Protein 1VDD (pdb70)

Radius of gyration: 33.76 Å; Cα contacts (8 Å, |Δi|>4): 1577; chains: 4; bounding box: 59×68×92 Å

Sequence (791 aa):
MKYPPSLVSLIRELSRLPGIGPKSAQRLAFHLFEQPREDIERLASALLEAKRDLHVCPICFNITDAEKCDVCADPSRDQRTICVVEEPGDVIALERSGEYRGLYHVLHGVLSPMNGVGPDKLHIKPLLPRVGQGMEVILATGTTVEGDATALYLQRLLEPLGAAISRIAYGVPVGGSLEYTDEVTLGRALTGRQTVSKPKYPPSLVSLIRELSRLPGIGPKSAQRLAFHLFEQPREDIERLASALLEAKRDLHVCPICFNITDAEKCDVCADPSRDQRTICVVEEPGDVIALERSGEYRGLYHVLHGVLSPMNGVGPDKLHIKPLLPRVGQGMEVILATGTTVEGDATALYLQRLLEPLGAAISRIAYGVPVGGSLEYTDEVTLGRALTGRQTVSKPKYPPSLVSLIRELSRLPGIGPKSAQRLAFHLFEQPREDIERLASALLEAKRDLHVCPICFNITDAEKCDVCADPSRDQRTICVVEEPGDVIALERSGEYRGLYHVLHGVLSPMNGVGPDKLHIKPLLPRVGQGMEVILATGTTVEGDATALYLQRLLEPLGAAISRIAYGVPVGGSLEYTDEVTLGRALTGRQTVSKYPPSLVSLIRELSRLPGIGPKSAQRLAFHLFEQPREDIERLASALLEAKRDLHVCPICFNITDAEKCDVCADPSRDQRTICVVEEPGDVIALERSGEYRGLYHVLHGVLSPMNGVGPDKLHIKPLLPRVGQGMEVILATGTTVEGDATALYLQRLLEPLGAAISRIAYGVPVGGSLEYTDEVTLGRALTGRQTVSKP

B-factor: mean 47.44, std 14.04, range [3.36, 111.75]

Foldseek 3Di:
DDDDVVLVVQLVVQCVDPPAHSVRSNVVSVVVVPDDPVVVVVVVVVVVVCVVQWAAAPQAGAIGRDNHHPLVVDPVADAFEEEEEQDNVVVVVVVVVPPHRHHYHYQPHFADVVVVRDPVSTVLPSVQVSDAAPHEYEQEYDDDVRSVVRLVVSCVVNVVHHHHYHYDQQADDPPDDPVPDDPVSHVRNVVVPDDPDDD/DPDPVLVVQLVVQCVDPPAHSVNSNVVSVVVVPDDPVVVCVVVVCVVVCVVQWAAALQAGAIGNDNHDVLVVVPPADLFEEEEEAHNVVVVVVVVVVPHRHHYHHFPHFAPPVVPRHSVNTPLVSHQVSDAARHEYEYEFDDDPRSVVRLVVSCVVCVPHRYHYHYDQQEDDPDDDPVPDDDVSHVSHVVVPDDDDDD/DDDPVLVVQLVVQCPDPPHHNVRSNVVSVVVVPDPVVVVVVVVVCVVVQVVAWFAALQAGQTDRDVHHPLGVDPVAALQEEEEEADSVVVVVVVVVVPHRHHYHYFPHWADVVVVRDCVSTDCVSVQVSQAASHEYELAYDPDPTSVVRLVVVCVVRVVHNYDYHYDQQEADPVGDVVPDDPVSPVRNVVPPDDPD/DPDVVLVVQLVVQCVDPVAHNVRSNVVSVVVVPDDPVVVVVVVVVVVVCVVQWFAAPQAGQIDRDNHHPLVPDPQADLQEEEEEEHNVVVVVVVVVVPHRHHYHYQPHFADVVVVRHSVNTPLVSVQVSAAARGEYELAYDDDPRSVVRSVVSCVSRVVRHHHYHYPQQADDPPDDCVPPDDVRVVSNVVPDDDPDDD

InterPro domains:
  IPR000093 DNA recombination protein RecR [MF_00017] (1-196)
  IPR000093 DNA recombination protein RecR [PTHR30446] (1-196)
  IPR000093 DNA recombination protein RecR [TIGR00615] (1-194)
  IPR003583 Helix-hairpin-helix DNA-binding motif, class 1 [SM00278] (12-31)
  IPR006171 TOPRIM domain [PF13662] (81-169)
  IPR006171 TOPRIM domain [PS50880] (80-173)
  IPR006171 TOPRIM domain [SM00493] (80-163)
  IPR015967 Recombination protein RecR, zinc finger domain [PF02132] (55-74)
  IPR015967 Recombination protein RecR, zinc finger domain [PS01300] (57-78)
  IPR023627 Recombination protein RecR [SSF111304] (1-196)
  IPR034137 RecR, TOPRIM domain [cd01025] (80-189)

Nearest PDB structures (foldseek):
  1vdd-assembly1_A  TM=1.005E+00  e=5.221E-40  Deinococcus radiodurans
  4jcv-assembly1_D  TM=9.746E-01  e=2.459E-34  Deinococcus radiodurans R1 = ATCC 13939 = DSM 20539
  3vdp-assembly2_C  TM=9.572E-01  e=4.826E-25  Caldanaerobacter subterraneus subsp. tengcongensis MB4
  5zvq-assembly1_A-2  TM=9.477E-01  e=1.017E-23  Thermus thermophilus HB8
  4o6o-assembly1_B  TM=8.338E-01  e=2.147E-24  Caldanaerobacter subterraneus subsp. tengcongensis MB4

Structure (mmCIF, N/CA/C/O backbone):
data_1VDD
#
_entry.id   1VDD
#
_cell.length_a   106.218
_cell.length_b   121.386
_cell.length_c   154.993
_cell.angle_alpha   90.00
_cell.angle_beta   90.00
_cell.angle_gamma   90.00
#
_symmetry.space_group_name_H-M   'C 2 2 21'
#
loop_
_entity.id
_entity.type
_entity.pdbx_description
1 polymer 'Recombination protein recR'
2 non-polymer 'ZINC ION'
3 non-polymer IMIDAZOLE
4 water water
#
loop_
_atom_site.group_PDB
_atom_site.id
_atom_site.type_symbol
_atom_site.label_atom_id
_atom_site.label_alt_id
_atom_site.label_comp_id
_atom_site.label_asym_id
_atom_site.label_entity_id
_atom_site.label_seq_id
_atom_site.pdbx_PDB_ins_code
_atom_site.Cartn_x
_atom_site.Cartn_y
_atom_site.Cartn_z
_atom_site.occupancy
_atom_site.B_iso_or_equiv
_atom_site.auth_seq_id
_atom_site.auth_comp_id
_atom_site.auth_asym_id
_atom_site.auth_atom_id
_atom_site.pdbx_PDB_model_num
ATOM 1 N N . MET A 1 1 ? 43.451 12.134 -33.333 1.00 84.16 1 MET A N 1
ATOM 2 C CA . MET A 1 1 ? 44.780 12.808 -33.302 1.00 84.86 1 MET A CA 1
ATOM 3 C C . MET A 1 1 ? 44.732 14.005 -32.347 1.00 82.87 1 MET A C 1
ATOM 4 O O . MET A 1 1 ? 43.656 14.429 -31.923 1.00 84.31 1 MET A O 1
ATOM 9 N N . LYS A 1 2 ? 45.902 14.543 -32.013 1.00 77.70 2 LYS A N 1
ATOM 10 C CA . LYS A 1 2 ? 46.009 15.692 -31.119 1.00 74.22 2 LYS A CA 1
ATOM 11 C C . LYS A 1 2 ? 47.287 16.440 -31.494 1.00 73.76 2 LYS A C 1
ATOM 12 O O . LYS A 1 2 ? 48.354 15.825 -31.589 1.00 77.98 2 LYS A O 1
ATOM 18 N N . TYR A 1 3 ? 47.194 17.753 -31.711 1.00 66.89 3 TYR A N 1
ATOM 19 C CA . TYR A 1 3 ? 48.376 18.515 -32.107 1.00 62.93 3 TYR A CA 1
ATOM 20 C C . TYR A 1 3 ? 48.799 19.657 -31.192 1.00 56.84 3 TYR A C 1
ATOM 21 O O . TYR A 1 3 ? 49.868 19.596 -30.597 1.00 57.93 3 TYR A O 1
ATOM 30 N N . PRO A 1 4 ? 47.987 20.723 -31.079 1.00 54.50 4 PRO A N 1
ATOM 31 C CA . PRO A 1 4 ? 48.431 21.801 -30.189 1.00 51.15 4 PRO A CA 1
ATOM 32 C C . PRO A 1 4 ? 48.892 21.238 -28.846 1.00 54.07 4 PRO A C 1
ATOM 33 O O . PRO A 1 4 ? 48.081 20.796 -28.033 1.00 56.77 4 PRO A O 1
ATOM 37 N N . PRO A 1 5 ? 50.213 21.242 -28.605 1.00 52.14 5 PRO A N 1
ATOM 38 C CA . PRO A 1 5 ? 50.793 20.725 -27.364 1.00 45.87 5 PRO A CA 1
ATOM 39 C C . PRO A 1 5 ? 50.121 21.253 -26.108 1.00 46.33 5 PRO A C 1
ATOM 40 O O . PRO A 1 5 ? 50.141 20.595 -25.069 1.00 45.06 5 PRO A O 1
ATOM 44 N N . SER A 1 6 ? 49.521 22.437 -26.198 1.00 42.61 6 SER A N 1
ATOM 45 C CA . SER A 1 6 ? 48.847 23.006 -25.035 1.00 39.30 6 SER A CA 1
ATOM 46 C C . SER A 1 6 ? 47.630 22.145 -24.696 1.00 37.19 6 SER A C 1
ATOM 47 O O . SER A 1 6 ? 47.337 21.903 -23.528 1.00 39.52 6 SER A O 1
ATOM 50 N N . LEU A 1 7 ? 46.925 21.687 -25.723 1.00 32.60 7 LEU A N 1
ATOM 51 C CA . LEU A 1 7 ? 45.745 20.840 -25.521 1.00 41.40 7 LEU A CA 1
ATOM 52 C C . LEU A 1 7 ? 46.194 19.446 -25.076 1.00 40.25 7 LEU A C 1
ATOM 53 O O . LEU A 1 7 ? 45.613 18.855 -24.170 1.00 38.11 7 LEU A O 1
ATOM 58 N N . VAL A 1 8 ? 47.242 18.928 -25.705 1.00 39.36 8 VAL A N 1
ATOM 59 C CA . VAL A 1 8 ? 47.750 17.625 -25.331 1.00 38.90 8 VAL A CA 1
ATOM 60 C C . VAL A 1 8 ? 48.247 17.696 -23.892 1.00 40.57 8 VAL A C 1
ATOM 61 O O . VAL A 1 8 ? 48.148 16.729 -23.140 1.00 43.89 8 VAL A O 1
ATOM 65 N N . SER A 1 9 ? 48.763 18.855 -23.507 1.00 39.16 9 SER A N 1
ATOM 66 C CA . SER A 1 9 ? 49.292 19.035 -22.167 1.00 36.48 9 SER A CA 1
ATOM 67 C C . SER A 1 9 ? 48.209 19.115 -21.101 1.00 39.59 9 SER A C 1
ATOM 68 O O . SER A 1 9 ? 48.397 18.652 -19.972 1.00 40.73 9 SER A O 1
ATOM 71 N N . LEU A 1 10 ? 47.079 19.710 -21.455 1.00 37.50 10 LEU A N 1
ATOM 72 C CA . LEU A 1 10 ? 45.986 19.847 -20.508 1.00 38.64 10 LEU A CA 1
ATOM 73 C C . LEU A 1 10 ? 45.319 18.493 -20.292 1.00 38.51 10 LEU A C 1
ATOM 74 O O . LEU A 1 10 ? 45.012 18.119 -19.161 1.00 39.28 10 LEU A O 1
ATOM 79 N N . ILE A 1 11 ? 45.105 17.763 -21.382 1.00 41.70 11 ILE A N 1
ATOM 80 C CA . ILE A 1 11 ? 44.455 16.459 -21.308 1.00 44.99 11 ILE A CA 1
ATOM 81 C C . ILE A 1 11 ? 45.221 15.564 -20.355 1.00 41.32 11 ILE A C 1
ATOM 82 O O . ILE A 1 11 ? 44.642 14.872 -19.523 1.00 42.18 11 ILE A O 1
ATOM 87 N N . ARG A 1 12 ? 46.537 15.592 -20.494 1.00 42.73 12 ARG A N 1
ATOM 88 C CA . ARG A 1 12 ? 47.417 14.782 -19.675 1.00 42.00 12 ARG A CA 1
ATOM 89 C C . ARG A 1 12 ? 47.230 15.135 -18.206 1.00 41.98 12 ARG A C 1
ATOM 90 O O . ARG A 1 12 ? 46.744 14.324 -17.427 1.00 44.92 12 ARG A O 1
ATOM 98 N N . GLU A 1 13 ? 47.600 16.353 -17.830 1.00 38.14 13 GLU A N 1
ATOM 99 C CA . GLU A 1 13 ? 47.459 16.779 -16.446 1.00 37.46 13 GLU A CA 1
ATOM 100 C C . GLU A 1 13 ? 46.053 16.542 -15.868 1.00 36.54 13 GLU A C 1
ATOM 101 O O . GLU A 1 13 ? 45.929 16.109 -14.719 1.00 34.27 13 GLU A O 1
ATOM 107 N N . LEU A 1 14 ? 44.999 16.825 -16.635 1.00 28.50 14 LEU A N 1
ATOM 108 C CA . LEU A 1 14 ? 43.645 16.607 -16.114 1.00 31.88 14 LEU A CA 1
ATOM 109 C C . LEU A 1 14 ? 43.435 15.120 -15.901 1.00 30.45 14 LEU A C 1
ATOM 110 O O . LEU A 1 14 ? 42.974 14.705 -14.841 1.00 34.14 14 LEU A O 1
ATOM 115 N N . SER A 1 15 ? 43.807 14.323 -16.900 1.00 33.98 15 SER A N 1
ATOM 116 C CA . SER A 1 15 ? 43.671 12.861 -16.845 1.00 35.56 15 SER A CA 1
ATOM 117 C C . SER A 1 15 ? 44.490 12.208 -15.730 1.00 37.17 15 SER A C 1
ATOM 118 O O . SER A 1 15 ? 44.335 11.019 -15.444 1.00 40.26 15 SER A O 1
ATOM 121 N N . ARG A 1 16 ? 45.368 12.990 -15.113 1.00 41.99 16 ARG A N 1
ATOM 122 C CA . ARG A 1 16 ? 46.211 12.509 -14.028 1.00 44.13 16 ARG A CA 1
ATOM 123 C C . ARG A 1 16 ? 45.398 12.558 -12.728 1.00 42.96 16 ARG A C 1
ATOM 124 O O . ARG A 1 16 ? 45.813 12.049 -11.688 1.00 42.22 16 ARG A O 1
ATOM 132 N N . LEU A 1 17 ? 44.216 13.157 -12.810 1.00 45.01 17 LEU A N 1
ATOM 133 C CA . LEU A 1 17 ? 43.333 13.277 -11.659 1.00 41.41 17 LEU A CA 1
ATOM 134 C C . LEU A 1 17 ? 42.468 12.034 -11.512 1.00 44.01 17 LEU A C 1
ATOM 135 O O . LEU A 1 17 ? 42.123 11.384 -12.498 1.00 45.69 17 LEU A O 1
ATOM 140 N N . PRO A 1 18 ? 42.117 11.678 -10.270 1.00 46.05 18 PRO A N 1
ATOM 141 C CA . PRO A 1 18 ? 41.281 10.507 -10.003 1.00 49.96 18 PRO A CA 1
ATOM 142 C C . PRO A 1 18 ? 39.846 10.711 -10.484 1.00 51.25 18 PRO A C 1
ATOM 143 O O . PRO A 1 18 ? 39.305 11.817 -10.405 1.00 55.99 18 PRO A O 1
ATOM 147 N N . GLY A 1 19 ? 39.243 9.636 -10.986 1.00 51.65 19 GLY A N 1
ATOM 148 C CA . GLY A 1 19 ? 37.879 9.699 -11.482 1.00 51.54 19 GLY A CA 1
ATOM 149 C C . GLY A 1 19 ? 37.747 10.510 -12.762 1.00 56.43 19 GLY A C 1
ATOM 150 O O . GLY A 1 19 ? 36.690 11.092 -13.016 1.00 60.59 19 GLY A O 1
ATOM 151 N N . ILE A 1 20 ? 38.805 10.552 -13.573 1.00 50.90 20 ILE A N 1
ATOM 152 C CA . ILE A 1 20 ? 38.782 11.317 -14.819 1.00 46.58 20 ILE A CA 1
ATOM 153 C C . ILE A 1 20 ? 39.701 10.709 -15.880 1.00 48.73 20 ILE A C 1
ATOM 154 O O . ILE A 1 20 ? 40.913 10.959 -15.908 1.00 49.14 20 ILE A O 1
ATOM 159 N N . GLY A 1 21 ? 39.106 9.899 -16.749 1.00 45.57 21 GLY A N 1
ATOM 160 C CA . GLY A 1 21 ? 39.858 9.253 -17.805 1.00 48.28 21 GLY A CA 1
ATOM 161 C C . GLY A 1 21 ? 40.028 10.101 -19.056 1.00 50.78 21 GLY A C 1
ATOM 162 O O . GLY A 1 21 ? 39.342 11.113 -19.226 1.00 48.67 21 GLY A O 1
ATOM 163 N N . PRO A 1 22 ? 40.951 9.703 -19.949 1.00 49.85 22 PRO A N 1
ATOM 164 C CA . PRO A 1 22 ? 41.289 10.355 -21.221 1.00 46.86 22 PRO A CA 1
ATOM 165 C C . PRO A 1 22 ? 40.095 10.984 -21.918 1.00 46.00 22 PRO A C 1
ATOM 166 O O . PRO A 1 22 ? 40.098 12.174 -22.242 1.00 41.72 22 PRO A O 1
ATOM 170 N N . LYS A 1 23 ? 39.072 10.172 -22.154 1.00 47.28 23 LYS A N 1
ATOM 171 C CA . LYS A 1 23 ? 37.868 10.652 -22.817 1.00 44.41 23 LYS A CA 1
ATOM 172 C C . LYS A 1 23 ? 37.278 11.819 -22.014 1.00 36.88 23 LYS A C 1
ATOM 173 O O . LYS A 1 23 ? 36.893 12.834 -22.579 1.00 30.10 23 LYS A O 1
ATOM 179 N N . SER A 1 24 ? 37.248 11.689 -20.692 1.00 37.04 24 SER A N 1
ATOM 180 C CA . SER A 1 24 ? 36.693 12.740 -19.849 1.00 37.54 24 SER A CA 1
ATOM 181 C C . SER A 1 24 ? 37.598 13.965 -19.718 1.00 37.56 24 SER A C 1
ATOM 182 O O . SER A 1 24 ? 37.122 15.076 -19.498 1.00 41.29 24 SER A O 1
ATOM 185 N N . ALA A 1 25 ? 38.904 13.766 -19.854 1.00 37.24 25 ALA A N 1
ATOM 186 C CA . ALA A 1 25 ? 39.843 14.871 -19.763 1.00 32.41 25 ALA A CA 1
ATOM 187 C C . ALA A 1 25 ? 39.634 15.783 -20.974 1.00 36.70 25 ALA A C 1
ATOM 188 O O . ALA A 1 25 ? 39.586 17.021 -20.862 1.00 31.67 25 ALA A O 1
ATOM 190 N N . GLN A 1 26 ? 39.518 15.159 -22.140 1.00 32.41 26 GLN A N 1
ATOM 191 C CA . GLN A 1 26 ? 39.324 15.911 -23.359 1.00 36.16 26 GLN A CA 1
ATOM 192 C C . GLN A 1 26 ? 38.001 16.660 -23.233 1.00 37.19 26 GLN A C 1
ATOM 193 O O . GLN A 1 26 ? 37.920 17.861 -23.481 1.00 35.33 26 GLN A O 1
ATOM 199 N N . ARG A 1 27 ? 36.969 15.936 -22.827 1.00 38.62 27 ARG A N 1
ATOM 200 C CA . ARG A 1 27 ? 35.655 16.515 -22.644 1.00 43.61 27 ARG A CA 1
ATOM 201 C C . ARG A 1 27 ? 35.849 17.769 -21.782 1.00 48.10 27 ARG A C 1
ATOM 202 O O . ARG A 1 27 ? 35.231 18.813 -22.021 1.00 47.66 27 ARG A O 1
ATOM 210 N N . LEU A 1 28 ? 36.741 17.666 -20.799 1.00 44.86 28 LEU A N 1
ATOM 211 C CA . LEU A 1 28 ? 37.007 18.771 -19.886 1.00 42.38 28 LEU A CA 1
ATOM 212 C C . LEU A 1 28 ? 37.840 19.912 -20.473 1.00 40.48 28 LEU A C 1
ATOM 213 O O . LEU A 1 28 ? 37.613 21.078 -20.155 1.00 40.34 28 LEU A O 1
ATOM 218 N N . ALA A 1 29 ? 38.807 19.587 -21.322 1.00 42.09 29 ALA A N 1
ATOM 219 C CA . ALA A 1 29 ? 39.646 20.625 -21.915 1.00 40.50 29 ALA A CA 1
ATOM 220 C C . ALA A 1 29 ? 38.829 21.511 -22.856 1.00 36.11 29 ALA A C 1
ATOM 221 O O . ALA A 1 29 ? 39.023 22.722 -22.898 1.00 36.34 29 ALA A O 1
ATOM 223 N N . PHE A 1 30 ? 37.911 20.903 -23.599 1.00 33.89 30 PHE A N 1
ATOM 224 C CA . PHE A 1 30 ? 37.074 21.642 -24.533 1.00 33.92 30 PHE A CA 1
ATOM 225 C C . PHE A 1 30 ? 35.971 22.460 -23.869 1.00 35.48 30 PHE A C 1
ATOM 226 O O . PHE A 1 30 ? 35.263 23.225 -24.527 1.00 37.57 30 PHE A O 1
ATOM 234 N N . HIS A 1 31 ? 35.824 22.287 -22.563 1.00 33.37 31 HIS A N 1
ATOM 235 C CA . HIS A 1 31 ? 34.844 23.040 -21.796 1.00 33.33 31 HIS A CA 1
ATOM 236 C C . HIS A 1 31 ? 35.555 24.259 -21.202 1.00 35.88 31 HIS A C 1
ATOM 237 O O . HIS A 1 31 ? 34.954 25.330 -21.025 1.00 32.67 31 HIS A O 1
ATOM 244 N N . LEU A 1 32 ? 36.831 24.064 -20.871 1.00 32.48 32 LEU A N 1
ATOM 245 C CA . LEU A 1 32 ? 37.668 25.112 -20.298 1.00 32.84 32 LEU A CA 1
ATOM 246 C C . LEU A 1 32 ? 37.946 26.165 -21.353 1.00 33.05 32 LEU A C 1
ATOM 247 O O . LEU A 1 32 ? 38.186 27.322 -21.043 1.00 36.82 32 LEU A O 1
ATOM 252 N N . PHE A 1 33 ? 37.888 25.729 -22.605 1.00 39.02 33 PHE A N 1
ATOM 253 C CA . PHE A 1 33 ? 38.115 26.549 -23.785 1.00 37.94 33 PHE A CA 1
ATOM 254 C C . PHE A 1 33 ? 36.989 27.566 -23.944 1.00 34.86 33 PHE A C 1
ATOM 255 O O . PHE A 1 33 ? 37.221 28.719 -24.276 1.00 36.01 33 PHE A O 1
ATOM 263 N N . GLU A 1 34 ? 35.765 27.109 -23.709 1.00 37.18 34 GLU A N 1
ATOM 264 C CA . GLU A 1 34 ? 34.568 27.933 -23.820 1.00 36.77 34 GLU A CA 1
ATOM 265 C C . GLU A 1 34 ? 34.432 28.894 -22.657 1.00 38.45 34 GLU A C 1
ATOM 266 O O . GLU A 1 34 ? 33.564 29.762 -22.679 1.00 46.28 34 GLU A O 1
ATOM 272 N N . GLN A 1 35 ? 35.273 28.745 -21.637 1.00 36.06 35 GLN A N 1
ATOM 273 C CA . GLN A 1 35 ? 35.173 29.611 -20.470 1.00 32.68 35 GLN A CA 1
ATOM 274 C C . GLN A 1 35 ? 35.966 30.910 -20.555 1.00 35.58 35 GLN A C 1
ATOM 275 O O . GLN A 1 35 ? 36.997 30.989 -21.215 1.00 33.91 35 GLN A O 1
ATOM 281 N N . PRO A 1 36 ? 35.473 31.957 -19.883 1.00 38.56 36 PRO A N 1
ATOM 282 C CA . PRO A 1 36 ? 36.132 33.261 -19.871 1.00 42.74 36 PRO A CA 1
ATOM 283 C C . PRO A 1 36 ? 37.395 33.261 -19.025 1.00 43.20 36 PRO A C 1
ATOM 284 O O . PRO A 1 36 ? 37.397 32.773 -17.895 1.00 42.96 36 PRO A O 1
ATOM 288 N N . ARG A 1 37 ? 38.459 33.825 -19.590 1.00 42.86 37 ARG A N 1
ATOM 289 C CA . ARG A 1 37 ? 39.762 33.906 -18.943 1.00 38.90 37 ARG A CA 1
ATOM 290 C C . ARG A 1 37 ? 39.746 34.144 -17.438 1.00 41.21 37 ARG A C 1
ATOM 291 O O . ARG A 1 37 ? 40.643 33.682 -16.730 1.00 39.19 37 ARG A O 1
ATOM 299 N N . GLU A 1 38 ? 38.737 34.855 -16.941 1.00 41.20 38 GLU A N 1
ATOM 300 C CA . GLU A 1 38 ? 38.674 35.138 -15.508 1.00 42.96 38 GLU A CA 1
ATOM 301 C C . GLU A 1 38 ? 38.582 33.856 -14.704 1.00 43.08 38 GLU A C 1
ATOM 302 O O . GLU A 1 38 ? 39.147 33.750 -13.614 1.00 44.83 38 GLU A O 1
ATOM 308 N N . ASP A 1 39 ? 37.873 32.877 -15.254 1.00 43.28 39 ASP A N 1
ATOM 309 C CA . ASP A 1 39 ? 37.695 31.592 -14.592 1.00 44.65 39 ASP A CA 1
ATOM 310 C C . ASP A 1 39 ? 38.955 30.731 -14.612 1.00 41.58 39 ASP A C 1
ATOM 311 O O . ASP A 1 39 ? 39.421 30.262 -13.573 1.00 44.36 39 ASP A O 1
ATOM 316 N N . ILE A 1 40 ? 39.517 30.535 -15.792 1.00 40.75 40 ILE A N 1
ATOM 317 C CA . ILE A 1 40 ? 40.737 29.749 -15.911 1.00 39.16 40 ILE A CA 1
ATOM 318 C C . ILE A 1 40 ? 41.728 30.260 -14.864 1.00 39.80 40 ILE A C 1
ATOM 319 O O . ILE A 1 40 ? 42.297 29.479 -14.112 1.00 41.66 40 ILE A O 1
ATOM 324 N N . GLU A 1 41 ? 41.913 31.576 -14.799 1.00 43.84 41 GLU A N 1
ATOM 325 C CA . GLU A 1 41 ? 42.827 32.151 -13.818 1.00 44.72 41 GLU A CA 1
ATOM 326 C C . GLU A 1 41 ? 42.368 31.777 -12.416 1.00 43.36 41 GLU A C 1
ATOM 327 O O . GLU A 1 41 ? 43.157 31.260 -11.615 1.00 42.84 41 GLU A O 1
ATOM 333 N N . ARG A 1 42 ? 41.092 32.024 -12.118 1.00 36.51 42 ARG A N 1
ATOM 334 C CA . ARG A 1 42 ? 40.600 31.725 -10.780 1.00 38.44 42 ARG A CA 1
ATOM 335 C C . ARG A 1 42 ? 40.734 30.248 -10.426 1.00 34.60 42 ARG A C 1
ATOM 336 O O . ARG A 1 42 ? 40.920 29.910 -9.250 1.00 35.84 42 ARG A O 1
ATOM 344 N N . LEU A 1 43 ? 40.646 29.373 -11.428 1.00 24.21 43 LEU A N 1
ATOM 345 C CA . LEU A 1 43 ? 40.836 27.948 -11.186 1.00 27.44 43 LEU A CA 1
ATOM 346 C C . LEU A 1 43 ? 42.336 27.756 -10.880 1.00 27.61 43 LEU A C 1
ATOM 347 O O . LEU A 1 43 ? 42.716 27.156 -9.876 1.00 26.01 43 LEU A O 1
ATOM 352 N N . ALA A 1 44 ? 43.188 28.283 -11.749 1.00 28.72 44 ALA A N 1
ATOM 353 C CA . ALA A 1 44 ? 44.623 28.154 -11.554 1.00 35.26 44 ALA A CA 1
ATOM 354 C C . ALA A 1 44 ? 45.033 28.685 -10.191 1.00 33.20 44 ALA A C 1
ATOM 355 O O . ALA A 1 44 ? 45.680 27.993 -9.417 1.00 33.46 44 ALA A O 1
ATOM 357 N N . SER A 1 45 ? 44.635 29.911 -9.892 1.00 34.96 45 SER A N 1
ATOM 358 C CA . SER A 1 45 ? 44.989 30.512 -8.620 1.00 36.02 45 SER A CA 1
ATOM 359 C C . SER A 1 45 ? 44.492 29.673 -7.451 1.00 36.73 45 SER A C 1
ATOM 360 O O . SER A 1 45 ? 45.255 29.401 -6.526 1.00 34.47 45 SER A O 1
ATOM 363 N N . ALA A 1 46 ? 43.216 29.275 -7.490 1.00 39.36 46 ALA A N 1
ATOM 364 C CA . ALA A 1 46 ? 42.620 28.462 -6.423 1.00 33.64 46 ALA A CA 1
ATOM 365 C C . ALA A 1 46 ? 43.486 27.244 -6.166 1.00 28.88 46 ALA A C 1
ATOM 366 O O . ALA A 1 46 ? 43.736 26.890 -5.029 1.00 33.94 46 ALA A O 1
ATOM 368 N N . LEU A 1 47 ? 43.938 26.611 -7.241 1.00 34.46 47 LEU A N 1
ATOM 369 C CA . LEU A 1 47 ? 44.817 25.444 -7.158 1.00 37.91 47 LEU A CA 1
ATOM 370 C C . LEU A 1 47 ? 46.082 25.818 -6.417 1.00 34.78 47 LEU A C 1
ATOM 371 O O . LEU A 1 47 ? 46.411 25.217 -5.402 1.00 33.43 47 LEU A O 1
ATOM 376 N N . LEU A 1 48 ? 46.785 26.817 -6.943 1.00 34.84 48 LEU A N 1
ATOM 377 C CA . LEU A 1 48 ? 48.037 27.284 -6.355 1.00 37.20 48 LEU A CA 1
ATOM 378 C C . LEU A 1 48 ? 47.868 27.809 -4.931 1.00 39.20 48 LEU A C 1
ATOM 379 O O . LEU A 1 48 ? 48.596 27.400 -4.039 1.00 37.93 48 LEU A O 1
ATOM 384 N N . GLU A 1 49 ? 46.914 28.710 -4.711 1.00 49.33 49 GLU A N 1
ATOM 385 C CA . GLU A 1 49 ? 46.685 29.233 -3.367 1.00 53.08 49 GLU A CA 1
ATOM 386 C C . GLU A 1 49 ? 46.716 28.038 -2.414 1.00 54.37 49 GLU A C 1
ATOM 387 O O . GLU A 1 49 ? 47.678 27.841 -1.672 1.00 56.08 49 GLU A O 1
ATOM 393 N N . ALA A 1 50 ? 45.658 27.231 -2.467 1.00 48.01 50 ALA A N 1
ATOM 394 C CA . ALA A 1 50 ? 45.513 26.066 -1.608 1.00 41.91 50 ALA A CA 1
ATOM 395 C C . ALA A 1 50 ? 46.793 25.264 -1.408 1.00 41.15 50 ALA A C 1
ATOM 396 O O . ALA A 1 50 ? 47.136 24.915 -0.283 1.00 39.56 50 ALA A O 1
ATOM 398 N N . LYS A 1 51 ? 47.504 24.966 -2.487 1.00 41.83 51 LYS A N 1
ATOM 399 C CA . LYS A 1 51 ? 48.732 24.187 -2.363 1.00 44.25 51 LYS A CA 1
ATOM 400 C C . LYS A 1 51 ? 49.705 24.893 -1.434 1.00 46.18 51 LYS A C 1
ATOM 401 O O . LYS A 1 51 ? 50.509 24.258 -0.760 1.00 52.30 51 LYS A O 1
ATOM 407 N N . ARG A 1 52 ? 49.618 26.212 -1.381 1.00 47.72 52 ARG A N 1
ATOM 408 C CA . ARG A 1 52 ? 50.501 26.982 -0.517 1.00 48.02 52 ARG A CA 1
ATOM 409 C C . ARG A 1 52 ? 49.942 27.093 0.908 1.00 47.49 52 ARG A C 1
ATOM 410 O O . ARG A 1 52 ? 50.602 26.714 1.873 1.00 46.99 52 ARG A O 1
ATOM 418 N N . ASP A 1 53 ? 48.719 27.605 1.025 1.00 48.00 53 ASP A N 1
ATOM 419 C CA . ASP A 1 53 ? 48.065 27.796 2.316 1.00 45.13 53 ASP A CA 1
ATOM 420 C C . ASP A 1 53 ? 47.712 26.513 3.060 1.00 45.26 53 ASP A C 1
ATOM 421 O O . ASP A 1 53 ? 47.645 26.503 4.292 1.00 46.11 53 ASP A O 1
ATOM 426 N N . LEU A 1 54 ? 47.482 25.434 2.323 1.00 42.21 54 LEU A N 1
ATOM 427 C CA . LEU A 1 54 ? 47.102 24.176 2.945 1.00 43.28 54 LEU A CA 1
ATOM 428 C C . LEU A 1 54 ? 48.223 23.326 3.498 1.00 42.91 54 LEU A C 1
ATOM 429 O O . LEU A 1 54 ? 49.149 22.937 2.784 1.00 44.30 54 LEU A O 1
ATOM 434 N N . HIS A 1 55 ? 48.100 23.016 4.781 1.00 42.79 55 HIS A N 1
ATOM 435 C CA . HIS A 1 55 ? 49.057 22.183 5.474 1.00 44.69 55 HIS A CA 1
ATOM 436 C C . HIS A 1 55 ? 48.325 21.358 6.516 1.00 41.89 55 HIS A C 1
ATOM 437 O O . HIS A 1 55 ? 47.158 21.604 6.829 1.00 43.46 55 HIS A O 1
ATOM 444 N N . VAL A 1 56 ? 49.024 20.372 7.050 1.00 43.33 56 VAL A N 1
ATOM 445 C CA . VAL A 1 56 ? 48.453 19.499 8.054 1.00 46.62 56 VAL A CA 1
ATOM 446 C C . VAL A 1 56 ? 48.568 20.127 9.440 1.00 43.00 56 VAL A C 1
ATOM 447 O O . VAL A 1 56 ? 49.563 20.768 9.746 1.00 45.78 56 VAL A O 1
ATOM 451 N N . CYS A 1 57 ? 47.540 19.960 10.268 1.00 49.62 57 CYS A N 1
ATOM 452 C CA . CYS A 1 57 ? 47.548 20.503 11.634 1.00 50.25 57 CYS A CA 1
ATOM 453 C C . CYS A 1 57 ? 48.617 19.778 12.446 1.00 50.40 57 CYS A C 1
ATOM 454 O O . CYS A 1 57 ? 48.773 18.563 12.341 1.00 54.61 57 CYS A O 1
ATOM 457 N N . PRO A 1 58 ? 49.371 20.514 13.266 1.00 52.85 58 PRO A N 1
ATOM 458 C CA . PRO A 1 58 ? 50.425 19.904 14.080 1.00 53.15 58 PRO A CA 1
ATOM 459 C C . PRO A 1 58 ? 49.908 18.997 15.206 1.00 55.63 58 PRO A C 1
ATOM 460 O O . PRO A 1 58 ? 50.541 17.992 15.534 1.00 57.45 58 PRO A O 1
ATOM 464 N N . ILE A 1 59 ? 48.766 19.360 15.791 1.00 56.10 59 ILE A N 1
ATOM 465 C CA . ILE A 1 59 ? 48.159 18.593 16.887 1.00 56.81 59 ILE A CA 1
ATOM 466 C C . ILE A 1 59 ? 47.525 17.333 16.313 1.00 55.85 59 ILE A C 1
ATOM 467 O O . ILE A 1 59 ? 48.078 16.233 16.418 1.00 53.36 59 ILE A O 1
ATOM 472 N N . CYS A 1 60 ? 46.333 17.503 15.752 1.00 52.14 60 CYS A N 1
ATOM 473 C CA . CYS A 1 60 ? 45.643 16.417 15.079 1.00 49.86 60 CYS A CA 1
ATOM 474 C C . CYS A 1 60 ? 46.174 16.749 13.702 1.00 49.77 60 CYS A C 1
ATOM 475 O O . CYS A 1 60 ? 46.740 17.824 13.528 1.00 57.62 60 CYS A O 1
ATOM 478 N N . PHE A 1 61 ? 46.021 15.881 12.719 1.00 42.58 61 PHE A N 1
ATOM 479 C CA . PHE A 1 61 ? 46.547 16.248 11.417 1.00 35.79 61 PHE A CA 1
ATOM 480 C C . PHE A 1 61 ? 45.458 16.524 10.391 1.00 38.57 61 PHE A C 1
ATOM 481 O O . PHE A 1 61 ? 45.528 16.109 9.231 1.00 30.31 61 PHE A O 1
ATOM 489 N N . ASN A 1 62 ? 44.441 17.244 10.854 1.00 39.04 62 ASN A N 1
ATOM 490 C CA . ASN A 1 62 ? 43.316 17.641 10.023 1.00 44.20 62 ASN A CA 1
ATOM 491 C C . ASN A 1 62 ? 43.798 18.822 9.181 1.00 44.50 62 ASN A C 1
ATOM 492 O O . ASN A 1 62 ? 44.585 19.637 9.651 1.00 48.82 62 ASN A O 1
ATOM 497 N N . ILE A 1 63 ? 43.340 18.921 7.942 1.00 42.38 63 ILE A N 1
ATOM 498 C CA . ILE A 1 63 ? 43.788 19.997 7.069 1.00 40.87 63 ILE A CA 1
ATOM 499 C C . ILE A 1 63 ? 43.341 21.410 7.447 1.00 44.04 63 ILE A C 1
ATOM 500 O O . ILE A 1 63 ? 42.171 21.640 7.773 1.00 44.19 63 ILE A O 1
ATOM 505 N N . THR A 1 64 ? 44.291 22.349 7.420 1.00 42.62 64 THR A N 1
ATOM 506 C CA . THR A 1 64 ? 44.000 23.760 7.707 1.00 48.14 64 THR A CA 1
ATOM 507 C C . THR A 1 64 ? 45.036 24.687 7.105 1.00 45.07 64 THR A C 1
ATOM 508 O O . THR A 1 64 ? 45.910 24.258 6.357 1.00 40.90 64 THR A O 1
ATOM 512 N N . ASP A 1 65 ? 44.921 25.962 7.463 1.00 46.33 65 ASP A N 1
ATOM 513 C CA . ASP A 1 65 ? 45.815 27.011 6.992 1.00 50.21 65 ASP A CA 1
ATOM 514 C C . ASP A 1 65 ? 46.324 27.859 8.171 1.00 50.04 65 ASP A C 1
ATOM 515 O O . ASP A 1 65 ? 46.899 28.933 7.968 1.00 47.85 65 ASP A O 1
ATOM 520 N N . ALA A 1 66 ? 46.116 27.373 9.396 1.00 51.27 66 ALA A N 1
ATOM 521 C CA . ALA A 1 66 ? 46.535 28.102 10.598 1.00 53.30 66 ALA A CA 1
ATOM 522 C C . ALA A 1 66 ? 47.569 27.387 11.469 1.00 54.09 66 ALA A C 1
ATOM 523 O O . ALA A 1 66 ? 48.291 26.509 11.005 1.00 53.07 66 ALA A O 1
ATOM 525 N N . GLU A 1 67 ? 47.646 27.795 12.734 1.00 58.63 67 GLU A N 1
ATOM 526 C CA . GLU A 1 67 ? 48.576 27.197 13.687 1.00 59.72 67 GLU A CA 1
ATOM 527 C C . GLU A 1 67 ? 47.935 25.900 14.158 1.00 59.52 67 GLU A C 1
ATOM 528 O O . GLU A 1 67 ? 48.600 24.867 14.251 1.00 62.34 67 GLU A O 1
ATOM 534 N N . LYS A 1 68 ? 46.637 25.966 14.454 1.00 54.65 68 LYS A N 1
ATOM 535 C CA . LYS A 1 68 ? 45.882 24.796 14.884 1.00 57.10 68 LYS A CA 1
ATOM 536 C C . LYS A 1 68 ? 44.652 24.706 13.986 1.00 57.52 68 LYS A C 1
ATOM 537 O O . LYS A 1 68 ? 44.184 25.725 13.473 1.00 56.51 68 LYS A O 1
ATOM 543 N N . CYS A 1 69 ? 44.130 23.496 13.796 1.00 54.45 69 CYS A N 1
ATOM 544 C CA . CYS A 1 69 ? 42.943 23.316 12.970 1.00 53.78 69 CYS A CA 1
ATOM 545 C C . CYS A 1 69 ? 41.753 24.001 13.655 1.00 52.75 69 CYS A C 1
ATOM 546 O O . CYS A 1 69 ? 41.775 24.216 14.866 1.00 51.42 69 CYS A O 1
ATOM 549 N N . ASP A 1 70 ? 40.718 24.344 12.892 1.00 52.28 70 ASP A N 1
ATOM 550 C CA . ASP A 1 70 ? 39.535 24.990 13.474 1.00 53.22 70 ASP A CA 1
ATOM 551 C C . ASP A 1 70 ? 38.914 24.146 14.588 1.00 51.88 70 ASP A C 1
ATOM 552 O O . ASP A 1 70 ? 38.293 24.674 15.508 1.00 53.40 70 ASP A O 1
ATOM 557 N N . VAL A 1 71 ? 39.068 22.832 14.493 1.00 50.69 71 VAL A N 1
ATOM 558 C CA . VAL A 1 71 ? 38.531 21.933 15.502 1.00 47.00 71 VAL A CA 1
ATOM 559 C C . VAL A 1 71 ? 39.334 22.076 16.782 1.00 49.33 71 VAL A C 1
ATOM 560 O O . VAL A 1 71 ? 38.773 22.183 17.871 1.00 49.68 71 VAL A O 1
ATOM 564 N N . CYS A 1 72 ? 40.656 22.070 16.642 1.00 50.96 72 CYS A N 1
ATOM 565 C CA . CYS A 1 72 ? 41.539 22.202 17.788 1.00 48.18 72 CYS A CA 1
ATOM 566 C C . CYS A 1 72 ? 41.289 23.557 18.459 1.00 50.82 72 CYS A C 1
ATOM 567 O O . CYS A 1 72 ? 41.132 23.635 19.678 1.00 54.69 72 CYS A O 1
ATOM 570 N N . ALA A 1 73 ? 41.221 24.616 17.659 1.00 49.53 73 ALA A N 1
ATOM 571 C CA . ALA A 1 73 ? 40.992 25.960 18.183 1.00 51.97 73 ALA A CA 1
ATOM 572 C C . ALA A 1 73 ? 39.666 26.083 18.923 1.00 54.79 73 ALA A C 1
ATOM 573 O O . ALA A 1 73 ? 39.637 26.378 20.119 1.00 57.37 73 ALA A O 1
ATOM 575 N N . ASP A 1 74 ? 38.574 25.874 18.194 1.00 58.16 74 ASP A N 1
ATOM 576 C CA . ASP A 1 74 ? 37.226 25.953 18.745 1.00 60.36 74 ASP A CA 1
ATOM 577 C C . ASP A 1 74 ? 37.179 25.474 20.204 1.00 62.35 74 ASP A C 1
ATOM 578 O O . ASP A 1 74 ? 37.540 24.331 20.516 1.00 59.72 74 ASP A O 1
ATOM 583 N N . PRO A 1 75 ? 36.733 26.357 21.115 1.00 63.79 75 PRO A N 1
ATOM 584 C CA . PRO A 1 75 ? 36.613 26.112 22.557 1.00 63.21 75 PRO A CA 1
ATOM 585 C C . PRO A 1 75 ? 35.313 25.444 23.006 1.00 64.42 75 PRO A C 1
ATOM 586 O O . PRO A 1 75 ? 35.240 24.907 24.117 1.00 62.98 75 PRO A O 1
ATOM 590 N N . SER A 1 76 ? 34.288 25.489 22.157 1.00 62.98 76 SER A N 1
ATOM 591 C CA . SER A 1 76 ? 33.002 24.881 22.493 1.00 60.81 76 SER A CA 1
ATOM 592 C C . SER A 1 76 ? 33.000 23.382 22.180 1.00 61.49 76 SER A C 1
ATOM 593 O O . SER A 1 76 ? 32.035 22.677 22.484 1.00 62.02 76 SER A O 1
ATOM 596 N N . ARG A 1 77 ? 34.082 22.900 21.573 1.00 57.41 77 ARG A N 1
ATOM 597 C CA . ARG A 1 77 ? 34.188 21.488 21.223 1.00 56.55 77 ARG A CA 1
ATOM 598 C C . ARG A 1 77 ? 34.604 20.618 22.396 1.00 54.25 77 ARG A C 1
ATOM 599 O O . ARG A 1 77 ? 35.545 20.929 23.124 1.00 52.90 77 ARG A O 1
ATOM 607 N N . ASP A 1 78 ? 33.888 19.515 22.566 1.00 51.19 78 ASP A N 1
ATOM 608 C CA . ASP A 1 78 ? 34.167 18.583 23.638 1.00 45.61 78 ASP A CA 1
ATOM 609 C C . ASP A 1 78 ? 35.635 18.170 23.600 1.00 43.53 78 ASP A C 1
ATOM 610 O O . ASP A 1 78 ? 36.041 17.354 22.776 1.00 43.52 78 ASP A O 1
ATOM 615 N N . GLN A 1 79 ? 36.418 18.741 24.511 1.00 41.03 79 GLN A N 1
ATOM 616 C CA . GLN A 1 79 ? 37.856 18.496 24.594 1.00 36.12 79 GLN A CA 1
ATOM 617 C C . GLN A 1 79 ? 38.230 17.128 25.156 1.00 32.11 79 GLN A C 1
ATOM 618 O O . GLN A 1 79 ? 39.418 16.810 25.300 1.00 32.46 79 GLN A O 1
ATOM 624 N N . ARG A 1 80 ? 37.234 16.307 25.462 1.00 27.36 80 ARG A N 1
ATOM 625 C CA . ARG A 1 80 ? 37.543 15.020 26.040 1.00 29.51 80 ARG A CA 1
ATOM 626 C C . ARG A 1 80 ? 37.391 13.796 25.165 1.00 30.66 80 ARG A C 1
ATOM 627 O O . ARG A 1 80 ? 37.694 12.687 25.615 1.00 34.05 80 ARG A O 1
ATOM 635 N N . THR A 1 81 ? 36.952 13.969 23.921 1.00 27.52 81 THR A N 1
ATOM 636 C CA . THR A 1 81 ? 36.821 12.811 23.037 1.00 33.51 81 THR A CA 1
ATOM 637 C C . THR A 1 81 ? 37.613 12.993 21.740 1.00 37.48 81 THR A C 1
ATOM 638 O O . THR A 1 81 ? 37.537 14.040 21.092 1.00 34.53 81 THR A O 1
ATOM 642 N N . ILE A 1 82 ? 38.399 11.978 21.383 1.00 38.86 82 ILE A N 1
ATOM 643 C CA . ILE A 1 82 ? 39.186 12.022 20.154 1.00 37.73 82 ILE A CA 1
ATOM 644 C C . ILE A 1 82 ? 38.726 10.914 19.223 1.00 36.70 82 ILE A C 1
ATOM 645 O O . ILE A 1 82 ? 38.702 9.731 19.587 1.00 36.51 82 ILE A O 1
ATOM 650 N N . CYS A 1 83 ? 38.360 11.321 18.017 1.00 33.99 83 CYS A N 1
ATOM 651 C CA . CYS A 1 83 ? 37.871 10.416 16.991 1.00 35.21 83 CYS A CA 1
ATOM 652 C C . CYS A 1 83 ? 38.974 10.168 15.981 1.00 31.47 83 CYS A C 1
ATOM 653 O O . CYS A 1 83 ? 39.258 11.011 15.143 1.00 35.77 83 CYS A O 1
ATOM 656 N N . VAL A 1 84 ? 39.612 9.013 16.065 1.00 38.02 84 VAL A N 1
ATOM 657 C CA . VAL A 1 84 ? 40.686 8.702 15.136 1.00 35.90 84 VAL A CA 1
ATOM 658 C C . VAL A 1 84 ? 40.102 8.326 13.782 1.00 38.95 84 VAL A C 1
ATOM 659 O O .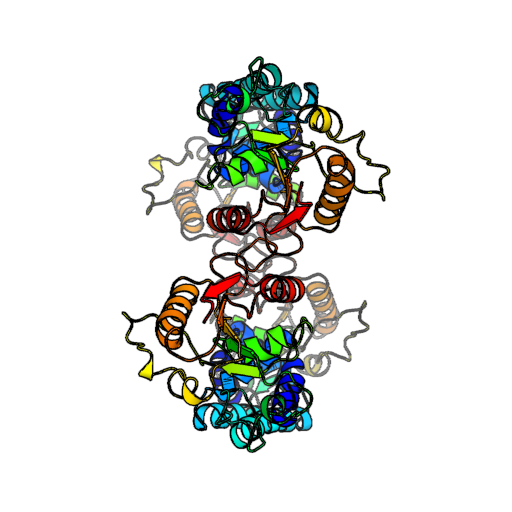 VAL A 1 84 ? 39.172 7.525 13.689 1.00 39.53 84 VAL A O 1
ATOM 663 N N . VAL A 1 85 ? 40.663 8.906 12.731 1.00 39.62 85 VAL A N 1
ATOM 664 C CA . VAL A 1 85 ? 40.180 8.664 11.388 1.00 38.37 85 VAL A CA 1
ATOM 665 C C . VAL A 1 85 ? 41.309 8.451 10.390 1.00 40.16 85 VAL A C 1
ATOM 666 O O . VAL A 1 85 ? 42.437 8.878 10.618 1.00 39.31 85 VAL A O 1
ATOM 670 N N . GLU A 1 86 ? 40.987 7.785 9.284 1.00 44.53 86 GLU A N 1
ATOM 671 C CA . GLU A 1 86 ? 41.947 7.493 8.215 1.00 45.13 86 GLU A CA 1
ATOM 672 C C . GLU A 1 86 ? 42.280 8.695 7.344 1.00 42.81 86 GLU A C 1
ATOM 673 O O . GLU A 1 86 ? 43.440 8.934 7.025 1.00 44.45 86 GLU A O 1
ATOM 679 N N . GLU A 1 87 ? 41.256 9.441 6.950 1.00 37.18 87 GLU A N 1
ATOM 680 C CA . GLU A 1 87 ? 41.449 10.580 6.066 1.00 43.44 87 GLU A CA 1
ATOM 681 C C . GLU A 1 87 ? 40.683 11.848 6.447 1.00 39.52 87 GLU A C 1
ATOM 682 O O . GLU A 1 87 ? 39.589 11.791 7.004 1.00 33.21 87 GLU A O 1
ATOM 688 N N . PRO A 1 88 ? 41.253 13.017 6.124 1.00 40.51 88 PRO A N 1
ATOM 689 C CA . PRO A 1 88 ? 40.622 14.307 6.430 1.00 40.57 88 PRO A CA 1
ATOM 690 C C . PRO A 1 88 ? 39.202 14.405 5.894 1.00 41.93 88 PRO A C 1
ATOM 691 O O . PRO A 1 88 ? 38.378 15.165 6.405 1.00 43.38 88 PRO A O 1
ATOM 695 N N . GLY A 1 89 ? 38.915 13.621 4.864 1.00 45.37 89 GLY A N 1
ATOM 696 C CA . GLY A 1 89 ? 37.582 13.620 4.295 1.00 43.03 89 GLY A CA 1
ATOM 697 C C . GLY A 1 89 ? 36.593 12.991 5.263 1.00 43.11 89 GLY A C 1
ATOM 698 O O . GLY A 1 89 ? 35.407 13.319 5.258 1.00 46.66 89 GLY A O 1
ATOM 699 N N . ASP A 1 90 ? 37.073 12.072 6.093 1.00 42.65 90 ASP A N 1
ATOM 700 C CA . ASP A 1 90 ? 36.202 11.431 7.063 1.00 40.09 90 ASP A CA 1
ATOM 701 C C . ASP A 1 90 ? 35.817 12.450 8.119 1.00 38.50 90 ASP A C 1
ATOM 702 O O . ASP A 1 90 ? 34.744 12.369 8.694 1.00 40.40 90 ASP A O 1
ATOM 707 N N . VAL A 1 91 ? 36.697 13.407 8.387 1.00 38.84 91 VAL A N 1
ATOM 708 C CA . VAL A 1 91 ? 36.386 14.425 9.377 1.00 40.32 91 VAL A CA 1
ATOM 709 C C . VAL A 1 91 ? 35.169 15.202 8.890 1.00 46.46 91 VAL A C 1
ATOM 710 O O . VAL A 1 91 ? 34.268 15.506 9.669 1.00 46.63 91 VAL A O 1
ATOM 714 N N . ILE A 1 92 ? 35.129 15.509 7.597 1.00 48.23 92 ILE A N 1
ATOM 715 C CA . ILE A 1 92 ? 33.987 16.231 7.057 1.00 47.94 92 ILE A CA 1
ATOM 716 C C . ILE A 1 92 ? 32.759 15.337 7.176 1.00 47.97 92 ILE A C 1
ATOM 717 O O . ILE A 1 92 ? 31.729 15.747 7.700 1.00 48.08 92 ILE A O 1
ATOM 722 N N . ALA A 1 93 ? 32.883 14.106 6.692 1.00 49.10 93 ALA A N 1
ATOM 723 C CA . ALA A 1 93 ? 31.782 13.146 6.738 1.00 48.15 93 ALA A CA 1
ATOM 724 C C . ALA A 1 93 ? 31.207 13.017 8.145 1.00 47.33 93 ALA A C 1
ATOM 725 O O . ALA A 1 93 ? 29.994 13.083 8.325 1.00 47.11 93 ALA A O 1
ATOM 727 N N . LEU A 1 94 ? 32.075 12.837 9.139 1.00 48.31 94 LEU A N 1
ATOM 728 C CA . LEU A 1 94 ? 31.627 12.715 10.524 1.00 48.54 94 LEU A CA 1
ATOM 729 C C . LEU A 1 94 ? 31.289 14.070 11.125 1.00 49.73 94 LEU A C 1
ATOM 730 O O . LEU A 1 94 ? 30.815 14.141 12.258 1.00 57.04 94 LEU A O 1
ATOM 735 N N . GLU A 1 95 ? 31.535 15.142 10.376 1.00 49.40 95 GLU A N 1
ATOM 736 C CA . GLU A 1 95 ? 31.244 16.499 10.848 1.00 50.02 95 GLU A CA 1
ATOM 737 C C . GLU A 1 95 ? 29.874 16.943 10.313 1.00 54.08 95 GLU A C 1
ATOM 738 O O . GLU A 1 95 ? 29.046 17.480 11.053 1.00 46.53 95 GLU A O 1
ATOM 744 N N . ARG A 1 96 ? 29.644 16.699 9.026 1.00 59.93 96 ARG A N 1
ATOM 745 C CA . ARG A 1 96 ? 28.378 17.030 8.379 1.00 64.29 96 ARG A CA 1
ATOM 746 C C . ARG A 1 96 ? 27.347 15.993 8.828 1.00 64.68 96 ARG A C 1
ATOM 747 O O . ARG A 1 96 ? 26.247 15.915 8.280 1.00 66.79 96 ARG A O 1
ATOM 755 N N . SER A 1 97 ? 27.719 15.196 9.827 1.00 62.12 97 SER A N 1
ATOM 756 C CA . SER A 1 97 ? 26.854 14.150 10.347 1.00 59.20 97 SER A CA 1
ATOM 757 C C . SER A 1 97 ? 25.998 14.646 11.510 1.00 60.12 97 SER A C 1
ATOM 758 O O . SER A 1 97 ? 25.171 13.896 12.042 1.00 55.01 97 SER A O 1
ATOM 761 N N . GLY A 1 98 ? 26.206 15.906 11.892 1.00 59.31 98 GLY A N 1
ATOM 762 C CA . GLY A 1 98 ? 25.456 16.518 12.984 1.00 60.47 98 GLY A CA 1
ATOM 763 C C . GLY A 1 98 ? 25.243 15.707 14.259 1.00 57.95 98 GLY A C 1
ATOM 764 O O . GLY A 1 98 ? 24.137 15.687 14.808 1.00 59.42 98 GLY A O 1
ATOM 765 N N . GLU A 1 99 ? 26.294 15.057 14.746 1.00 54.30 99 GLU A N 1
ATOM 766 C CA . GLU A 1 99 ? 26.195 14.250 15.953 1.00 53.40 99 GLU A CA 1
ATOM 767 C C . GLU A 1 99 ? 27.530 14.076 16.670 1.00 53.42 99 GLU A C 1
ATOM 768 O O . GLU A 1 99 ? 27.690 13.149 17.475 1.00 53.62 99 GLU A O 1
ATOM 774 N N . TYR A 1 100 ? 28.493 14.946 16.386 1.00 44.94 100 TYR A N 1
ATOM 775 C CA . TYR A 1 100 ? 29.788 14.827 17.051 1.00 42.85 100 TYR A CA 1
ATOM 776 C C . TYR A 1 100 ? 30.513 16.163 17.142 1.00 37.44 100 TYR A C 1
ATOM 777 O O . TYR A 1 100 ? 30.847 16.765 16.125 1.00 29.92 100 TYR A O 1
ATOM 786 N N . ARG A 1 101 ? 30.752 16.626 18.367 1.00 38.59 101 ARG A N 1
ATOM 787 C CA . ARG A 1 101 ? 31.443 17.894 18.555 1.00 44.70 101 ARG A CA 1
ATOM 788 C C . ARG A 1 101 ? 32.815 17.755 19.232 1.00 38.40 101 ARG A C 1
ATOM 789 O O . ARG A 1 101 ? 33.351 18.723 19.772 1.00 38.30 101 ARG A O 1
ATOM 797 N N . GLY A 1 102 ? 33.398 16.562 19.164 1.00 32.96 102 GLY A N 1
ATOM 798 C CA . GLY A 1 102 ? 34.693 16.346 19.788 1.00 34.63 102 GLY A CA 1
ATOM 799 C C . GLY A 1 102 ? 35.908 16.690 18.952 1.00 28.08 102 GLY A C 1
ATOM 800 O O . GLY A 1 102 ? 35.843 17.435 17.968 1.00 26.81 102 GLY A O 1
ATOM 801 N N . LEU A 1 103 ? 37.044 16.140 19.345 1.00 30.57 103 LEU A N 1
ATOM 802 C CA . LEU A 1 103 ? 38.274 16.399 18.608 1.00 30.47 103 LEU A CA 1
ATOM 803 C C . LEU A 1 103 ? 38.519 15.252 17.636 1.00 32.78 103 LEU A C 1
ATOM 804 O O . LEU A 1 103 ? 38.030 14.147 17.845 1.00 41.03 103 LEU A O 1
ATOM 809 N N . TYR A 1 104 ? 39.250 15.509 16.561 1.00 29.09 104 TYR A N 1
ATOM 810 C CA . TYR A 1 104 ? 39.557 14.448 15.610 1.00 32.75 104 TYR A CA 1
ATOM 811 C C . TYR A 1 104 ? 41.064 14.194 15.587 1.00 33.13 104 TYR A C 1
ATOM 812 O O . TYR A 1 104 ? 41.830 14.959 16.142 1.00 38.86 104 TYR A O 1
ATOM 821 N N . HIS A 1 105 ? 41.471 13.101 14.959 1.00 33.04 105 HIS A N 1
ATOM 822 C CA . HIS A 1 105 ? 42.885 12.786 14.779 1.00 38.41 105 HIS A CA 1
ATOM 823 C C . HIS A 1 105 ? 42.987 12.057 13.438 1.00 38.72 105 HIS A C 1
ATOM 824 O O . HIS A 1 105 ? 42.235 11.120 13.177 1.00 39.63 105 HIS A O 1
ATOM 831 N N . VAL A 1 106 ? 43.915 12.483 12.590 1.00 36.08 106 VAL A N 1
ATOM 832 C CA . VAL A 1 106 ? 44.032 11.881 11.277 1.00 34.71 106 VAL A CA 1
ATOM 833 C C . VAL A 1 106 ? 45.311 11.099 10.956 1.00 40.28 106 VAL A C 1
ATOM 834 O O . VAL A 1 106 ? 46.378 11.674 10.732 1.00 40.84 106 VAL A O 1
ATOM 838 N N . LEU A 1 107 ? 45.200 9.778 10.952 1.00 39.91 107 LEU A N 1
ATOM 839 C CA . LEU A 1 107 ? 46.320 8.935 10.578 1.00 43.00 107 LEU A CA 1
ATOM 840 C C . LEU A 1 107 ? 46.196 9.190 9.095 1.00 45.45 107 LEU A C 1
ATOM 841 O O . LEU A 1 107 ? 45.112 9.019 8.553 1.00 52.90 107 LEU A O 1
ATOM 846 N N . HIS A 1 108 ? 47.241 9.609 8.408 1.00 42.22 108 HIS A N 1
ATOM 847 C CA . HIS A 1 108 ? 47.006 9.856 7.000 1.00 43.34 108 HIS A CA 1
ATOM 848 C C . HIS A 1 108 ? 47.036 8.592 6.167 1.00 43.02 108 HIS A C 1
ATOM 849 O O . HIS A 1 108 ? 47.739 8.498 5.173 1.00 47.98 108 HIS A O 1
ATOM 856 N N . GLY A 1 109 ? 46.236 7.616 6.588 1.00 44.64 109 GLY A N 1
ATOM 857 C CA . GLY A 1 109 ? 46.152 6.358 5.872 1.00 41.60 109 GLY A CA 1
ATOM 858 C C . GLY A 1 109 ? 45.691 5.196 6.729 1.00 40.82 109 GLY A C 1
ATOM 859 O O . GLY A 1 109 ? 45.091 5.366 7.786 1.00 38.50 109 GLY A O 1
ATOM 860 N N . VAL A 1 110 ? 45.984 3.993 6.263 1.00 45.41 110 VAL A N 1
ATOM 861 C CA . VAL A 1 110 ? 45.599 2.792 6.980 1.00 45.26 110 VAL A CA 1
ATOM 862 C C . VAL A 1 110 ? 46.792 1.873 7.009 1.00 40.98 110 VAL A C 1
ATOM 863 O O . VAL A 1 110 ? 47.586 1.868 6.084 1.00 38.69 110 VAL A O 1
ATOM 867 N N . LEU A 1 111 ? 46.908 1.085 8.063 1.00 47.57 111 LEU A N 1
ATOM 868 C CA . LEU A 1 111 ? 48.006 0.142 8.157 1.00 56.50 111 LEU A CA 1
ATOM 869 C C . LEU A 1 111 ? 47.863 -0.893 7.043 1.00 58.44 111 LEU A C 1
ATOM 870 O O . LEU A 1 111 ? 46.804 -1.031 6.438 1.00 55.99 111 LEU A O 1
ATOM 875 N N . SER A 1 112 ? 48.948 -1.599 6.763 1.00 64.71 112 SER A N 1
ATOM 876 C CA . SER A 1 112 ? 48.957 -2.625 5.734 1.00 71.49 112 SER A CA 1
ATOM 877 C C . SER A 1 112 ? 50.297 -3.333 5.807 1.00 75.45 112 SER A C 1
ATOM 878 O O . SER A 1 112 ? 51.277 -2.915 5.191 1.00 73.63 112 SER A O 1
ATOM 881 N N . PRO A 1 113 ? 50.352 -4.423 6.582 1.00 81.22 113 PRO A N 1
ATOM 882 C CA . PRO A 1 113 ? 51.568 -5.219 6.766 1.00 85.42 113 PRO A CA 1
ATOM 883 C C . PRO A 1 113 ? 52.211 -5.622 5.444 1.00 86.12 113 PRO A C 1
ATOM 884 O O . PRO A 1 113 ? 53.436 -5.675 5.329 1.00 83.82 113 PRO A O 1
ATOM 888 N N . MET A 1 114 ? 51.367 -5.890 4.452 1.00 87.66 114 MET A N 1
ATOM 889 C CA . MET A 1 114 ? 51.822 -6.301 3.131 1.00 88.33 114 MET A CA 1
ATOM 890 C C . MET A 1 114 ? 52.874 -5.378 2.522 1.00 87.07 114 MET A C 1
ATOM 891 O O . MET A 1 114 ? 53.915 -5.840 2.052 1.00 86.71 114 MET A O 1
ATOM 896 N N . ASN A 1 115 ? 52.597 -4.076 2.528 1.00 85.90 115 ASN A N 1
ATOM 897 C CA . ASN A 1 115 ? 53.505 -3.100 1.931 1.00 84.86 115 ASN A CA 1
ATOM 898 C C . ASN A 1 115 ? 54.419 -2.378 2.908 1.00 83.93 115 ASN A C 1
ATOM 899 O O . ASN A 1 115 ? 54.727 -1.201 2.716 1.00 83.79 115 ASN A O 1
ATOM 904 N N . GLY A 1 116 ? 54.855 -3.087 3.946 1.00 83.87 116 GLY A N 1
ATOM 905 C CA . GLY A 1 116 ? 55.740 -2.498 4.937 1.00 82.93 116 GLY A CA 1
ATOM 906 C C . GLY A 1 116 ? 55.245 -1.181 5.511 1.00 82.78 116 GLY A C 1
ATOM 907 O O . GLY A 1 116 ? 55.988 -0.484 6.211 1.00 85.00 116 GLY A O 1
ATOM 908 N N . VAL A 1 117 ? 53.995 -0.834 5.210 1.00 77.61 117 VAL A N 1
ATOM 909 C CA . VAL A 1 117 ? 53.398 0.399 5.708 1.00 68.49 117 VAL A CA 1
ATOM 910 C C . VAL A 1 117 ? 53.025 0.169 7.163 1.00 66.91 117 VAL A C 1
ATOM 911 O O . VAL A 1 117 ? 52.078 -0.556 7.461 1.00 68.62 117 VAL A O 1
ATOM 915 N N . GLY A 1 118 ? 53.784 0.776 8.069 1.00 64.11 118 GLY A N 1
ATOM 916 C CA . GLY A 1 118 ? 53.517 0.596 9.482 1.00 59.48 118 GLY A CA 1
ATOM 917 C C . GLY A 1 118 ? 53.189 1.886 10.199 1.00 57.66 118 GLY A C 1
ATOM 918 O O . GLY A 1 118 ? 53.235 2.958 9.600 1.00 57.71 118 GLY A O 1
ATOM 919 N N . PRO A 1 119 ? 52.859 1.809 11.496 1.00 56.27 119 PRO A N 1
ATOM 920 C CA . PRO A 1 119 ? 52.513 2.963 12.326 1.00 56.65 119 PRO A CA 1
ATOM 921 C C . PRO A 1 119 ? 53.598 4.027 12.385 1.00 59.17 119 PRO A C 1
ATOM 922 O O . PRO A 1 119 ? 53.739 4.732 13.385 1.00 63.47 119 PRO A O 1
ATOM 926 N N . ASP A 1 120 ? 54.375 4.140 11.318 1.00 60.43 120 ASP A N 1
ATOM 927 C CA . ASP A 1 120 ? 55.427 5.138 11.268 1.00 60.65 120 ASP A CA 1
ATOM 928 C C . ASP A 1 120 ? 55.206 5.913 9.994 1.00 61.57 120 ASP A C 1
ATOM 929 O O . ASP A 1 120 ? 55.795 6.969 9.788 1.00 65.60 120 ASP A O 1
ATOM 934 N N . LYS A 1 121 ? 54.343 5.372 9.139 1.00 58.60 121 LYS A N 1
ATOM 935 C CA . LYS A 1 121 ? 53.997 6.016 7.881 1.00 56.98 121 LYS A CA 1
ATOM 936 C C . LYS A 1 121 ? 52.659 6.704 8.104 1.00 55.39 121 LYS A C 1
ATOM 937 O O . LYS A 1 121 ? 52.171 7.430 7.243 1.00 51.09 121 LYS A O 1
ATOM 943 N N . LEU A 1 122 ? 52.072 6.454 9.273 1.00 55.63 122 LEU A N 1
ATOM 944 C CA . LEU A 1 122 ? 50.793 7.054 9.663 1.00 56.97 122 LEU A CA 1
ATOM 945 C C . LEU A 1 122 ? 50.996 7.854 10.957 1.00 57.32 122 LEU A C 1
ATOM 946 O O . LEU A 1 122 ? 51.794 7.474 11.814 1.00 61.02 122 LEU A O 1
ATOM 951 N N . HIS A 1 123 ? 50.267 8.956 11.096 1.00 54.58 123 HIS A N 1
ATOM 952 C CA . HIS A 1 123 ? 50.402 9.812 12.262 1.00 50.83 123 HIS A CA 1
ATOM 953 C C . HIS A 1 123 ? 49.917 9.189 13.570 1.00 48.94 123 HIS A C 1
ATOM 954 O O . HIS A 1 123 ? 49.134 9.788 14.304 1.00 45.36 123 HIS A O 1
ATOM 961 N N . ILE A 1 124 ? 50.402 7.995 13.884 1.00 51.00 124 ILE A N 1
ATOM 962 C CA . ILE A 1 124 ? 49.980 7.344 15.114 1.00 52.97 124 ILE A CA 1
ATOM 963 C C . ILE A 1 124 ? 50.724 7.859 16.343 1.00 52.10 124 ILE A C 1
ATOM 964 O O . ILE A 1 124 ? 50.168 7.897 17.435 1.00 51.67 124 ILE A O 1
ATOM 969 N N . LYS A 1 125 ? 51.974 8.274 16.170 1.00 52.67 125 LYS A N 1
ATOM 970 C CA . LYS A 1 125 ? 52.742 8.789 17.300 1.00 54.33 125 LYS A CA 1
ATOM 971 C C . LYS A 1 125 ? 52.112 10.031 17.948 1.00 48.70 125 LYS A C 1
ATOM 972 O O . LYS A 1 125 ? 51.773 10.011 19.124 1.00 50.01 125 LYS A O 1
ATOM 978 N N . PRO A 1 126 ? 51.943 11.126 17.188 1.00 45.68 126 PRO A N 1
ATOM 979 C CA . PRO A 1 126 ? 51.356 12.348 17.748 1.00 43.55 126 PRO A CA 1
ATOM 980 C C . PRO A 1 126 ? 49.992 12.206 18.417 1.00 44.18 126 PRO A C 1
ATOM 981 O O . PRO A 1 126 ? 49.455 13.184 18.940 1.00 41.46 126 PRO A O 1
ATOM 985 N N . LEU A 1 127 ? 49.438 10.997 18.403 1.00 45.03 127 LEU A N 1
ATOM 986 C CA . LEU A 1 127 ? 48.145 10.751 19.023 1.00 42.41 127 LEU A CA 1
ATOM 987 C C . LEU A 1 127 ? 48.323 10.393 20.497 1.00 45.68 127 LEU A C 1
ATOM 988 O O . LEU A 1 127 ? 47.630 10.937 21.366 1.00 42.29 127 LEU A O 1
ATOM 993 N N . LEU A 1 128 ? 49.251 9.475 20.766 1.00 47.50 128 LEU A N 1
ATOM 994 C CA . LEU A 1 128 ? 49.537 9.019 22.126 1.00 49.40 128 LEU A CA 1
ATOM 995 C C . LEU A 1 128 ? 49.545 10.152 23.154 1.00 51.45 128 LEU A C 1
ATOM 996 O O . LEU A 1 128 ? 48.755 10.148 24.097 1.00 49.28 128 LEU A O 1
ATOM 1001 N N . PRO A 1 129 ? 50.432 11.146 22.979 1.00 51.36 129 PRO A N 1
ATOM 1002 C CA . PRO A 1 129 ? 50.465 12.240 23.947 1.00 49.14 129 PRO A CA 1
ATOM 1003 C C . PRO A 1 129 ? 49.134 12.967 24.124 1.00 49.48 129 PRO A C 1
ATOM 1004 O O . PRO A 1 129 ? 48.886 13.554 25.172 1.00 57.20 129 PRO A O 1
ATOM 1008 N N . ARG A 1 130 ? 48.272 12.931 23.117 1.00 52.21 130 ARG A N 1
ATOM 1009 C CA . ARG A 1 130 ? 46.974 13.605 23.229 1.00 51.92 130 ARG A CA 1
ATOM 1010 C C . ARG A 1 130 ? 45.985 12.822 24.078 1.00 50.51 130 ARG A C 1
ATOM 1011 O O . ARG A 1 130 ? 45.005 13.381 24.569 1.00 50.85 130 ARG A O 1
ATOM 1019 N N . VAL A 1 131 ? 46.242 11.529 24.246 1.00 52.28 131 VAL A N 1
ATOM 1020 C CA . VAL A 1 131 ? 45.346 10.676 25.011 1.00 53.14 131 VAL A CA 1
ATOM 1021 C C . VAL A 1 131 ? 45.673 10.598 26.496 1.00 56.61 131 VAL A C 1
ATOM 1022 O O . VAL A 1 131 ? 46.786 10.247 26.890 1.00 55.54 131 VAL A O 1
ATOM 1026 N N . GLY A 1 132 ? 44.677 10.924 27.312 1.00 58.92 132 GLY A N 1
ATOM 1027 C CA . GLY A 1 132 ? 44.837 10.876 28.752 1.00 60.81 132 GLY A CA 1
ATOM 1028 C C . GLY A 1 132 ? 43.644 10.174 29.371 1.00 62.06 132 GLY A C 1
ATOM 1029 O O . GLY A 1 132 ? 42.833 9.570 28.662 1.00 63.89 132 GLY A O 1
ATOM 1030 N N . GLN A 1 133 ? 43.521 10.252 30.691 1.00 57.97 133 GLN A N 1
ATOM 1031 C CA . GLN A 1 133 ? 42.406 9.609 31.369 1.00 54.95 133 GLN A CA 1
ATOM 1032 C C . GLN A 1 133 ? 41.185 10.521 31.439 1.00 49.89 133 GLN A C 1
ATOM 1033 O O . GLN A 1 133 ? 41.298 11.751 31.368 1.00 37.75 133 GLN A O 1
ATOM 1039 N N . GLY A 1 134 ? 40.014 9.907 31.577 1.00 46.53 134 GLY A N 1
ATOM 1040 C CA . GLY A 1 134 ? 38.790 10.678 31.631 1.00 46.33 134 GLY A CA 1
ATOM 1041 C C . GLY A 1 134 ? 38.495 11.173 30.233 1.00 47.67 134 GLY A C 1
ATOM 1042 O O . GLY A 1 134 ? 37.797 12.177 30.039 1.00 48.58 134 GLY A O 1
ATOM 1043 N N . MET A 1 135 ? 39.046 10.446 29.261 1.00 44.30 135 MET A N 1
ATOM 1044 C CA . MET A 1 135 ? 38.896 10.740 27.841 1.00 40.15 135 MET A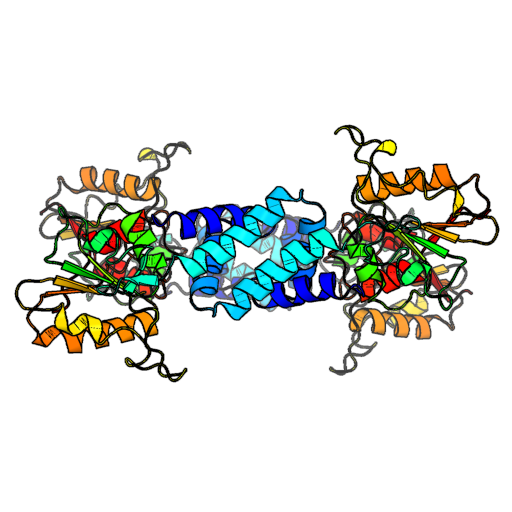 CA 1
ATOM 1045 C C . MET A 1 135 ? 38.449 9.495 27.093 1.00 39.21 135 MET A C 1
ATOM 1046 O O . MET A 1 135 ? 38.578 8.372 27.588 1.00 41.44 135 MET A O 1
ATOM 1051 N N . GLU A 1 136 ? 37.926 9.693 25.891 1.00 35.00 136 GLU A N 1
ATOM 1052 C CA . GLU A 1 136 ? 37.490 8.571 25.078 1.00 35.28 136 GLU A CA 1
ATOM 1053 C C . GLU A 1 136 ? 38.129 8.623 23.702 1.00 33.72 136 GLU A C 1
ATOM 1054 O O . GLU A 1 136 ? 38.241 9.685 23.089 1.00 34.73 136 GLU A O 1
ATOM 1060 N N . VAL A 1 137 ? 38.566 7.473 23.216 1.00 35.42 137 VAL A N 1
ATOM 1061 C CA . VAL A 1 137 ? 39.148 7.432 21.891 1.00 36.36 137 VAL A CA 1
ATOM 1062 C C . VAL A 1 137 ? 38.245 6.587 21.018 1.00 38.34 137 VAL A C 1
ATOM 1063 O O . VAL A 1 137 ? 38.185 5.364 21.151 1.00 37.87 137 VAL A O 1
ATOM 1067 N N . ILE A 1 138 ? 37.515 7.262 20.143 1.00 38.15 138 ILE A N 1
ATOM 1068 C CA . ILE A 1 138 ? 36.609 6.580 19.237 1.00 38.94 138 ILE A CA 1
ATOM 1069 C C . ILE A 1 138 ? 37.426 6.196 18.026 1.00 37.36 138 ILE A C 1
ATOM 1070 O O . ILE A 1 138 ? 38.071 7.048 17.414 1.00 33.18 138 ILE A O 1
ATOM 1075 N N . LEU A 1 139 ? 37.417 4.913 17.689 1.00 32.99 139 LEU A N 1
ATOM 1076 C CA . LEU A 1 139 ? 38.165 4.454 16.534 1.00 36.37 139 LEU A CA 1
ATOM 1077 C C . LEU A 1 139 ? 37.229 4.423 15.342 1.00 36.04 139 LEU A C 1
ATOM 1078 O O . LEU A 1 139 ? 36.334 3.578 15.249 1.00 38.18 139 LEU A O 1
ATOM 1083 N N . ALA A 1 140 ? 37.443 5.363 14.432 1.00 35.76 140 ALA A N 1
ATOM 1084 C CA . ALA A 1 140 ? 36.600 5.477 13.258 1.00 36.14 140 ALA A CA 1
ATOM 1085 C C . ALA A 1 140 ? 37.334 5.201 11.964 1.00 36.41 140 ALA A C 1
ATOM 1086 O O . ALA A 1 140 ? 37.102 5.877 10.961 1.00 39.97 140 ALA A O 1
ATOM 1088 N N . THR A 1 141 ? 38.223 4.214 11.985 1.00 32.45 141 THR A N 1
ATOM 1089 C CA . THR A 1 141 ? 38.930 3.845 10.778 1.00 31.99 141 THR A CA 1
ATOM 1090 C C . THR A 1 141 ? 37.953 3.009 9.962 1.00 32.14 141 THR A C 1
ATOM 1091 O O . THR A 1 141 ? 36.909 2.596 10.468 1.00 31.11 141 THR A O 1
ATOM 1095 N N . GLY A 1 142 ? 38.294 2.779 8.700 1.00 31.23 142 GLY A N 1
ATOM 1096 C CA . GLY A 1 142 ? 37.438 2.009 7.814 1.00 31.36 142 GLY A CA 1
ATOM 1097 C C . GLY A 1 142 ? 36.993 0.661 8.353 1.00 23.32 142 GLY A C 1
ATOM 1098 O O . GLY A 1 142 ? 37.124 0.370 9.529 1.00 22.31 142 GLY A O 1
ATOM 1099 N N . THR A 1 143 ? 36.474 -0.182 7.481 1.00 24.56 143 THR A N 1
ATOM 1100 C CA . THR A 1 143 ? 35.995 -1.484 7.920 1.00 34.51 143 THR A CA 1
ATOM 1101 C C . THR A 1 143 ? 36.551 -2.564 7.016 1.00 41.66 143 THR A C 1
ATOM 1102 O O . THR A 1 143 ? 36.098 -3.710 7.022 1.00 50.91 143 THR A O 1
ATOM 1106 N N . THR A 1 144 ? 37.525 -2.174 6.212 1.00 45.13 144 THR A N 1
ATOM 1107 C CA . THR A 1 144 ? 38.190 -3.116 5.340 1.00 48.70 144 THR A CA 1
ATOM 1108 C C . THR A 1 144 ? 39.114 -3.823 6.321 1.00 48.21 144 THR A C 1
ATOM 1109 O O . THR A 1 144 ? 39.159 -3.443 7.494 1.00 51.17 144 THR A O 1
ATOM 1113 N N . VAL A 1 145 ? 39.829 -4.850 5.874 1.00 49.39 145 VAL A N 1
ATOM 1114 C CA . VAL A 1 145 ? 40.743 -5.558 6.768 1.00 50.80 145 VAL A CA 1
ATOM 1115 C C . VAL A 1 145 ? 41.797 -4.548 7.223 1.00 51.01 145 VAL A C 1
ATOM 1116 O O . VAL A 1 145 ? 42.426 -4.693 8.271 1.00 52.02 145 VAL A O 1
ATOM 1120 N N . GLU A 1 146 ? 41.957 -3.507 6.419 1.00 51.00 146 GLU A N 1
ATOM 1121 C CA . GLU A 1 146 ? 42.890 -2.435 6.708 1.00 52.51 146 GLU A CA 1
ATOM 1122 C C . GLU A 1 146 ? 42.396 -1.606 7.903 1.00 50.14 146 GLU A C 1
ATOM 1123 O O . GLU A 1 146 ? 43.105 -1.429 8.898 1.00 48.29 146 GLU A O 1
ATOM 1129 N N . GLY A 1 147 ? 41.178 -1.088 7.786 1.00 49.68 147 GLY A N 1
ATOM 1130 C CA . GLY A 1 147 ? 40.609 -0.288 8.854 1.00 48.05 147 GLY A CA 1
ATOM 1131 C C . GLY A 1 147 ? 40.439 -1.104 10.114 1.00 46.95 147 GLY A C 1
ATOM 1132 O O . GLY A 1 147 ? 40.672 -0.617 11.224 1.00 40.72 147 GLY A O 1
ATOM 1133 N N . ASP A 1 148 ? 40.038 -2.358 9.935 1.00 47.75 148 ASP A N 1
ATOM 1134 C CA . ASP A 1 148 ? 39.830 -3.265 11.050 1.00 48.67 148 ASP A CA 1
ATOM 1135 C C . ASP A 1 148 ? 41.164 -3.503 11.748 1.00 46.62 148 ASP A C 1
ATOM 1136 O O . ASP A 1 148 ? 41.251 -3.489 12.976 1.00 48.71 148 ASP A O 1
ATOM 1141 N N . ALA A 1 149 ? 42.205 -3.711 10.954 1.00 42.82 149 ALA A N 1
ATOM 1142 C CA . ALA A 1 149 ? 43.532 -3.948 11.494 1.00 41.87 149 ALA A CA 1
ATOM 1143 C C . ALA A 1 149 ? 44.128 -2.706 12.161 1.00 44.59 149 ALA A C 1
ATOM 1144 O O . ALA A 1 149 ? 44.682 -2.791 13.262 1.00 43.22 149 ALA A O 1
ATOM 1146 N N . THR A 1 150 ? 44.016 -1.551 11.505 1.00 46.77 150 THR A N 1
ATOM 1147 C CA . THR A 1 150 ? 44.566 -0.312 12.069 1.00 43.14 150 THR A CA 1
ATOM 1148 C C . THR A 1 150 ? 43.984 -0.073 13.452 1.00 41.99 150 THR A C 1
ATOM 1149 O O . THR A 1 150 ? 44.714 0.183 14.406 1.00 43.79 150 THR A O 1
ATOM 1153 N N . ALA A 1 151 ? 42.660 -0.172 13.539 1.00 38.65 151 ALA A N 1
ATOM 1154 C CA . ALA A 1 151 ? 41.922 0.038 14.775 1.00 35.95 151 ALA A CA 1
ATOM 1155 C C . ALA A 1 151 ? 42.387 -0.857 15.909 1.00 37.10 151 ALA A C 1
ATOM 1156 O O . ALA A 1 151 ? 42.655 -0.383 17.019 1.00 36.81 151 ALA A O 1
ATOM 1158 N N . LEU A 1 152 ? 42.472 -2.155 15.646 1.00 41.97 152 LEU A N 1
ATOM 1159 C CA . LEU A 1 152 ? 42.916 -3.071 16.686 1.00 41.11 152 LEU A CA 1
ATOM 1160 C C . LEU A 1 152 ? 44.341 -2.718 17.097 1.00 39.25 152 LEU A C 1
ATOM 1161 O O . LEU A 1 152 ? 44.711 -2.855 18.256 1.00 36.91 152 LEU A O 1
ATOM 1166 N N . TYR A 1 153 ? 45.139 -2.241 16.153 1.00 41.79 153 TYR A N 1
ATOM 1167 C CA . TYR A 1 153 ? 46.497 -1.854 16.501 1.00 46.52 153 TYR A CA 1
ATOM 1168 C C . TYR A 1 153 ? 46.411 -0.657 17.430 1.00 46.56 153 TYR A C 1
ATOM 1169 O O . TYR A 1 153 ? 47.095 -0.599 18.454 1.00 46.41 153 TYR A O 1
ATOM 1178 N N . LEU A 1 154 ? 45.564 0.302 17.059 1.00 47.16 154 LEU A N 1
ATOM 1179 C CA . LEU A 1 154 ? 45.388 1.519 17.847 1.00 48.36 154 LEU A CA 1
ATOM 1180 C C . LEU A 1 154 ? 44.867 1.194 19.238 1.00 49.07 154 LEU A C 1
ATOM 1181 O O . LEU A 1 154 ? 45.323 1.772 20.231 1.00 49.90 154 LEU A O 1
ATOM 1186 N N . GLN A 1 155 ? 43.914 0.268 19.305 1.00 46.93 155 GLN A N 1
ATOM 1187 C CA . GLN A 1 155 ? 43.357 -0.162 20.582 1.00 46.86 155 GLN A CA 1
ATOM 1188 C C . GLN A 1 155 ? 44.499 -0.640 21.490 1.00 46.32 155 GLN A C 1
ATOM 1189 O O . GLN A 1 155 ? 44.647 -0.164 22.619 1.00 39.76 155 GLN A O 1
ATOM 1195 N N . ARG A 1 156 ? 45.298 -1.580 20.980 1.00 48.20 156 ARG A N 1
ATOM 1196 C CA . ARG A 1 156 ? 46.434 -2.129 21.717 1.00 46.36 156 ARG A CA 1
ATOM 1197 C C . ARG A 1 156 ? 47.294 -0.992 22.244 1.00 47.84 156 ARG A C 1
ATOM 1198 O O . ARG A 1 156 ? 47.542 -0.888 23.447 1.00 47.62 156 ARG A O 1
ATOM 1206 N N . LEU A 1 157 ? 47.732 -0.132 21.330 1.00 49.01 157 LEU A N 1
ATOM 1207 C CA . LEU A 1 157 ? 48.593 0.990 21.674 1.00 47.46 157 LEU A CA 1
ATOM 1208 C C . LEU A 1 157 ? 48.038 1.924 22.724 1.00 47.65 157 LEU A C 1
ATOM 1209 O O . LEU A 1 157 ? 48.707 2.222 23.706 1.00 51.77 157 LEU A O 1
ATOM 1214 N N . LEU A 1 158 ? 46.815 2.390 22.523 1.00 48.74 158 LEU A N 1
ATOM 1215 C CA . LEU A 1 158 ? 46.215 3.325 23.460 1.00 48.71 158 LEU A CA 1
ATOM 1216 C C . LEU A 1 158 ? 45.855 2.731 24.820 1.00 49.84 158 LEU A C 1
ATOM 1217 O O . LEU A 1 158 ? 45.782 3.453 25.814 1.00 44.79 158 LEU A O 1
ATOM 1222 N N . GLU A 1 159 ? 45.644 1.420 24.857 1.00 52.86 159 GLU A N 1
ATOM 1223 C CA . GLU A 1 159 ? 45.291 0.709 26.085 1.00 60.80 159 GLU A CA 1
ATOM 1224 C C . GLU A 1 159 ? 46.019 1.174 27.352 1.00 62.41 159 GLU A C 1
ATOM 1225 O O . GLU A 1 159 ? 45.381 1.592 28.316 1.00 63.61 159 GLU A O 1
ATOM 1231 N N . PRO A 1 160 ? 47.363 1.097 27.375 1.00 62.13 160 PRO A N 1
ATOM 1232 C CA . PRO A 1 160 ? 48.115 1.525 28.557 1.00 60.50 160 PRO A CA 1
ATOM 1233 C C . PRO A 1 160 ? 47.765 2.916 29.083 1.00 61.10 160 PRO A C 1
ATOM 1234 O O . PRO A 1 160 ? 47.903 3.172 30.275 1.00 65.02 160 PRO A O 1
ATOM 1238 N N . LEU A 1 161 ? 47.334 3.820 28.208 1.00 59.67 161 LEU A N 1
ATOM 1239 C CA . LEU A 1 161 ? 46.936 5.153 28.663 1.00 58.05 161 LEU A CA 1
ATOM 1240 C C . LEU A 1 161 ? 45.550 4.941 29.279 1.00 58.04 161 LEU A C 1
ATOM 1241 O O . LEU A 1 161 ? 44.849 4.008 28.900 1.00 61.12 161 LEU A O 1
ATOM 1246 N N . GLY A 1 162 ? 45.139 5.790 30.212 1.00 54.47 162 GLY A N 1
ATOM 1247 C CA . GLY A 1 162 ? 43.859 5.553 30.863 1.00 51.06 162 GLY A CA 1
ATOM 1248 C C . GLY A 1 162 ? 42.547 5.988 30.240 1.00 48.04 162 GLY A C 1
ATOM 1249 O O . GLY A 1 162 ? 41.626 6.355 30.977 1.00 50.28 162 GLY A O 1
ATOM 1250 N N . ALA A 1 163 ? 42.427 5.923 28.914 1.00 41.79 163 ALA A N 1
ATOM 1251 C CA . ALA A 1 163 ? 41.194 6.350 28.255 1.00 32.85 163 ALA A CA 1
ATOM 1252 C C . ALA A 1 163 ? 40.234 5.248 27.817 1.00 33.17 163 ALA A C 1
ATOM 1253 O O . ALA A 1 163 ? 40.602 4.092 27.647 1.00 25.38 163 ALA A O 1
ATOM 1255 N N . ALA A 1 164 ? 38.973 5.612 27.641 1.00 35.11 164 ALA A N 1
ATOM 1256 C CA . ALA A 1 164 ? 38.002 4.636 27.178 1.00 35.08 164 ALA A CA 1
ATOM 1257 C C . ALA A 1 164 ? 38.179 4.546 25.652 1.00 38.02 164 ALA A C 1
ATOM 1258 O O . ALA A 1 164 ? 38.200 5.555 24.955 1.00 40.73 164 ALA A O 1
ATOM 1260 N N . ILE A 1 165 ? 38.344 3.337 25.139 1.00 42.21 165 ILE A N 1
ATOM 1261 C CA . ILE A 1 165 ? 38.499 3.150 23.708 1.00 40.56 165 ILE A CA 1
ATOM 1262 C C . ILE A 1 165 ? 37.220 2.540 23.157 1.00 41.38 165 ILE A C 1
ATOM 1263 O O . ILE A 1 165 ? 36.665 1.605 23.734 1.00 41.01 165 ILE A O 1
ATOM 1268 N N . SER A 1 166 ? 36.752 3.077 22.039 1.00 37.98 166 SER A N 1
ATOM 1269 C CA . SER A 1 166 ? 35.546 2.580 21.414 1.00 35.74 166 SER A CA 1
ATOM 1270 C C . SER A 1 166 ? 35.753 2.520 19.917 1.00 31.47 166 SER A C 1
ATOM 1271 O O . SER A 1 166 ? 36.618 3.200 19.380 1.00 33.68 166 SER A O 1
ATOM 1274 N N . ARG A 1 167 ? 34.952 1.696 19.257 1.00 36.26 167 ARG A N 1
ATOM 1275 C CA . ARG A 1 167 ? 34.998 1.523 17.807 1.00 36.46 167 ARG A CA 1
ATOM 1276 C C . ARG A 1 167 ? 33.580 1.828 17.294 1.00 38.53 167 ARG A C 1
ATOM 1277 O O . ARG A 1 167 ? 32.593 1.545 17.991 1.00 33.86 167 ARG A O 1
ATOM 1285 N N . ILE A 1 168 ? 33.472 2.414 16.100 1.00 35.17 168 ILE A N 1
ATOM 1286 C CA . ILE A 1 168 ? 32.158 2.749 15.568 1.00 33.34 168 ILE A CA 1
ATOM 1287 C C . ILE A 1 168 ? 31.420 1.449 15.272 1.00 36.57 168 ILE A C 1
ATOM 1288 O O . ILE A 1 168 ? 32.038 0.412 15.061 1.00 34.59 168 ILE A O 1
ATOM 1293 N N . ALA A 1 169 ? 30.095 1.507 15.246 1.00 38.46 169 ALA A N 1
ATOM 1294 C CA . ALA A 1 169 ? 29.283 0.315 15.045 1.00 38.51 169 ALA A CA 1
ATOM 1295 C C . ALA A 1 169 ? 29.242 -0.325 13.660 1.00 41.65 169 ALA A C 1
ATOM 1296 O O . ALA A 1 169 ? 28.817 0.288 12.685 1.00 44.21 169 ALA A O 1
ATOM 1298 N N . TYR A 1 170 ? 29.697 -1.571 13.579 1.00 42.78 170 TYR A N 1
ATOM 1299 C CA . TYR A 1 170 ? 29.623 -2.302 12.323 1.00 42.00 170 TYR A CA 1
ATOM 1300 C C . TYR A 1 170 ? 28.137 -2.569 12.261 1.00 39.17 170 TYR A C 1
ATOM 1301 O O . TYR A 1 170 ? 27.541 -2.942 13.267 1.00 40.21 170 TYR A O 1
ATOM 1310 N N . GLY A 1 171 ? 27.517 -2.376 11.109 1.00 35.92 171 GLY A N 1
ATOM 1311 C CA . GLY A 1 171 ? 26.087 -2.610 11.065 1.00 34.17 171 GLY A CA 1
ATOM 1312 C C . GLY A 1 171 ? 25.443 -2.330 9.733 1.00 30.56 171 GLY A C 1
ATOM 1313 O O . GLY A 1 171 ? 26.096 -1.878 8.797 1.00 28.77 171 GLY A O 1
ATOM 1314 N N . VAL A 1 172 ? 24.144 -2.589 9.647 1.00 25.41 172 VAL A N 1
ATOM 1315 C CA . VAL A 1 172 ? 23.447 -2.373 8.399 1.00 17.08 172 VAL A CA 1
ATOM 1316 C C . VAL A 1 172 ? 23.400 -0.873 8.176 1.00 18.95 172 VAL A C 1
ATOM 1317 O O . VAL A 1 172 ? 23.260 -0.098 9.129 1.00 14.99 172 VAL A O 1
ATOM 1321 N N . PRO A 1 173 ? 23.563 -0.431 6.924 1.00 13.79 173 PRO A N 1
ATOM 1322 C CA . PRO A 1 173 ? 23.526 1.011 6.646 1.00 15.33 173 PRO A CA 1
ATOM 1323 C C . PRO A 1 173 ? 22.079 1.527 6.664 1.00 25.59 173 PRO A C 1
ATOM 1324 O O . PRO A 1 173 ? 21.146 0.742 6.538 1.00 20.36 173 PRO A O 1
ATOM 1328 N N . VAL A 1 174 ? 21.890 2.832 6.835 1.00 32.79 174 VAL A N 1
ATOM 1329 C CA . VAL A 1 174 ? 20.532 3.385 6.864 1.00 40.65 174 VAL A CA 1
ATOM 1330 C C . VAL A 1 174 ? 19.871 3.386 5.492 1.00 43.15 174 VAL A C 1
ATOM 1331 O O . VAL A 1 174 ? 20.472 3.813 4.508 1.00 43.45 174 VAL A O 1
ATOM 1335 N N . GLY A 1 175 ? 18.631 2.913 5.428 1.00 44.36 175 GLY A N 1
ATOM 1336 C CA . GLY A 1 175 ? 17.931 2.904 4.159 1.00 46.31 175 GLY A CA 1
ATOM 1337 C C . GLY A 1 175 ? 18.167 1.645 3.351 1.00 50.05 175 GLY A C 1
ATOM 1338 O O . GLY A 1 175 ? 18.290 1.687 2.122 1.00 52.31 175 GLY A O 1
ATOM 1339 N N . GLY A 1 176 ? 18.226 0.515 4.042 1.00 49.24 176 GLY A N 1
ATOM 1340 C CA . GLY A 1 176 ? 18.436 -0.742 3.361 1.00 51.13 176 GLY A CA 1
ATOM 1341 C C . GLY A 1 176 ? 17.566 -1.832 3.945 1.00 54.28 176 GLY A C 1
ATOM 1342 O O . GLY A 1 176 ? 16.935 -1.661 4.989 1.00 56.62 176 GLY A O 1
ATOM 1343 N N . SER A 1 177 ? 17.507 -2.955 3.250 1.00 53.78 177 SER A N 1
ATOM 1344 C CA . SER A 1 177 ? 16.734 -4.084 3.725 1.00 51.71 177 SER A CA 1
ATOM 1345 C C . SER A 1 177 ? 17.714 -5.247 3.762 1.00 49.42 177 SER A C 1
ATOM 1346 O O . SER A 1 177 ? 18.618 -5.329 2.929 1.00 46.12 177 SER A O 1
ATOM 1349 N N . LEU A 1 178 ? 17.540 -6.123 4.745 1.00 47.16 178 LEU A N 1
ATOM 1350 C CA . LEU A 1 178 ? 18.416 -7.266 4.930 1.00 42.24 178 LEU A CA 1
ATOM 1351 C C . LEU A 1 178 ? 18.725 -8.033 3.655 1.00 42.48 178 LEU A C 1
ATOM 1352 O O . LEU A 1 178 ? 19.840 -8.514 3.462 1.00 34.18 178 LEU A O 1
ATOM 1357 N N . GLU A 1 179 ? 17.736 -8.160 2.781 1.00 44.41 179 GLU A N 1
ATOM 1358 C CA . GLU A 1 179 ? 17.951 -8.918 1.560 1.00 47.06 179 GLU A CA 1
ATOM 1359 C C . GLU A 1 179 ? 19.163 -8.497 0.756 1.00 44.36 179 GLU A C 1
ATOM 1360 O O . GLU A 1 179 ? 19.847 -9.342 0.192 1.00 46.63 179 GLU A O 1
ATOM 1366 N N . TYR A 1 180 ? 19.447 -7.204 0.694 1.00 42.91 180 TYR A N 1
ATOM 1367 C CA . TYR A 1 180 ? 20.592 -6.782 -0.089 1.00 47.49 180 TYR A CA 1
ATOM 1368 C C . TYR A 1 180 ? 21.800 -6.434 0.749 1.00 48.39 180 TYR A C 1
ATOM 1369 O O . TYR A 1 180 ? 22.753 -5.833 0.249 1.00 48.99 180 TYR A O 1
ATOM 1378 N N . THR A 1 181 ? 21.765 -6.833 2.017 1.00 45.36 181 THR A N 1
ATOM 1379 C CA . THR A 1 181 ? 22.864 -6.571 2.932 1.00 43.73 181 THR A CA 1
ATOM 1380 C C . THR A 1 181 ? 23.840 -7.746 3.017 1.00 42.63 181 THR A C 1
ATOM 1381 O O . THR A 1 181 ? 23.438 -8.896 3.181 1.00 44.39 181 THR A O 1
ATOM 1385 N N . ASP A 1 182 ? 25.128 -7.448 2.911 1.00 40.36 182 ASP A N 1
ATOM 1386 C CA . ASP A 1 182 ? 26.154 -8.475 2.973 1.00 40.82 182 ASP A CA 1
ATOM 1387 C C . ASP A 1 182 ? 26.011 -9.335 4.228 1.00 42.87 182 ASP A C 1
ATOM 1388 O O . ASP A 1 182 ? 25.607 -8.856 5.292 1.00 40.01 182 ASP A O 1
ATOM 1393 N N . GLU A 1 183 ? 26.369 -10.608 4.078 1.00 42.87 183 GLU A N 1
ATOM 1394 C CA . GLU A 1 183 ? 26.298 -11.606 5.132 1.00 42.69 183 GLU A CA 1
ATOM 1395 C C . GLU A 1 183 ? 27.057 -11.229 6.396 1.00 41.38 183 GLU A C 1
ATOM 1396 O O . GLU A 1 183 ? 26.507 -11.265 7.497 1.00 41.66 183 GLU A O 1
ATOM 1402 N N . VAL A 1 184 ? 28.327 -10.879 6.241 1.00 44.58 184 VAL A N 1
ATOM 1403 C CA . VAL A 1 184 ? 29.157 -10.510 7.383 1.00 39.91 184 VAL A CA 1
ATOM 1404 C C . VAL A 1 184 ? 28.633 -9.245 8.069 1.00 37.08 184 VAL A C 1
ATOM 1405 O O . VAL A 1 184 ? 28.809 -9.057 9.270 1.00 39.14 184 VAL A O 1
ATOM 1409 N N . THR A 1 185 ? 27.984 -8.372 7.316 1.00 36.45 185 THR A N 1
ATOM 1410 C CA . THR A 1 185 ? 27.425 -7.183 7.934 1.00 31.94 185 THR A CA 1
ATOM 1411 C C . THR A 1 185 ? 26.300 -7.627 8.850 1.00 28.06 185 THR A C 1
ATOM 1412 O O . THR A 1 185 ? 26.306 -7.309 10.030 1.00 29.93 185 THR A O 1
ATOM 1416 N N . LEU A 1 186 ? 25.341 -8.369 8.301 1.00 32.68 186 LEU A N 1
ATOM 1417 C CA . LEU A 1 186 ? 24.199 -8.861 9.073 1.00 33.35 186 LEU A CA 1
ATOM 1418 C C . LEU A 1 186 ? 24.629 -9.539 10.364 1.00 35.29 186 LEU A C 1
ATOM 1419 O O . LEU A 1 186 ? 24.086 -9.266 11.433 1.00 34.61 186 LEU A O 1
ATOM 1424 N N . GLY A 1 187 ? 25.602 -10.432 10.257 1.00 36.91 187 GLY A N 1
ATOM 1425 C CA . GLY A 1 187 ? 26.095 -11.106 11.437 1.00 37.73 187 GLY A CA 1
ATOM 1426 C C . GLY A 1 187 ? 26.642 -10.130 12.464 1.00 39.27 187 GLY A C 1
ATOM 1427 O O . GLY A 1 187 ? 26.639 -10.420 13.657 1.00 40.78 187 GLY A O 1
ATOM 1428 N N . ARG A 1 188 ? 27.119 -8.974 12.015 1.00 35.93 188 ARG A N 1
ATOM 1429 C CA . ARG A 1 188 ? 27.653 -7.992 12.947 1.00 36.49 188 ARG A CA 1
ATOM 1430 C C . ARG A 1 188 ? 26.521 -7.135 13.470 1.00 35.39 188 ARG A C 1
ATOM 1431 O O . ARG A 1 188 ? 26.505 -6.760 14.640 1.00 35.93 188 ARG A O 1
ATOM 1439 N N . ALA A 1 189 ? 25.574 -6.808 12.602 1.00 39.29 189 ALA A N 1
ATOM 1440 C CA . ALA A 1 189 ? 24.437 -6.002 13.031 1.00 44.67 189 ALA A CA 1
ATOM 1441 C C . ALA A 1 189 ? 23.637 -6.801 14.039 1.00 47.23 189 ALA A C 1
ATOM 1442 O O . ALA A 1 189 ? 22.925 -6.238 14.866 1.00 53.10 189 ALA A O 1
ATOM 1444 N N . LEU A 1 190 ? 23.753 -8.121 13.964 1.00 46.95 190 LEU A N 1
ATOM 1445 C CA . LEU A 1 190 ? 23.018 -8.987 14.867 1.00 46.92 190 LEU A CA 1
ATOM 1446 C C . LEU A 1 190 ? 23.733 -9.160 16.204 1.00 47.62 190 LEU A C 1
ATOM 1447 O O . LEU A 1 190 ? 23.154 -8.894 17.257 1.00 47.49 190 LEU A O 1
ATOM 1452 N N . THR A 1 191 ? 24.989 -9.601 16.160 1.00 47.32 191 THR A N 1
ATOM 1453 C CA . THR A 1 191 ? 25.756 -9.816 17.379 1.00 47.98 191 THR A CA 1
ATOM 1454 C C . THR A 1 191 ? 25.924 -8.503 18.111 1.00 48.78 191 THR A C 1
ATOM 1455 O O . THR A 1 191 ? 26.116 -8.476 19.326 1.00 53.51 191 THR A O 1
ATOM 1459 N N . GLY A 1 192 ? 25.856 -7.410 17.367 1.00 45.48 192 GLY A N 1
ATOM 1460 C CA . GLY A 1 192 ? 26.011 -6.111 17.994 1.00 44.57 192 GLY A CA 1
ATOM 1461 C C . GLY A 1 192 ? 24.682 -5.441 18.262 1.00 41.54 192 GLY A C 1
ATOM 1462 O O . GLY A 1 192 ? 24.625 -4.233 18.468 1.00 42.35 192 GLY A O 1
ATOM 1463 N N . ARG A 1 193 ? 23.610 -6.228 18.265 1.00 43.21 193 ARG A N 1
ATOM 1464 C CA . ARG A 1 193 ? 22.276 -5.692 18.496 1.00 41.61 193 ARG A CA 1
ATOM 1465 C C . ARG A 1 193 ? 22.178 -4.921 19.801 1.00 42.08 193 ARG A C 1
ATOM 1466 O O . ARG A 1 193 ? 22.790 -5.303 20.801 1.00 39.31 193 ARG A O 1
ATOM 1474 N N . GLN A 1 194 ? 21.413 -3.829 19.775 1.00 44.41 194 GLN A N 1
ATOM 1475 C CA . GLN A 1 194 ? 21.198 -2.993 20.958 1.00 45.87 194 GLN A CA 1
ATOM 1476 C C . GLN A 1 194 ? 19.850 -3.361 21.575 1.00 44.41 194 GLN A C 1
ATOM 1477 O O . GLN A 1 194 ? 18.876 -3.594 20.861 1.00 46.93 194 GLN A O 1
ATOM 1483 N N . THR A 1 195 ? 19.795 -3.406 22.899 1.00 42.90 195 THR A N 1
ATOM 1484 C CA . THR A 1 195 ? 18.562 -3.730 23.596 1.00 41.73 195 THR A CA 1
ATOM 1485 C C . THR A 1 195 ? 17.753 -2.443 23.716 1.00 41.48 195 THR A C 1
ATOM 1486 O O . THR A 1 195 ? 18.236 -1.463 24.265 1.00 45.67 195 THR A O 1
ATOM 1490 N N . VAL A 1 196 ? 16.531 -2.434 23.194 1.00 45.20 196 VAL A N 1
ATOM 1491 C CA . VAL A 1 196 ? 15.694 -1.235 23.266 1.00 46.83 196 VAL A CA 1
ATOM 1492 C C . VAL A 1 196 ? 14.814 -1.235 24.503 1.00 43.08 196 VAL A C 1
ATOM 1493 O O . VAL A 1 196 ? 14.237 -0.214 24.875 1.00 41.43 196 VAL A O 1
ATOM 1497 N N . SER A 1 197 ? 14.702 -2.385 25.143 1.00 41.48 197 SER A N 1
ATOM 1498 C CA . SER A 1 197 ? 13.914 -2.453 26.356 1.00 41.92 197 SER A CA 1
ATOM 1499 C C . SER A 1 197 ? 14.300 -3.706 27.111 1.00 40.44 197 SER A C 1
ATOM 1500 O O . SER A 1 197 ? 14.479 -4.764 26.502 1.00 34.99 197 SER A O 1
ATOM 1503 N N . LYS A 1 198 ? 14.455 -3.567 28.427 1.00 43.20 198 LYS A N 1
ATOM 1504 C CA . LYS A 1 198 ? 14.781 -4.686 29.314 1.00 52.79 198 LYS A CA 1
ATOM 1505 C C . LYS A 1 198 ? 13.552 -4.884 30.205 1.00 60.31 198 LYS A C 1
ATOM 1506 O O . LYS A 1 198 ? 13.155 -3.971 30.933 1.00 62.40 198 LYS A O 1
ATOM 1512 N N . PRO A 1 199 ? 12.939 -6.080 30.166 1.00 63.54 199 PRO A N 1
ATOM 1513 C CA . PRO A 1 199 ? 11.748 -6.373 30.974 1.00 67.11 199 PRO A CA 1
ATOM 1514 C C . PRO A 1 199 ? 11.878 -6.016 32.453 1.00 69.65 199 PRO A C 1
ATOM 1515 O O . PRO A 1 199 ? 13.009 -5.704 32.882 1.00 69.65 199 PRO A O 1
ATOM 1519 N N . LYS B 1 2 ? 7.774 -10.971 -34.018 1.00 68.47 2 LYS B N 1
ATOM 1520 C CA . LYS B 1 2 ? 7.348 -12.147 -33.198 1.00 72.54 2 LYS B CA 1
ATOM 1521 C C . LYS B 1 2 ? 5.887 -12.487 -33.452 1.00 71.21 2 LYS B C 1
ATOM 1522 O O . LYS B 1 2 ? 5.000 -11.682 -33.174 1.00 74.12 2 LYS B O 1
ATOM 1528 N N . TYR B 1 3 ? 5.641 -13.685 -33.973 1.00 67.98 3 TYR B N 1
ATOM 1529 C CA . TYR B 1 3 ? 4.281 -14.102 -34.276 1.00 63.57 3 TYR B CA 1
ATOM 1530 C C . TYR B 1 3 ? 3.819 -15.395 -33.598 1.00 59.24 3 TYR B C 1
ATOM 1531 O O . TYR B 1 3 ? 2.671 -15.486 -33.163 1.00 64.37 3 TYR B O 1
ATOM 1540 N N . PRO B 1 4 ? 4.692 -16.411 -33.493 1.00 48.98 4 PRO B N 1
ATOM 1541 C CA . PRO B 1 4 ? 4.191 -17.623 -32.842 1.00 43.61 4 PRO B CA 1
ATOM 1542 C C . PRO B 1 4 ? 3.607 -17.342 -31.458 1.00 40.89 4 PRO B C 1
ATOM 1543 O O . PRO B 1 4 ? 4.314 -16.886 -30.550 1.00 36.83 4 PRO B O 1
ATOM 1547 N N . PRO B 1 5 ? 2.291 -17.594 -31.292 1.00 34.72 5 PRO B N 1
ATOM 1548 C CA . PRO B 1 5 ? 1.583 -17.372 -30.027 1.00 34.26 5 PRO B CA 1
ATOM 1549 C C . PRO B 1 5 ? 2.226 -18.001 -28.802 1.00 30.84 5 PRO B C 1
ATOM 1550 O O . PRO B 1 5 ? 2.094 -17.494 -27.696 1.00 29.90 5 PRO B O 1
ATOM 1554 N N . SER B 1 6 ? 2.948 -19.090 -29.005 1.00 32.19 6 SER B N 1
ATOM 1555 C CA . SER B 1 6 ? 3.620 -19.748 -27.901 1.00 26.37 6 SER B CA 1
ATOM 1556 C C . SER B 1 6 ? 4.853 -18.949 -27.441 1.00 26.78 6 SER B C 1
ATOM 1557 O O . SER B 1 6 ? 5.171 -18.921 -26.251 1.00 23.32 6 SER B O 1
ATOM 1560 N N . LEU B 1 7 ? 5.551 -18.314 -28.384 1.00 22.25 7 LEU B N 1
ATOM 1561 C CA . LEU B 1 7 ? 6.744 -17.545 -28.057 1.00 24.53 7 LEU B CA 1
ATOM 1562 C C . LEU B 1 7 ? 6.285 -16.310 -27.318 1.00 27.13 7 LEU B C 1
ATOM 1563 O O . LEU B 1 7 ? 6.870 -15.907 -26.320 1.00 26.48 7 LEU B O 1
ATOM 1568 N N . VAL B 1 8 ? 5.211 -15.718 -27.823 1.00 31.75 8 VAL B N 1
ATOM 1569 C CA . VAL B 1 8 ? 4.650 -14.515 -27.248 1.00 25.56 8 VAL B CA 1
ATOM 1570 C C . VAL B 1 8 ? 4.180 -14.789 -25.824 1.00 33.21 8 VAL B C 1
ATOM 1571 O O . VAL B 1 8 ? 4.692 -14.208 -24.856 1.00 37.26 8 VAL B O 1
ATOM 1575 N N . SER B 1 9 ? 3.201 -15.675 -25.711 1.00 29.65 9 SER B N 1
ATOM 1576 C CA . SER B 1 9 ? 2.637 -16.059 -24.437 1.00 23.93 9 SER B CA 1
ATOM 1577 C C . SER B 1 9 ? 3.733 -16.344 -23.402 1.00 28.11 9 SER B C 1
ATOM 1578 O O . SER B 1 9 ? 3.597 -16.012 -22.218 1.00 31.21 9 SER B O 1
ATOM 1581 N N . LEU B 1 10 ? 4.828 -16.952 -23.840 1.00 29.72 10 LEU B N 1
ATOM 1582 C CA . LEU B 1 10 ? 5.909 -17.262 -22.917 1.00 30.52 10 LEU B CA 1
ATOM 1583 C C . LEU B 1 10 ? 6.668 -15.982 -22.549 1.00 33.35 10 LEU B C 1
ATOM 1584 O O . LEU B 1 10 ? 7.087 -15.813 -21.401 1.00 30.17 10 LEU B O 1
ATOM 1589 N N . ILE B 1 11 ? 6.832 -15.070 -23.504 1.00 32.40 11 ILE B N 1
ATOM 1590 C CA . ILE B 1 11 ? 7.503 -13.809 -23.198 1.00 36.97 11 ILE B CA 1
ATOM 1591 C C . ILE B 1 11 ? 6.673 -13.048 -22.153 1.00 38.64 11 ILE B C 1
ATOM 1592 O O . ILE B 1 11 ? 7.189 -12.645 -21.108 1.00 42.44 11 ILE B O 1
ATOM 1597 N N . ARG B 1 12 ? 5.387 -12.867 -22.445 1.00 34.49 12 ARG B N 1
ATOM 1598 C CA . ARG B 1 12 ? 4.465 -12.169 -21.555 1.00 36.39 12 ARG B CA 1
ATOM 1599 C C . ARG B 1 12 ? 4.634 -12.680 -20.116 1.00 37.99 12 ARG B C 1
ATOM 1600 O O . ARG B 1 12 ? 4.978 -11.928 -19.206 1.00 35.70 12 ARG B O 1
ATOM 1608 N N . GLU B 1 13 ? 4.388 -13.972 -19.928 1.00 40.54 13 GLU B N 1
ATOM 1609 C CA . GLU B 1 13 ? 4.500 -14.613 -18.627 1.00 40.02 13 GLU B CA 1
ATOM 1610 C C . GLU B 1 13 ? 5.858 -14.436 -17.955 1.00 38.27 13 GLU B C 1
ATOM 1611 O O . GLU B 1 13 ? 5.935 -14.263 -16.739 1.00 31.23 13 GLU B O 1
ATOM 1617 N N . LEU B 1 14 ? 6.929 -14.507 -18.738 1.00 37.49 14 LEU B N 1
ATOM 1618 C CA . LEU B 1 14 ? 8.267 -14.365 -18.183 1.00 39.56 14 LEU B CA 1
ATOM 1619 C C . LEU B 1 14 ? 8.549 -12.934 -17.764 1.00 42.42 14 LEU B C 1
ATOM 1620 O O . LEU B 1 14 ? 9.132 -12.686 -16.700 1.00 39.43 14 LEU B O 1
ATOM 1625 N N . SER B 1 15 ? 8.129 -11.999 -18.609 1.00 41.44 15 SER B N 1
ATOM 1626 C CA . SER B 1 15 ? 8.356 -10.581 -18.359 1.00 47.56 15 SER B CA 1
ATOM 1627 C C . SER B 1 15 ? 7.545 -10.077 -17.177 1.00 49.40 15 SER B C 1
ATOM 1628 O O . SER B 1 15 ? 7.639 -8.904 -16.807 1.00 53.13 15 SER B O 1
ATOM 1631 N N . ARG B 1 16 ? 6.743 -10.964 -16.596 1.00 48.55 16 ARG B N 1
ATOM 1632 C CA . ARG B 1 16 ? 5.919 -10.617 -15.444 1.00 48.37 16 ARG B CA 1
ATOM 1633 C C . ARG B 1 16 ? 6.817 -10.778 -14.226 1.00 45.30 16 ARG B C 1
ATOM 1634 O O . ARG B 1 16 ? 6.641 -10.121 -13.201 1.00 48.60 16 ARG B O 1
ATOM 1642 N N . LEU B 1 17 ? 7.805 -11.649 -14.361 1.00 40.72 17 LEU B N 1
ATOM 1643 C CA . LEU B 1 17 ? 8.736 -11.906 -13.283 1.00 38.81 17 LEU B CA 1
ATOM 1644 C C . LEU B 1 17 ? 9.578 -10.673 -12.953 1.00 41.65 17 LEU B C 1
ATOM 1645 O O . LEU B 1 17 ? 10.070 -9.973 -13.836 1.00 41.96 17 LEU B O 1
ATOM 1650 N N . PRO B 1 18 ? 9.739 -10.385 -11.657 1.00 42.84 18 PRO B N 1
ATOM 1651 C CA . PRO B 1 18 ? 10.525 -9.236 -11.211 1.00 42.39 18 PRO B CA 1
ATOM 1652 C C . PRO B 1 18 ? 11.991 -9.402 -11.619 1.00 45.14 18 PRO B C 1
ATOM 1653 O O . PRO B 1 18 ? 12.588 -10.462 -11.418 1.00 45.46 18 PRO B O 1
ATOM 1657 N N . GLY B 1 19 ? 12.562 -8.359 -12.207 1.00 48.38 19 GLY B N 1
ATOM 1658 C CA . GLY B 1 19 ? 13.949 -8.439 -12.625 1.00 53.40 19 GLY B CA 1
ATOM 1659 C C . GLY B 1 19 ? 14.159 -8.636 -14.119 1.00 54.04 19 GLY B C 1
ATOM 1660 O O . GLY B 1 19 ? 15.190 -8.214 -14.649 1.00 52.29 19 GLY B O 1
ATOM 1661 N N . ILE B 1 20 ? 13.214 -9.270 -14.815 1.00 50.94 20 ILE B N 1
ATOM 1662 C CA . ILE B 1 20 ? 13.411 -9.463 -16.248 1.00 49.85 20 ILE B CA 1
ATOM 1663 C C . ILE B 1 20 ? 12.498 -8.577 -17.087 1.00 50.26 20 ILE B C 1
ATOM 1664 O O . ILE B 1 20 ? 11.266 -8.616 -16.973 1.00 50.71 20 ILE B O 1
ATOM 1669 N N . GLY B 1 21 ? 13.130 -7.754 -17.916 1.00 51.46 21 GLY B N 1
ATOM 1670 C CA . GLY B 1 21 ? 12.393 -6.851 -18.774 1.00 52.14 21 GLY B CA 1
ATOM 1671 C C . GLY B 1 21 ? 12.062 -7.515 -20.092 1.00 51.04 21 GLY B C 1
ATOM 1672 O O . GLY B 1 21 ? 12.479 -8.654 -20.341 1.00 44.22 21 GLY B O 1
ATOM 1673 N N . PRO B 1 22 ? 11.325 -6.817 -20.969 1.00 51.38 22 PRO B N 1
ATOM 1674 C CA . PRO B 1 22 ? 10.940 -7.358 -22.277 1.00 51.37 22 PRO B CA 1
ATOM 1675 C C . PRO B 1 22 ? 12.121 -8.032 -22.974 1.00 52.08 22 PRO B C 1
ATOM 1676 O O . PRO B 1 22 ? 12.063 -9.212 -23.314 1.00 52.64 22 PRO B O 1
ATOM 1680 N N . LYS B 1 23 ? 13.195 -7.276 -23.180 1.00 49.04 23 LYS B N 1
ATOM 1681 C CA . LYS B 1 23 ? 14.368 -7.816 -23.842 1.00 49.52 23 LYS B CA 1
ATOM 1682 C C . LYS B 1 23 ? 14.861 -9.076 -23.138 1.00 46.33 23 LYS B C 1
ATOM 1683 O O . LYS B 1 23 ? 15.009 -10.134 -23.751 1.00 49.98 23 LYS B O 1
ATOM 1689 N N . SER B 1 24 ? 15.119 -8.947 -21.844 1.00 46.66 24 SER B N 1
ATOM 1690 C CA . SER B 1 24 ? 15.598 -10.052 -21.021 1.00 42.49 24 SER B CA 1
ATOM 1691 C C . SER B 1 24 ? 14.679 -11.273 -21.114 1.00 39.47 24 SER B C 1
ATOM 1692 O O . SER B 1 24 ? 15.139 -12.416 -21.168 1.00 36.05 24 SER B O 1
ATOM 1695 N N . ALA B 1 25 ? 13.374 -11.025 -21.133 1.00 36.55 25 ALA B N 1
ATOM 1696 C CA . ALA B 1 25 ? 12.418 -12.108 -21.218 1.00 32.63 25 ALA B CA 1
ATOM 1697 C C . ALA B 1 25 ? 12.559 -12.805 -22.560 1.00 34.66 25 ALA B C 1
ATOM 1698 O O . ALA B 1 25 ? 12.629 -14.031 -22.622 1.00 37.24 25 ALA B O 1
ATOM 1700 N N . GLN B 1 26 ? 12.603 -12.034 -23.639 1.00 32.97 26 GLN B N 1
ATOM 1701 C CA . GLN B 1 26 ? 12.749 -12.643 -24.952 1.00 33.91 26 GLN B CA 1
ATOM 1702 C C . GLN B 1 26 ? 13.990 -13.534 -24.981 1.00 40.62 26 GLN B C 1
ATOM 1703 O O . GLN B 1 26 ? 13.952 -14.646 -25.513 1.00 46.73 26 GLN B O 1
ATOM 1709 N N . ARG B 1 27 ? 15.081 -13.057 -24.385 1.00 41.52 27 ARG B N 1
ATOM 1710 C CA . ARG B 1 27 ? 16.327 -13.820 -24.334 1.00 43.83 27 ARG B CA 1
ATOM 1711 C C . ARG B 1 27 ? 16.164 -15.160 -23.598 1.00 43.38 27 ARG B C 1
ATOM 1712 O O . ARG B 1 27 ? 16.744 -16.175 -23.997 1.00 42.93 27 ARG B O 1
ATOM 1720 N N . LEU B 1 28 ? 15.380 -15.161 -22.522 1.00 40.35 28 LEU B N 1
ATOM 1721 C CA . LEU B 1 28 ? 15.156 -16.381 -21.744 1.00 39.28 28 LEU B CA 1
ATOM 1722 C C . LEU B 1 28 ? 14.340 -17.389 -22.542 1.00 38.20 28 LEU B C 1
ATOM 1723 O O . LEU B 1 28 ? 14.490 -18.603 -22.385 1.00 36.11 28 LEU B O 1
ATOM 1728 N N . ALA B 1 29 ? 13.471 -16.866 -23.402 1.00 38.97 29 ALA B N 1
ATOM 1729 C CA . ALA B 1 29 ? 12.600 -17.687 -24.227 1.00 34.55 29 ALA B CA 1
ATOM 1730 C C . ALA B 1 29 ? 13.442 -18.460 -25.230 1.00 34.35 29 ALA B C 1
ATOM 1731 O O . ALA B 1 29 ? 13.323 -19.675 -25.357 1.00 37.10 29 ALA B O 1
ATOM 1733 N N . PHE B 1 30 ? 14.312 -17.738 -25.918 1.00 32.47 30 PHE B N 1
ATOM 1734 C CA . PHE B 1 30 ? 15.179 -18.327 -26.915 1.00 33.66 30 PHE B CA 1
ATOM 1735 C C . PHE B 1 30 ? 16.220 -19.276 -26.336 1.00 34.60 30 PHE B C 1
ATOM 1736 O O . PHE B 1 30 ? 16.809 -20.075 -27.064 1.00 35.23 30 PHE B O 1
ATOM 1744 N N . HIS B 1 31 ? 16.452 -19.173 -25.031 1.00 33.71 31 HIS B N 1
ATOM 1745 C CA . HIS B 1 31 ? 17.388 -20.050 -24.337 1.00 29.51 31 HIS B CA 1
ATOM 1746 C C . HIS B 1 31 ? 16.622 -21.324 -24.026 1.00 34.22 31 HIS B C 1
ATOM 1747 O O . HIS B 1 31 ? 17.154 -22.428 -24.141 1.00 35.40 31 HIS B O 1
ATOM 1754 N N . LEU B 1 32 ? 15.365 -21.149 -23.621 1.00 35.02 32 LEU B N 1
ATOM 1755 C CA . LEU B 1 32 ? 14.484 -22.262 -23.294 1.00 36.90 32 LEU B CA 1
ATOM 1756 C C . LEU B 1 32 ? 14.275 -23.074 -24.542 1.00 37.62 32 LEU B C 1
ATOM 1757 O O . LEU B 1 32 ? 13.991 -24.274 -24.490 1.00 37.70 32 LEU B O 1
ATOM 1762 N N . PHE B 1 33 ? 14.401 -22.396 -25.671 1.00 38.34 33 PHE B N 1
ATOM 1763 C CA . PHE B 1 33 ? 14.233 -23.039 -26.954 1.00 43.70 33 PHE B CA 1
ATOM 1764 C C . PHE B 1 33 ? 15.266 -24.146 -27.170 1.00 44.72 33 PHE B C 1
ATOM 1765 O O . PHE B 1 33 ? 14.913 -25.299 -27.404 1.00 48.25 33 PHE B O 1
ATOM 1773 N N . GLU B 1 34 ? 16.544 -23.801 -27.081 1.00 49.15 34 GLU B N 1
ATOM 1774 C CA . GLU B 1 34 ? 17.588 -24.785 -27.306 1.00 52.56 34 GLU B CA 1
ATOM 1775 C C . GLU B 1 34 ? 17.815 -25.719 -26.128 1.00 52.37 34 GLU B C 1
ATOM 1776 O O . GLU B 1 34 ? 18.886 -26.320 -25.999 1.00 54.66 34 GLU B O 1
ATOM 1782 N N . GLN B 1 35 ? 16.801 -25.842 -25.275 1.00 48.29 35 GLN B N 1
ATOM 1783 C CA . GLN B 1 35 ? 16.877 -26.733 -24.123 1.00 46.91 35 GLN B CA 1
ATOM 1784 C C . GLN B 1 35 ? 15.963 -27.924 -24.422 1.00 48.24 35 GLN B C 1
ATOM 1785 O O . GLN B 1 35 ? 15.010 -27.802 -25.196 1.00 46.55 35 GLN B O 1
ATOM 1791 N N . PRO B 1 36 ? 16.260 -29.095 -23.836 1.00 44.03 36 PRO B N 1
ATOM 1792 C CA . PRO B 1 36 ? 15.480 -30.318 -24.038 1.00 44.14 36 PRO B CA 1
ATOM 1793 C C . PRO B 1 36 ? 14.251 -30.401 -23.158 1.00 47.81 36 PRO B C 1
ATOM 1794 O O . PRO B 1 36 ? 14.285 -29.992 -21.999 1.00 53.85 36 PRO B O 1
ATOM 1798 N N . ARG B 1 37 ? 13.174 -30.954 -23.709 1.00 46.35 37 ARG B N 1
ATOM 1799 C CA . ARG B 1 37 ? 11.921 -31.092 -22.977 1.00 46.35 37 ARG B CA 1
ATOM 1800 C C . ARG B 1 37 ? 12.142 -31.377 -21.504 1.00 44.87 37 ARG B C 1
ATOM 1801 O O . ARG B 1 37 ? 11.617 -30.673 -20.654 1.00 50.85 37 ARG B O 1
ATOM 1809 N N . GLU B 1 38 ? 12.925 -32.405 -21.209 1.00 43.28 38 GLU B N 1
ATOM 1810 C CA . GLU B 1 38 ? 13.196 -32.790 -19.827 1.00 48.62 38 GLU B CA 1
ATOM 1811 C C . GLU B 1 38 ? 13.381 -31.606 -18.879 1.00 46.83 38 GLU B C 1
ATOM 1812 O O . GLU B 1 38 ? 12.814 -31.583 -17.784 1.00 39.56 38 GLU B O 1
ATOM 1818 N N . ASP B 1 39 ? 14.174 -30.628 -19.302 1.00 48.02 39 ASP B N 1
ATOM 1819 C CA . ASP B 1 39 ? 14.424 -29.439 -18.491 1.00 47.27 39 ASP B CA 1
ATOM 1820 C C . ASP B 1 39 ? 13.165 -28.575 -18.374 1.00 42.85 39 ASP B C 1
ATOM 1821 O O . ASP B 1 39 ? 12.793 -28.133 -17.286 1.00 40.26 39 ASP B O 1
ATOM 1826 N N . ILE B 1 40 ? 12.508 -28.336 -19.501 1.00 36.15 40 ILE B N 1
ATOM 1827 C CA . ILE B 1 40 ? 11.299 -27.534 -19.496 1.00 38.51 40 ILE B CA 1
ATOM 1828 C C . ILE B 1 40 ? 10.237 -28.158 -18.604 1.00 38.61 40 ILE B C 1
ATOM 1829 O O . ILE B 1 40 ? 9.493 -27.456 -17.928 1.00 43.52 40 ILE B O 1
ATOM 1834 N N . GLU B 1 41 ? 10.170 -29.481 -18.593 1.00 38.12 41 GLU B N 1
ATOM 1835 C CA . GLU B 1 41 ? 9.192 -30.149 -17.764 1.00 38.72 41 GLU B CA 1
ATOM 1836 C C . GLU B 1 41 ? 9.654 -30.120 -16.323 1.00 37.64 41 GLU B C 1
ATOM 1837 O O . GLU B 1 41 ? 8.843 -30.037 -15.410 1.00 40.16 41 GLU B O 1
ATOM 1843 N N . ARG B 1 42 ? 10.962 -30.178 -16.110 1.00 41.48 42 ARG B N 1
ATOM 1844 C CA . ARG B 1 42 ? 11.483 -30.156 -14.751 1.00 41.83 42 ARG B CA 1
ATOM 1845 C C . ARG B 1 42 ? 11.332 -28.756 -14.149 1.00 40.16 42 ARG B C 1
ATOM 1846 O O . ARG B 1 42 ? 11.140 -28.609 -12.944 1.00 38.55 42 ARG B O 1
ATOM 1854 N N . LEU B 1 43 ? 11.406 -27.730 -14.994 1.00 41.06 43 LEU B N 1
ATOM 1855 C CA . LEU B 1 43 ? 11.222 -26.361 -14.529 1.00 42.13 43 LEU B CA 1
ATOM 1856 C C . LEU B 1 43 ? 9.725 -26.222 -14.235 1.00 41.78 43 LEU B C 1
ATOM 1857 O O . LEU B 1 43 ? 9.324 -26.006 -13.093 1.00 43.11 43 LEU B O 1
ATOM 1862 N N . ALA B 1 44 ? 8.901 -26.360 -15.269 1.00 37.28 44 ALA B N 1
ATOM 1863 C CA . ALA B 1 44 ? 7.458 -26.247 -15.100 1.00 39.24 44 ALA B CA 1
ATOM 1864 C C . ALA B 1 44 ? 6.980 -27.128 -13.957 1.00 40.42 44 ALA B C 1
ATOM 1865 O O . ALA B 1 44 ? 5.916 -26.896 -13.382 1.00 41.17 44 ALA B O 1
ATOM 1867 N N . SER B 1 45 ? 7.772 -28.143 -13.633 1.00 41.73 45 SER B N 1
ATOM 1868 C CA . SER B 1 45 ? 7.436 -29.054 -12.546 1.00 45.72 45 SER B CA 1
ATOM 1869 C C . SER B 1 45 ? 7.700 -28.350 -11.211 1.00 46.58 45 SER B C 1
ATOM 1870 O O . SER B 1 45 ? 6.809 -28.246 -10.362 1.00 49.27 45 SER B O 1
ATOM 1873 N N . ALA B 1 46 ? 8.920 -27.851 -11.040 1.00 44.52 46 ALA B N 1
ATOM 1874 C CA . ALA B 1 46 ? 9.295 -27.151 -9.819 1.00 39.49 46 ALA B CA 1
ATOM 1875 C C . ALA B 1 46 ? 8.294 -26.035 -9.504 1.00 36.90 46 ALA B C 1
ATOM 1876 O O . ALA B 1 46 ? 7.897 -25.848 -8.359 1.00 41.68 46 ALA B O 1
ATOM 1878 N N . LEU B 1 47 ? 7.878 -25.299 -10.521 1.00 33.12 47 LEU B N 1
ATOM 1879 C CA . LEU B 1 47 ? 6.930 -24.216 -10.317 1.00 37.82 47 LEU B CA 1
ATOM 1880 C C . LEU B 1 47 ? 5.680 -24.723 -9.596 1.00 41.87 47 LEU B C 1
ATOM 1881 O O . LEU B 1 47 ? 5.485 -24.455 -8.411 1.00 42.13 47 LEU B O 1
ATOM 1886 N N . LEU B 1 48 ? 4.851 -25.469 -10.322 1.00 44.08 48 LEU B N 1
ATOM 1887 C CA . LEU B 1 48 ? 3.606 -26.033 -9.799 1.00 45.90 48 LEU B CA 1
ATOM 1888 C C . LEU B 1 48 ? 3.792 -26.796 -8.488 1.00 45.85 48 LEU B C 1
ATOM 1889 O O . LEU B 1 48 ? 2.909 -26.815 -7.620 1.00 42.55 48 LEU B O 1
ATOM 1894 N N . GLU B 1 49 ? 4.942 -27.441 -8.359 1.00 42.67 49 GLU B N 1
ATOM 1895 C CA . GLU B 1 49 ? 5.242 -28.221 -7.176 1.00 43.08 49 GLU B CA 1
ATOM 1896 C C . GLU B 1 49 ? 5.370 -27.271 -5.993 1.00 44.54 49 GLU B C 1
ATOM 1897 O O . GLU B 1 49 ? 4.768 -27.487 -4.938 1.00 40.79 49 GLU B O 1
ATOM 1903 N N . ALA B 1 50 ? 6.161 -26.217 -6.188 1.00 42.41 50 ALA B N 1
ATOM 1904 C CA . ALA B 1 50 ? 6.404 -25.225 -5.154 1.00 39.07 50 ALA B CA 1
ATOM 1905 C C . ALA B 1 50 ? 5.105 -24.601 -4.718 1.00 41.84 50 ALA B C 1
ATOM 1906 O O . ALA B 1 50 ? 4.899 -24.353 -3.531 1.00 43.56 50 ALA B O 1
ATOM 1908 N N . LYS B 1 51 ? 4.229 -24.334 -5.682 1.00 46.37 51 LYS B N 1
ATOM 1909 C CA . LYS B 1 51 ? 2.941 -23.734 -5.373 1.00 51.80 51 LYS B CA 1
ATOM 1910 C C . LYS B 1 51 ? 2.173 -24.692 -4.467 1.00 54.99 51 LYS B C 1
ATOM 1911 O O . LYS B 1 51 ? 1.566 -24.286 -3.475 1.00 54.40 51 LYS B O 1
ATOM 1917 N N . ARG B 1 52 ? 2.230 -25.973 -4.814 1.00 56.74 52 ARG B N 1
ATOM 1918 C CA . ARG B 1 52 ? 1.550 -27.023 -4.064 1.00 58.18 52 ARG B CA 1
ATOM 1919 C C . ARG B 1 52 ? 2.056 -27.190 -2.621 1.00 56.18 52 ARG B C 1
ATOM 1920 O O . ARG B 1 52 ? 1.306 -26.998 -1.661 1.00 55.52 52 ARG B O 1
ATOM 1928 N N . ASP B 1 53 ? 3.335 -27.526 -2.485 1.00 51.86 53 ASP B N 1
ATOM 1929 C CA . ASP B 1 53 ? 3.947 -27.796 -1.191 1.00 53.44 53 ASP B CA 1
ATOM 1930 C C . ASP B 1 53 ? 4.329 -26.645 -0.265 1.00 55.58 53 ASP B C 1
ATOM 1931 O O . ASP B 1 53 ? 4.285 -26.800 0.959 1.00 58.41 53 ASP B O 1
ATOM 1936 N N . LEU B 1 54 ? 4.716 -25.503 -0.822 1.00 53.67 54 LEU B N 1
ATOM 1937 C CA . LEU B 1 54 ? 5.114 -24.374 0.008 1.00 46.57 54 LEU B CA 1
ATOM 1938 C C . LEU B 1 54 ? 3.952 -23.567 0.561 1.00 47.05 54 LEU B C 1
ATOM 1939 O O . LEU B 1 54 ? 3.072 -23.114 -0.175 1.00 44.47 54 LEU B O 1
ATOM 1944 N N . HIS B 1 55 ? 3.963 -23.398 1.878 1.00 46.85 55 HIS B N 1
ATOM 1945 C CA . HIS B 1 55 ? 2.945 -22.632 2.577 1.00 49.35 55 HIS B CA 1
ATOM 1946 C C . HIS B 1 55 ? 3.635 -21.949 3.743 1.00 50.15 55 HIS B C 1
ATOM 1947 O O . HIS B 1 55 ? 4.817 -22.193 4.005 1.00 48.76 55 HIS B O 1
ATOM 1954 N N . VAL B 1 56 ? 2.896 -21.101 4.446 1.00 50.89 56 VAL B N 1
ATOM 1955 C CA . VAL B 1 56 ? 3.449 -20.352 5.568 1.00 51.76 56 VAL B CA 1
ATOM 1956 C C . VAL B 1 56 ? 3.330 -21.106 6.887 1.00 52.31 56 VAL B C 1
ATOM 1957 O O . VAL B 1 56 ? 2.271 -21.637 7.205 1.00 54.97 56 VAL B O 1
ATOM 1961 N N . CYS B 1 57 ? 4.426 -21.180 7.642 1.00 55.85 57 CYS B N 1
ATOM 1962 C CA . CYS B 1 57 ? 4.400 -21.851 8.944 1.00 54.11 57 CYS B CA 1
ATOM 1963 C C . CYS B 1 57 ? 3.441 -21.097 9.872 1.00 54.96 57 CYS B C 1
ATOM 1964 O O . CYS B 1 57 ? 3.455 -19.858 9.936 1.00 53.94 57 CYS B O 1
ATOM 1967 N N . PRO B 1 58 ? 2.591 -21.835 10.601 1.00 52.46 58 PRO B N 1
ATOM 1968 C CA . PRO B 1 58 ? 1.619 -21.237 11.521 1.00 55.17 58 PRO B CA 1
ATOM 1969 C C . PRO B 1 58 ? 2.196 -20.666 12.823 1.00 56.38 58 PRO B C 1
ATOM 1970 O O . PRO B 1 58 ? 1.478 -20.053 13.610 1.00 55.28 58 PRO B O 1
ATOM 1974 N N . ILE B 1 59 ? 3.492 -20.867 13.039 1.00 59.49 59 ILE B N 1
ATOM 1975 C CA . ILE B 1 59 ? 4.173 -20.353 14.230 1.00 60.53 59 ILE B CA 1
ATOM 1976 C C . ILE B 1 59 ? 4.867 -19.044 13.835 1.00 58.55 59 ILE B C 1
ATOM 1977 O O . ILE B 1 59 ? 4.356 -17.942 14.065 1.00 52.79 59 ILE B O 1
ATOM 1982 N N . CYS B 1 60 ? 6.050 -19.194 13.255 1.00 59.24 60 CYS B N 1
ATOM 1983 C CA . CYS B 1 60 ? 6.829 -18.078 12.732 1.00 57.45 60 CYS B CA 1
ATOM 1984 C C . CYS B 1 60 ? 6.420 -18.317 11.301 1.00 58.46 60 CYS B C 1
ATOM 1985 O O . CYS B 1 60 ? 6.433 -19.464 10.862 1.00 65.34 60 CYS B O 1
ATOM 1988 N N . PHE B 1 61 ? 6.056 -17.286 10.559 1.00 53.72 61 PHE B N 1
ATOM 1989 C CA . PHE B 1 61 ? 5.593 -17.546 9.202 1.00 47.17 61 PHE B CA 1
ATOM 1990 C C . PHE B 1 61 ? 6.670 -17.752 8.162 1.00 42.27 61 PHE B C 1
ATOM 1991 O O . PHE B 1 61 ? 6.653 -17.138 7.102 1.00 42.69 61 PHE B O 1
ATOM 1999 N N . ASN B 1 62 ? 7.614 -18.630 8.458 1.00 44.63 62 ASN B N 1
ATOM 2000 C CA . ASN B 1 62 ? 8.662 -18.891 7.497 1.00 49.57 62 ASN B CA 1
ATOM 2001 C C . ASN B 1 62 ? 8.029 -19.668 6.350 1.00 52.73 62 ASN B C 1
ATOM 2002 O O . ASN B 1 62 ? 6.809 -19.652 6.194 1.00 57.23 62 ASN B O 1
ATOM 2007 N N . ILE B 1 63 ? 8.844 -20.342 5.545 1.00 52.06 63 ILE B N 1
ATOM 2008 C CA . ILE B 1 63 ? 8.324 -21.116 4.423 1.00 50.57 63 ILE B CA 1
ATOM 2009 C C . ILE B 1 63 ? 8.665 -22.593 4.562 1.00 52.92 63 ILE B C 1
ATOM 2010 O O . ILE B 1 63 ? 9.830 -22.955 4.740 1.00 58.18 63 ILE B O 1
ATOM 2015 N N . THR B 1 64 ? 7.647 -23.445 4.484 1.00 51.76 64 THR B N 1
ATOM 2016 C CA . THR B 1 64 ? 7.861 -24.881 4.606 1.00 52.49 64 THR B CA 1
ATOM 2017 C C . THR B 1 64 ? 6.804 -25.732 3.954 1.00 53.07 64 THR B C 1
ATOM 2018 O O . THR B 1 64 ? 5.752 -25.249 3.536 1.00 51.97 64 THR B O 1
ATOM 2022 N N . ASP B 1 65 ? 7.111 -27.022 3.896 1.00 55.62 65 ASP B N 1
ATOM 2023 C CA . ASP B 1 65 ? 6.214 -28.026 3.352 1.00 62.05 65 ASP B CA 1
ATOM 2024 C C . ASP B 1 65 ? 5.585 -28.748 4.543 1.00 62.99 65 ASP B C 1
ATOM 2025 O O . ASP B 1 65 ? 4.405 -29.098 4.526 1.00 66.40 65 ASP B O 1
ATOM 2030 N N . ALA B 1 66 ? 6.385 -28.941 5.588 1.00 63.15 66 ALA B N 1
ATOM 2031 C CA . ALA B 1 66 ? 5.934 -29.610 6.801 1.00 61.97 66 ALA B CA 1
ATOM 2032 C C . ALA B 1 66 ? 4.884 -28.783 7.532 1.00 63.14 66 ALA B C 1
ATOM 2033 O O . ALA B 1 66 ? 4.593 -27.655 7.150 1.00 61.47 66 ALA B O 1
ATOM 2035 N N . GLU B 1 67 ? 4.316 -29.357 8.587 1.00 65.90 67 GLU B N 1
ATOM 2036 C CA . GLU B 1 67 ? 3.302 -28.675 9.378 1.00 63.65 67 GLU B CA 1
ATOM 2037 C C . GLU B 1 67 ? 3.937 -27.532 10.160 1.00 63.46 67 GLU B C 1
ATOM 2038 O O . GLU B 1 67 ? 3.260 -26.582 10.554 1.00 62.25 67 GLU B O 1
ATOM 2044 N N . LYS B 1 68 ? 5.241 -27.633 10.393 1.00 58.62 68 LYS B N 1
ATOM 2045 C CA . LYS B 1 68 ? 5.956 -26.595 11.116 1.00 59.11 68 LYS B CA 1
ATOM 2046 C C . LYS B 1 68 ? 7.372 -26.486 10.570 1.00 58.47 68 LYS B C 1
ATOM 2047 O O . LYS B 1 68 ? 8.020 -27.506 10.341 1.00 56.17 68 LYS B O 1
ATOM 2053 N N . CYS B 1 69 ? 7.839 -25.250 10.367 1.00 57.83 69 CYS B N 1
ATOM 2054 C CA . CYS B 1 69 ? 9.173 -24.979 9.817 1.00 54.50 69 CYS B CA 1
ATOM 2055 C C . CYS B 1 69 ? 10.307 -25.716 10.522 1.00 55.09 69 CYS B C 1
ATOM 2056 O O . CYS B 1 69 ? 10.317 -25.828 11.745 1.00 57.71 69 CYS B O 1
ATOM 2059 N N . ASP B 1 70 ? 11.268 -26.210 9.747 1.00 55.62 70 ASP B N 1
ATOM 2060 C CA . ASP B 1 70 ? 12.397 -26.921 10.326 1.00 58.00 70 ASP B CA 1
ATOM 2061 C C . ASP B 1 70 ? 12.980 -26.106 11.468 1.00 60.02 70 ASP B C 1
ATOM 2062 O O . ASP B 1 70 ? 13.482 -26.657 12.443 1.00 62.89 70 ASP B O 1
ATOM 2067 N N . VAL B 1 71 ? 12.915 -24.786 11.345 1.00 61.47 71 VAL B N 1
ATOM 2068 C CA . VAL B 1 71 ? 13.441 -23.913 12.386 1.00 62.29 71 VAL B CA 1
ATOM 2069 C C . VAL B 1 71 ? 12.695 -24.183 13.686 1.00 62.79 71 VAL B C 1
ATOM 2070 O O . VAL B 1 71 ? 13.296 -24.610 14.672 1.00 63.56 71 VAL B O 1
ATOM 2074 N N . CYS B 1 72 ? 11.387 -23.933 13.681 1.00 61.28 72 CYS B N 1
ATOM 2075 C CA . CYS B 1 72 ? 10.568 -24.157 14.865 1.00 62.57 72 CYS B CA 1
ATOM 2076 C C . CYS B 1 72 ? 10.749 -25.594 15.341 1.00 64.38 72 CYS B C 1
ATOM 2077 O O . CYS B 1 72 ? 10.927 -25.848 16.538 1.00 68.49 72 CYS B O 1
ATOM 2080 N N . ALA B 1 73 ? 10.725 -26.519 14.384 1.00 60.69 73 ALA B N 1
ATOM 2081 C CA . ALA B 1 73 ? 10.862 -27.946 14.646 1.00 60.81 73 ALA B CA 1
ATOM 2082 C C . ALA B 1 73 ? 12.174 -28.355 15.297 1.00 61.83 73 ALA B C 1
ATOM 2083 O O . ALA B 1 73 ? 12.184 -29.081 16.295 1.00 62.88 73 ALA B O 1
ATOM 2085 N N . ASP B 1 74 ? 13.284 -27.904 14.728 1.00 63.61 74 ASP B N 1
ATOM 2086 C CA . ASP B 1 74 ? 14.584 -28.254 15.271 1.00 64.41 74 ASP B CA 1
ATOM 2087 C C . ASP B 1 74 ? 14.632 -27.926 16.762 1.00 68.51 74 ASP B C 1
ATOM 2088 O O . ASP B 1 74 ? 14.624 -26.759 17.155 1.00 68.27 74 ASP B O 1
ATOM 2093 N N . PRO B 1 75 ? 14.674 -28.961 17.614 1.00 70.71 75 PRO B N 1
ATOM 2094 C CA . PRO B 1 75 ? 14.724 -28.789 19.067 1.00 70.01 75 PRO B CA 1
ATOM 2095 C C . PRO B 1 75 ? 16.119 -28.397 19.547 1.00 69.80 75 PRO B C 1
ATOM 2096 O O . PRO B 1 75 ? 16.337 -28.204 20.746 1.00 67.40 75 PRO B O 1
ATOM 2100 N N . SER B 1 76 ? 17.056 -28.284 18.607 1.00 68.15 76 SER B N 1
ATOM 2101 C CA . SER B 1 76 ? 18.436 -27.923 18.930 1.00 66.18 76 SER B CA 1
ATOM 2102 C C . SER B 1 76 ? 18.691 -26.424 18.788 1.00 63.66 76 SER B C 1
ATOM 2103 O O . SER B 1 76 ? 19.833 -25.966 18.903 1.00 60.01 76 SER B O 1
ATOM 2106 N N . ARG B 1 77 ? 17.631 -25.663 18.525 1.00 60.95 77 ARG B N 1
ATOM 2107 C CA . ARG B 1 77 ? 17.763 -24.217 18.368 1.00 55.72 77 ARG B CA 1
ATOM 2108 C C . ARG B 1 77 ? 17.477 -23.463 19.656 1.00 51.94 77 ARG B C 1
ATOM 2109 O O . ARG B 1 77 ? 16.928 -24.011 20.616 1.00 48.66 77 ARG B O 1
ATOM 2117 N N . ASP B 1 78 ? 17.857 -22.194 19.683 1.00 47.35 78 ASP B N 1
ATOM 2118 C CA . ASP B 1 78 ? 17.586 -21.395 20.855 1.00 42.53 78 ASP B CA 1
ATOM 2119 C C . ASP B 1 78 ? 16.054 -21.216 20.894 1.00 44.07 78 ASP B C 1
ATOM 2120 O O . ASP B 1 78 ? 15.431 -20.758 19.932 1.00 39.38 78 ASP B O 1
ATOM 2125 N N . GLN B 1 79 ? 15.444 -21.609 22.000 1.00 43.69 79 GLN B N 1
ATOM 2126 C CA . GLN B 1 79 ? 14.005 -21.501 22.140 1.00 42.61 79 GLN B CA 1
ATOM 2127 C C . GLN B 1 79 ? 13.646 -20.161 22.784 1.00 43.98 79 GLN B C 1
ATOM 2128 O O . GLN B 1 79 ? 12.465 -19.789 22.856 1.00 34.78 79 GLN B O 1
ATOM 2134 N N . ARG B 1 80 ? 14.676 -19.435 23.223 1.00 38.71 80 ARG B N 1
ATOM 2135 C CA . ARG B 1 80 ? 14.489 -18.161 23.899 1.00 40.69 80 ARG B CA 1
ATOM 2136 C C . ARG B 1 80 ? 14.477 -16.904 23.059 1.00 42.57 80 ARG B C 1
ATOM 2137 O O . ARG B 1 80 ? 13.992 -15.874 23.524 1.00 43.31 80 ARG B O 1
ATOM 2145 N N . THR B 1 81 ? 15.008 -16.947 21.841 1.00 41.69 81 THR B N 1
ATOM 2146 C CA . THR B 1 81 ? 14.999 -15.720 21.048 1.00 39.77 81 THR B CA 1
ATOM 2147 C C . THR B 1 81 ? 14.158 -15.820 19.795 1.00 35.58 81 THR B C 1
ATOM 2148 O O . THR B 1 81 ? 14.132 -16.843 19.115 1.00 29.85 81 THR B O 1
ATOM 2152 N N . ILE B 1 82 ? 13.470 -14.731 19.496 1.00 35.01 82 ILE B N 1
ATOM 2153 C CA . ILE B 1 82 ? 12.629 -14.685 18.321 1.00 39.95 82 ILE B CA 1
ATOM 2154 C C . ILE B 1 82 ? 13.019 -13.462 17.534 1.00 40.18 82 ILE B C 1
ATOM 2155 O O . ILE B 1 82 ? 12.724 -12.331 17.929 1.00 40.59 82 ILE B O 1
ATOM 2160 N N . CYS B 1 83 ? 13.696 -13.718 16.419 1.00 40.83 83 CYS B N 1
ATOM 2161 C CA . CYS B 1 83 ? 14.179 -12.681 15.519 1.00 40.35 83 CYS B CA 1
ATOM 2162 C C . CYS B 1 83 ? 13.110 -12.372 14.469 1.00 37.55 83 CYS B C 1
ATOM 2163 O O . CYS B 1 83 ? 12.835 -13.200 13.604 1.00 43.09 83 CYS B O 1
ATOM 2166 N N . VAL B 1 84 ? 12.516 -11.179 14.573 1.00 36.42 84 VAL B N 1
ATOM 2167 C CA . VAL B 1 84 ? 11.448 -10.696 13.688 1.00 28.18 84 VAL B CA 1
ATOM 2168 C C . VAL B 1 84 ? 11.964 -10.028 12.416 1.00 25.62 84 VAL B C 1
ATOM 2169 O O . VAL B 1 84 ? 12.522 -8.940 12.478 1.00 23.82 84 VAL B O 1
ATOM 2173 N N . VAL B 1 85 ? 11.735 -10.653 11.264 1.00 26.58 85 VAL B N 1
ATOM 2174 C CA . VAL B 1 85 ? 12.172 -10.110 9.971 1.00 25.19 85 VAL B CA 1
ATOM 2175 C C . VAL B 1 85 ? 10.959 -9.784 9.098 1.00 31.48 85 VAL B C 1
ATOM 2176 O O . VAL B 1 85 ? 9.854 -10.222 9.385 1.00 26.67 85 VAL B O 1
ATOM 2180 N N . GLU B 1 86 ? 11.181 -9.036 8.019 1.00 36.52 86 GLU B N 1
ATOM 2181 C CA . GLU B 1 86 ? 10.105 -8.665 7.103 1.00 36.13 86 GLU B CA 1
ATOM 2182 C C . GLU B 1 86 ? 9.809 -9.739 6.078 1.00 35.00 86 GLU B C 1
ATOM 2183 O O . GLU B 1 86 ? 8.652 -9.947 5.716 1.00 41.39 86 GLU B O 1
ATOM 2189 N N . GLU B 1 87 ? 10.841 -10.425 5.604 1.00 33.76 87 GLU B N 1
ATOM 2190 C CA . GLU B 1 87 ? 10.643 -11.426 4.565 1.00 34.96 87 GLU B CA 1
ATOM 2191 C C . GLU B 1 87 ? 11.354 -12.749 4.767 1.00 39.13 87 GLU B C 1
ATOM 2192 O O . GLU B 1 87 ? 12.441 -12.797 5.335 1.00 39.81 87 GLU B O 1
ATOM 2198 N N . PRO B 1 88 ? 10.751 -13.852 4.279 1.00 40.37 88 PRO B N 1
ATOM 2199 C CA . PRO B 1 88 ? 11.336 -15.193 4.401 1.00 35.78 88 PRO B CA 1
ATOM 2200 C C . PRO B 1 88 ? 12.778 -15.223 3.933 1.00 37.05 88 PRO B C 1
ATOM 2201 O O . PRO B 1 88 ? 13.590 -16.018 4.419 1.00 37.36 88 PRO B O 1
ATOM 2205 N N . GLY B 1 89 ? 13.089 -14.359 2.978 1.00 34.14 89 GLY B N 1
ATOM 2206 C CA . GLY B 1 89 ? 14.447 -14.288 2.477 1.00 39.86 89 GLY B CA 1
ATOM 2207 C C . GLY B 1 89 ? 15.373 -13.865 3.598 1.00 39.39 89 GLY B C 1
ATOM 2208 O O . GLY B 1 89 ? 16.484 -14.387 3.718 1.00 39.49 89 GLY B O 1
ATOM 2209 N N . ASP B 1 90 ? 14.898 -12.919 4.414 1.00 36.85 90 ASP B N 1
ATOM 2210 C CA . ASP B 1 90 ? 15.639 -12.406 5.562 1.00 36.91 90 ASP B CA 1
ATOM 2211 C C . ASP B 1 90 ? 16.046 -13.573 6.438 1.00 37.55 90 ASP B C 1
ATOM 2212 O O . ASP B 1 90 ? 17.129 -13.572 7.026 1.00 41.97 90 ASP B O 1
ATOM 2217 N N . VAL B 1 91 ? 15.174 -14.570 6.532 1.00 39.52 91 VAL B N 1
ATOM 2218 C CA . VAL B 1 91 ? 15.484 -15.744 7.326 1.00 38.66 91 VAL B CA 1
ATOM 2219 C C . VAL B 1 91 ? 16.733 -16.372 6.738 1.00 39.69 91 VAL B C 1
ATOM 2220 O O . VAL B 1 91 ? 17.766 -16.436 7.393 1.00 38.99 91 VAL B O 1
ATOM 2224 N N . ILE B 1 92 ? 16.629 -16.824 5.494 1.00 43.22 92 ILE B N 1
ATOM 2225 C CA . ILE B 1 92 ? 17.753 -17.448 4.810 1.00 48.22 92 ILE B CA 1
ATOM 2226 C C . ILE B 1 92 ? 18.952 -16.501 4.833 1.00 52.26 92 ILE B C 1
ATOM 2227 O O . ILE B 1 92 ? 20.104 -16.936 4.803 1.00 53.14 92 ILE B O 1
ATOM 2232 N N . ALA B 1 93 ? 18.670 -15.204 4.902 1.00 53.13 93 ALA B N 1
ATOM 2233 C CA . ALA B 1 93 ? 19.718 -14.193 4.937 1.00 53.13 93 ALA B CA 1
ATOM 2234 C C . ALA B 1 93 ? 20.495 -14.239 6.259 1.00 55.02 93 ALA B C 1
ATOM 2235 O O . ALA B 1 93 ? 21.713 -14.076 6.265 1.00 54.85 93 ALA B O 1
ATOM 2237 N N . LEU B 1 94 ? 19.805 -14.464 7.376 1.00 53.21 94 LEU B N 1
ATOM 2238 C CA . LEU B 1 94 ? 20.479 -14.542 8.677 1.00 51.99 94 LEU B CA 1
ATOM 2239 C C . LEU B 1 94 ? 21.003 -15.958 8.886 1.00 54.43 94 LEU B C 1
ATOM 2240 O O . LEU B 1 94 ? 21.956 -16.178 9.638 1.00 54.68 94 LEU B O 1
ATOM 2245 N N . GLU B 1 95 ? 20.361 -16.919 8.228 1.00 54.67 95 GLU B N 1
ATOM 2246 C CA . GLU B 1 95 ? 20.753 -18.320 8.328 1.00 58.89 95 GLU B CA 1
ATOM 2247 C C . GLU B 1 95 ? 21.984 -18.592 7.467 1.00 62.92 95 GLU B C 1
ATOM 2248 O O . GLU B 1 95 ? 22.269 -19.738 7.099 1.00 64.48 95 GLU B O 1
ATOM 2254 N N . ARG B 1 96 ? 22.698 -17.521 7.140 1.00 65.04 96 ARG B N 1
ATOM 2255 C CA . ARG B 1 96 ? 23.913 -17.604 6.342 1.00 67.13 96 ARG B CA 1
ATOM 2256 C C . ARG B 1 96 ? 25.063 -17.113 7.216 1.00 68.67 96 ARG B C 1
ATOM 2257 O O . ARG B 1 96 ? 26.041 -17.829 7.425 1.00 69.92 96 ARG B O 1
ATOM 2265 N N . SER B 1 97 ? 24.931 -15.897 7.743 1.00 68.90 97 SER B N 1
ATOM 2266 C CA . SER B 1 97 ? 25.955 -15.328 8.614 1.00 66.97 97 SER B CA 1
ATOM 2267 C C . SER B 1 97 ? 26.274 -16.333 9.717 1.00 69.11 97 SER B C 1
ATOM 2268 O O . SER B 1 97 ? 27.271 -16.188 10.427 1.00 68.76 97 SER B O 1
ATOM 2271 N N . GLY B 1 98 ? 25.414 -17.345 9.846 1.00 68.67 98 GLY B N 1
ATOM 2272 C CA . GLY B 1 98 ? 25.595 -18.397 10.836 1.00 70.64 98 GLY B CA 1
ATOM 2273 C C . GLY B 1 98 ? 25.507 -18.012 12.306 1.00 69.98 98 GLY B C 1
ATOM 2274 O O . GLY B 1 98 ? 25.100 -18.825 13.139 1.00 67.39 98 GLY B O 1
ATOM 2275 N N . GLU B 1 99 ? 25.887 -16.777 12.624 1.00 70.14 99 GLU B N 1
ATOM 2276 C CA . GLU B 1 99 ? 25.877 -16.278 13.997 1.00 72.13 99 GLU B CA 1
ATOM 2277 C C . GLU B 1 99 ? 24.504 -16.264 14.685 1.00 68.60 99 GLU B C 1
ATOM 2278 O O . GLU B 1 99 ? 24.247 -15.420 15.547 1.00 70.33 99 GLU B O 1
ATOM 2284 N N . TYR B 1 100 ? 23.624 -17.192 14.328 1.00 61.72 100 TYR B N 1
ATOM 2285 C CA . TYR B 1 100 ? 22.311 -17.218 14.954 1.00 53.89 100 TYR B CA 1
ATOM 2286 C C . TYR B 1 100 ? 21.688 -18.603 14.966 1.00 51.06 100 TYR B C 1
ATOM 2287 O O . TYR B 1 100 ? 21.509 -19.220 13.921 1.00 49.60 100 TYR B O 1
ATOM 2296 N N . ARG B 1 101 ? 21.348 -19.074 16.162 1.00 52.39 101 ARG B N 1
ATOM 2297 C CA . ARG B 1 101 ? 20.744 -20.389 16.342 1.00 54.87 101 ARG B CA 1
ATOM 2298 C C . ARG B 1 101 ? 19.327 -20.280 16.908 1.00 52.93 101 ARG B C 1
ATOM 2299 O O . ARG B 1 101 ? 18.723 -21.280 17.279 1.00 52.52 101 ARG B O 1
ATOM 2307 N N . GLY B 1 102 ? 18.797 -19.064 16.970 1.00 50.94 102 GLY B N 1
ATOM 2308 C CA . GLY B 1 102 ? 17.465 -18.871 17.520 1.00 51.23 102 GLY B CA 1
ATOM 2309 C C . GLY B 1 102 ? 16.288 -19.099 16.583 1.00 47.70 102 GLY B C 1
ATOM 2310 O O . GLY B 1 102 ? 16.433 -19.682 15.508 1.00 51.40 102 GLY B O 1
ATOM 2311 N N . LEU B 1 103 ? 15.115 -18.636 17.006 1.00 42.09 103 LEU B N 1
ATOM 2312 C CA . LEU B 1 103 ? 13.884 -18.771 16.225 1.00 38.32 103 LEU B CA 1
ATOM 2313 C C . LEU B 1 103 ? 13.687 -17.491 15.398 1.00 35.47 103 LEU B C 1
ATOM 2314 O O . LEU B 1 103 ? 14.446 -16.535 15.552 1.00 30.70 103 LEU B O 1
ATOM 2319 N N . TYR B 1 104 ? 12.697 -17.486 14.506 1.00 32.10 104 TYR B N 1
ATOM 2320 C CA . TYR B 1 104 ? 12.403 -16.303 13.692 1.00 30.61 104 TYR B CA 1
ATOM 2321 C C . TYR B 1 104 ? 10.915 -16.005 13.666 1.00 31.29 104 TYR B C 1
ATOM 2322 O O . TYR B 1 104 ? 10.100 -16.764 14.170 1.00 28.93 104 TYR B O 1
ATOM 2331 N N . HIS B 1 105 ? 10.574 -14.877 13.063 1.00 34.81 105 HIS B N 1
ATOM 2332 C CA . HIS B 1 105 ? 9.190 -14.517 12.876 1.00 37.36 105 HIS B CA 1
ATOM 2333 C C . HIS B 1 105 ? 9.117 -13.698 11.614 1.00 39.98 105 HIS B C 1
ATOM 2334 O O . HIS B 1 105 ? 9.632 -12.586 11.568 1.00 45.61 105 HIS B O 1
ATOM 2341 N N . VAL B 1 106 ? 8.494 -14.257 10.585 1.00 39.29 106 VAL B N 1
ATOM 2342 C CA . VAL B 1 106 ? 8.354 -13.553 9.324 1.00 35.10 106 VAL B CA 1
ATOM 2343 C C . VAL B 1 106 ? 7.088 -12.705 9.321 1.00 39.88 106 VAL B C 1
ATOM 2344 O O . VAL B 1 106 ? 5.985 -13.207 9.557 1.00 36.61 106 VAL B O 1
ATOM 2348 N N . LEU B 1 107 ? 7.252 -11.416 9.049 1.00 41.43 107 LEU B N 1
ATOM 2349 C CA . LEU B 1 107 ? 6.133 -10.491 9.015 1.00 39.84 107 LEU B CA 1
ATOM 2350 C C . LEU B 1 107 ? 5.430 -10.476 7.660 1.00 45.98 107 LEU B C 1
ATOM 2351 O O . LEU B 1 107 ? 4.214 -10.285 7.584 1.00 43.70 107 LEU B O 1
ATOM 2356 N N . HIS B 1 108 ? 6.209 -10.690 6.600 1.00 46.29 108 HIS B N 1
ATOM 2357 C CA . HIS B 1 108 ? 5.716 -10.665 5.222 1.00 43.88 108 HIS B CA 1
ATOM 2358 C C . HIS B 1 108 ? 5.311 -9.253 4.839 1.00 45.94 108 HIS B C 1
ATOM 2359 O O . HIS B 1 108 ? 4.178 -9.022 4.422 1.00 55.36 108 HIS B O 1
ATOM 2366 N N . GLY B 1 109 ? 6.239 -8.311 4.996 1.00 45.84 109 GLY B N 1
ATOM 2367 C CA . GLY B 1 109 ? 5.970 -6.926 4.652 1.00 40.49 109 GLY B CA 1
ATOM 2368 C C . GLY B 1 109 ? 6.200 -5.975 5.805 1.00 39.70 109 GLY B C 1
ATOM 2369 O O . GLY B 1 109 ? 6.394 -6.411 6.933 1.00 43.78 109 GLY B O 1
ATOM 2370 N N . VAL B 1 110 ? 6.185 -4.676 5.512 1.00 43.95 110 VAL B N 1
ATOM 2371 C CA . VAL B 1 110 ? 6.380 -3.621 6.515 1.00 47.47 110 VAL B CA 1
ATOM 2372 C C . VAL B 1 110 ? 5.116 -2.790 6.587 1.00 49.90 110 VAL B C 1
ATOM 2373 O O . VAL B 1 110 ? 4.231 -2.936 5.749 1.00 52.39 110 VAL B O 1
ATOM 2377 N N . LEU B 1 111 ? 5.045 -1.898 7.570 1.00 52.06 111 LEU B N 1
ATOM 2378 C CA . LEU B 1 111 ? 3.863 -1.068 7.749 1.00 54.91 111 LEU B CA 1
ATOM 2379 C C . LEU B 1 111 ? 3.535 -0.082 6.630 1.00 59.43 111 LEU B C 1
ATOM 2380 O O . LEU B 1 111 ? 2.650 -0.351 5.823 1.00 62.08 111 LEU B O 1
ATOM 2385 N N . SER B 1 112 ? 4.238 1.045 6.564 1.00 66.79 112 SER B N 1
ATOM 2386 C CA . SER B 1 112 ? 3.948 2.061 5.542 1.00 73.30 112 SER B CA 1
ATOM 2387 C C . SER B 1 112 ? 2.434 2.312 5.541 1.00 76.37 112 SER B C 1
ATOM 2388 O O . SER B 1 112 ? 1.747 2.048 4.554 1.00 75.09 112 SER B O 1
ATOM 2391 N N . PRO B 1 113 ? 1.904 2.852 6.653 1.00 81.66 113 PRO B N 1
ATOM 2392 C CA . PRO B 1 113 ? 0.483 3.151 6.845 1.00 84.14 113 PRO B CA 1
ATOM 2393 C C . PRO B 1 113 ? -0.220 3.885 5.715 1.00 89.17 113 PRO B C 1
ATOM 2394 O O . PRO B 1 113 ? -0.899 3.264 4.903 1.00 89.53 113 PRO B O 1
ATOM 2398 N N . MET B 1 114 ? -0.055 5.204 5.671 1.00 94.05 114 MET B N 1
ATOM 2399 C CA . MET B 1 114 ? -0.703 6.042 4.662 1.00 98.29 114 MET B CA 1
ATOM 2400 C C . MET B 1 114 ? -1.109 5.369 3.351 1.00 96.83 114 MET B C 1
ATOM 2401 O O . MET B 1 114 ? -2.156 5.707 2.795 1.00 96.58 114 MET B O 1
ATOM 2406 N N . ASN B 1 115 ? -0.305 4.436 2.844 1.00 94.09 115 ASN B N 1
ATOM 2407 C CA . ASN B 1 115 ? -0.685 3.773 1.600 1.00 92.39 115 ASN B CA 1
ATOM 2408 C C . ASN B 1 115 ? -1.550 2.539 1.907 1.00 91.15 115 ASN B C 1
ATOM 2409 O O . ASN B 1 115 ? -1.554 1.553 1.160 1.00 91.01 115 ASN B O 1
ATOM 2414 N N . GLY B 1 116 ? -2.277 2.622 3.022 1.00 88.90 116 GLY B N 1
ATOM 2415 C CA . GLY B 1 116 ? -3.179 1.566 3.458 1.00 84.66 116 GLY B CA 1
ATOM 2416 C C . GLY B 1 116 ? -2.619 0.213 3.869 1.00 82.99 116 GLY B C 1
ATOM 2417 O O . GLY B 1 116 ? -3.014 -0.811 3.307 1.00 85.63 116 GLY B O 1
ATOM 2418 N N . VAL B 1 117 ? -1.717 0.182 4.846 1.00 76.91 117 VAL B N 1
ATOM 2419 C CA . VAL B 1 117 ? -1.153 -1.093 5.289 1.00 70.11 117 VAL B CA 1
ATOM 2420 C C . VAL B 1 117 ? -0.925 -1.127 6.792 1.00 68.49 117 VAL B C 1
ATOM 2421 O O . VAL B 1 117 ? 0.202 -0.979 7.265 1.00 67.88 117 VAL B O 1
ATOM 2425 N N . GLY B 1 118 ? -2.004 -1.322 7.540 1.00 65.32 118 GLY B N 1
ATOM 2426 C CA . GLY B 1 118 ? -1.888 -1.379 8.981 1.00 62.70 118 GLY B CA 1
ATOM 2427 C C . GLY B 1 118 ? -1.304 -2.710 9.402 1.00 62.99 118 GLY B C 1
ATOM 2428 O O . GLY B 1 118 ? -1.015 -3.560 8.554 1.00 61.22 118 GLY B O 1
ATOM 2429 N N . PRO B 1 119 ? -1.108 -2.924 10.712 1.00 61.30 119 PRO B N 1
ATOM 2430 C CA . PRO B 1 119 ? -0.549 -4.183 11.202 1.00 60.05 119 PRO B CA 1
ATOM 2431 C C . PRO B 1 119 ? -1.429 -5.387 10.912 1.00 61.78 119 PRO B C 1
ATOM 2432 O O . PRO B 1 119 ? -0.935 -6.510 10.845 1.00 61.53 119 PRO B O 1
ATOM 2436 N N . ASP B 1 120 ? -2.725 -5.158 10.728 1.00 60.57 120 ASP B N 1
ATOM 2437 C CA . ASP B 1 120 ? -3.641 -6.258 10.460 1.00 63.63 120 ASP B CA 1
ATOM 2438 C C . ASP B 1 120 ? -3.382 -6.985 9.133 1.00 62.59 120 ASP B C 1
ATOM 2439 O O . ASP B 1 120 ? -3.988 -8.024 8.864 1.00 61.12 120 ASP B O 1
ATOM 2444 N N . LYS B 1 121 ? -2.484 -6.450 8.309 1.00 59.86 121 LYS B N 1
ATOM 2445 C CA . LYS B 1 121 ? -2.163 -7.082 7.029 1.00 58.29 121 LYS B CA 1
ATOM 2446 C C . LYS B 1 121 ? -0.823 -7.819 7.107 1.00 57.09 121 LYS B C 1
ATOM 2447 O O . LYS B 1 121 ? -0.378 -8.438 6.138 1.00 54.14 121 LYS B O 1
ATOM 2453 N N . LEU B 1 122 ? -0.190 -7.743 8.274 1.00 56.69 122 LEU B N 1
ATOM 2454 C CA . LEU B 1 122 ? 1.083 -8.417 8.525 1.00 53.06 122 LEU B CA 1
ATOM 2455 C C . LEU B 1 122 ? 0.796 -9.526 9.535 1.00 50.62 122 LEU B C 1
ATOM 2456 O O . LEU B 1 122 ? -0.335 -9.676 9.996 1.00 52.85 122 LEU B O 1
ATOM 2461 N N . HIS B 1 123 ? 1.817 -10.289 9.891 1.00 48.44 123 HIS B N 1
ATOM 2462 C CA . HIS B 1 123 ? 1.645 -11.376 10.836 1.00 47.32 123 HIS B CA 1
ATOM 2463 C C . HIS B 1 123 ? 2.147 -11.065 12.243 1.00 45.69 123 HIS B C 1
ATOM 2464 O O . HIS B 1 123 ? 2.853 -11.863 12.856 1.00 49.15 123 HIS B O 1
ATOM 2471 N N . ILE B 1 124 ? 1.760 -9.908 12.758 1.00 44.45 124 ILE B N 1
ATOM 2472 C CA . ILE B 1 124 ? 2.178 -9.478 14.083 1.00 47.47 124 ILE B CA 1
ATOM 2473 C C . ILE B 1 124 ? 1.338 -10.132 15.175 1.00 51.81 124 ILE B C 1
ATOM 2474 O O . ILE B 1 124 ? 1.845 -10.524 16.235 1.00 46.95 124 ILE B O 1
ATOM 2479 N N . LYS B 1 125 ? 0.045 -10.248 14.899 1.00 54.47 125 LYS B N 1
ATOM 2480 C CA . LYS B 1 125 ? -0.895 -10.845 15.832 1.00 56.78 125 LYS B CA 1
ATOM 2481 C C . LYS B 1 125 ? -0.429 -12.200 16.368 1.00 53.95 125 LYS B C 1
ATOM 2482 O O . LYS B 1 125 ? -0.342 -12.397 17.583 1.00 58.09 125 LYS B O 1
ATOM 2488 N N . PRO B 1 126 ? -0.105 -13.146 15.470 1.00 50.03 126 PRO B N 1
ATOM 2489 C CA . PRO B 1 126 ? 0.343 -14.483 15.877 1.00 47.24 126 PRO B CA 1
ATOM 2490 C C . PRO B 1 126 ? 1.748 -14.550 16.462 1.00 48.29 126 PRO B C 1
ATOM 2491 O O . PRO B 1 126 ? 2.298 -15.637 16.657 1.00 49.31 126 PRO B O 1
ATOM 2495 N N . LEU B 1 127 ? 2.326 -13.386 16.740 1.00 47.75 127 LEU B N 1
ATOM 2496 C CA . LEU B 1 127 ? 3.659 -13.315 17.317 1.00 44.40 127 LEU B CA 1
ATOM 2497 C C . LEU B 1 127 ? 3.501 -13.204 18.833 1.00 46.09 127 LEU B C 1
ATOM 2498 O O . LEU B 1 127 ? 4.157 -13.916 19.588 1.00 48.62 127 LEU B O 1
ATOM 2503 N N . LEU B 1 128 ? 2.597 -12.329 19.264 1.00 45.03 128 LEU B N 1
ATOM 2504 C CA . LEU B 1 128 ? 2.348 -12.091 20.679 1.00 44.04 128 LEU B CA 1
ATOM 2505 C C . LEU B 1 128 ? 2.428 -13.324 21.572 1.00 48.50 128 LEU B C 1
ATOM 2506 O O . LEU B 1 128 ? 3.311 -13.427 22.420 1.00 51.02 128 LEU B O 1
ATOM 2511 N N . PRO B 1 129 ? 1.506 -14.281 21.400 1.00 54.02 129 PRO B N 1
ATOM 2512 C CA . PRO B 1 129 ? 1.591 -15.461 22.265 1.00 53.66 129 PRO B CA 1
ATOM 2513 C C . PRO B 1 129 ? 2.970 -16.116 22.358 1.00 50.43 129 PRO B C 1
ATOM 2514 O O . PRO B 1 129 ? 3.309 -16.693 23.388 1.00 56.15 129 PRO B O 1
ATOM 2518 N N . ARG B 1 130 ? 3.771 -16.025 21.303 1.00 48.49 130 ARG B N 1
ATOM 2519 C CA . ARG B 1 130 ? 5.108 -16.635 21.327 1.00 45.69 130 ARG B CA 1
ATOM 2520 C C . ARG B 1 130 ? 6.046 -16.016 22.363 1.00 42.47 130 ARG B C 1
ATOM 2521 O O . ARG B 1 130 ? 6.807 -16.724 23.023 1.00 44.56 130 ARG B O 1
ATOM 2529 N N . VAL B 1 131 ? 5.995 -14.694 22.489 1.00 42.31 131 VAL B N 1
ATOM 2530 C CA . VAL B 1 131 ? 6.852 -13.962 23.419 1.00 43.85 131 VAL B CA 1
ATOM 2531 C C . VAL B 1 131 ? 6.473 -14.152 24.876 1.00 48.15 131 VAL B C 1
ATOM 2532 O O . VAL B 1 131 ? 5.296 -14.151 25.230 1.00 51.46 131 VAL B O 1
ATOM 2536 N N . GLY B 1 132 ? 7.487 -14.300 25.719 1.00 53.25 132 GLY B N 1
ATOM 2537 C CA . GLY B 1 132 ? 7.241 -14.490 27.135 1.00 59.26 132 GLY B CA 1
ATOM 2538 C C . GLY B 1 132 ? 8.430 -14.085 27.979 1.00 62.52 132 GLY B C 1
ATOM 2539 O O . GLY B 1 132 ? 9.525 -13.839 27.451 1.00 61.96 132 GLY B O 1
ATOM 2540 N N . GLN B 1 133 ? 8.217 -13.994 29.290 1.00 62.80 133 GLN B N 1
ATOM 2541 C CA . GLN B 1 133 ? 9.300 -13.629 30.187 1.00 60.76 133 GLN B CA 1
ATOM 2542 C C . GLN B 1 133 ? 10.414 -14.645 30.006 1.00 58.88 133 GLN B C 1
ATOM 2543 O O . GLN B 1 133 ? 10.149 -15.838 29.857 1.00 56.73 133 GLN B O 1
ATOM 2549 N N . GLY B 1 134 ? 11.654 -14.171 29.997 1.00 57.43 134 GLY B N 1
ATOM 2550 C CA . GLY B 1 134 ? 12.775 -15.081 29.843 1.00 59.84 134 GLY B CA 1
ATOM 2551 C C . GLY B 1 134 ? 13.266 -15.198 28.416 1.00 60.67 134 GLY B C 1
ATOM 2552 O O . GLY B 1 134 ? 14.217 -15.936 28.131 1.00 62.92 134 GLY B O 1
ATOM 2553 N N . MET B 1 135 ? 12.620 -14.467 27.514 1.00 57.29 135 MET B N 1
ATOM 2554 C CA . MET B 1 135 ? 13.002 -14.492 26.111 1.00 54.96 135 MET B CA 1
ATOM 2555 C C . MET B 1 135 ? 13.497 -13.135 25.645 1.00 52.25 135 MET B C 1
ATOM 2556 O O . MET B 1 135 ? 13.500 -12.166 26.400 1.00 57.27 135 MET B O 1
ATOM 2561 N N . GLU B 1 136 ? 13.923 -13.082 24.391 1.00 48.88 136 GLU B N 1
ATOM 2562 C CA . GLU B 1 136 ? 14.392 -11.847 23.785 1.00 43.62 136 GLU B CA 1
ATOM 2563 C C . GLU B 1 136 ? 13.793 -11.752 22.396 1.00 39.24 136 GLU B C 1
ATOM 2564 O O . GLU B 1 136 ? 13.805 -12.719 21.637 1.00 35.98 136 GLU B O 1
ATOM 2570 N N . VAL B 1 137 ? 13.254 -10.585 22.077 1.00 36.62 137 VAL B N 1
ATOM 2571 C CA . VAL B 1 137 ? 12.683 -10.354 20.768 1.00 29.65 137 VAL B CA 1
ATOM 2572 C C . VAL B 1 137 ? 13.679 -9.454 20.063 1.00 33.08 137 VAL B C 1
ATOM 2573 O O . VAL B 1 137 ? 13.973 -8.348 20.528 1.00 32.54 137 VAL B O 1
ATOM 2577 N N . ILE B 1 138 ? 14.208 -9.953 18.951 1.00 37.50 138 ILE B N 1
ATOM 2578 C CA . ILE B 1 138 ? 15.180 -9.230 18.144 1.00 37.11 138 ILE B CA 1
ATOM 2579 C C . ILE B 1 138 ? 14.470 -8.708 16.912 1.00 36.30 138 ILE B C 1
ATOM 2580 O O . ILE B 1 138 ? 14.188 -9.474 16.002 1.00 32.68 138 ILE B O 1
ATOM 2585 N N . LEU B 1 139 ? 14.190 -7.408 16.883 1.00 39.61 139 LEU B N 1
ATOM 2586 C CA . LEU B 1 139 ? 13.502 -6.799 15.750 1.00 39.66 139 LEU B CA 1
ATOM 2587 C C . LEU B 1 139 ? 14.487 -6.608 14.618 1.00 39.96 139 LEU B C 1
ATOM 2588 O O . LEU B 1 139 ? 15.320 -5.704 14.643 1.00 39.88 139 LEU B O 1
ATOM 2593 N N . ALA B 1 140 ? 14.371 -7.486 13.628 1.00 38.96 140 ALA B N 1
ATOM 2594 C CA . ALA B 1 140 ? 15.254 -7.511 12.481 1.00 34.01 140 ALA B CA 1
ATOM 2595 C C . ALA B 1 140 ? 14.687 -6.939 11.189 1.00 33.95 140 ALA B C 1
ATOM 2596 O O . ALA B 1 140 ? 14.994 -7.437 10.107 1.00 29.45 140 ALA B O 1
ATOM 2598 N N . THR B 1 141 ? 13.859 -5.904 11.291 1.00 31.71 141 THR B N 1
ATOM 2599 C CA . THR B 1 141 ? 13.321 -5.268 10.095 1.00 33.57 141 THR B CA 1
ATOM 2600 C C . THR B 1 141 ? 14.417 -4.399 9.455 1.00 35.48 141 THR B C 1
ATOM 2601 O O . THR B 1 141 ? 15.393 -4.029 10.109 1.00 32.61 141 THR B O 1
ATOM 2605 N N . GLY B 1 142 ? 14.255 -4.078 8.176 1.00 36.96 142 GLY B N 1
ATOM 2606 C CA . GLY B 1 142 ? 15.243 -3.262 7.486 1.00 32.64 142 GLY B CA 1
ATOM 2607 C C . GLY B 1 142 ? 15.455 -1.896 8.114 1.00 28.52 142 GLY B C 1
ATOM 2608 O O . GLY B 1 142 ? 15.110 -1.669 9.267 1.00 22.11 142 GLY B O 1
ATOM 2609 N N . THR B 1 143 ? 16.024 -0.971 7.357 1.00 27.25 143 THR B N 1
ATOM 2610 C CA . THR B 1 143 ? 16.282 0.356 7.894 1.00 31.87 143 THR B CA 1
ATOM 2611 C C . THR B 1 143 ? 15.737 1.414 6.965 1.00 38.21 143 THR B C 1
ATOM 2612 O O . THR B 1 143 ? 16.249 2.538 6.894 1.00 39.78 143 THR B O 1
ATOM 2616 N N . THR B 1 144 ? 14.721 1.023 6.215 1.00 41.66 144 THR B N 1
ATOM 2617 C CA . THR B 1 144 ? 14.036 1.939 5.329 1.00 42.35 144 THR B CA 1
ATOM 2618 C C . THR B 1 144 ? 13.239 2.787 6.305 1.00 38.36 144 THR B C 1
ATOM 2619 O O . THR B 1 144 ? 13.302 2.559 7.512 1.00 37.47 144 THR B O 1
ATOM 2623 N N . VAL B 1 145 ? 12.479 3.752 5.812 1.00 46.49 145 VAL B N 1
ATOM 2624 C CA . VAL B 1 145 ? 11.700 4.580 6.730 1.00 49.16 145 VAL B CA 1
ATOM 2625 C C . VAL B 1 145 ? 10.729 3.702 7.500 1.00 49.01 145 VAL B C 1
ATOM 2626 O O . VAL B 1 145 ? 10.690 3.737 8.729 1.00 52.00 145 VAL B O 1
ATOM 2630 N N . GLU B 1 146 ? 9.953 2.911 6.764 1.00 52.99 146 GLU B N 1
ATOM 2631 C CA . GLU B 1 146 ? 8.967 2.011 7.353 1.00 53.58 146 GLU B CA 1
ATOM 2632 C C . GLU B 1 146 ? 9.639 0.836 8.050 1.00 53.75 146 GLU B C 1
ATOM 2633 O O . GLU B 1 146 ? 9.047 0.198 8.925 1.00 50.79 146 GLU B O 1
ATOM 2639 N N . GLY B 1 147 ? 10.879 0.550 7.661 1.00 55.02 147 GLY B N 1
ATOM 2640 C CA . GLY B 1 147 ? 11.607 -0.539 8.287 1.00 51.49 147 GLY B CA 1
ATOM 2641 C C . GLY B 1 147 ? 11.767 -0.209 9.756 1.00 51.31 147 GLY B C 1
ATOM 2642 O O . GLY B 1 147 ? 11.433 -1.006 10.635 1.00 49.56 147 GLY B O 1
ATOM 2643 N N . ASP B 1 148 ? 12.270 0.991 10.020 1.00 49.40 148 ASP B N 1
ATOM 2644 C CA . ASP B 1 148 ? 12.469 1.452 11.384 1.00 46.23 148 ASP B CA 1
ATOM 2645 C C . ASP B 1 148 ? 11.097 1.661 12.042 1.00 44.78 148 ASP B C 1
ATOM 2646 O O . ASP B 1 148 ? 10.902 1.376 13.231 1.00 42.40 148 ASP B O 1
ATOM 2651 N N . ALA B 1 149 ? 10.148 2.146 11.246 1.00 43.35 149 ALA B N 1
ATOM 2652 C CA . ALA B 1 149 ? 8.779 2.396 11.699 1.00 38.94 149 ALA B CA 1
ATOM 2653 C C . ALA B 1 149 ? 8.148 1.131 12.267 1.00 37.87 149 ALA B C 1
ATOM 2654 O O . ALA B 1 149 ? 7.727 1.102 13.422 1.00 42.15 149 ALA B O 1
ATOM 2656 N N . THR B 1 150 ? 8.084 0.084 11.452 1.00 39.60 150 THR B N 1
ATOM 2657 C CA . THR B 1 150 ? 7.516 -1.199 11.880 1.00 37.55 150 THR B CA 1
ATOM 2658 C C . THR B 1 150 ? 8.158 -1.697 13.175 1.00 40.42 150 THR B C 1
ATOM 2659 O O . THR B 1 150 ? 7.485 -2.251 14.044 1.00 37.96 150 THR B O 1
ATOM 2663 N N . ALA B 1 151 ? 9.473 -1.520 13.271 1.00 40.83 151 ALA B N 1
ATOM 2664 C CA . ALA B 1 151 ? 10.229 -1.929 14.440 1.00 41.56 151 ALA B CA 1
ATOM 2665 C C . ALA B 1 151 ? 9.718 -1.165 15.650 1.00 46.91 151 ALA B C 1
ATOM 2666 O O . ALA B 1 151 ? 9.329 -1.754 16.662 1.00 45.85 151 ALA B O 1
ATOM 2668 N N . LEU B 1 152 ? 9.713 0.157 15.542 1.00 52.18 152 LEU B N 1
ATOM 2669 C CA . LEU B 1 152 ? 9.239 0.993 16.632 1.00 55.79 152 LEU B CA 1
ATOM 2670 C C . LEU B 1 152 ? 7.806 0.644 17.051 1.00 56.73 152 LEU B C 1
ATOM 2671 O O . LEU B 1 152 ? 7.422 0.878 18.200 1.00 59.09 152 LEU B O 1
ATOM 2676 N N . TYR B 1 153 ? 7.020 0.080 16.130 1.00 54.51 153 TYR B N 1
ATOM 2677 C CA . TYR B 1 153 ? 5.652 -0.327 16.458 1.00 50.45 153 TYR B CA 1
ATOM 2678 C C . TYR B 1 153 ? 5.735 -1.604 17.277 1.00 46.12 153 TYR B C 1
ATOM 2679 O O . TYR B 1 153 ? 5.223 -1.685 18.391 1.00 47.23 153 TYR B O 1
ATOM 2688 N N . LEU B 1 154 ? 6.386 -2.608 16.708 1.00 42.14 154 LEU B N 1
ATOM 2689 C CA . LEU B 1 154 ? 6.539 -3.879 17.382 1.00 44.68 154 LEU B CA 1
ATOM 2690 C C . LEU B 1 154 ? 7.102 -3.708 18.789 1.00 48.16 154 LEU B C 1
ATOM 2691 O O . LEU B 1 154 ? 6.689 -4.409 19.720 1.00 47.90 154 LEU B O 1
ATOM 2696 N N . GLN B 1 155 ? 8.039 -2.773 18.946 1.00 50.14 155 GLN B N 1
ATOM 2697 C CA . GLN B 1 155 ? 8.641 -2.532 20.248 1.00 49.97 155 GLN B CA 1
ATOM 2698 C C . GLN B 1 155 ? 7.565 -2.118 21.233 1.00 53.74 155 GLN B C 1
ATOM 2699 O O . GLN B 1 155 ? 7.307 -2.826 22.212 1.00 56.02 155 GLN B O 1
ATOM 2705 N N . ARG B 1 156 ? 6.947 -0.967 20.969 1.00 54.69 156 ARG B N 1
ATOM 2706 C CA . ARG B 1 156 ? 5.878 -0.448 21.814 1.00 52.76 156 ARG B CA 1
ATOM 2707 C C . ARG B 1 156 ? 4.847 -1.536 22.095 1.00 55.39 156 ARG B C 1
ATOM 2708 O O . ARG B 1 156 ? 4.307 -1.634 23.200 1.00 58.67 156 ARG B O 1
ATOM 2716 N N . LEU B 1 157 ? 4.587 -2.357 21.085 1.00 53.65 157 LEU B N 1
ATOM 2717 C CA . LEU B 1 157 ? 3.608 -3.425 21.192 1.00 53.09 157 LEU B CA 1
ATOM 2718 C C . LEU B 1 157 ? 4.061 -4.588 22.067 1.00 55.60 157 LEU B C 1
ATOM 2719 O O . LEU B 1 157 ? 3.244 -5.199 22.757 1.00 59.20 157 LEU B O 1
ATOM 2724 N N . LEU B 1 158 ? 5.350 -4.910 22.043 1.00 55.39 158 LEU B N 1
ATOM 2725 C CA . LEU B 1 158 ? 5.831 -6.039 22.836 1.00 58.87 158 LEU B CA 1
ATOM 2726 C C . LEU B 1 158 ? 6.206 -5.668 24.269 1.00 59.83 158 LEU B C 1
ATOM 2727 O O . LEU B 1 158 ? 6.040 -6.474 25.188 1.00 57.96 158 LEU B O 1
ATOM 2732 N N . GLU B 1 159 ? 6.706 -4.446 24.445 1.00 61.35 159 GLU B N 1
ATOM 2733 C CA . GLU B 1 159 ? 7.109 -3.924 25.752 1.00 61.41 159 GLU B CA 1
ATOM 2734 C C . GLU B 1 159 ? 6.370 -4.620 26.897 1.00 61.56 159 GLU B C 1
ATOM 2735 O O . GLU B 1 159 ? 6.986 -5.181 27.806 1.00 57.85 159 GLU B O 1
ATOM 2741 N N . PRO B 1 160 ? 5.026 -4.588 26.866 1.00 62.43 160 PRO B N 1
ATOM 2742 C CA . PRO B 1 160 ? 4.222 -5.224 27.912 1.00 61.53 160 PRO B CA 1
ATOM 2743 C C . PRO B 1 160 ? 4.491 -6.711 28.176 1.00 61.54 160 PRO B C 1
ATOM 2744 O O . PRO B 1 160 ? 4.545 -7.139 29.332 1.00 62.16 160 PRO B O 1
ATOM 2748 N N . LEU B 1 161 ? 4.653 -7.502 27.123 1.00 58.34 161 LEU B N 1
ATOM 2749 C CA . LEU B 1 161 ? 4.913 -8.928 27.307 1.00 57.63 161 LEU B CA 1
ATOM 2750 C C . LEU B 1 161 ? 6.167 -9.101 28.178 1.00 56.90 161 LEU B C 1
ATOM 2751 O O . LEU B 1 161 ? 6.854 -8.124 28.480 1.00 55.56 161 LEU B O 1
ATOM 2756 N N . GLY B 1 162 ? 6.486 -10.334 28.563 1.00 54.97 162 GLY B N 1
ATOM 2757 C CA . GLY B 1 162 ? 7.639 -10.540 29.429 1.00 56.41 162 GLY B CA 1
ATOM 2758 C C . GLY B 1 162 ? 9.049 -10.689 28.869 1.00 55.74 162 GLY B C 1
ATOM 2759 O O . GLY B 1 162 ? 9.952 -11.094 29.608 1.00 51.36 162 GLY B O 1
ATOM 2760 N N . ALA B 1 163 ? 9.257 -10.342 27.599 1.00 55.24 163 ALA B N 1
ATOM 2761 C CA . ALA B 1 163 ? 10.570 -10.483 26.965 1.00 51.94 163 ALA B CA 1
ATOM 2762 C C . ALA B 1 163 ? 11.314 -9.179 26.689 1.00 48.97 163 ALA B C 1
ATOM 2763 O O . ALA B 1 163 ? 10.702 -8.119 26.585 1.00 46.32 163 ALA B O 1
ATOM 2765 N N . ALA B 1 164 ? 12.643 -9.278 26.582 1.00 42.66 164 ALA B N 1
ATOM 2766 C CA . ALA B 1 164 ? 13.490 -8.127 26.271 1.00 39.26 164 ALA B CA 1
ATOM 2767 C C . ALA B 1 164 ? 13.447 -7.905 24.755 1.00 39.67 164 ALA B C 1
ATOM 2768 O O . ALA B 1 164 ? 13.275 -8.844 23.969 1.00 37.46 164 ALA B O 1
ATOM 2770 N N . ILE B 1 165 ? 13.626 -6.660 24.351 1.00 36.31 165 ILE B N 1
ATOM 2771 C CA . ILE B 1 165 ? 13.580 -6.307 22.951 1.00 34.84 165 ILE B CA 1
ATOM 2772 C C . ILE B 1 165 ? 14.896 -5.680 22.507 1.00 39.65 165 ILE B C 1
ATOM 2773 O O . ILE B 1 165 ? 15.516 -4.890 23.236 1.00 34.44 165 ILE B O 1
ATOM 2778 N N . SER B 1 166 ? 15.306 -6.024 21.293 1.00 38.16 166 SER B N 1
ATOM 2779 C CA . SER B 1 166 ? 16.546 -5.516 20.755 1.00 35.18 166 SER B CA 1
ATOM 2780 C C . SER B 1 166 ? 16.364 -5.150 19.302 1.00 34.78 166 SER B C 1
ATOM 2781 O O . SER B 1 166 ? 15.497 -5.682 18.616 1.00 35.76 166 SER B O 1
ATOM 2784 N N . ARG B 1 167 ? 17.183 -4.228 18.829 1.00 32.23 167 ARG B N 1
ATOM 2785 C CA . ARG B 1 167 ? 17.090 -3.835 17.446 1.00 33.95 167 ARG B CA 1
ATOM 2786 C C . ARG B 1 167 ? 18.430 -4.133 16.798 1.00 35.17 167 ARG B C 1
ATOM 2787 O O . ARG B 1 167 ? 19.482 -3.950 17.406 1.00 37.23 167 ARG B O 1
ATOM 2795 N N . ILE B 1 168 ? 18.371 -4.618 15.566 1.00 35.30 168 ILE B N 1
ATOM 2796 C CA . ILE B 1 168 ? 19.553 -4.947 14.796 1.00 31.19 168 ILE B CA 1
ATOM 2797 C C . ILE B 1 168 ? 20.416 -3.680 14.789 1.00 38.18 168 ILE B C 1
ATOM 2798 O O . ILE B 1 168 ? 19.886 -2.565 14.789 1.00 38.99 168 ILE B O 1
ATOM 2803 N N . ALA B 1 169 ? 21.734 -3.852 14.792 1.00 34.40 169 ALA B N 1
ATOM 2804 C CA . ALA B 1 169 ? 22.674 -2.732 14.821 1.00 3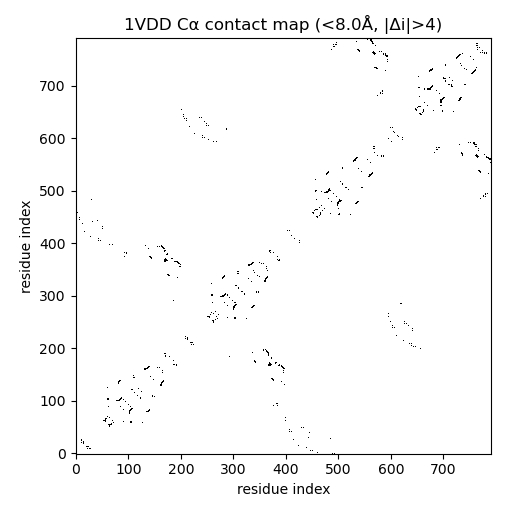6.48 169 ALA B CA 1
ATOM 2805 C C . ALA B 1 169 ? 22.733 -1.826 13.599 1.00 39.48 169 ALA B C 1
ATOM 2806 O O . ALA B 1 169 ? 23.112 -2.260 12.511 1.00 45.98 169 ALA B O 1
ATOM 2808 N N . TYR B 1 170 ? 22.360 -0.562 13.776 1.00 43.76 170 TYR B N 1
ATOM 2809 C CA . TYR B 1 170 ? 22.454 0.408 12.688 1.00 42.83 170 TYR B CA 1
ATOM 2810 C C . TYR B 1 170 ? 23.931 0.783 12.671 1.00 41.07 170 TYR B C 1
ATOM 2811 O O . TYR B 1 170 ? 24.484 1.156 13.707 1.00 42.30 170 TYR B O 1
ATOM 2820 N N . GLY B 1 171 ? 24.580 0.685 11.515 1.00 41.11 171 GLY B N 1
ATOM 2821 C CA . GLY B 1 171 ? 25.998 1.009 11.468 1.00 32.22 171 GLY B CA 1
ATOM 2822 C C . GLY B 1 171 ? 26.701 0.934 10.125 1.00 28.87 171 GLY B C 1
ATOM 2823 O O . GLY B 1 171 ? 26.081 0.853 9.064 1.00 29.08 171 GLY B O 1
ATOM 2824 N N . VAL B 1 172 ? 28.025 0.956 10.180 1.00 24.33 172 VAL B N 1
ATOM 2825 C CA . VAL B 1 172 ? 28.833 0.904 8.977 1.00 22.01 172 VAL B CA 1
ATOM 2826 C C . VAL B 1 172 ? 28.941 -0.529 8.496 1.00 21.51 172 VAL B C 1
ATOM 2827 O O . VAL B 1 172 ? 29.189 -1.428 9.285 1.00 27.06 172 VAL B O 1
ATOM 2831 N N . PRO B 1 173 ? 28.739 -0.766 7.191 1.00 21.62 173 PRO B N 1
ATOM 2832 C CA . PRO B 1 173 ? 28.844 -2.147 6.707 1.00 23.14 173 PRO B CA 1
ATOM 2833 C C . PRO B 1 173 ? 30.291 -2.597 6.731 1.00 36.06 173 PRO B C 1
ATOM 2834 O O . PRO B 1 173 ? 31.194 -1.812 7.038 1.00 36.00 173 PRO B O 1
ATOM 2838 N N . VAL B 1 174 ? 30.501 -3.866 6.410 1.00 38.29 174 VAL B N 1
ATOM 2839 C CA . VAL B 1 174 ? 31.831 -4.435 6.369 1.00 40.44 174 VAL B CA 1
ATOM 2840 C C . VAL B 1 174 ? 32.446 -4.106 5.023 1.00 44.51 174 VAL B C 1
ATOM 2841 O O . VAL B 1 174 ? 31.777 -4.202 3.990 1.00 42.14 174 VAL B O 1
ATOM 2845 N N . GLY B 1 175 ? 33.717 -3.706 5.040 1.00 44.53 175 GLY B N 1
ATOM 2846 C CA . GLY B 1 175 ? 34.413 -3.403 3.801 1.00 38.97 175 GLY B CA 1
ATOM 2847 C C . GLY B 1 175 ? 34.123 -2.049 3.197 1.00 36.10 175 GLY B C 1
ATOM 2848 O O . GLY B 1 175 ? 33.857 -1.937 2.000 1.00 41.87 175 GLY B O 1
ATOM 2849 N N . GLY B 1 176 ? 34.177 -1.007 4.013 1.00 34.38 176 GLY B N 1
ATOM 2850 C CA . GLY B 1 176 ? 33.927 0.322 3.489 1.00 37.75 176 GLY B CA 1
ATOM 2851 C C . GLY B 1 176 ? 34.705 1.390 4.227 1.00 37.84 176 GLY B C 1
ATOM 2852 O O . GLY B 1 176 ? 35.194 1.160 5.331 1.00 35.83 176 GLY B O 1
ATOM 2853 N N . SER B 1 177 ? 34.823 2.558 3.603 1.00 41.16 177 SER B N 1
ATOM 2854 C CA . SER B 1 177 ? 35.514 3.699 4.197 1.00 42.18 177 SER B CA 1
ATOM 2855 C C . SER B 1 177 ? 34.487 4.794 4.467 1.00 35.47 177 SER B C 1
ATOM 2856 O O . SER B 1 177 ? 33.602 5.020 3.658 1.00 35.32 177 SER B O 1
ATOM 2859 N N . LEU B 1 178 ? 34.611 5.470 5.601 1.00 32.33 178 LEU B N 1
ATOM 2860 C CA . LEU B 1 178 ? 33.680 6.528 5.958 1.00 35.99 178 LEU B CA 1
ATOM 2861 C C . LEU B 1 178 ? 33.436 7.564 4.855 1.00 43.43 178 LEU B C 1
ATOM 2862 O O . LEU B 1 178 ? 32.336 8.131 4.752 1.00 40.24 178 LEU B O 1
ATOM 2867 N N . GLU B 1 179 ? 34.458 7.819 4.040 1.00 47.43 179 GLU B N 1
ATOM 2868 C CA . GLU B 1 179 ? 34.341 8.773 2.939 1.00 49.38 179 GLU B CA 1
ATOM 2869 C C . GLU B 1 179 ? 33.134 8.371 2.080 1.00 48.54 179 GLU B C 1
ATOM 2870 O O . GLU B 1 179 ? 32.327 9.209 1.676 1.00 46.15 179 GLU B O 1
ATOM 2876 N N . TYR B 1 180 ? 33.028 7.074 1.810 1.00 45.84 180 TYR B N 1
ATOM 2877 C CA . TYR B 1 180 ? 31.937 6.537 1.012 1.00 47.33 180 TYR B CA 1
ATOM 2878 C C . TYR B 1 180 ? 30.974 5.844 1.939 1.00 48.10 180 TYR B C 1
ATOM 2879 O O . TYR B 1 180 ? 30.883 4.616 1.942 1.00 51.36 180 TYR B O 1
ATOM 2888 N N . THR B 1 181 ? 30.275 6.642 2.741 1.00 48.02 181 THR B N 1
ATOM 2889 C CA . THR B 1 181 ? 29.301 6.132 3.695 1.00 43.29 181 THR B CA 1
ATOM 2890 C C . THR B 1 181 ? 28.340 7.242 4.079 1.00 42.43 181 THR B C 1
ATOM 2891 O O . THR B 1 181 ? 28.758 8.305 4.520 1.00 34.15 181 THR B O 1
ATOM 2895 N N . ASP B 1 182 ? 27.050 6.957 3.897 1.00 45.09 182 ASP B N 1
ATOM 2896 C CA . ASP B 1 182 ? 25.939 7.862 4.175 1.00 44.11 182 ASP B CA 1
ATOM 2897 C C . ASP B 1 182 ? 26.012 8.629 5.489 1.00 44.68 182 ASP B C 1
ATOM 2898 O O . ASP B 1 182 ? 26.435 8.101 6.517 1.00 42.55 182 ASP B O 1
ATOM 2903 N N . GLU B 1 183 ? 25.554 9.876 5.435 1.00 46.69 183 GLU B N 1
ATOM 2904 C CA . GLU B 1 183 ? 25.525 10.789 6.576 1.00 48.17 183 GLU B CA 1
ATOM 2905 C C . GLU B 1 183 ? 24.993 10.155 7.850 1.00 47.76 183 GLU B C 1
ATOM 2906 O O . GLU B 1 183 ? 25.743 9.896 8.798 1.00 47.93 183 GLU B O 1
ATOM 2912 N N . VAL B 1 184 ? 23.682 9.925 7.860 1.00 43.36 184 VAL B N 1
ATOM 2913 C CA . VAL B 1 184 ? 22.996 9.353 9.006 1.00 38.26 184 VAL B CA 1
ATOM 2914 C C . VAL B 1 184 ? 23.589 8.027 9.468 1.00 37.55 184 VAL B C 1
ATOM 2915 O O . VAL B 1 184 ? 23.601 7.739 10.663 1.00 38.99 184 VAL B O 1
ATOM 2919 N N . THR B 1 185 ? 24.068 7.217 8.528 1.00 32.50 185 THR B N 1
ATOM 2920 C CA . THR B 1 185 ? 24.666 5.940 8.880 1.00 31.33 185 THR B CA 1
ATOM 2921 C C . THR B 1 185 ? 25.877 6.219 9.762 1.00 31.10 185 THR B C 1
ATOM 2922 O O . THR B 1 185 ? 26.002 5.647 10.843 1.00 32.05 185 THR B O 1
ATOM 2926 N N . LEU B 1 186 ? 26.752 7.119 9.317 1.00 34.04 186 LEU B N 1
ATOM 2927 C CA . LEU B 1 186 ? 27.942 7.487 10.093 1.00 36.18 186 LEU B CA 1
ATOM 2928 C C . LEU B 1 186 ? 27.529 7.990 11.468 1.00 35.58 186 LEU B C 1
ATOM 2929 O O . LEU B 1 186 ? 28.164 7.663 12.481 1.00 34.94 186 LEU B O 1
ATOM 2934 N N . GLY B 1 187 ? 26.469 8.796 11.483 1.00 34.42 187 GLY B N 1
ATOM 2935 C CA . GLY B 1 187 ? 25.949 9.334 12.724 1.00 29.82 187 GLY B CA 1
ATOM 2936 C C . GLY B 1 187 ? 25.527 8.236 13.678 1.00 34.06 187 GLY B C 1
ATOM 2937 O O . GLY B 1 187 ? 25.975 8.200 14.823 1.00 32.42 187 GLY B O 1
ATOM 2938 N N . ARG B 1 188 ? 24.660 7.337 13.219 1.00 40.94 188 ARG B N 1
ATOM 2939 C CA . ARG B 1 188 ? 24.197 6.247 14.069 1.00 43.10 188 ARG B CA 1
ATOM 2940 C C . ARG B 1 188 ? 25.344 5.303 14.351 1.00 38.81 188 ARG B C 1
ATOM 2941 O O . ARG B 1 188 ? 25.315 4.537 15.307 1.00 40.78 188 ARG B O 1
ATOM 2949 N N . ALA B 1 189 ? 26.362 5.362 13.510 1.00 39.86 189 ALA B N 1
ATOM 2950 C CA . ALA B 1 189 ? 27.526 4.518 13.702 1.00 38.41 189 ALA B CA 1
ATOM 2951 C C . ALA B 1 189 ? 28.272 5.026 14.924 1.00 37.02 189 ALA B C 1
ATOM 2952 O O . ALA B 1 189 ? 28.692 4.235 15.765 1.00 32.46 189 ALA B O 1
ATOM 2954 N N . LEU B 1 190 ? 28.433 6.349 15.008 1.00 36.00 190 LEU B N 1
ATOM 2955 C CA . LEU B 1 190 ? 29.130 6.989 16.129 1.00 35.20 190 LEU B CA 1
ATOM 2956 C C . LEU B 1 190 ? 28.366 6.879 17.450 1.00 35.72 190 LEU B C 1
ATOM 2957 O O . LEU B 1 190 ? 28.949 6.609 18.503 1.00 35.95 190 LEU B O 1
ATOM 2962 N N . THR B 1 191 ? 27.058 7.091 17.391 1.00 31.10 191 TH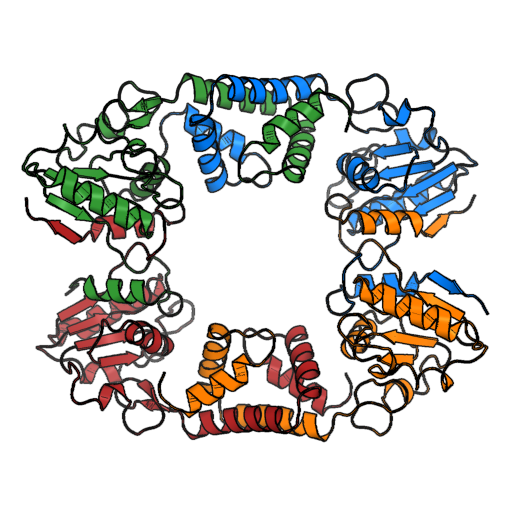R B N 1
ATOM 2963 C CA . THR B 1 191 ? 26.233 7.020 18.581 1.00 31.98 191 THR B CA 1
ATOM 2964 C C . THR B 1 191 ? 26.101 5.589 19.066 1.00 31.07 191 THR B C 1
ATOM 2965 O O . THR B 1 191 ? 25.968 5.328 20.266 1.00 33.08 191 THR B O 1
ATOM 2969 N N . GLY B 1 192 ? 26.140 4.655 18.131 1.00 32.12 192 GLY B N 1
ATOM 2970 C CA . GLY B 1 192 ? 26.017 3.260 18.505 1.00 33.81 192 GLY B CA 1
ATOM 2971 C C . GLY B 1 192 ? 27.361 2.580 18.645 1.00 37.46 192 GLY B C 1
ATOM 2972 O O . GLY B 1 192 ? 27.435 1.347 18.596 1.00 41.46 192 GLY B O 1
ATOM 2973 N N . ARG B 1 193 ? 28.417 3.374 18.826 1.00 36.63 193 ARG B N 1
ATOM 2974 C CA . ARG B 1 193 ? 29.768 2.839 18.966 1.00 40.73 193 ARG B CA 1
ATOM 2975 C C . ARG B 1 193 ? 29.891 2.007 20.242 1.00 45.71 193 ARG B C 1
ATOM 2976 O O . ARG B 1 193 ? 29.489 2.437 21.326 1.00 46.41 193 ARG B O 1
ATOM 2984 N N . GLN B 1 194 ? 30.444 0.812 20.102 1.00 48.17 194 GLN B N 1
ATOM 2985 C CA . GLN B 1 194 ? 30.630 -0.085 21.231 1.00 53.69 194 GLN B CA 1
ATOM 2986 C C . GLN B 1 194 ? 31.998 0.214 21.838 1.00 52.72 194 GLN B C 1
ATOM 2987 O O . GLN B 1 194 ? 33.005 0.196 21.132 1.00 48.98 194 GLN B O 1
ATOM 2993 N N . THR B 1 195 ? 32.048 0.512 23.132 1.00 53.13 195 THR B N 1
ATOM 2994 C CA . THR B 1 195 ? 33.344 0.770 23.738 1.00 54.18 195 THR B CA 1
ATOM 2995 C C . THR B 1 195 ? 33.976 -0.614 23.792 1.00 53.20 195 THR B C 1
ATOM 2996 O O . THR B 1 195 ? 33.262 -1.610 23.881 1.00 49.99 195 THR B O 1
ATOM 3000 N N . VAL B 1 196 ? 35.303 -0.676 23.709 1.00 50.48 196 VAL B N 1
ATOM 3001 C CA . VAL B 1 196 ? 36.015 -1.949 23.710 1.00 49.05 196 VAL B CA 1
ATOM 3002 C C . VAL B 1 196 ? 37.115 -2.042 24.757 1.00 47.88 196 VAL B C 1
ATOM 3003 O O . VAL B 1 196 ? 37.651 -3.121 25.000 1.00 50.20 196 VAL B O 1
ATOM 3007 N N . SER B 1 197 ? 37.451 -0.917 25.374 1.00 49.43 197 SER B N 1
ATOM 3008 C CA . SER B 1 197 ? 38.489 -0.895 26.392 1.00 52.79 197 SER B CA 1
ATOM 3009 C C . SER B 1 197 ? 38.192 0.159 27.453 1.00 54.81 197 SER B C 1
ATOM 3010 O O . SER B 1 197 ? 38.510 1.335 27.282 1.00 53.44 197 SER B O 1
ATOM 3013 N N . LYS B 1 198 ? 37.572 -0.274 28.546 1.00 59.31 198 LYS B N 1
ATOM 3014 C CA . LYS B 1 198 ? 37.239 0.620 29.650 1.00 60.50 198 LYS B CA 1
ATOM 3015 C C . LYS B 1 198 ? 38.485 1.002 30.432 1.00 62.55 198 LYS B C 1
ATOM 3016 O O . LYS B 1 198 ? 39.483 0.279 30.432 1.00 62.91 198 LYS B O 1
ATOM 3022 N N . PRO B 1 199 ? 38.442 2.157 31.107 1.00 66.44 199 PRO B N 1
ATOM 3023 C CA . PRO B 1 199 ? 39.565 2.641 31.906 1.00 68.95 199 PRO B CA 1
ATOM 3024 C C . PRO B 1 199 ? 39.323 2.299 33.376 1.00 70.82 199 PRO B C 1
ATOM 3025 O O . PRO B 1 199 ? 38.138 2.104 33.743 1.00 71.09 199 PRO B O 1
ATOM 3029 N N . LYS C 1 2 ? 34.905 21.894 6.445 1.00 82.27 2 LYS C N 1
ATOM 3030 C CA . LYS C 1 2 ? 35.874 22.813 5.776 1.00 83.67 2 LYS C CA 1
ATOM 3031 C C . LYS C 1 2 ? 35.719 24.265 6.234 1.00 79.59 2 LYS C C 1
ATOM 3032 O O . LYS C 1 2 ? 34.608 24.726 6.516 1.00 78.18 2 LYS C O 1
ATOM 3038 N N . TYR C 1 3 ? 36.845 24.974 6.319 1.00 72.55 3 TYR C N 1
ATOM 3039 C CA . TYR C 1 3 ? 36.850 26.364 6.754 1.00 65.05 3 TYR C CA 1
ATOM 3040 C C . TYR C 1 3 ? 37.881 27.213 6.024 1.00 59.10 3 TYR C C 1
ATOM 3041 O O . TYR C 1 3 ? 37.588 28.336 5.629 1.00 61.80 3 TYR C O 1
ATOM 3050 N N . PRO C 1 4 ? 39.107 26.694 5.838 1.00 52.72 4 PRO C N 1
ATOM 3051 C CA . PRO C 1 4 ? 40.130 27.488 5.145 1.00 46.72 4 PRO C CA 1
ATOM 3052 C C . PRO C 1 4 ? 39.787 27.883 3.703 1.00 44.83 4 PRO C C 1
ATOM 3053 O O . PRO C 1 4 ? 39.615 27.035 2.827 1.00 45.83 4 PRO C O 1
ATOM 3057 N N . PRO C 1 5 ? 39.686 29.195 3.446 1.00 41.09 5 PRO C N 1
ATOM 3058 C CA . PRO C 1 5 ? 39.364 29.748 2.132 1.00 36.06 5 PRO C CA 1
ATOM 3059 C C . PRO C 1 5 ? 40.080 29.117 0.962 1.00 37.89 5 PRO C C 1
ATOM 3060 O O . PRO C 1 5 ? 39.533 29.038 -0.135 1.00 39.15 5 PRO C O 1
ATOM 3064 N N . SER C 1 6 ? 41.300 28.657 1.189 1.00 42.25 6 SER C N 1
ATOM 3065 C CA . SER C 1 6 ? 42.069 28.039 0.118 1.00 44.28 6 SER C CA 1
ATOM 3066 C C . SER C 1 6 ? 41.336 26.800 -0.387 1.00 46.66 6 SER C C 1
ATOM 3067 O O . SER C 1 6 ? 41.211 26.575 -1.594 1.00 47.89 6 SER C O 1
ATOM 3070 N N . LEU C 1 7 ? 40.854 26.005 0.562 1.00 49.85 7 LEU C N 1
ATOM 3071 C CA . LEU C 1 7 ? 40.136 24.769 0.276 1.00 50.17 7 LEU C CA 1
ATOM 3072 C C . LEU C 1 7 ? 38.776 25.079 -0.335 1.00 44.80 7 LEU C C 1
ATOM 3073 O O . LEU C 1 7 ? 38.466 24.659 -1.444 1.00 45.01 7 LEU C O 1
ATOM 3078 N N . VAL C 1 8 ? 37.972 25.830 0.401 1.00 45.69 8 VAL C N 1
ATOM 3079 C CA . VAL C 1 8 ? 36.637 26.201 -0.046 1.00 46.17 8 VAL C CA 1
ATOM 3080 C C . VAL C 1 8 ? 36.622 26.782 -1.463 1.00 46.16 8 VAL C C 1
ATOM 3081 O O . VAL C 1 8 ? 35.746 26.440 -2.271 1.00 41.79 8 VAL C O 1
ATOM 3085 N N . SER C 1 9 ? 37.592 27.649 -1.760 1.00 44.26 9 SER C N 1
ATOM 3086 C CA . SER C 1 9 ? 37.692 28.292 -3.071 1.00 42.46 9 SER C CA 1
ATOM 3087 C C . SER C 1 9 ? 38.075 27.287 -4.149 1.00 42.02 9 SER C C 1
ATOM 3088 O O . SER C 1 9 ? 37.537 27.312 -5.261 1.00 36.44 9 SER C O 1
ATOM 3091 N N . LEU C 1 10 ? 39.003 26.396 -3.812 1.00 42.17 10 LEU C N 1
ATOM 3092 C CA . LEU C 1 10 ? 39.455 25.379 -4.757 1.00 33.95 10 LEU C CA 1
ATOM 3093 C C . LEU C 1 10 ? 38.274 24.475 -5.076 1.00 28.65 10 LEU C C 1
ATOM 3094 O O . LEU C 1 10 ? 38.055 24.116 -6.233 1.00 28.65 10 LEU C O 1
ATOM 3099 N N . ILE C 1 11 ? 37.531 24.098 -4.040 1.00 31.38 11 ILE C N 1
ATOM 3100 C CA . ILE C 1 11 ? 36.343 23.260 -4.212 1.00 34.58 11 ILE C CA 1
ATOM 3101 C C . ILE C 1 11 ? 35.376 24.003 -5.132 1.00 32.48 11 ILE C C 1
ATOM 3102 O O . ILE C 1 11 ? 34.943 23.486 -6.148 1.00 39.07 11 ILE C O 1
ATOM 3107 N N . ARG C 1 12 ? 35.061 25.231 -4.758 1.00 30.59 12 ARG C N 1
ATOM 3108 C CA . ARG C 1 12 ? 34.145 26.068 -5.505 1.00 37.97 12 ARG C CA 1
ATOM 3109 C C . ARG C 1 12 ? 34.459 26.037 -6.997 1.00 41.31 12 ARG C C 1
ATOM 3110 O O . ARG C 1 12 ? 33.578 25.815 -7.832 1.00 44.40 12 ARG C O 1
ATOM 3118 N N . GLU C 1 13 ? 35.727 26.257 -7.323 1.00 41.96 13 GLU C N 1
ATOM 3119 C CA . GLU C 1 13 ? 36.152 26.301 -8.705 1.00 39.24 13 GLU C CA 1
ATOM 3120 C C . GLU C 1 13 ? 36.149 24.964 -9.424 1.00 40.91 13 GLU C C 1
ATOM 3121 O O . GLU C 1 13 ? 36.143 24.916 -10.655 1.00 42.94 13 GLU C O 1
ATOM 3127 N N . LEU C 1 14 ? 36.140 23.876 -8.668 1.00 37.84 14 LEU C N 1
ATOM 3128 C CA . LEU C 1 14 ? 36.114 22.561 -9.282 1.00 33.99 14 LEU C CA 1
ATOM 3129 C C . LEU C 1 14 ? 34.666 22.145 -9.443 1.00 34.07 14 LEU C C 1
ATOM 3130 O O . LEU C 1 14 ? 34.323 21.473 -10.408 1.00 39.58 14 LEU C O 1
ATOM 3135 N N . SER C 1 15 ? 33.818 22.556 -8.502 1.00 33.61 15 SER C N 1
ATOM 3136 C CA . SER C 1 15 ? 32.391 22.238 -8.550 1.00 38.49 15 SER C CA 1
ATOM 3137 C C . SER C 1 15 ? 31.829 22.623 -9.913 1.00 39.90 15 SER C C 1
ATOM 3138 O O . SER C 1 15 ? 30.971 21.941 -10.476 1.00 41.08 15 SER C O 1
ATOM 3141 N N . ARG C 1 16 ? 32.335 23.733 -10.428 1.00 42.03 16 ARG C N 1
ATOM 3142 C CA . ARG C 1 16 ? 31.918 24.263 -11.711 1.00 44.34 16 ARG C CA 1
ATOM 3143 C C . ARG C 1 16 ? 32.108 23.242 -12.817 1.00 46.00 16 ARG C C 1
ATOM 3144 O O . ARG C 1 16 ? 31.129 22.745 -13.368 1.00 51.54 16 ARG C O 1
ATOM 3152 N N . LEU C 1 17 ? 33.362 22.922 -13.126 1.00 46.88 17 LEU C N 1
ATOM 3153 C CA . LEU C 1 17 ? 33.686 21.942 -14.156 1.00 43.76 17 LEU C CA 1
ATOM 3154 C C . LEU C 1 17 ? 32.612 20.848 -14.225 1.00 45.85 17 LEU C C 1
ATOM 3155 O O . LEU C 1 17 ? 32.094 20.418 -13.198 1.00 47.40 17 LEU C O 1
ATOM 3160 N N . PRO C 1 18 ? 32.254 20.400 -15.442 1.00 46.15 18 PRO C N 1
ATOM 3161 C CA . PRO C 1 18 ? 31.248 19.358 -15.664 1.00 46.60 18 PRO C CA 1
ATOM 3162 C C . PRO C 1 18 ? 31.783 17.977 -15.321 1.00 47.35 18 PRO C C 1
ATOM 3163 O O . PRO C 1 18 ? 32.999 17.756 -15.311 1.00 48.39 18 PRO C O 1
ATOM 3167 N N . GLY C 1 19 ? 30.874 17.042 -15.064 1.00 47.53 19 GLY C N 1
ATOM 3168 C CA . GLY C 1 19 ? 31.292 15.699 -14.698 1.00 46.99 19 GLY C CA 1
ATOM 3169 C C . GLY C 1 19 ? 31.866 15.736 -13.288 1.00 48.67 19 GLY C C 1
ATOM 3170 O O . GLY C 1 19 ? 32.508 14.786 -12.828 1.00 44.71 19 GLY C O 1
ATOM 3171 N N . ILE C 1 20 ? 31.624 16.850 -12.600 1.00 47.01 20 ILE C N 1
ATOM 3172 C CA . ILE C 1 20 ? 32.108 17.048 -11.243 1.00 45.60 20 ILE C CA 1
ATOM 3173 C C . ILE C 1 20 ? 31.135 17.875 -10.425 1.00 46.13 20 ILE C C 1
ATOM 3174 O O . ILE C 1 20 ? 30.749 18.974 -10.825 1.00 49.72 20 ILE C O 1
ATOM 3179 N N . GLY C 1 21 ? 30.751 17.335 -9.274 1.00 44.75 21 GLY C N 1
ATOM 3180 C CA . GLY C 1 21 ? 29.830 18.022 -8.391 1.00 43.25 21 GLY C CA 1
ATOM 3181 C C . GLY C 1 21 ? 30.510 18.336 -7.074 1.00 43.30 21 GLY C C 1
ATOM 3182 O O . GLY C 1 21 ? 31.726 18.221 -6.969 1.00 45.62 21 GLY C O 1
ATOM 3183 N N . PRO C 1 22 ? 29.753 18.742 -6.047 1.00 43.65 22 PRO C N 1
ATOM 3184 C CA . PRO C 1 22 ? 30.311 19.071 -4.733 1.00 43.19 22 PRO C CA 1
ATOM 3185 C C . PRO C 1 22 ? 31.268 18.035 -4.155 1.00 42.47 22 PRO C C 1
ATOM 3186 O O . PRO C 1 22 ? 32.436 18.342 -3.906 1.00 45.82 22 PRO C O 1
ATOM 3190 N N . LYS C 1 23 ? 30.771 16.813 -3.951 1.00 42.97 23 LYS C N 1
ATOM 3191 C CA . LYS C 1 23 ? 31.569 15.728 -3.376 1.00 37.76 23 LYS C CA 1
ATOM 3192 C C . LYS C 1 23 ? 32.836 15.397 -4.122 1.00 34.56 23 LYS C C 1
ATOM 3193 O O . LYS C 1 23 ? 33.859 15.124 -3.507 1.00 26.04 23 LYS C O 1
ATOM 3199 N N . SER C 1 24 ? 32.766 15.393 -5.446 1.00 39.77 24 SER C N 1
ATOM 3200 C CA . SER C 1 24 ? 33.949 15.100 -6.235 1.00 45.04 24 SER C CA 1
ATOM 3201 C C . SER C 1 24 ? 34.982 16.219 -6.066 1.00 46.61 24 SER C C 1
ATOM 3202 O O . SER C 1 24 ? 36.176 15.958 -5.891 1.00 46.16 24 SER C O 1
ATOM 3205 N N . ALA C 1 25 ? 34.516 17.464 -6.102 1.00 46.02 25 ALA C N 1
ATOM 3206 C CA . ALA C 1 25 ? 35.399 18.615 -5.950 1.00 45.69 25 ALA C CA 1
ATOM 3207 C C . ALA C 1 25 ? 36.253 18.474 -4.680 1.00 45.97 25 ALA C C 1
ATOM 3208 O O . ALA C 1 25 ? 37.479 18.612 -4.723 1.00 40.93 25 ALA C O 1
ATOM 3210 N N . GLN C 1 26 ? 35.591 18.195 -3.558 1.00 47.24 26 GLN C N 1
ATOM 3211 C CA . GLN C 1 26 ? 36.265 18.005 -2.275 1.00 45.22 26 GLN C CA 1
ATOM 3212 C C . GLN C 1 26 ? 37.272 16.859 -2.425 1.00 47.77 26 GLN C C 1
ATOM 3213 O O . GLN C 1 26 ? 38.465 17.028 -2.148 1.00 46.89 26 GLN C O 1
ATOM 3219 N N . ARG C 1 27 ? 36.788 15.698 -2.870 1.00 46.17 27 ARG C N 1
ATOM 3220 C CA . ARG C 1 27 ? 37.657 14.543 -3.079 1.00 49.11 27 ARG C CA 1
ATOM 3221 C C . ARG C 1 27 ? 38.895 14.990 -3.858 1.00 44.00 27 ARG C C 1
ATOM 3222 O O . ARG C 1 27 ? 40.021 14.681 -3.485 1.00 44.68 27 ARG C O 1
ATOM 3230 N N . LEU C 1 28 ? 38.666 15.724 -4.941 1.00 37.32 28 LEU C N 1
ATOM 3231 C CA . LEU C 1 28 ? 39.738 16.221 -5.788 1.00 38.30 28 LEU C CA 1
ATOM 3232 C C . LEU C 1 28 ? 40.719 17.056 -4.997 1.00 34.61 28 LEU C C 1
ATOM 3233 O O . LEU C 1 28 ? 41.916 16.789 -5.008 1.00 35.00 28 LEU C O 1
ATOM 3238 N N . ALA C 1 29 ? 40.199 18.070 -4.315 1.00 30.64 29 ALA C N 1
ATOM 3239 C CA . ALA C 1 29 ? 41.012 18.964 -3.503 1.00 31.98 29 ALA C CA 1
ATOM 3240 C C . ALA C 1 29 ? 41.940 18.206 -2.572 1.00 34.18 29 ALA C C 1
ATOM 3241 O O . ALA C 1 29 ? 43.151 18.433 -2.574 1.00 38.14 29 ALA C O 1
ATOM 3243 N N . PHE C 1 30 ? 41.372 17.310 -1.772 1.00 34.97 30 PHE C N 1
ATOM 3244 C CA . PHE C 1 30 ? 42.173 16.531 -0.843 1.00 38.59 30 PHE C CA 1
ATOM 3245 C C . PHE C 1 30 ? 43.195 15.661 -1.566 1.00 40.16 30 PHE C C 1
ATOM 3246 O O . PHE C 1 30 ? 44.236 15.324 -1.009 1.00 40.46 30 PHE C O 1
ATOM 3254 N N . HIS C 1 31 ? 42.895 15.289 -2.805 1.00 40.40 31 HIS C N 1
ATOM 3255 C CA . HIS C 1 31 ? 43.829 14.495 -3.592 1.00 39.80 31 HIS C CA 1
ATOM 3256 C C . HIS C 1 31 ? 44.971 15.414 -3.998 1.00 37.49 31 HIS C C 1
ATOM 3257 O O . HIS C 1 31 ? 46.145 15.032 -3.950 1.00 39.29 31 HIS C O 1
ATOM 3264 N N . LEU C 1 32 ? 44.625 16.631 -4.405 1.00 33.55 32 LEU C N 1
ATOM 3265 C CA . LEU C 1 32 ? 45.644 17.594 -4.806 1.00 37.99 32 LEU C CA 1
ATOM 3266 C C . LEU C 1 32 ? 46.534 17.978 -3.631 1.00 34.73 32 LEU C C 1
ATOM 3267 O O . LEU C 1 32 ? 47.715 18.265 -3.795 1.00 41.03 32 LEU C O 1
ATOM 3272 N N . PHE C 1 33 ? 45.964 17.950 -2.439 1.00 37.10 33 PHE C N 1
ATOM 3273 C CA . PHE C 1 33 ? 46.701 18.266 -1.223 1.00 41.86 33 PHE C CA 1
ATOM 3274 C C . PHE C 1 33 ? 47.936 17.388 -1.023 1.00 45.20 33 PHE C C 1
ATOM 3275 O O . PHE C 1 33 ? 48.943 17.845 -0.501 1.00 48.87 33 PHE C O 1
ATOM 3283 N N . GLU C 1 34 ? 47.861 16.125 -1.423 1.00 46.83 34 GLU C N 1
ATOM 3284 C CA . GLU C 1 34 ? 48.993 15.238 -1.235 1.00 48.06 34 GLU C CA 1
ATOM 3285 C C . GLU C 1 34 ? 49.900 15.150 -2.454 1.00 47.20 34 GLU C C 1
ATOM 3286 O O . GLU C 1 34 ? 50.817 14.330 -2.498 1.00 50.46 34 GLU C O 1
ATOM 3292 N N . GLN C 1 35 ? 49.659 16.002 -3.442 1.00 45.83 35 GLN C N 1
ATOM 3293 C CA . GLN C 1 35 ? 50.498 15.999 -4.634 1.00 43.94 35 GLN C CA 1
ATOM 3294 C C . GLN C 1 35 ? 51.673 16.942 -4.440 1.00 44.93 35 GLN C C 1
ATOM 3295 O O . GLN C 1 35 ? 51.589 17.922 -3.702 1.00 45.37 35 GLN C O 1
ATOM 3301 N N . PRO C 1 36 ? 52.801 16.649 -5.080 1.00 45.89 36 PRO C N 1
ATOM 3302 C CA . PRO C 1 36 ? 53.909 17.588 -4.876 1.00 46.73 36 PRO C CA 1
ATOM 3303 C C . PRO C 1 36 ? 53.634 18.890 -5.642 1.00 44.96 36 PRO C C 1
ATOM 3304 O O . PRO C 1 36 ? 53.018 18.872 -6.704 1.00 42.83 36 PRO C O 1
ATOM 3308 N N . ARG C 1 37 ? 54.084 20.015 -5.098 1.00 46.14 37 ARG C N 1
ATOM 3309 C CA . ARG C 1 37 ? 53.870 21.312 -5.734 1.00 47.31 37 ARG C CA 1
ATOM 3310 C C . ARG C 1 37 ? 53.954 21.290 -7.263 1.00 49.86 37 ARG C C 1
ATOM 3311 O O . ARG C 1 37 ? 53.094 21.851 -7.946 1.00 49.11 37 ARG C O 1
ATOM 3319 N N . GLU C 1 38 ? 54.995 20.651 -7.791 1.00 51.17 38 GLU C N 1
ATOM 3320 C CA . GLU C 1 38 ? 55.208 20.568 -9.233 1.00 51.21 38 GLU C CA 1
ATOM 3321 C C . GLU C 1 38 ? 53.948 20.115 -9.935 1.00 49.02 38 GLU C C 1
ATOM 3322 O O . GLU C 1 38 ? 53.514 20.729 -10.911 1.00 49.11 38 GLU C O 1
ATOM 3328 N N . ASP C 1 39 ? 53.367 19.028 -9.447 1.00 46.86 39 ASP C N 1
ATOM 3329 C CA . ASP C 1 39 ? 52.140 18.524 -10.045 1.00 47.15 39 ASP C CA 1
ATOM 3330 C C . ASP C 1 39 ? 51.110 19.645 -10.139 1.00 37.97 39 ASP C C 1
ATOM 3331 O O . ASP C 1 39 ? 50.490 19.830 -11.180 1.00 35.34 39 ASP C O 1
ATOM 3336 N N . ILE C 1 40 ? 50.951 20.400 -9.060 1.00 34.41 40 ILE C N 1
ATOM 3337 C CA . ILE C 1 40 ? 49.997 21.501 -9.038 1.00 36.48 40 ILE C CA 1
ATOM 3338 C C . ILE C 1 40 ? 50.385 22.590 -10.025 1.00 40.77 40 ILE C C 1
ATOM 3339 O O . ILE C 1 40 ? 49.562 23.040 -10.816 1.00 43.50 40 ILE C O 1
ATOM 3344 N N . GLU C 1 41 ? 51.641 23.017 -9.979 1.00 42.21 41 GLU C N 1
ATOM 3345 C CA . GLU C 1 41 ? 52.102 24.053 -10.886 1.00 42.67 41 GLU C CA 1
ATOM 3346 C C . GLU C 1 41 ? 51.869 23.639 -12.345 1.00 42.62 41 GLU C C 1
ATOM 3347 O O . GLU C 1 41 ? 51.438 24.443 -13.173 1.00 43.25 41 GLU C O 1
ATOM 3353 N N . ARG C 1 42 ? 52.132 22.376 -12.650 1.00 37.34 42 ARG C N 1
ATOM 3354 C CA . ARG C 1 42 ? 51.972 21.880 -14.008 1.00 38.78 42 ARG C CA 1
ATOM 3355 C C . ARG C 1 42 ? 50.507 21.877 -14.451 1.00 42.27 42 ARG C C 1
ATOM 3356 O O . ARG C 1 42 ? 50.204 22.034 -15.636 1.00 43.14 42 ARG C O 1
ATOM 3364 N N . LEU C 1 43 ? 49.599 21.713 -13.495 1.00 39.64 43 LEU C N 1
ATOM 3365 C CA . LEU C 1 43 ? 48.176 21.712 -13.799 1.00 38.57 43 LEU C CA 1
ATOM 3366 C C . LEU C 1 43 ? 47.708 23.157 -13.997 1.00 37.49 43 LEU C C 1
ATOM 3367 O O . LEU C 1 43 ? 46.898 23.445 -14.878 1.00 37.48 43 LEU C O 1
ATOM 3372 N N . ALA C 1 44 ? 48.223 24.064 -13.173 1.00 38.81 44 ALA C N 1
ATOM 3373 C CA . ALA C 1 44 ? 47.834 25.471 -13.250 1.00 36.92 44 ALA C CA 1
ATOM 3374 C C . ALA C 1 44 ? 48.294 26.119 -14.552 1.00 36.74 44 ALA C C 1
ATOM 3375 O O . ALA C 1 44 ? 47.553 26.864 -15.184 1.00 36.73 44 ALA C O 1
ATOM 3377 N N . SER C 1 45 ? 49.525 25.826 -14.943 1.00 36.82 45 SER C N 1
ATOM 3378 C CA . SER C 1 45 ? 50.082 26.367 -16.167 1.00 42.65 45 SER C CA 1
ATOM 3379 C C . SER C 1 45 ? 49.372 25.793 -17.397 1.00 45.08 45 SER C C 1
ATOM 3380 O O . SER C 1 45 ? 49.012 26.536 -18.311 1.00 45.17 45 SER C O 1
ATOM 3383 N N . ALA C 1 46 ? 49.171 24.476 -17.420 1.00 44.92 46 ALA C N 1
ATOM 3384 C CA . ALA C 1 46 ? 48.510 23.832 -18.550 1.00 41.79 46 ALA C CA 1
ATOM 3385 C C . ALA C 1 46 ? 47.155 24.477 -18.803 1.00 43.30 46 ALA C C 1
ATOM 3386 O O . ALA C 1 46 ? 46.713 24.595 -19.944 1.00 49.18 46 ALA C O 1
ATOM 3388 N N . LEU C 1 47 ? 46.488 24.887 -17.736 1.00 37.10 47 LEU C N 1
ATOM 3389 C CA . LEU C 1 47 ? 45.211 25.538 -17.890 1.00 35.06 47 LEU C CA 1
ATOM 3390 C C . LEU C 1 47 ? 45.473 26.875 -18.587 1.00 34.88 47 LEU C C 1
ATOM 3391 O O . LEU C 1 47 ? 44.972 27.126 -19.683 1.00 34.49 47 LEU C O 1
ATOM 3396 N N . LEU C 1 48 ? 46.290 27.712 -17.954 1.00 33.99 48 LEU C N 1
ATOM 3397 C CA . LEU C 1 48 ? 46.613 29.042 -18.471 1.00 34.81 48 LEU C CA 1
ATOM 3398 C C . LEU C 1 48 ? 47.200 29.038 -19.880 1.00 35.84 48 LEU C C 1
ATOM 3399 O O . LEU C 1 48 ? 46.857 29.886 -20.715 1.00 35.53 48 LEU C O 1
ATOM 3404 N N . GLU C 1 49 ? 48.085 28.082 -20.137 1.00 37.97 49 GLU C N 1
ATOM 3405 C CA . GLU C 1 49 ? 48.720 27.944 -21.438 1.00 39.66 49 GLU C CA 1
ATOM 3406 C C . GLU C 1 49 ? 47.714 27.466 -22.467 1.00 33.86 49 GLU C C 1
ATOM 3407 O O . GLU C 1 49 ? 47.873 27.706 -23.651 1.00 35.66 49 GLU C O 1
ATOM 3413 N N . ALA C 1 50 ? 46.674 26.782 -22.009 1.00 37.71 50 ALA C N 1
ATOM 3414 C CA . ALA C 1 50 ? 45.647 26.287 -22.913 1.00 31.48 50 ALA C CA 1
ATOM 3415 C C . ALA C 1 50 ? 44.783 27.472 -23.307 1.00 31.28 50 ALA C C 1
ATOM 3416 O O . ALA C 1 50 ? 44.439 27.652 -24.475 1.00 25.75 50 ALA C O 1
ATOM 3418 N N . LYS C 1 51 ? 44.444 28.282 -22.314 1.00 29.10 51 LYS C N 1
ATOM 3419 C CA . LYS C 1 51 ? 43.631 29.457 -22.544 1.00 35.26 51 LYS C CA 1
ATOM 3420 C C . LYS C 1 51 ? 44.381 30.452 -23.438 1.00 39.25 51 LYS C C 1
ATOM 3421 O O . LYS C 1 51 ? 43.860 30.889 -24.462 1.00 42.51 51 LYS C O 1
ATOM 3427 N N . ARG C 1 52 ? 45.606 30.800 -23.048 1.00 42.15 52 ARG C N 1
ATOM 3428 C CA . ARG C 1 52 ? 46.426 31.759 -23.797 1.00 41.14 52 ARG C CA 1
ATOM 3429 C C . ARG C 1 52 ? 46.732 31.344 -25.248 1.00 40.45 52 ARG C C 1
ATOM 3430 O O . ARG C 1 52 ? 46.865 32.196 -26.127 1.00 43.68 52 ARG C O 1
ATOM 3438 N N . ASP C 1 53 ? 46.811 30.039 -25.497 1.00 37.65 53 ASP C N 1
ATOM 3439 C CA . ASP C 1 53 ? 47.163 29.514 -26.816 1.00 37.18 53 ASP C CA 1
ATOM 3440 C C . ASP C 1 53 ? 46.079 28.958 -27.743 1.00 35.23 53 ASP C C 1
ATOM 3441 O O . ASP C 1 53 ? 46.151 29.154 -28.956 1.00 31.16 53 ASP C O 1
ATOM 3446 N N . LEU C 1 54 ? 45.108 28.227 -27.210 1.00 31.21 54 LEU C N 1
ATOM 3447 C CA . LEU C 1 54 ? 44.097 27.671 -28.097 1.00 31.35 54 LEU C CA 1
ATOM 3448 C C . LEU C 1 54 ? 43.170 28.762 -28.575 1.00 24.94 54 LEU C C 1
ATOM 3449 O O . LEU C 1 54 ? 42.828 29.664 -27.832 1.00 23.63 54 LEU C O 1
ATOM 3454 N N . HIS C 1 55 ? 42.793 28.684 -29.838 1.00 25.55 55 HIS C N 1
ATOM 3455 C CA . HIS C 1 55 ? 41.860 29.629 -30.410 1.00 28.91 55 HIS C CA 1
ATOM 3456 C C . HIS C 1 55 ? 41.241 28.923 -31.592 1.00 30.48 55 HIS C C 1
ATOM 3457 O O . HIS C 1 55 ? 41.705 27.876 -32.017 1.00 33.49 55 HIS C O 1
ATOM 3464 N N . VAL C 1 56 ? 40.184 29.501 -32.120 1.00 31.10 56 VAL C N 1
ATOM 3465 C CA . VAL C 1 56 ? 39.491 28.916 -33.230 1.00 31.47 56 VAL C CA 1
ATOM 3466 C C . VAL C 1 56 ? 40.241 29.111 -34.558 1.00 31.99 56 VAL C C 1
ATOM 3467 O O . VAL C 1 56 ? 40.869 30.147 -34.764 1.00 36.34 56 VAL C O 1
ATOM 3471 N N . CYS C 1 57 ? 40.199 28.110 -35.444 1.00 31.36 57 CYS C N 1
ATOM 3472 C CA . CYS C 1 57 ? 40.856 28.214 -36.753 1.00 26.50 57 CYS C CA 1
ATOM 3473 C C . CYS C 1 57 ? 40.045 29.210 -37.555 1.00 30.37 57 CYS C C 1
ATOM 3474 O O . CYS C 1 57 ? 38.833 29.033 -37.742 1.00 38.13 57 CYS C O 1
ATOM 3477 N N . PRO C 1 58 ? 40.694 30.272 -38.052 1.00 28.34 58 PRO C N 1
ATOM 3478 C CA . PRO C 1 58 ? 39.956 31.270 -38.828 1.00 26.02 58 PRO C CA 1
ATOM 3479 C C . PRO C 1 58 ? 39.176 30.706 -40.003 1.00 33.89 58 PRO C C 1
ATOM 3480 O O . PRO C 1 58 ? 38.091 31.193 -40.301 1.00 37.32 58 PRO C O 1
ATOM 3484 N N . ILE C 1 59 ? 39.718 29.675 -40.649 1.00 37.54 59 ILE C N 1
ATOM 3485 C CA . ILE C 1 59 ? 39.077 29.051 -41.809 1.00 38.92 59 ILE C CA 1
ATOM 3486 C C . ILE C 1 59 ? 38.006 28.006 -41.486 1.00 40.30 59 ILE C C 1
ATOM 3487 O O . ILE C 1 59 ? 36.935 28.002 -42.098 1.00 45.65 59 ILE C O 1
ATOM 3492 N N . CYS C 1 60 ? 38.297 27.128 -40.528 1.00 40.02 60 CYS C N 1
ATOM 3493 C CA . CYS C 1 60 ? 37.384 26.048 -40.148 1.00 40.25 60 CYS C CA 1
ATOM 3494 C C . CYS C 1 60 ? 36.888 26.044 -38.723 1.00 41.70 60 CYS C C 1
ATOM 3495 O O . CYS C 1 60 ? 36.082 25.192 -38.346 1.00 40.26 60 CYS C O 1
ATOM 3498 N N . PHE C 1 61 ? 37.383 26.976 -37.924 1.00 35.34 61 PHE C N 1
ATOM 3499 C CA . PHE C 1 61 ? 36.964 27.076 -36.543 1.00 35.54 61 PHE C CA 1
ATOM 3500 C C . PHE C 1 61 ? 37.278 25.867 -35.662 1.00 39.10 61 PHE C C 1
ATOM 3501 O O . PHE C 1 61 ? 36.645 25.645 -34.629 1.00 41.36 61 PHE C O 1
ATOM 3509 N N . ASN C 1 62 ? 38.271 25.086 -36.070 1.00 35.70 62 ASN C N 1
ATOM 3510 C CA . ASN C 1 62 ? 38.687 23.964 -35.259 1.00 30.76 62 ASN C CA 1
ATOM 3511 C C . ASN C 1 62 ? 39.689 24.580 -34.296 1.00 29.47 62 ASN C C 1
ATOM 3512 O O . ASN C 1 62 ? 40.399 25.522 -34.644 1.00 30.21 62 ASN C O 1
ATOM 3517 N N . ILE C 1 63 ? 39.736 24.066 -33.081 1.00 23.04 63 ILE C N 1
ATOM 3518 C CA . ILE C 1 63 ? 40.645 24.591 -32.082 1.00 24.74 63 ILE C CA 1
ATOM 3519 C C . ILE C 1 63 ? 42.113 24.296 -32.434 1.00 31.40 63 ILE C C 1
ATOM 3520 O O . ILE C 1 63 ? 42.471 23.166 -32.785 1.00 34.44 63 ILE C O 1
ATOM 3525 N N . THR C 1 64 ? 42.952 25.327 -32.374 1.00 27.97 64 THR C N 1
ATOM 3526 C CA . THR C 1 64 ? 44.367 25.183 -32.676 1.00 27.19 64 THR C CA 1
ATOM 3527 C C . THR C 1 64 ? 45.177 26.208 -31.944 1.00 31.28 64 THR C C 1
ATOM 3528 O O . THR C 1 64 ? 44.627 27.034 -31.222 1.00 34.57 64 THR C O 1
ATOM 3532 N N . ASP C 1 65 ? 46.492 26.142 -32.153 1.00 34.12 65 ASP C N 1
ATOM 3533 C CA . ASP C 1 65 ? 47.450 27.072 -31.557 1.00 35.60 65 ASP C CA 1
ATOM 3534 C C . ASP C 1 65 ? 48.200 27.812 -32.661 1.00 32.67 65 ASP C C 1
ATOM 3535 O O . ASP C 1 65 ? 48.954 28.731 -32.393 1.00 39.60 65 ASP C O 1
ATOM 3540 N N . ALA C 1 66 ? 47.982 27.410 -33.907 1.00 35.60 66 ALA C N 1
ATOM 3541 C CA . ALA C 1 66 ? 48.644 28.043 -35.043 1.00 38.54 66 ALA C CA 1
ATOM 3542 C C . ALA C 1 66 ? 47.718 28.998 -35.792 1.00 42.42 66 ALA C C 1
ATOM 3543 O O . ALA C 1 66 ? 46.500 29.026 -35.561 1.00 48.52 66 ALA C O 1
ATOM 3545 N N . GLU C 1 67 ? 48.305 29.776 -36.694 1.00 36.67 67 GLU C N 1
ATOM 3546 C CA . GLU C 1 67 ? 47.545 30.720 -37.485 1.00 36.13 67 GLU C CA 1
ATOM 3547 C C . GLU C 1 67 ? 46.466 29.949 -38.247 1.00 37.82 67 GLU C C 1
ATOM 3548 O O . GLU C 1 67 ? 45.370 30.458 -38.482 1.00 39.51 67 GLU C O 1
ATOM 3554 N N . LYS C 1 68 ? 46.793 28.717 -38.619 1.00 33.36 68 LYS C N 1
ATOM 3555 C CA . LYS C 1 68 ? 45.880 27.831 -39.331 1.00 36.77 68 LYS C CA 1
ATOM 3556 C C . LYS C 1 68 ? 45.947 26.474 -38.644 1.00 34.74 68 LYS C C 1
ATOM 3557 O O . LYS C 1 68 ? 46.987 26.106 -38.117 1.00 37.68 68 LYS C O 1
ATOM 3563 N N . CYS C 1 69 ? 44.848 25.729 -38.627 1.00 34.41 69 CYS C N 1
ATOM 3564 C CA . CYS C 1 69 ? 44.872 24.419 -37.990 1.00 31.78 69 CYS C CA 1
ATOM 3565 C C . CYS C 1 69 ? 45.707 23.466 -38.814 1.00 34.20 69 CYS C C 1
ATOM 3566 O O . CYS C 1 69 ? 45.935 23.685 -40.008 1.00 38.89 69 CYS C O 1
ATOM 3569 N N . ASP C 1 70 ? 46.159 22.396 -38.177 1.00 38.81 70 ASP C N 1
ATOM 3570 C CA . ASP C 1 70 ? 46.974 21.407 -38.856 1.00 37.59 70 ASP C CA 1
ATOM 3571 C C . ASP C 1 70 ? 46.297 20.900 -40.116 1.00 38.26 70 ASP C C 1
ATOM 3572 O O . ASP C 1 70 ? 46.955 20.748 -41.147 1.00 38.60 70 ASP C O 1
ATOM 3577 N N . VAL C 1 71 ? 44.989 20.647 -40.041 1.00 30.87 71 VAL C N 1
ATOM 3578 C CA . VAL C 1 71 ? 44.264 20.146 -41.205 1.00 31.64 71 VAL C CA 1
ATOM 3579 C C . VAL C 1 71 ? 44.264 21.177 -42.319 1.00 36.91 71 VAL C C 1
ATOM 3580 O O . VAL C 1 71 ? 44.427 20.830 -43.494 1.00 40.63 71 VAL C O 1
ATOM 3584 N N . CYS C 1 72 ? 44.068 22.442 -41.947 1.00 37.57 72 CYS C N 1
ATOM 3585 C CA . CYS C 1 72 ? 44.010 23.522 -42.919 1.00 37.37 72 CYS C CA 1
ATOM 3586 C C . CYS C 1 72 ? 45.345 23.879 -43.550 1.00 37.39 72 CYS C C 1
ATOM 3587 O O . CYS C 1 72 ? 45.391 24.238 -44.727 1.00 40.30 72 CYS C O 1
ATOM 3590 N N . ALA C 1 73 ? 46.430 23.776 -42.789 1.00 39.52 73 ALA C N 1
ATOM 3591 C CA . ALA C 1 73 ? 47.752 24.113 -43.327 1.00 45.64 73 ALA C CA 1
ATOM 3592 C C . ALA C 1 73 ? 48.385 22.959 -44.091 1.00 48.98 73 ALA C C 1
ATOM 3593 O O . ALA C 1 73 ? 49.466 23.096 -44.652 1.00 46.38 73 ALA C O 1
ATOM 3595 N N . ASP C 1 74 ? 47.705 21.820 -44.111 1.00 53.04 74 ASP C N 1
ATOM 3596 C CA . ASP C 1 74 ? 48.215 20.648 -44.807 1.00 53.56 74 ASP C CA 1
ATOM 3597 C C . ASP C 1 74 ? 47.807 20.650 -46.286 1.00 55.20 74 ASP C C 1
ATOM 3598 O O . ASP C 1 74 ? 46.614 20.585 -46.619 1.00 55.27 74 ASP C O 1
ATOM 3603 N N . PRO C 1 75 ? 48.800 20.746 -47.192 1.00 52.54 75 PRO C N 1
ATOM 3604 C CA . PRO C 1 75 ? 48.584 20.762 -48.644 1.00 51.04 75 PRO C CA 1
ATOM 3605 C C . PRO C 1 75 ? 48.338 19.381 -49.256 1.00 48.67 75 PRO C C 1
ATOM 3606 O O . PRO C 1 75 ? 48.011 19.276 -50.433 1.00 45.69 75 PRO C O 1
ATOM 3610 N N . SER C 1 76 ? 48.506 18.325 -48.468 1.00 50.10 76 SER C N 1
ATOM 3611 C CA . SER C 1 76 ? 48.282 16.978 -48.986 1.00 54.11 76 SER C CA 1
ATOM 3612 C C . SER C 1 76 ? 46.837 16.570 -48.738 1.00 55.82 76 SER C C 1
ATOM 3613 O O . SER C 1 76 ? 46.397 15.496 -49.154 1.00 58.43 76 SER C O 1
ATOM 3616 N N . ARG C 1 77 ? 46.106 17.445 -48.057 1.00 58.01 77 ARG C N 1
ATOM 3617 C CA . ARG C 1 77 ? 44.703 17.216 -47.742 1.00 56.41 77 ARG C CA 1
ATOM 3618 C C . ARG C 1 77 ? 43.853 17.433 -48.992 1.00 56.98 77 ARG C C 1
ATOM 3619 O O . ARG C 1 77 ? 44.287 18.082 -49.946 1.00 54.30 77 ARG C O 1
ATOM 3627 N N . ASP C 1 78 ? 42.649 16.871 -48.986 1.00 56.76 78 ASP C N 1
ATOM 3628 C CA . ASP C 1 78 ? 41.732 17.000 -50.113 1.00 55.74 78 ASP C CA 1
ATOM 3629 C C . ASP C 1 78 ? 40.894 18.280 -49.980 1.00 55.53 78 ASP C C 1
ATOM 3630 O O . ASP C 1 78 ? 39.911 18.325 -49.232 1.00 54.53 78 ASP C O 1
ATOM 3635 N N . GLN C 1 79 ? 41.301 19.317 -50.708 1.00 52.19 79 GLN C N 1
ATOM 3636 C CA . GLN C 1 79 ? 40.624 20.610 -50.690 1.00 47.83 79 GLN C CA 1
ATOM 3637 C C . GLN C 1 79 ? 39.192 20.575 -51.224 1.00 49.68 79 GLN C C 1
ATOM 3638 O O . GLN C 1 79 ? 38.421 21.512 -50.997 1.00 48.29 79 GLN C O 1
ATOM 3644 N N . ARG C 1 80 ? 38.815 19.509 -51.923 1.00 50.73 80 ARG C N 1
ATOM 3645 C CA . ARG C 1 80 ? 37.469 19.472 -52.496 1.00 53.63 80 ARG C CA 1
ATOM 3646 C C . ARG C 1 80 ? 36.346 18.874 -51.645 1.00 50.94 80 ARG C C 1
ATOM 3647 O O . ARG C 1 80 ? 35.231 18.664 -52.135 1.00 51.02 80 ARG C O 1
ATOM 3655 N N . THR C 1 81 ? 36.623 18.618 -50.372 1.00 45.95 81 THR C N 1
ATOM 3656 C CA . THR C 1 81 ? 35.609 18.057 -49.492 1.00 46.65 81 THR C CA 1
ATOM 3657 C C . THR C 1 81 ? 35.674 18.626 -48.081 1.00 47.51 81 THR C C 1
ATOM 3658 O O . THR C 1 81 ? 36.739 18.700 -47.456 1.00 46.94 81 THR C O 1
ATOM 3662 N N . ILE C 1 82 ? 34.516 19.035 -47.585 1.00 44.10 82 ILE C N 1
ATOM 3663 C CA . ILE C 1 82 ? 34.424 19.577 -46.249 1.00 39.29 82 ILE C CA 1
ATOM 3664 C C . ILE C 1 82 ? 33.419 18.757 -45.454 1.00 39.34 82 ILE C C 1
ATOM 3665 O O . ILE C 1 82 ? 32.276 18.557 -45.867 1.00 36.89 82 ILE C O 1
ATOM 3670 N N . CYS C 1 83 ? 33.871 18.276 -44.308 1.00 37.65 83 CYS C N 1
ATOM 3671 C CA . CYS C 1 83 ? 33.046 17.468 -43.433 1.00 40.12 83 CYS C CA 1
ATOM 3672 C C . CYS C 1 83 ? 32.620 18.336 -42.261 1.00 38.46 83 CYS C C 1
ATOM 3673 O O . CYS C 1 83 ? 33.373 18.529 -41.306 1.00 42.03 83 CYS C O 1
ATOM 3676 N N . VAL C 1 84 ? 31.413 18.874 -42.354 1.00 33.88 84 VAL C N 1
ATOM 3677 C CA . VAL C 1 84 ? 30.882 19.743 -41.320 1.00 34.41 84 VAL C CA 1
ATOM 3678 C C . VAL C 1 84 ? 30.548 18.952 -40.081 1.00 35.91 84 VAL C C 1
ATOM 3679 O O . VAL C 1 84 ? 29.813 17.966 -40.150 1.00 38.32 84 VAL C O 1
ATOM 3683 N N . VAL C 1 85 ? 31.064 19.397 -38.941 1.00 34.87 85 VAL C N 1
ATOM 3684 C CA . VAL C 1 85 ? 30.796 18.710 -37.692 1.00 30.01 85 VAL C CA 1
ATOM 3685 C C . VAL C 1 85 ? 30.251 19.626 -36.595 1.00 30.18 85 VAL C C 1
ATOM 3686 O O . VAL C 1 85 ? 30.328 20.852 -36.699 1.00 29.66 85 VAL C O 1
ATOM 3690 N N . GLU C 1 86 ? 29.693 19.021 -35.550 1.00 29.94 86 GLU C N 1
ATOM 3691 C CA . GLU C 1 86 ? 29.095 19.768 -34.444 1.00 34.52 86 GLU C CA 1
ATOM 3692 C C . GLU C 1 86 ? 30.086 20.263 -33.416 1.00 34.62 86 GLU C C 1
ATOM 3693 O O . GLU C 1 86 ? 29.964 21.374 -32.929 1.00 33.20 86 GLU C O 1
ATOM 3699 N N . GLU C 1 87 ? 31.050 19.426 -33.057 1.00 33.68 87 GLU C N 1
ATOM 3700 C CA . GLU C 1 87 ? 32.021 19.825 -32.064 1.00 34.54 87 GLU C CA 1
ATOM 3701 C C . GLU C 1 87 ? 33.433 19.527 -32.490 1.00 33.89 87 GLU C C 1
ATOM 3702 O O . GLU C 1 87 ? 33.661 18.647 -33.319 1.00 28.78 87 GLU C O 1
ATOM 3708 N N . P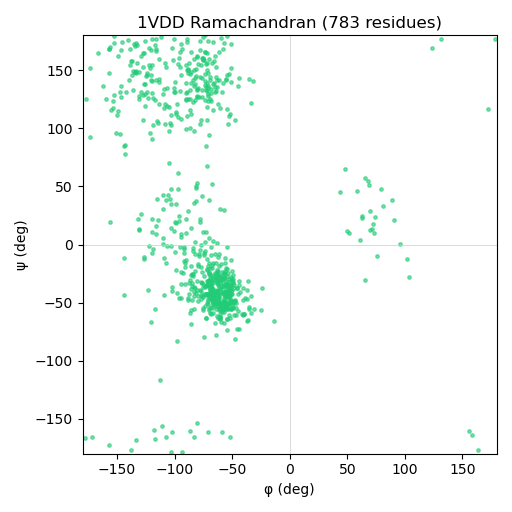RO C 1 88 ? 34.407 20.262 -31.920 1.00 34.80 88 PRO C N 1
ATOM 3709 C CA . PRO C 1 88 ? 35.829 20.100 -32.224 1.00 37.86 88 PRO C CA 1
ATOM 3710 C C . PRO C 1 88 ? 36.295 18.692 -31.866 1.00 40.06 88 PRO C C 1
ATOM 3711 O O . PRO C 1 88 ? 37.244 18.164 -32.463 1.00 40.78 88 PRO C O 1
ATOM 3715 N N . GLY C 1 89 ? 35.604 18.090 -30.897 1.00 40.65 89 GLY C N 1
ATOM 3716 C CA . GLY C 1 89 ? 35.919 16.737 -30.471 1.00 36.02 89 GLY C CA 1
ATOM 3717 C C . GLY C 1 89 ? 35.641 15.692 -31.540 1.00 35.46 89 GLY C C 1
ATOM 3718 O O . GLY C 1 89 ? 36.127 14.568 -31.445 1.00 40.68 89 GLY C O 1
ATOM 3719 N N . ASP C 1 90 ? 34.873 16.053 -32.566 1.00 35.38 90 ASP C N 1
ATOM 3720 C CA . ASP C 1 90 ? 34.550 15.104 -33.625 1.00 33.37 90 ASP C CA 1
ATOM 3721 C C . ASP C 1 90 ? 35.638 15.050 -34.663 1.00 32.15 90 ASP C C 1
ATOM 3722 O O . ASP C 1 90 ? 35.784 14.049 -35.361 1.00 39.52 90 ASP C O 1
ATOM 3727 N N . VAL C 1 91 ? 36.385 16.142 -34.785 1.00 33.88 91 VAL C N 1
ATOM 3728 C CA . VAL C 1 91 ? 37.482 16.217 -35.747 1.00 32.82 91 VAL C CA 1
ATOM 3729 C C . VAL C 1 91 ? 38.547 15.231 -35.254 1.00 35.16 91 VAL C C 1
ATOM 3730 O O . VAL C 1 91 ? 39.196 14.542 -36.046 1.00 32.37 91 VAL C O 1
ATOM 3734 N N . ILE C 1 92 ? 38.693 15.163 -33.934 1.00 31.91 92 ILE C N 1
ATOM 3735 C CA . ILE C 1 92 ? 39.629 14.249 -33.298 1.00 35.33 92 ILE C CA 1
ATOM 3736 C C . ILE C 1 92 ? 39.188 12.826 -33.626 1.00 35.48 92 ILE C C 1
ATOM 3737 O O . ILE C 1 92 ? 40.000 11.976 -33.991 1.00 37.21 92 ILE C O 1
ATOM 3742 N N . ALA C 1 93 ? 37.884 12.596 -33.476 1.00 31.35 93 ALA C N 1
ATOM 3743 C CA . ALA C 1 93 ? 37.253 11.303 -33.685 1.00 26.18 93 ALA C CA 1
ATOM 3744 C C . ALA C 1 93 ? 37.285 10.825 -35.118 1.00 32.43 93 ALA C C 1
ATOM 3745 O O . ALA C 1 93 ? 37.482 9.635 -35.373 1.00 37.35 93 ALA C O 1
ATOM 3747 N N . LEU C 1 94 ? 37.085 11.728 -36.066 1.00 30.99 94 LEU C N 1
ATOM 3748 C CA . LEU C 1 94 ? 37.150 11.308 -37.458 1.00 28.88 94 LEU C CA 1
ATOM 3749 C C . LEU C 1 94 ? 38.603 11.208 -37.880 1.00 31.58 94 LEU C C 1
ATOM 3750 O O . LEU C 1 94 ? 38.902 10.567 -38.877 1.00 38.26 94 LEU C O 1
ATOM 3755 N N . GLU C 1 95 ? 39.504 11.852 -37.132 1.00 32.77 95 GLU C N 1
ATOM 3756 C CA . GLU C 1 95 ? 40.938 11.805 -37.448 1.00 39.90 95 GLU C CA 1
ATOM 3757 C C . GLU C 1 95 ? 41.585 10.540 -36.901 1.00 45.36 95 GLU C C 1
ATOM 3758 O O . GLU C 1 95 ? 42.470 9.974 -37.538 1.00 48.62 95 GLU C O 1
ATOM 3764 N N . ARG C 1 96 ? 41.158 10.100 -35.719 1.00 50.43 96 ARG C N 1
ATOM 3765 C CA . ARG C 1 96 ? 41.714 8.880 -35.146 1.00 51.95 96 ARG C CA 1
ATOM 3766 C C . ARG C 1 96 ? 41.383 7.765 -36.120 1.00 55.54 96 ARG C C 1
ATOM 3767 O O . ARG C 1 96 ? 41.980 6.697 -36.091 1.00 58.76 96 ARG C O 1
ATOM 3775 N N . SER C 1 97 ? 40.407 8.025 -36.978 1.00 62.38 97 SER C N 1
ATOM 3776 C CA . SER C 1 97 ? 39.977 7.046 -37.961 1.00 67.43 97 SER C CA 1
ATOM 3777 C C . SER C 1 97 ? 40.977 6.962 -39.104 1.00 68.93 97 SER C C 1
ATOM 3778 O O . SER C 1 97 ? 41.052 5.950 -39.798 1.00 71.29 97 SER C O 1
ATOM 3781 N N . GLY C 1 98 ? 41.744 8.030 -39.297 1.00 70.44 98 GLY C N 1
ATOM 3782 C CA . GLY C 1 98 ? 42.728 8.048 -40.366 1.00 69.22 98 GLY C CA 1
ATOM 3783 C C . GLY C 1 98 ? 42.123 7.620 -41.689 1.00 65.85 98 GLY C C 1
ATOM 3784 O O . GLY C 1 98 ? 42.837 7.370 -42.657 1.00 63.39 98 GLY C O 1
ATOM 3785 N N . GLU C 1 99 ? 40.797 7.542 -41.725 1.00 63.96 99 GLU C N 1
ATOM 3786 C CA . GLU C 1 99 ? 40.083 7.142 -42.923 1.00 65.13 99 GLU C CA 1
ATOM 3787 C C . GLU C 1 99 ? 39.619 8.349 -43.733 1.00 61.05 99 GLU C C 1
ATOM 3788 O O . GLU C 1 99 ? 39.042 8.201 -44.812 1.00 58.72 99 GLU C O 1
ATOM 3794 N N . TYR C 1 100 ? 39.884 9.544 -43.217 1.00 57.48 100 TYR C N 1
ATOM 3795 C CA . TYR C 1 100 ? 39.469 10.770 -43.895 1.00 53.75 100 TYR C CA 1
ATOM 3796 C C . TYR C 1 100 ? 40.633 11.731 -44.075 1.00 47.40 100 TYR C C 1
ATOM 3797 O O . TYR C 1 100 ? 41.322 12.053 -43.114 1.00 44.23 100 TYR C O 1
ATOM 3806 N N . ARG C 1 101 ? 40.846 12.209 -45.295 1.00 43.39 101 ARG C N 1
ATOM 3807 C CA . ARG C 1 101 ? 41.952 13.122 -45.511 1.00 48.79 101 ARG C CA 1
ATOM 3808 C C . ARG C 1 101 ? 41.495 14.477 -46.039 1.00 47.37 101 ARG C C 1
ATOM 3809 O O . ARG C 1 101 ? 42.313 15.308 -46.447 1.00 46.03 101 ARG C O 1
ATOM 3817 N N . GLY C 1 102 ? 40.185 14.701 -46.012 1.00 45.73 102 GLY C N 1
ATOM 3818 C CA . GLY C 1 102 ? 39.642 15.956 -46.496 1.00 44.54 102 GLY C CA 1
ATOM 3819 C C . GLY C 1 102 ? 39.746 17.069 -45.478 1.00 44.00 102 GLY C C 1
ATOM 3820 O O . GLY C 1 102 ? 40.630 17.056 -44.628 1.00 50.73 102 GLY C O 1
ATOM 3821 N N . LEU C 1 103 ? 38.847 18.044 -45.561 1.00 45.23 103 LEU C N 1
ATOM 3822 C CA . LEU C 1 103 ? 38.859 19.161 -44.625 1.00 42.34 103 LEU C CA 1
ATOM 3823 C C . LEU C 1 103 ? 37.609 19.087 -43.782 1.00 39.15 103 LEU C C 1
ATOM 3824 O O . LEU C 1 103 ? 36.648 18.427 -44.165 1.00 39.68 103 LEU C O 1
ATOM 3829 N N . TYR C 1 104 ? 37.630 19.744 -42.628 1.00 37.58 104 TYR C N 1
ATOM 3830 C CA . TYR C 1 104 ? 36.476 19.756 -41.739 1.00 35.74 104 TYR C CA 1
ATOM 3831 C C . TYR C 1 104 ? 35.854 21.141 -41.689 1.00 37.23 104 TYR C C 1
ATOM 3832 O O . TYR C 1 104 ? 35.984 21.925 -42.609 1.00 46.60 104 TYR C O 1
ATOM 3841 N N . HIS C 1 105 ? 35.151 21.406 -40.605 1.00 39.11 105 HIS C N 1
ATOM 3842 C CA . HIS C 1 105 ? 34.511 22.678 -40.329 1.00 37.71 105 HIS C CA 1
ATOM 3843 C C . HIS C 1 105 ? 33.674 22.462 -39.101 1.00 36.00 105 HIS C C 1
ATOM 3844 O O . HIS C 1 105 ? 32.736 21.680 -39.122 1.00 34.10 105 HIS C O 1
ATOM 3851 N N . VAL C 1 106 ? 34.006 23.170 -38.035 1.00 37.73 106 VAL C N 1
ATOM 3852 C CA . VAL C 1 106 ? 33.292 23.014 -36.784 1.00 34.19 106 VAL C CA 1
ATOM 3853 C C . VAL C 1 106 ? 32.219 24.062 -36.524 1.00 36.64 106 VAL C C 1
ATOM 3854 O O . VAL C 1 106 ? 32.493 25.254 -36.498 1.00 38.93 106 VAL C O 1
ATOM 3858 N N . LEU C 1 107 ? 30.984 23.611 -36.366 1.00 37.78 107 LEU C N 1
ATOM 3859 C CA . LEU C 1 107 ? 29.904 24.513 -36.003 1.00 39.92 107 LEU C CA 1
ATOM 3860 C C . LEU C 1 107 ? 30.176 24.406 -34.512 1.00 41.71 107 LEU C C 1
ATOM 3861 O O . LEU C 1 107 ? 30.490 23.315 -34.045 1.00 50.73 107 LEU C O 1
ATOM 3866 N N . HIS C 1 108 ? 30.116 25.465 -33.733 1.00 35.96 108 HIS C N 1
ATOM 3867 C CA . HIS C 1 108 ? 30.356 25.170 -32.323 1.00 35.71 108 HIS C CA 1
ATOM 3868 C C . HIS C 1 108 ? 29.032 25.018 -31.629 1.00 31.94 108 HIS C C 1
ATOM 3869 O O . HIS C 1 108 ? 28.688 25.779 -30.729 1.00 36.13 108 HIS C O 1
ATOM 3876 N N . GLY C 1 109 ? 28.279 24.023 -32.080 1.00 31.00 109 GLY C N 1
ATOM 3877 C CA . GLY C 1 109 ? 26.976 23.782 -31.504 1.00 32.19 109 GLY C CA 1
ATOM 3878 C C . GLY C 1 109 ? 26.082 23.002 -32.437 1.00 35.01 109 GLY C C 1
ATOM 3879 O O . GLY C 1 109 ? 26.553 22.403 -33.399 1.00 32.27 109 GLY C O 1
ATOM 3880 N N . VAL C 1 110 ? 24.784 23.027 -32.148 1.00 36.91 110 VAL C N 1
ATOM 3881 C CA . VAL C 1 110 ? 23.791 22.309 -32.928 1.00 37.44 110 VAL C CA 1
ATOM 3882 C C . VAL C 1 110 ? 22.426 22.949 -32.734 1.00 37.58 110 VAL C C 1
ATOM 3883 O O . VAL C 1 110 ? 22.127 23.463 -31.655 1.00 41.26 110 VAL C O 1
ATOM 3887 N N . LEU C 1 111 ? 21.595 22.912 -33.771 1.00 41.00 111 LEU C N 1
ATOM 3888 C CA . LEU C 1 111 ? 20.248 23.475 -33.674 1.00 43.15 111 LEU C CA 1
ATOM 3889 C C . LEU C 1 111 ? 19.495 22.787 -32.554 1.00 42.36 111 LEU C C 1
ATOM 3890 O O . LEU C 1 111 ? 19.483 21.559 -32.463 1.00 43.85 111 LEU C O 1
ATOM 3895 N N . SER C 1 112 ? 18.878 23.586 -31.694 1.00 47.09 112 SER C N 1
ATOM 3896 C CA . SER C 1 112 ? 18.108 23.065 -30.576 1.00 49.23 112 SER C CA 1
ATOM 3897 C C . SER C 1 112 ? 16.899 23.980 -30.402 1.00 54.31 112 SER C C 1
ATOM 3898 O O . SER C 1 112 ? 16.920 24.922 -29.606 1.00 55.17 112 SER C O 1
ATOM 3901 N N . PRO C 1 113 ? 15.825 23.714 -31.160 1.00 57.67 113 PRO C N 1
ATOM 3902 C CA . PRO C 1 113 ? 14.632 24.548 -31.056 1.00 59.25 113 PRO C CA 1
ATOM 3903 C C . PRO C 1 113 ? 14.084 24.557 -29.637 1.00 59.79 113 PRO C C 1
ATOM 3904 O O . PRO C 1 113 ? 13.928 25.620 -29.037 1.00 62.74 113 PRO C O 1
ATOM 3908 N N . MET C 1 114 ? 13.820 23.374 -29.095 1.00 59.63 114 MET C N 1
ATOM 3909 C CA . MET C 1 114 ? 13.278 23.261 -27.745 1.00 61.76 114 MET C CA 1
ATOM 3910 C C . MET C 1 114 ? 14.063 24.048 -26.705 1.00 58.80 114 MET C C 1
ATOM 3911 O O . MET C 1 114 ? 13.485 24.579 -25.757 1.00 61.05 114 MET C O 1
ATOM 3916 N N . ASN C 1 115 ? 15.375 24.124 -26.876 1.00 53.12 115 ASN C N 1
ATOM 3917 C CA . ASN C 1 115 ? 16.201 24.855 -25.928 1.00 55.01 115 ASN C CA 1
ATOM 3918 C C . ASN C 1 115 ? 16.466 26.267 -26.422 1.00 59.09 115 ASN C C 1
ATOM 3919 O O . ASN C 1 115 ? 17.456 26.897 -26.043 1.00 62.26 115 ASN C O 1
ATOM 3924 N N . GLY C 1 116 ? 15.567 26.753 -27.275 1.00 62.68 116 GLY C N 1
ATOM 3925 C CA . GLY C 1 116 ? 15.674 28.099 -27.817 1.00 60.66 116 GLY C CA 1
ATOM 3926 C C . GLY C 1 116 ? 16.805 28.359 -28.799 1.00 58.01 116 GLY C C 1
ATOM 3927 O O . GLY C 1 116 ? 17.078 29.516 -29.126 1.00 55.90 116 GLY C O 1
ATOM 3928 N N . VAL C 1 117 ? 17.453 27.300 -29.282 1.00 54.08 117 VAL C N 1
ATOM 3929 C CA . VAL C 1 117 ? 18.560 27.456 -30.220 1.00 48.80 117 VAL C CA 1
ATOM 3930 C C . VAL C 1 117 ? 18.179 27.287 -31.682 1.00 50.08 117 VAL C C 1
ATOM 3931 O O . VAL C 1 117 ? 17.871 26.187 -32.143 1.00 43.34 117 VAL C O 1
ATOM 3935 N N . GLY C 1 118 ? 18.203 28.406 -32.398 1.00 52.97 118 GLY C N 1
ATOM 3936 C CA . GLY C 1 118 ? 17.899 28.411 -33.812 1.00 53.83 118 GLY C CA 1
ATOM 3937 C C . GLY C 1 118 ? 19.218 28.630 -34.528 1.00 56.00 118 GLY C C 1
ATOM 3938 O O . GLY C 1 118 ? 20.279 28.485 -33.905 1.00 54.75 118 GLY C O 1
ATOM 3939 N N . PRO C 1 119 ? 19.201 28.963 -35.831 1.00 55.28 119 PRO C N 1
ATOM 3940 C CA . PRO C 1 119 ? 20.466 29.181 -36.542 1.00 58.75 119 PRO C CA 1
ATOM 3941 C C . PRO C 1 119 ? 21.205 30.440 -36.101 1.00 61.46 119 PRO C C 1
ATOM 3942 O O . PRO C 1 119 ? 22.421 30.564 -36.290 1.00 58.00 119 PRO C O 1
ATOM 3946 N N . ASP C 1 120 ? 20.461 31.360 -35.494 1.00 64.71 120 ASP C N 1
ATOM 3947 C CA . ASP C 1 120 ? 21.017 32.614 -35.005 1.00 63.12 120 ASP C CA 1
ATOM 3948 C C . ASP C 1 120 ? 22.287 32.328 -34.205 1.00 65.10 120 ASP C C 1
ATOM 3949 O O . ASP C 1 120 ? 23.321 32.970 -34.411 1.00 65.86 120 ASP C O 1
ATOM 3954 N N . LYS C 1 121 ? 22.205 31.351 -33.303 1.00 64.47 121 LYS C N 1
ATOM 3955 C CA . LYS C 1 121 ? 23.343 30.974 -32.470 1.00 61.97 121 LYS C CA 1
ATOM 3956 C C . LYS C 1 121 ? 24.311 30.034 -33.169 1.00 62.53 121 LYS C C 1
ATOM 3957 O O . LYS C 1 121 ? 25.282 29.579 -32.562 1.00 61.86 121 LYS C O 1
ATOM 3963 N N . LEU C 1 122 ? 24.034 29.715 -34.431 1.00 62.64 122 LEU C N 1
ATOM 3964 C CA . LEU C 1 122 ? 24.925 28.847 -35.194 1.00 63.71 122 LEU C CA 1
ATOM 3965 C C . LEU C 1 122 ? 25.939 29.727 -35.899 1.00 65.30 122 LEU C C 1
ATOM 3966 O O . LEU C 1 122 ? 25.671 30.902 -36.170 1.00 64.46 122 LEU C O 1
ATOM 3971 N N . HIS C 1 123 ? 27.106 29.170 -36.199 1.00 64.25 123 HIS C N 1
ATOM 3972 C CA . HIS C 1 123 ? 28.115 29.953 -36.885 1.00 61.34 123 HIS C CA 1
ATOM 3973 C C . HIS C 1 123 ? 28.485 29.348 -38.222 1.00 53.35 123 HIS C C 1
ATOM 3974 O O . HIS C 1 123 ? 29.392 28.522 -38.309 1.00 49.18 123 HIS C O 1
ATOM 3981 N N . ILE C 1 124 ? 27.775 29.767 -39.262 1.00 48.30 124 ILE C N 1
ATOM 3982 C CA . ILE C 1 124 ? 28.030 29.268 -40.608 1.00 45.13 124 ILE C CA 1
ATOM 3983 C C . ILE C 1 124 ? 28.700 30.315 -41.503 1.00 35.28 124 ILE C C 1
ATOM 3984 O O . ILE C 1 124 ? 29.254 29.980 -42.542 1.00 32.19 124 ILE C O 1
ATOM 3989 N N . LYS C 1 125 ? 28.654 31.576 -41.089 1.00 37.59 125 LYS C N 1
ATOM 3990 C CA . LYS C 1 125 ? 29.261 32.670 -41.856 1.00 35.97 125 LYS C CA 1
ATOM 3991 C C . LYS C 1 125 ? 30.507 32.140 -42.560 1.00 37.79 125 LYS C C 1
ATOM 3992 O O . LYS C 1 125 ? 30.581 32.163 -43.787 1.00 37.50 125 LYS C O 1
ATOM 3998 N N . PRO C 1 126 ? 31.491 31.627 -41.789 1.00 40.80 126 PRO C N 1
ATOM 3999 C CA . PRO C 1 126 ? 32.749 31.091 -42.333 1.00 37.02 126 PRO C CA 1
ATOM 4000 C C . PRO C 1 126 ? 32.683 29.867 -43.254 1.00 37.30 126 PRO C C 1
ATOM 4001 O O . PRO C 1 126 ? 33.596 29.645 -44.051 1.00 31.69 126 PRO C O 1
ATOM 4005 N N . LEU C 1 127 ? 31.603 29.094 -43.160 1.00 39.51 127 LEU C N 1
ATOM 4006 C CA . LEU C 1 127 ? 31.422 27.904 -43.991 1.00 41.37 127 LEU C CA 1
ATOM 4007 C C . LEU C 1 127 ? 31.098 28.303 -45.423 1.00 43.97 127 LEU C C 1
ATOM 4008 O O . LEU C 1 127 ? 31.858 28.017 -46.342 1.00 48.82 127 LEU C O 1
ATOM 4013 N N . LEU C 1 128 ? 29.958 28.968 -45.586 1.00 44.75 128 LEU C N 1
ATOM 4014 C CA . LEU C 1 128 ? 29.449 29.410 -46.886 1.00 47.78 128 LEU C CA 1
ATOM 4015 C C . LEU C 1 128 ? 30.493 29.764 -47.952 1.00 45.49 128 LEU C C 1
ATOM 4016 O O . LEU C 1 128 ? 30.471 29.218 -49.050 1.00 41.39 128 LEU C O 1
ATOM 4021 N N . PRO C 1 129 ? 31.415 30.684 -47.644 1.00 42.59 129 PRO C N 1
ATOM 4022 C CA . PRO C 1 129 ? 32.447 31.080 -48.602 1.00 41.99 129 PRO C CA 1
ATOM 4023 C C . PRO C 1 129 ? 33.568 30.052 -48.758 1.00 45.90 129 PRO C C 1
ATOM 4024 O O . PRO C 1 129 ? 34.742 30.408 -48.826 1.00 46.85 129 PRO C O 1
ATOM 4028 N N . ARG C 1 130 ? 33.208 28.779 -48.810 1.00 45.62 130 ARG C N 1
ATOM 4029 C CA . ARG C 1 130 ? 34.201 27.724 -48.962 1.00 49.22 130 ARG C CA 1
ATOM 4030 C C . ARG C 1 130 ? 33.593 26.660 -49.834 1.00 48.45 130 ARG C C 1
ATOM 4031 O O . ARG C 1 130 ? 34.277 25.752 -50.290 1.00 51.49 130 ARG C O 1
ATOM 4039 N N . VAL C 1 131 ? 32.290 26.780 -50.044 1.00 53.25 131 VAL C N 1
ATOM 4040 C CA . VAL C 1 131 ? 31.551 25.825 -50.840 1.00 59.21 131 VAL C CA 1
ATOM 4041 C C . VAL C 1 131 ? 31.150 26.423 -52.180 1.00 62.58 131 VAL C C 1
ATOM 4042 O O . VAL C 1 131 ? 30.229 27.232 -52.264 1.00 61.70 131 VAL C O 1
ATOM 4046 N N . GLY C 1 132 ? 31.856 26.023 -53.227 1.00 69.68 132 GLY C N 1
ATOM 4047 C CA . GLY C 1 132 ? 31.547 26.521 -54.552 1.00 74.01 132 GLY C CA 1
ATOM 4048 C C . GLY C 1 132 ? 31.002 25.394 -55.407 1.00 74.21 132 GLY C C 1
ATOM 4049 O O . GLY C 1 132 ? 29.950 24.832 -55.108 1.00 75.90 132 GLY C O 1
ATOM 4050 N N . GLN C 1 133 ? 31.723 25.059 -56.469 1.00 72.45 133 GLN C N 1
ATOM 4051 C CA . GLN C 1 133 ? 31.308 23.987 -57.358 1.00 70.26 133 GLN C CA 1
ATOM 4052 C C . GLN C 1 133 ? 32.395 22.916 -57.447 1.00 67.06 133 GLN C C 1
ATOM 4053 O O . GLN C 1 133 ? 33.575 23.193 -57.222 1.00 60.11 133 GLN C O 1
ATOM 4059 N N . GLY C 1 134 ? 31.988 21.690 -57.762 1.00 63.59 134 GLY C N 1
ATOM 4060 C CA . GLY C 1 134 ? 32.944 20.605 -57.865 1.00 62.83 134 GLY C CA 1
ATOM 4061 C C . GLY C 1 134 ? 33.423 20.209 -56.488 1.00 61.34 134 GLY C C 1
ATOM 4062 O O . GLY C 1 134 ? 34.462 19.560 -56.338 1.00 61.96 134 GLY C O 1
ATOM 4063 N N . MET C 1 135 ? 32.657 20.612 -55.478 1.00 56.78 135 MET C N 1
ATOM 4064 C CA . MET C 1 135 ? 32.986 20.303 -54.099 1.00 53.82 135 MET C CA 1
ATOM 4065 C C . MET C 1 135 ? 31.918 19.494 -53.390 1.00 56.66 135 MET C C 1
ATOM 4066 O O . MET C 1 135 ? 30.734 19.541 -53.743 1.00 56.88 135 MET C O 1
ATOM 4071 N N . GLU C 1 136 ? 32.353 18.749 -52.379 1.00 52.94 136 GLU C N 1
ATOM 4072 C CA . GLU C 1 136 ? 31.450 17.930 -51.589 1.00 49.29 136 GLU C CA 1
ATOM 4073 C C . GLU C 1 136 ? 31.471 18.340 -50.123 1.00 48.10 136 GLU C C 1
ATOM 4074 O O . GLU C 1 136 ? 32.534 18.496 -49.516 1.00 46.83 136 GLU C O 1
ATOM 4080 N N . VAL C 1 137 ? 30.285 18.539 -49.563 1.00 46.52 137 VAL C N 1
ATOM 4081 C CA . VAL C 1 137 ? 30.175 18.883 -48.161 1.00 42.46 137 VAL C CA 1
ATOM 4082 C C . VAL C 1 137 ? 29.569 17.670 -47.481 1.00 46.77 137 VAL C C 1
ATOM 4083 O O . VAL C 1 137 ? 28.545 17.142 -47.926 1.00 50.81 137 VAL C O 1
ATOM 4087 N N . ILE C 1 138 ? 30.208 17.223 -46.407 1.00 44.02 138 ILE C N 1
ATOM 4088 C CA . ILE C 1 138 ? 29.728 16.074 -45.674 1.00 36.10 138 ILE C CA 1
ATOM 4089 C C . ILE C 1 138 ? 29.164 16.517 -44.331 1.00 37.56 138 ILE C C 1
ATOM 4090 O O . ILE C 1 138 ? 29.880 17.062 -43.496 1.00 42.00 138 ILE C O 1
ATOM 4095 N N . LEU C 1 139 ? 27.876 16.283 -44.127 1.00 32.33 139 LEU C N 1
ATOM 4096 C CA . LEU C 1 139 ? 27.240 16.647 -42.879 1.00 32.57 139 LEU C CA 1
ATOM 4097 C C . LEU C 1 139 ? 27.499 15.527 -41.861 1.00 33.25 139 LEU C C 1
ATOM 4098 O O . LEU C 1 139 ? 26.810 14.508 -41.870 1.00 39.39 139 LEU C O 1
ATOM 4103 N N . ALA C 1 140 ? 28.502 15.715 -41.003 1.00 29.86 140 ALA C N 1
ATOM 4104 C CA . ALA C 1 140 ? 28.869 14.726 -39.989 1.00 28.53 140 ALA C CA 1
ATOM 4105 C C . ALA C 1 140 ? 28.345 15.230 -38.669 1.00 32.39 140 ALA C C 1
ATOM 4106 O O . ALA C 1 140 ? 28.989 15.141 -37.603 1.00 27.60 140 ALA C O 1
ATOM 4108 N N . THR C 1 141 ? 27.154 15.793 -38.776 1.00 33.26 141 THR C N 1
ATOM 4109 C CA . THR C 1 141 ? 26.451 16.347 -37.652 1.00 29.00 141 THR C CA 1
ATOM 4110 C C . THR C 1 141 ? 25.950 15.102 -36.917 1.00 35.15 141 THR C C 1
ATOM 4111 O O . THR C 1 141 ? 25.877 14.023 -37.514 1.00 36.64 141 THR C O 1
ATOM 4115 N N . GLY C 1 142 ? 25.641 15.226 -35.631 1.00 37.71 142 GLY C N 1
ATOM 4116 C CA . GLY C 1 142 ? 25.148 14.073 -34.889 1.00 39.73 142 GLY C CA 1
ATOM 4117 C C . GLY C 1 142 ? 23.887 13.514 -35.532 1.00 34.64 142 GLY C C 1
ATOM 4118 O O . GLY C 1 142 ? 23.323 14.154 -36.406 1.00 30.72 142 GLY C O 1
ATOM 4119 N N . THR C 1 143 ? 23.443 12.329 -35.126 1.00 39.76 143 THR C N 1
ATOM 4120 C CA . THR C 1 143 ? 22.238 11.758 -35.725 1.00 43.04 143 THR C CA 1
ATOM 4121 C C . THR C 1 143 ? 21.045 11.792 -34.801 1.00 47.06 143 THR C C 1
ATOM 4122 O O . THR C 1 143 ? 20.252 10.849 -34.764 1.00 50.73 143 THR C O 1
ATOM 4126 N N . THR C 1 144 ? 20.922 12.874 -34.048 1.00 49.09 144 THR C N 1
ATOM 4127 C CA . THR C 1 144 ? 19.800 13.038 -33.145 1.00 54.66 144 THR C CA 1
ATOM 4128 C C . THR C 1 144 ? 18.733 13.824 -33.903 1.00 56.81 144 THR C C 1
ATOM 4129 O O . THR C 1 144 ? 18.916 14.153 -35.074 1.00 59.09 144 THR C O 1
ATOM 4133 N N . VAL C 1 145 ? 17.619 14.118 -33.243 1.00 60.88 145 VAL C N 1
ATOM 4134 C CA . VAL C 1 145 ? 16.529 14.859 -33.874 1.00 61.08 145 VAL C CA 1
ATOM 4135 C C . VAL C 1 145 ? 17.021 16.252 -34.227 1.00 59.81 145 VAL C C 1
ATOM 4136 O O . VAL C 1 145 ? 16.523 16.900 -35.151 1.00 61.20 145 VAL C O 1
ATOM 4140 N N . GLU C 1 146 ? 18.023 16.689 -33.479 1.00 57.09 146 GLU C N 1
ATOM 4141 C CA . GLU C 1 146 ? 18.628 17.990 -33.662 1.00 56.18 146 GLU C CA 1
ATOM 4142 C C . GLU C 1 146 ? 19.688 17.916 -34.745 1.00 55.13 146 GLU C C 1
ATOM 4143 O O . GLU C 1 146 ? 19.721 18.748 -35.650 1.00 59.69 146 GLU C O 1
ATOM 4149 N N . GLY C 1 147 ? 20.554 16.913 -34.653 1.00 50.86 147 GLY C N 1
ATOM 4150 C CA . GLY C 1 147 ? 21.606 16.757 -35.642 1.00 50.40 147 GLY C CA 1
ATOM 4151 C C . GLY C 1 147 ? 21.020 16.679 -37.033 1.00 49.14 147 GLY C C 1
ATOM 4152 O O . GLY C 1 147 ? 21.409 17.429 -37.929 1.00 46.81 147 GLY C O 1
ATOM 4153 N N . ASP C 1 148 ? 20.078 15.759 -37.208 1.00 51.54 148 ASP C N 1
ATOM 4154 C CA . ASP C 1 148 ? 19.406 15.588 -38.487 1.00 53.80 148 ASP C CA 1
ATOM 4155 C C . ASP C 1 148 ? 18.809 16.929 -38.913 1.00 54.00 148 ASP C C 1
ATOM 4156 O O . ASP C 1 148 ? 18.752 17.251 -40.104 1.00 54.79 148 ASP C O 1
ATOM 4161 N N . ALA C 1 149 ? 18.373 17.717 -37.937 1.00 49.42 149 ALA C N 1
ATOM 4162 C CA . ALA C 1 149 ? 17.815 19.015 -38.254 1.00 46.86 149 ALA C CA 1
ATOM 4163 C C . ALA C 1 149 ? 18.970 19.864 -38.766 1.00 44.09 149 ALA C C 1
ATOM 4164 O O . ALA C 1 149 ? 18.963 20.320 -39.909 1.00 46.18 149 ALA C O 1
ATOM 4166 N N . THR C 1 150 ? 19.981 20.049 -37.929 1.00 41.07 150 THR C N 1
ATOM 4167 C CA . THR C 1 150 ? 21.141 20.847 -38.316 1.00 38.67 150 THR C CA 1
ATOM 4168 C C . THR C 1 150 ? 21.591 20.519 -39.738 1.00 35.87 150 THR C C 1
ATOM 4169 O O . THR C 1 150 ? 21.946 21.400 -40.512 1.00 37.50 150 THR C O 1
ATOM 4173 N N . ALA C 1 151 ? 21.567 19.243 -40.084 1.00 38.62 151 ALA C N 1
ATOM 4174 C CA . ALA C 1 151 ? 21.957 18.841 -41.423 1.00 39.50 151 ALA C CA 1
ATOM 4175 C C . ALA C 1 151 ? 20.955 19.413 -42.426 1.00 40.65 151 ALA C C 1
ATOM 4176 O O . ALA C 1 151 ? 21.344 20.042 -43.414 1.00 36.44 151 ALA C O 1
ATOM 4178 N N . LEU C 1 152 ? 19.664 19.204 -42.156 1.00 42.74 152 LEU C N 1
ATOM 4179 C CA . LEU C 1 152 ? 18.609 19.692 -43.038 1.00 39.80 152 LEU C CA 1
ATOM 4180 C C . LEU C 1 152 ? 18.821 21.168 -43.280 1.00 38.95 152 LEU C C 1
ATOM 4181 O O . LEU C 1 152 ? 18.841 21.627 -44.421 1.00 42.93 152 LEU C O 1
ATOM 4186 N N . TYR C 1 153 ? 18.989 21.914 -42.195 1.00 43.21 153 TYR C N 1
ATOM 4187 C CA . TYR C 1 153 ? 19.227 23.347 -42.301 1.00 44.75 153 TYR C CA 1
ATOM 4188 C C . TYR C 1 153 ? 20.381 23.582 -43.270 1.00 44.66 153 TYR C C 1
ATOM 4189 O O . TYR C 1 153 ? 20.247 24.324 -44.245 1.00 45.70 153 TYR C O 1
ATOM 4198 N N . LEU C 1 154 ? 21.510 22.931 -42.998 1.00 40.83 154 LEU C N 1
ATOM 4199 C CA . LEU C 1 154 ? 22.686 23.076 -43.839 1.00 41.90 154 LEU C CA 1
ATOM 4200 C C . LEU C 1 154 ? 22.447 22.689 -45.296 1.00 40.75 154 LEU C C 1
ATOM 4201 O O . LEU C 1 154 ? 22.919 23.363 -46.208 1.00 42.14 154 LEU C O 1
ATOM 4206 N N . GLN C 1 155 ? 21.718 21.606 -45.519 1.00 42.78 155 GLN C N 1
ATOM 4207 C CA . GLN C 1 155 ? 21.444 21.178 -46.879 1.00 50.15 155 GLN C CA 1
ATOM 4208 C C . GLN C 1 155 ? 20.822 22.342 -47.652 1.00 53.68 155 GLN C C 1
ATOM 4209 O O . GLN C 1 155 ? 21.424 22.841 -48.602 1.00 55.60 155 GLN C O 1
ATOM 4215 N N . ARG C 1 156 ? 19.633 22.777 -47.228 1.00 54.04 156 ARG C N 1
ATOM 4216 C CA . ARG C 1 156 ? 18.925 23.893 -47.864 1.00 53.91 156 ARG C CA 1
ATOM 4217 C C . ARG C 1 156 ? 19.804 25.132 -47.965 1.00 54.20 156 ARG C C 1
ATOM 4218 O O . ARG C 1 156 ? 19.654 25.941 -48.882 1.00 55.32 156 ARG C O 1
ATOM 4226 N N . LEU C 1 157 ? 20.728 25.277 -47.024 1.00 55.75 157 LEU C N 1
ATOM 4227 C CA . LEU C 1 157 ? 21.625 26.429 -47.015 1.00 55.52 157 LEU C CA 1
ATOM 4228 C C . LEU C 1 157 ? 22.790 26.293 -47.999 1.00 54.14 157 LEU C C 1
ATOM 4229 O O . LEU C 1 157 ? 23.067 27.200 -48.788 1.00 48.62 157 LEU C O 1
ATOM 4234 N N . LEU C 1 158 ? 23.461 25.150 -47.954 1.00 54.56 158 LEU C N 1
ATOM 4235 C CA . LEU C 1 158 ? 24.624 24.914 -48.801 1.00 59.09 158 LEU C CA 1
ATOM 4236 C C . LEU C 1 158 ? 24.342 24.464 -50.237 1.00 62.81 158 LEU C C 1
ATOM 4237 O O . LEU C 1 158 ? 25.177 24.657 -51.126 1.00 60.86 158 LEU C O 1
ATOM 4242 N N . GLU C 1 159 ? 23.165 23.887 -50.468 1.00 67.38 159 GLU C N 1
ATOM 4243 C CA . GLU C 1 159 ? 22.798 23.385 -51.794 1.00 69.82 159 GLU C CA 1
ATOM 4244 C C . GLU C 1 159 ? 22.808 24.394 -52.947 1.00 71.49 159 GLU C C 1
ATOM 4245 O O . GLU C 1 159 ? 23.180 24.040 -54.063 1.00 71.52 159 GLU C O 1
ATOM 4251 N N . PRO C 1 160 ? 22.400 25.657 -52.700 1.00 72.56 160 PRO C N 1
ATOM 4252 C CA . PRO C 1 160 ? 22.377 26.685 -53.747 1.00 70.30 160 PRO C CA 1
ATOM 4253 C C . PRO C 1 160 ? 23.741 26.915 -54.364 1.00 69.62 160 PRO C C 1
ATOM 4254 O O . PRO C 1 160 ? 23.848 27.419 -55.482 1.00 71.94 160 PRO C O 1
ATOM 4258 N N . LEU C 1 161 ? 24.787 26.577 -53.621 1.00 67.61 161 LEU C N 1
ATOM 4259 C CA . LEU C 1 161 ? 26.134 26.713 -54.143 1.00 68.59 161 LEU C CA 1
ATOM 4260 C C . LEU C 1 161 ? 26.296 25.423 -54.933 1.00 69.87 161 LEU C C 1
ATOM 4261 O O . LEU C 1 161 ? 25.557 24.467 -54.705 1.00 72.40 161 LEU C O 1
ATOM 4266 N N . GLY C 1 162 ? 27.237 25.383 -55.865 1.00 70.30 162 GLY C N 1
ATOM 4267 C CA . GLY C 1 162 ? 27.398 24.178 -56.666 1.00 69.08 162 GLY C CA 1
ATOM 4268 C C . GLY C 1 162 ? 27.949 22.971 -55.931 1.00 65.94 162 GLY C C 1
ATOM 4269 O O . GLY C 1 162 ? 28.727 22.197 -56.496 1.00 67.06 162 GLY C O 1
ATOM 4270 N N . ALA C 1 163 ? 27.531 22.785 -54.683 1.00 62.93 163 ALA C N 1
ATOM 4271 C CA . ALA C 1 163 ? 28.031 21.673 -53.885 1.00 57.19 163 ALA C CA 1
ATOM 4272 C C . ALA C 1 163 ? 27.175 20.422 -53.876 1.00 54.75 163 ALA C C 1
ATOM 4273 O O . ALA C 1 163 ? 25.955 20.463 -54.063 1.00 51.27 163 ALA C O 1
ATOM 4275 N N . ALA C 1 164 ? 27.850 19.302 -53.658 1.00 51.45 164 ALA C N 1
ATOM 4276 C C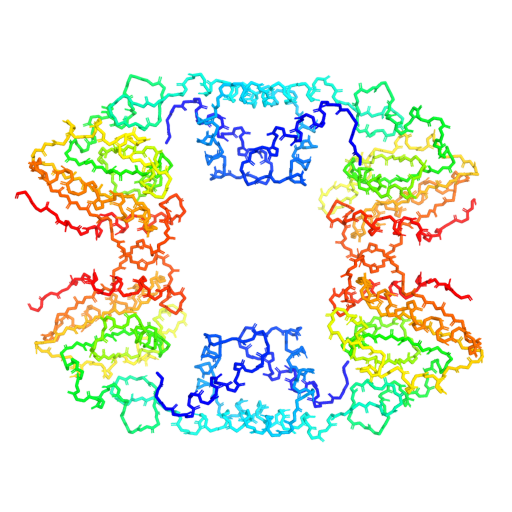A . ALA C 1 164 ? 27.190 18.019 -53.557 1.00 52.24 164 ALA C CA 1
ATOM 4277 C C . ALA C 1 164 ? 27.234 17.743 -52.061 1.00 52.85 164 ALA C C 1
ATOM 4278 O O . ALA C 1 164 ? 28.311 17.668 -51.463 1.00 46.85 164 ALA C O 1
ATOM 4280 N N . ILE C 1 165 ? 26.062 17.623 -51.452 1.00 51.07 165 ILE C N 1
ATOM 4281 C CA . ILE C 1 165 ? 25.994 17.379 -50.027 1.00 51.67 165 ILE C CA 1
ATOM 4282 C C . ILE C 1 165 ? 25.755 15.920 -49.717 1.00 51.29 165 ILE C C 1
ATOM 4283 O O . ILE C 1 165 ? 24.867 15.291 -50.286 1.00 53.80 165 ILE C O 1
ATOM 4288 N N . SER C 1 166 ? 26.558 15.389 -48.804 1.00 48.39 166 SER C N 1
ATOM 4289 C CA . SER C 1 166 ? 26.439 14.002 -48.387 1.00 45.22 166 SER C CA 1
ATOM 4290 C C . SER C 1 166 ? 26.199 13.961 -46.881 1.00 46.30 166 SER C C 1
ATOM 4291 O O . SER C 1 166 ? 26.312 14.983 -46.198 1.00 50.61 166 SER C O 1
ATOM 4294 N N . ARG C 1 167 ? 25.853 12.788 -46.364 1.00 44.33 167 ARG C N 1
ATOM 4295 C CA . ARG C 1 167 ? 25.626 12.636 -44.933 1.00 41.76 167 ARG C CA 1
ATOM 4296 C C . ARG C 1 167 ? 26.350 11.385 -44.462 1.00 44.30 167 ARG C C 1
ATOM 4297 O O . ARG C 1 167 ? 26.525 10.445 -45.237 1.00 46.21 167 ARG C O 1
ATOM 4305 N N . ILE C 1 168 ? 26.804 11.377 -43.210 1.00 46.19 168 ILE C N 1
ATOM 4306 C CA . ILE C 1 168 ? 27.490 10.201 -42.692 1.00 43.79 168 ILE C CA 1
ATOM 4307 C C . ILE C 1 168 ? 26.440 9.111 -42.713 1.00 46.97 168 ILE C C 1
ATOM 4308 O O . ILE C 1 168 ? 25.262 9.375 -42.470 1.00 53.01 168 ILE C O 1
ATOM 4313 N N . ALA C 1 169 ? 26.855 7.891 -43.013 1.00 45.78 169 ALA C N 1
ATOM 4314 C CA . ALA C 1 169 ? 25.914 6.787 -43.086 1.00 42.67 169 ALA C CA 1
ATOM 4315 C C . ALA C 1 169 ? 25.370 6.344 -41.743 1.00 43.73 169 ALA C C 1
ATOM 4316 O O . ALA C 1 169 ? 26.126 6.128 -40.797 1.00 47.08 169 ALA C O 1
ATOM 4318 N N . TYR C 1 170 ? 24.048 6.230 -41.648 1.00 44.20 170 TYR C N 1
ATOM 4319 C CA . TYR C 1 170 ? 23.466 5.729 -40.423 1.00 41.84 170 TYR C CA 1
ATOM 4320 C C . TYR C 1 170 ? 23.637 4.246 -40.667 1.00 41.79 170 TYR C C 1
ATOM 4321 O O . TYR C 1 170 ? 23.421 3.773 -41.783 1.00 40.83 170 TYR C O 1
ATOM 4330 N N . GLY C 1 171 ? 24.037 3.512 -39.645 1.00 37.49 171 GLY C N 1
ATOM 4331 C CA . GLY C 1 171 ? 24.208 2.093 -39.834 1.00 41.44 171 GLY C CA 1
ATOM 4332 C C . GLY C 1 171 ? 24.477 1.449 -38.499 1.00 44.10 171 GLY C C 1
ATOM 4333 O O . GLY C 1 171 ? 24.250 2.060 -37.451 1.00 42.03 171 GLY C O 1
ATOM 4334 N N . VAL C 1 172 ? 24.946 0.208 -38.530 1.00 45.60 172 VAL C N 1
ATOM 4335 C CA . VAL C 1 172 ? 25.260 -0.479 -37.294 1.00 43.92 172 VAL C CA 1
ATOM 4336 C C . VAL C 1 172 ? 26.730 -0.168 -36.988 1.00 37.75 172 VAL C C 1
ATOM 4337 O O . VAL C 1 172 ? 27.567 -0.121 -37.888 1.00 31.95 172 VAL C O 1
ATOM 4341 N N . PRO C 1 173 ? 27.046 0.090 -35.715 1.00 36.07 173 PRO C N 1
ATOM 4342 C CA . PRO C 1 173 ? 28.409 0.399 -35.288 1.00 35.94 173 PRO C CA 1
ATOM 4343 C C . PRO C 1 173 ? 29.259 -0.841 -35.061 1.00 38.73 173 PRO C C 1
ATOM 4344 O O . PRO C 1 173 ? 28.748 -1.893 -34.682 1.00 36.52 173 PRO C O 1
ATOM 4348 N N . VAL C 1 174 ? 30.562 -0.687 -35.280 1.00 41.98 174 VAL C N 1
ATOM 4349 C CA . VAL C 1 174 ? 31.535 -1.751 -35.088 1.00 46.36 174 VAL C CA 1
ATOM 4350 C C . VAL C 1 174 ? 31.311 -2.512 -33.776 1.00 49.43 174 VAL C C 1
ATOM 4351 O O . VAL C 1 174 ? 31.064 -1.913 -32.723 1.00 51.58 174 VAL C O 1
ATOM 4355 N N . GLY C 1 175 ? 31.410 -3.835 -33.843 1.00 49.90 175 GLY C N 1
ATOM 4356 C CA . GLY C 1 175 ? 31.211 -4.645 -32.656 1.00 52.55 175 GLY C CA 1
ATOM 4357 C C . GLY C 1 175 ? 29.748 -4.708 -32.259 1.00 55.64 175 GLY C C 1
ATOM 4358 O O . GLY C 1 175 ? 29.402 -5.193 -31.178 1.00 54.46 175 GLY C O 1
ATOM 4359 N N . GLY C 1 176 ? 28.884 -4.217 -33.140 1.00 58.06 176 GLY C N 1
ATOM 4360 C CA . GLY C 1 176 ? 27.460 -4.220 -32.856 1.00 62.44 176 GLY C CA 1
ATOM 4361 C C . GLY C 1 176 ? 26.767 -5.544 -33.137 1.00 61.87 176 GLY C C 1
ATOM 4362 O O . GLY C 1 176 ? 27.119 -6.261 -34.075 1.00 59.19 176 GLY C O 1
ATOM 4363 N N . SER C 1 177 ? 25.776 -5.862 -32.311 1.00 61.97 177 SER C N 1
ATOM 4364 C CA . SER C 1 177 ? 25.012 -7.089 -32.458 1.00 65.27 177 SER C CA 1
ATOM 4365 C C . SER C 1 177 ? 23.535 -6.735 -32.650 1.00 65.99 177 SER C C 1
ATOM 4366 O O . SER C 1 177 ? 22.798 -6.517 -31.683 1.00 66.30 177 SER C O 1
ATOM 4369 N N . LEU C 1 178 ? 23.124 -6.687 -33.915 1.00 64.23 178 LEU C N 1
ATOM 4370 C CA . LEU C 1 178 ? 21.765 -6.339 -34.312 1.00 66.37 178 LEU C CA 1
ATOM 4371 C C . LEU C 1 178 ? 20.710 -6.333 -33.220 1.00 68.30 178 LEU C C 1
ATOM 4372 O O . LEU C 1 178 ? 20.157 -5.283 -32.903 1.00 71.52 178 LEU C O 1
ATOM 4377 N N . GLU C 1 179 ? 20.427 -7.503 -32.657 1.00 71.73 179 GLU C N 1
ATOM 4378 C CA . GLU C 1 179 ? 19.416 -7.636 -31.612 1.00 73.79 179 GLU C CA 1
ATOM 4379 C C . GLU C 1 179 ? 19.493 -6.470 -30.631 1.00 75.14 179 GLU C C 1
ATOM 4380 O O . GLU C 1 179 ? 18.470 -5.971 -30.152 1.00 71.05 179 GLU C O 1
ATOM 4386 N N . TYR C 1 180 ? 20.718 -6.040 -30.344 1.00 76.86 180 TYR C N 1
ATOM 4387 C CA . TYR C 1 180 ? 20.951 -4.925 -29.434 1.00 78.07 180 TYR C CA 1
ATOM 4388 C C . TYR C 1 180 ? 21.148 -3.637 -30.232 1.00 76.41 180 TYR C C 1
ATOM 4389 O O . TYR C 1 180 ? 22.097 -2.886 -29.988 1.00 78.30 180 TYR C O 1
ATOM 4398 N N . THR C 1 181 ? 20.258 -3.388 -31.188 1.00 69.83 181 THR C N 1
ATOM 4399 C CA . THR C 1 181 ? 20.344 -2.192 -32.016 1.00 64.34 181 THR C CA 1
ATOM 4400 C C . THR C 1 181 ? 18.957 -1.731 -32.441 1.00 63.24 181 THR C C 1
ATOM 4401 O O . THR C 1 181 ? 18.266 -2.420 -33.187 1.00 60.81 181 THR C O 1
ATOM 4405 N N . ASP C 1 182 ? 18.566 -0.555 -31.959 1.00 61.65 182 ASP C N 1
ATOM 4406 C CA . ASP C 1 182 ? 17.266 0.017 -32.271 1.00 60.21 182 ASP C CA 1
ATOM 4407 C C . ASP C 1 182 ? 16.880 -0.319 -33.694 1.00 59.92 182 ASP C C 1
ATOM 4408 O O . ASP C 1 182 ? 17.721 -0.348 -34.595 1.00 58.34 182 ASP C O 1
ATOM 4413 N N . GLU C 1 183 ? 15.597 -0.578 -33.889 1.00 60.23 183 GLU C N 1
ATOM 4414 C CA . GLU C 1 183 ? 15.095 -0.930 -35.199 1.00 64.94 183 GLU C CA 1
ATOM 4415 C C . GLU C 1 183 ? 15.448 0.101 -36.258 1.00 65.74 183 GLU C C 1
ATOM 4416 O O . GLU C 1 183 ? 16.195 -0.196 -37.190 1.00 69.28 183 GLU C O 1
ATOM 4422 N N . VAL C 1 184 ? 14.917 1.311 -36.105 1.00 67.00 184 VAL C N 1
ATOM 4423 C CA . VAL C 1 184 ? 15.147 2.406 -37.057 1.00 64.37 184 VAL C CA 1
ATOM 4424 C C . VAL C 1 184 ? 16.532 2.381 -37.693 1.00 60.33 184 VAL C C 1
ATOM 4425 O O . VAL C 1 184 ? 16.682 2.588 -38.901 1.00 57.38 184 VAL C O 1
ATOM 4429 N N . THR C 1 185 ? 17.539 2.137 -36.862 1.00 57.19 185 THR C N 1
ATOM 4430 C CA . THR C 1 185 ? 18.920 2.075 -37.312 1.00 53.96 185 THR C CA 1
ATOM 4431 C C . THR C 1 185 ? 19.124 0.867 -38.226 1.00 51.32 185 THR C C 1
ATOM 4432 O O . THR C 1 185 ? 19.656 0.999 -39.334 1.00 44.58 185 THR C O 1
ATOM 4436 N N . LEU C 1 186 ? 18.694 -0.306 -37.762 1.00 50.51 186 LEU C N 1
ATOM 4437 C CA . LEU C 1 186 ? 18.807 -1.527 -38.556 1.00 46.38 186 LEU C CA 1
ATOM 4438 C C . LEU C 1 186 ? 18.090 -1.337 -39.885 1.00 48.22 186 LEU C C 1
ATOM 4439 O O . LEU C 1 186 ? 18.535 -1.844 -40.919 1.00 48.69 186 LEU C O 1
ATOM 4444 N N . GLY C 1 187 ? 16.984 -0.593 -39.852 1.00 48.78 187 GLY C N 1
ATOM 4445 C CA . GLY C 1 187 ? 16.236 -0.315 -41.067 1.00 46.17 187 GLY C CA 1
ATOM 4446 C C . GLY C 1 187 ? 17.111 0.426 -42.059 1.00 49.46 187 GLY C C 1
ATOM 4447 O O . GLY C 1 187 ? 17.046 0.184 -43.272 1.00 49.66 187 GLY C O 1
ATOM 4448 N N . ARG C 1 188 ? 17.937 1.333 -41.533 1.00 51.26 188 ARG C N 1
ATOM 4449 C CA . ARG C 1 188 ? 18.870 2.120 -42.338 1.00 49.93 188 ARG C CA 1
ATOM 4450 C C . ARG C 1 188 ? 20.055 1.269 -42.790 1.00 49.53 188 ARG C C 1
ATOM 4451 O O . ARG C 1 188 ? 20.497 1.363 -43.936 1.00 47.71 188 ARG C O 1
ATOM 4459 N N . ALA C 1 189 ? 20.571 0.449 -41.876 1.00 45.33 189 ALA C N 1
ATOM 4460 C CA . ALA C 1 189 ? 21.701 -0.418 -42.184 1.00 44.11 189 ALA C CA 1
ATOM 4461 C C . ALA C 1 189 ? 21.365 -1.299 -43.373 1.00 43.68 189 ALA C C 1
ATOM 4462 O O . ALA C 1 189 ? 22.262 -1.797 -44.044 1.00 42.22 189 ALA C O 1
ATOM 4464 N N . LEU C 1 190 ? 20.072 -1.495 -43.622 1.00 40.62 190 LEU C N 1
ATOM 4465 C CA . LEU C 1 190 ? 19.622 -2.294 -44.751 1.00 45.46 190 LEU C CA 1
ATOM 4466 C C . LEU C 1 190 ? 19.524 -1.399 -45.984 1.00 53.34 190 LEU C C 1
ATOM 4467 O O . LEU C 1 190 ? 20.184 -1.648 -46.992 1.00 54.12 190 LEU C O 1
ATOM 4472 N N . THR C 1 191 ? 18.706 -0.351 -45.896 1.00 59.40 191 THR C N 1
ATOM 4473 C CA . THR C 1 191 ? 18.537 0.593 -47.002 1.00 60.73 191 THR C CA 1
ATOM 4474 C C . THR C 1 191 ? 19.889 0.967 -47.605 1.00 61.54 191 THR C C 1
ATOM 4475 O O . THR C 1 191 ? 20.041 1.031 -48.828 1.00 61.42 191 THR C O 1
ATOM 4479 N N . GLY C 1 192 ? 20.870 1.206 -46.738 1.00 60.86 192 GLY C N 1
ATOM 4480 C CA . GLY C 1 192 ? 22.190 1.592 -47.205 1.00 60.75 192 GLY C CA 1
ATOM 4481 C C . GLY C 1 192 ? 23.257 0.511 -47.259 1.00 59.61 192 GLY C C 1
ATOM 4482 O O . GLY C 1 192 ? 24.447 0.826 -47.303 1.00 60.19 192 GLY C O 1
ATOM 4483 N N . ARG C 1 193 ? 22.863 -0.758 -47.259 1.00 56.98 193 ARG C N 1
ATOM 4484 C CA . ARG C 1 193 ? 23.859 -1.820 -47.323 1.00 53.68 193 ARG C CA 1
ATOM 4485 C C . ARG C 1 193 ? 24.727 -1.569 -48.544 1.00 52.49 193 ARG C C 1
ATOM 4486 O O . ARG C 1 193 ? 24.509 -0.604 -49.269 1.00 52.12 193 ARG C O 1
ATOM 4494 N N . GLN C 1 194 ? 25.716 -2.422 -48.776 1.00 53.79 194 GLN C N 1
ATOM 4495 C CA . GLN C 1 194 ? 26.594 -2.232 -49.927 1.00 52.74 194 GLN C CA 1
ATOM 4496 C C . GLN C 1 194 ? 26.936 -3.546 -50.606 1.00 50.54 194 GLN C C 1
ATOM 4497 O O . GLN C 1 194 ? 27.147 -4.557 -49.940 1.00 49.33 194 GLN C O 1
ATOM 4503 N N . THR C 1 195 ? 26.999 -3.523 -51.933 1.00 47.38 195 THR C N 1
ATOM 4504 C CA . THR C 1 195 ? 27.346 -4.717 -52.676 1.00 50.87 195 THR C CA 1
ATOM 4505 C C . THR C 1 195 ? 28.810 -5.024 -52.416 1.00 56.08 195 THR C C 1
ATOM 4506 O O . THR C 1 195 ? 29.679 -4.174 -52.616 1.00 54.76 195 THR C O 1
ATOM 4510 N N . VAL C 1 196 ? 29.082 -6.239 -51.962 1.00 61.00 196 VAL C N 1
ATOM 4511 C CA . VAL C 1 196 ? 30.447 -6.639 -51.680 1.00 66.64 196 VAL C CA 1
ATOM 4512 C C . VAL C 1 196 ? 30.900 -7.671 -52.704 1.00 70.36 196 VAL C C 1
ATOM 4513 O O . VAL C 1 196 ? 32.037 -8.145 -52.664 1.00 71.40 196 VAL C O 1
ATOM 4517 N N . SER C 1 197 ? 30.006 -7.999 -53.633 1.00 74.77 197 SER C N 1
ATOM 4518 C CA . SER C 1 197 ? 30.291 -8.985 -54.670 1.00 77.82 197 SER C CA 1
ATOM 4519 C C . SER C 1 197 ? 30.270 -8.398 -56.083 1.00 80.54 197 SER C C 1
ATOM 4520 O O . SER C 1 197 ? 29.221 -8.527 -56.754 1.00 85.05 197 SER C O 1
ATOM 4523 N N . LYS D 1 2 ? 17.008 -22.804 3.742 1.00 59.10 2 LYS D N 1
ATOM 4524 C CA . LYS D 1 2 ? 16.191 -23.460 2.679 1.00 64.85 2 LYS D CA 1
ATOM 4525 C C . LYS D 1 2 ? 16.211 -24.987 2.807 1.00 66.99 2 LYS D C 1
ATOM 4526 O O . LYS D 1 2 ? 17.161 -25.647 2.380 1.00 69.10 2 LYS D O 1
ATOM 4532 N N . TYR D 1 3 ? 15.156 -25.549 3.390 1.00 68.09 3 TYR D N 1
ATOM 4533 C CA . TYR D 1 3 ? 15.087 -26.992 3.561 1.00 69.38 3 TYR D CA 1
ATOM 4534 C C . TYR D 1 3 ? 14.055 -27.666 2.667 1.00 66.01 3 TYR D C 1
ATOM 4535 O O . TYR D 1 3 ? 14.331 -28.708 2.084 1.00 69.27 3 TYR D O 1
ATOM 4544 N N . PRO D 1 4 ? 12.851 -27.090 2.546 1.00 62.67 4 PRO D N 1
ATOM 4545 C CA . PRO D 1 4 ? 11.876 -27.759 1.682 1.00 61.24 4 PRO D CA 1
ATOM 4546 C C . PRO D 1 4 ? 12.468 -28.059 0.305 1.00 61.59 4 PRO D C 1
ATOM 4547 O O . PRO D 1 4 ? 12.745 -27.147 -0.471 1.00 63.27 4 PRO D O 1
ATOM 4551 N N . PRO D 1 5 ? 12.659 -29.353 -0.015 1.00 61.70 5 PRO D N 1
ATOM 4552 C CA . PRO D 1 5 ? 13.228 -29.801 -1.295 1.00 59.39 5 PRO D CA 1
ATOM 4553 C C . PRO D 1 5 ? 12.611 -29.157 -2.543 1.00 55.27 5 PRO D C 1
ATOM 4554 O O . PRO D 1 5 ? 13.295 -28.914 -3.537 1.00 56.51 5 PRO D O 1
ATOM 4558 N N . SER D 1 6 ? 11.319 -28.881 -2.483 1.00 51.41 6 SER D N 1
ATOM 4559 C CA . SER D 1 6 ? 10.628 -28.267 -3.598 1.00 47.41 6 SER D CA 1
ATOM 4560 C C . SER D 1 6 ? 11.146 -26.857 -3.775 1.00 41.12 6 SER D C 1
ATOM 4561 O O . SER D 1 6 ? 11.461 -26.441 -4.882 1.00 44.52 6 SER D O 1
ATOM 4564 N N . LEU D 1 7 ? 11.226 -26.116 -2.678 1.00 40.15 7 LEU D N 1
ATOM 4565 C CA . LEU D 1 7 ? 11.712 -24.744 -2.743 1.00 41.81 7 LEU D CA 1
ATOM 4566 C C . LEU D 1 7 ? 13.099 -24.810 -3.361 1.00 43.27 7 LEU D C 1
ATOM 4567 O O . LEU D 1 7 ? 13.418 -24.042 -4.264 1.00 44.44 7 LEU D O 1
ATOM 4572 N N . VAL D 1 8 ? 13.904 -25.755 -2.875 1.00 45.78 8 VAL D N 1
ATOM 4573 C CA . VAL D 1 8 ? 15.271 -25.963 -3.343 1.00 46.07 8 VAL D CA 1
ATOM 4574 C C . VAL D 1 8 ? 15.321 -26.180 -4.845 1.00 47.85 8 VAL D C 1
ATOM 4575 O O . VAL D 1 8 ? 16.120 -25.551 -5.542 1.00 51.94 8 VAL D O 1
ATOM 4579 N N . SER D 1 9 ? 14.476 -27.081 -5.335 1.00 42.59 9 SER D N 1
ATOM 4580 C CA . SER D 1 9 ? 14.419 -27.389 -6.758 1.00 46.54 9 SER D CA 1
ATOM 4581 C C . SER D 1 9 ? 14.137 -26.151 -7.607 1.00 48.11 9 SER D C 1
ATOM 4582 O O . SER D 1 9 ? 14.824 -25.906 -8.597 1.00 49.86 9 SER D O 1
ATOM 4585 N N . LEU D 1 10 ? 13.120 -25.379 -7.235 1.00 48.97 10 LEU D N 1
ATOM 4586 C CA . LEU D 1 10 ? 12.792 -24.176 -7.986 1.00 45.82 10 LEU D CA 1
ATOM 4587 C C . LEU D 1 10 ? 14.053 -23.349 -8.120 1.00 44.87 10 LEU D C 1
ATOM 4588 O O . LEU D 1 10 ? 14.392 -22.893 -9.207 1.00 51.90 10 LEU D O 1
ATOM 4593 N N . ILE D 1 11 ? 14.744 -23.164 -6.999 1.00 49.95 11 ILE D N 1
ATOM 4594 C CA . ILE D 1 11 ? 15.984 -22.393 -6.965 1.00 49.59 11 ILE D CA 1
ATOM 4595 C C . ILE D 1 11 ? 16.938 -22.933 -8.019 1.00 49.95 11 ILE D C 1
ATOM 4596 O O . ILE D 1 11 ? 17.335 -22.213 -8.927 1.00 55.06 11 ILE D O 1
ATOM 4601 N N . ARG D 1 12 ? 17.296 -24.206 -7.887 1.00 51.40 12 ARG D N 1
ATOM 4602 C CA . ARG D 1 12 ? 18.214 -24.870 -8.810 1.00 55.60 12 ARG D CA 1
ATOM 4603 C C . ARG D 1 12 ? 17.768 -24.828 -10.272 1.00 52.94 12 ARG D C 1
ATOM 4604 O O . ARG D 1 12 ? 18.589 -24.636 -11.172 1.00 53.38 12 ARG D O 1
ATOM 4612 N N . GLU D 1 13 ? 16.472 -25.013 -10.504 1.00 48.28 13 GLU D N 1
ATOM 4613 C CA . GLU D 1 13 ? 15.933 -24.998 -11.854 1.00 43.83 13 GLU D CA 1
ATOM 4614 C C . GLU D 1 13 ? 16.032 -23.608 -12.450 1.00 42.45 13 GLU D C 1
ATOM 4615 O O . GLU D 1 13 ? 16.340 -23.446 -13.634 1.00 40.73 13 GLU D O 1
ATOM 4621 N N . LEU D 1 14 ? 15.769 -22.601 -11.628 1.00 39.86 14 LEU D N 1
ATOM 4622 C CA . LEU D 1 14 ? 15.847 -21.227 -12.085 1.00 39.58 14 LEU D CA 1
ATOM 4623 C C . LEU D 1 14 ? 17.297 -20.816 -12.340 1.00 41.45 14 LEU D C 1
ATOM 4624 O O . LEU D 1 14 ? 17.590 -20.086 -13.281 1.00 42.65 14 LEU D O 1
ATOM 4629 N N . SER D 1 15 ? 18.203 -21.307 -11.506 1.00 46.41 15 SER D N 1
ATOM 4630 C CA . SER D 1 15 ? 19.624 -21.000 -11.630 1.00 51.41 15 SER D CA 1
ATOM 4631 C C . SER D 1 15 ? 20.247 -21.467 -12.940 1.00 52.27 15 SER D C 1
ATOM 4632 O O . SER D 1 15 ? 21.404 -21.154 -13.220 1.00 53.85 15 SER D O 1
ATOM 4635 N N . ARG D 1 16 ? 19.488 -22.225 -13.729 1.00 52.99 16 ARG D N 1
ATOM 4636 C CA . ARG D 1 16 ? 19.982 -22.737 -15.003 1.00 51.21 16 ARG D CA 1
ATOM 4637 C C . ARG D 1 16 ? 19.772 -21.715 -16.093 1.00 52.67 16 ARG D C 1
ATOM 4638 O O . ARG D 1 16 ? 20.491 -21.699 -17.087 1.00 56.66 16 ARG D O 1
ATOM 4646 N N . LEU D 1 17 ? 18.774 -20.862 -15.910 1.00 52.12 17 LEU D N 1
ATOM 4647 C CA . LEU D 1 17 ? 18.491 -19.821 -16.883 1.00 48.36 17 LEU D CA 1
ATOM 4648 C C . LEU D 1 17 ? 19.581 -18.759 -16.734 1.00 47.47 17 LEU D C 1
ATOM 4649 O O . LEU D 1 17 ? 19.966 -18.412 -15.618 1.00 46.49 17 LEU D O 1
ATOM 4654 N N . PRO D 1 18 ? 20.112 -18.250 -17.858 1.00 46.73 18 PRO D N 1
ATOM 4655 C CA . PRO D 1 18 ? 21.153 -17.228 -17.792 1.00 47.02 18 PRO D CA 1
ATOM 4656 C C . PRO D 1 18 ? 20.524 -15.928 -17.326 1.00 49.71 18 PRO D C 1
ATOM 4657 O O . PRO D 1 18 ? 19.305 -15.777 -17.351 1.00 47.90 18 PRO D O 1
ATOM 4661 N N . GLY D 1 19 ? 21.358 -14.984 -16.914 1.00 53.45 19 GLY D N 1
ATOM 4662 C CA . GLY D 1 19 ? 20.840 -13.715 -16.438 1.00 52.72 19 GLY D CA 1
ATOM 4663 C C . GLY D 1 19 ? 20.286 -13.914 -15.046 1.00 51.19 19 GLY D C 1
ATOM 4664 O O . GLY D 1 19 ? 19.956 -12.949 -14.352 1.00 50.23 19 GLY D O 1
ATOM 4665 N N . ILE D 1 20 ? 20.188 -15.178 -14.641 1.00 44.77 20 ILE D N 1
ATOM 4666 C CA . ILE D 1 20 ? 19.676 -15.519 -13.327 1.00 44.79 20 ILE D CA 1
ATOM 4667 C C . ILE D 1 20 ? 20.688 -16.391 -12.612 1.00 45.06 20 ILE D C 1
ATOM 4668 O O . ILE D 1 20 ? 21.174 -17.379 -13.174 1.00 49.47 20 ILE D O 1
ATOM 4673 N N . GLY D 1 21 ? 21.004 -16.005 -11.377 1.00 40.66 21 GLY D N 1
ATOM 4674 C CA . GLY D 1 21 ? 21.979 -16.732 -10.584 1.00 45.85 21 GLY D CA 1
ATOM 4675 C C . GLY D 1 21 ? 21.476 -17.179 -9.222 1.00 45.60 21 GLY D C 1
ATOM 4676 O O . GLY D 1 21 ? 20.364 -16.841 -8.826 1.00 47.34 21 GLY D O 1
ATOM 4677 N N . PRO D 1 22 ? 22.287 -17.934 -8.470 1.00 43.86 22 PRO D N 1
ATOM 4678 C CA . PRO D 1 22 ? 21.891 -18.422 -7.148 1.00 45.08 22 PRO D CA 1
ATOM 4679 C C . PRO D 1 22 ? 21.041 -17.479 -6.298 1.00 44.27 22 PRO D C 1
ATOM 4680 O O . PRO D 1 22 ? 19.880 -17.778 -6.013 1.00 42.68 22 PRO D O 1
ATOM 4684 N N . LYS D 1 23 ? 21.599 -16.343 -5.896 1.00 43.69 23 LYS D N 1
ATOM 4685 C CA . LYS D 1 23 ? 20.843 -15.420 -5.064 1.00 43.29 23 LYS D CA 1
ATOM 4686 C C . LYS D 1 23 ? 19.615 -14.917 -5.802 1.00 38.64 23 LYS D C 1
ATOM 4687 O O . LYS D 1 23 ? 18.571 -14.703 -5.203 1.00 40.35 23 LYS D O 1
ATOM 4693 N N . SER D 1 24 ? 19.734 -14.744 -7.111 1.00 38.13 24 SER D N 1
ATOM 4694 C CA . SER D 1 24 ? 18.617 -14.245 -7.913 1.00 37.83 24 SER D CA 1
ATOM 4695 C C . SER D 1 24 ? 17.471 -15.265 -8.047 1.00 39.19 24 SER D C 1
ATOM 4696 O O . SER D 1 24 ? 16.294 -14.887 -8.093 1.00 32.98 24 SER D O 1
ATOM 4699 N N . ALA D 1 25 ? 17.820 -16.553 -8.119 1.00 36.65 25 ALA D N 1
ATOM 4700 C CA . ALA D 1 25 ? 16.834 -17.633 -8.228 1.00 36.13 25 ALA D CA 1
ATOM 4701 C C . ALA D 1 25 ? 15.969 -17.618 -6.986 1.00 35.35 25 ALA D C 1
ATOM 4702 O O . ALA D 1 25 ? 14.738 -17.691 -7.048 1.00 34.53 25 ALA D O 1
ATOM 4704 N N . GLN D 1 26 ? 16.635 -17.530 -5.846 1.00 30.27 26 GLN D N 1
ATOM 4705 C CA . GLN D 1 26 ? 15.937 -17.500 -4.589 1.00 32.47 26 GLN D CA 1
ATOM 4706 C C . GLN D 1 26 ? 14.841 -16.442 -4.594 1.00 37.40 26 GLN D C 1
ATOM 4707 O O . GLN D 1 26 ? 13.678 -16.744 -4.333 1.00 38.83 26 GLN D O 1
ATOM 4713 N N . ARG D 1 27 ? 15.228 -15.203 -4.889 1.00 41.16 27 ARG D N 1
ATOM 4714 C CA . ARG D 1 27 ? 14.301 -14.066 -4.921 1.00 41.64 27 ARG D CA 1
ATOM 4715 C C . ARG D 1 27 ? 13.054 -14.379 -5.739 1.00 39.46 27 ARG D C 1
ATOM 4716 O O . ARG D 1 27 ? 11.926 -14.191 -5.268 1.00 36.99 27 ARG D O 1
ATOM 4724 N N . LEU D 1 28 ? 13.272 -14.837 -6.972 1.00 37.12 28 LEU D N 1
ATOM 4725 C CA . LEU D 1 28 ? 12.187 -15.196 -7.867 1.00 36.76 28 LEU D CA 1
ATOM 4726 C C . LEU D 1 28 ? 11.266 -16.202 -7.173 1.00 40.93 28 LEU D C 1
ATOM 4727 O O . LEU D 1 28 ? 10.043 -16.018 -7.131 1.00 40.35 28 LEU D O 1
ATOM 4732 N N . ALA D 1 29 ? 11.868 -17.258 -6.628 1.00 38.75 29 ALA D N 1
ATOM 4733 C CA . ALA D 1 29 ? 11.141 -18.307 -5.920 1.00 33.41 29 ALA D CA 1
ATOM 4734 C C . ALA D 1 29 ? 10.250 -17.739 -4.829 1.00 35.21 29 ALA D C 1
ATOM 4735 O O . ALA D 1 29 ? 9.092 -18.146 -4.685 1.00 32.84 29 ALA D O 1
ATOM 4737 N N . PHE D 1 30 ? 10.781 -16.808 -4.042 1.00 32.51 30 PHE D N 1
ATOM 4738 C CA . PHE D 1 30 ? 9.957 -16.217 -3.002 1.00 35.51 30 PHE D CA 1
ATOM 4739 C C . PHE D 1 30 ? 8.898 -15.295 -3.609 1.00 35.04 30 PHE D C 1
ATOM 4740 O O . PHE D 1 30 ? 7.883 -15.004 -2.981 1.00 35.93 30 PHE D O 1
ATOM 4748 N N . HIS D 1 31 ? 9.139 -14.841 -4.833 1.00 40.30 31 HIS D N 1
ATOM 4749 C CA . HIS D 1 31 ? 8.188 -13.973 -5.520 1.00 39.20 31 HIS D CA 1
ATOM 4750 C C . HIS D 1 31 ? 7.029 -14.823 -6.039 1.00 39.37 31 HIS D C 1
ATOM 4751 O O . HIS D 1 31 ? 5.864 -14.409 -5.990 1.00 40.20 31 HIS D O 1
ATOM 4758 N N . LEU D 1 32 ? 7.356 -16.009 -6.545 1.00 35.81 32 LEU D N 1
ATOM 4759 C CA . LEU D 1 32 ? 6.341 -16.912 -7.072 1.00 34.53 32 LEU D CA 1
ATOM 4760 C C . LEU D 1 32 ? 5.419 -17.335 -5.957 1.00 32.75 32 LEU D C 1
ATOM 4761 O O . LEU D 1 32 ? 4.206 -17.150 -6.051 1.00 34.55 32 LEU D O 1
ATOM 4766 N N . PHE D 1 33 ? 6.000 -17.891 -4.900 1.00 31.54 33 PHE D N 1
ATOM 4767 C CA . PHE D 1 33 ? 5.250 -18.3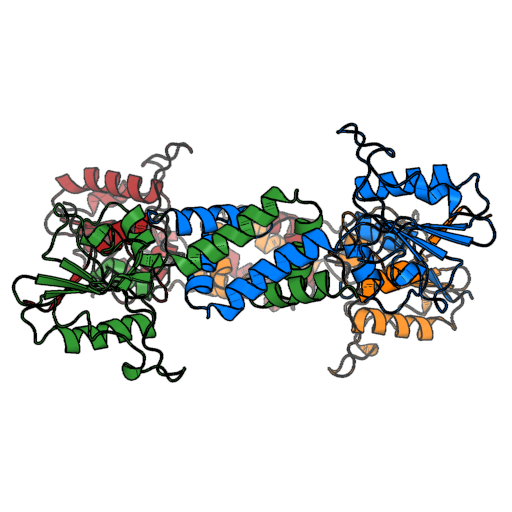16 -3.722 1.00 30.66 33 PHE D CA 1
ATOM 4768 C C . PHE D 1 33 ? 4.101 -17.363 -3.403 1.00 36.31 33 PHE D C 1
ATOM 4769 O O . PHE D 1 33 ? 3.012 -17.807 -3.021 1.00 41.63 33 PHE D O 1
ATOM 4777 N N . GLU D 1 34 ? 4.341 -16.063 -3.569 1.00 33.72 34 GLU D N 1
ATOM 4778 C CA . GLU D 1 34 ? 3.329 -15.042 -3.290 1.00 37.57 34 GLU D CA 1
ATOM 4779 C C . GLU D 1 34 ? 2.264 -14.861 -4.378 1.00 36.85 34 GLU D C 1
ATOM 4780 O O . GLU D 1 34 ? 1.280 -14.155 -4.180 1.00 35.72 34 GLU D O 1
ATOM 4786 N N . GLN D 1 35 ? 2.464 -15.474 -5.535 1.00 38.79 35 GLN D N 1
ATOM 4787 C CA . GLN D 1 35 ? 1.520 -15.317 -6.630 1.00 39.51 35 GLN D CA 1
ATOM 4788 C C . GLN D 1 35 ? 0.378 -16.332 -6.618 1.00 40.11 35 GLN D C 1
ATOM 4789 O O . GLN D 1 35 ? 0.511 -17.456 -6.132 1.00 35.69 35 GLN D O 1
ATOM 4795 N N . PRO D 1 36 ? -0.776 -15.939 -7.155 1.00 41.69 36 PRO D N 1
ATOM 4796 C CA . PRO D 1 36 ? -1.899 -16.874 -7.171 1.00 47.15 36 PRO D CA 1
ATOM 4797 C C . PRO D 1 36 ? -1.546 -18.107 -7.988 1.00 51.62 36 PRO D C 1
ATOM 4798 O O . PRO D 1 36 ? -0.562 -18.112 -8.736 1.00 53.21 36 PRO D O 1
ATOM 4802 N N . ARG D 1 37 ? -2.357 -19.147 -7.838 1.00 52.31 37 ARG D N 1
ATOM 4803 C CA . ARG D 1 37 ? -2.150 -20.413 -8.528 1.00 47.48 37 ARG D CA 1
ATOM 4804 C C . ARG D 1 37 ? -2.239 -20.313 -10.043 1.00 42.19 37 ARG D C 1
ATOM 4805 O O . ARG D 1 37 ? -1.560 -21.042 -10.753 1.00 50.77 37 ARG D O 1
ATOM 4813 N N . GLU D 1 38 ? -3.054 -19.401 -10.546 1.00 40.83 38 GLU D N 1
ATOM 4814 C CA . GLU D 1 38 ? -3.212 -19.244 -11.988 1.00 43.66 38 GLU D CA 1
ATOM 4815 C C . GLU D 1 38 ? -1.987 -18.652 -12.650 1.00 42.84 38 GLU D C 1
ATOM 4816 O O . GLU D 1 38 ? -1.663 -18.995 -13.784 1.00 39.02 38 GLU D O 1
ATOM 4822 N N . ASP D 1 39 ? -1.318 -17.748 -11.945 1.00 42.04 39 ASP D N 1
ATOM 4823 C CA . ASP D 1 39 ? -0.123 -17.111 -12.474 1.00 41.92 39 ASP D CA 1
ATOM 4824 C C . ASP D 1 39 ? 0.947 -18.173 -12.685 1.00 37.95 39 ASP D C 1
ATOM 4825 O O . ASP D 1 39 ? 1.536 -18.279 -13.769 1.00 32.25 39 ASP D O 1
ATOM 4830 N N . ILE D 1 40 ? 1.167 -18.960 -11.638 1.00 29.39 40 ILE D N 1
ATOM 4831 C CA . ILE D 1 40 ? 2.153 -20.024 -11.647 1.00 33.84 40 ILE D CA 1
ATOM 4832 C C . ILE D 1 40 ? 1.783 -21.085 -12.679 1.00 39.69 40 ILE D C 1
ATOM 4833 O O . ILE D 1 40 ? 2.652 -21.611 -13.378 1.00 43.85 40 ILE D O 1
ATOM 4838 N N . GLU D 1 41 ? 0.496 -21.404 -12.769 1.00 36.01 41 GLU D N 1
ATOM 4839 C CA . GLU D 1 41 ? 0.026 -22.410 -13.717 1.00 34.47 41 GLU D CA 1
ATOM 4840 C C . GLU D 1 41 ? 0.104 -21.894 -15.141 1.00 29.39 41 GLU D C 1
ATOM 4841 O O . GLU D 1 41 ? 0.310 -22.657 -16.089 1.00 27.90 41 GLU D O 1
ATOM 4847 N N . ARG D 1 42 ? -0.072 -20.590 -15.296 1.00 33.04 42 ARG D N 1
ATOM 4848 C CA . ARG D 1 42 ? -0.005 -19.971 -16.616 1.00 32.16 42 ARG D CA 1
ATOM 4849 C C . ARG D 1 42 ? 1.446 -19.758 -17.063 1.00 30.67 42 ARG D C 1
ATOM 4850 O O . ARG D 1 42 ? 1.696 -19.530 -18.244 1.00 34.85 42 ARG D O 1
ATOM 4858 N N . LEU D 1 43 ? 2.395 -19.827 -16.124 1.00 31.02 43 LEU D N 1
ATOM 4859 C CA . LEU D 1 43 ? 3.818 -19.664 -16.459 1.00 32.39 43 LEU D CA 1
ATOM 4860 C C . LEU D 1 43 ? 4.300 -21.054 -16.825 1.00 30.47 43 LEU D C 1
ATOM 4861 O O . LEU D 1 43 ? 5.028 -21.240 -17.796 1.00 31.56 43 LEU D O 1
ATOM 4866 N N . ALA D 1 44 ? 3.865 -22.028 -16.032 1.00 32.05 44 ALA D N 1
ATOM 4867 C CA . ALA D 1 44 ? 4.246 -23.422 -16.228 1.00 32.63 44 ALA D CA 1
ATOM 4868 C C . ALA D 1 44 ? 3.774 -23.926 -17.563 1.00 33.21 44 ALA D C 1
ATOM 4869 O O . ALA D 1 44 ? 4.540 -24.500 -18.334 1.00 43.90 44 ALA D O 1
ATOM 4871 N N . SER D 1 45 ? 2.504 -23.702 -17.839 1.00 25.85 45 SER D N 1
ATOM 4872 C CA . SER D 1 45 ? 1.931 -24.174 -19.080 1.00 27.95 45 SER D CA 1
ATOM 4873 C C . SER D 1 45 ? 2.542 -23.434 -20.267 1.00 25.18 45 SER D C 1
ATOM 4874 O O . SER D 1 45 ? 2.607 -23.967 -21.385 1.00 31.57 45 SER D O 1
ATOM 4877 N N . ALA D 1 46 ? 3.011 -22.214 -20.039 1.00 27.09 46 ALA D N 1
ATOM 4878 C CA . ALA D 1 46 ? 3.614 -21.454 -21.143 1.00 30.56 46 ALA D CA 1
ATOM 4879 C C . ALA D 1 46 ? 4.953 -22.053 -21.571 1.00 28.33 46 ALA D C 1
ATOM 4880 O O . ALA D 1 46 ? 5.331 -21.971 -22.737 1.00 33.34 46 ALA D O 1
ATOM 4882 N N . LEU D 1 47 ? 5.667 -22.656 -20.628 1.00 26.15 47 LEU D N 1
ATOM 4883 C CA . LEU D 1 47 ? 6.966 -23.248 -20.944 1.00 33.38 47 LEU D CA 1
ATOM 4884 C C . LEU D 1 47 ? 6.755 -24.500 -21.772 1.00 30.56 47 LEU D C 1
ATOM 4885 O O . LEU D 1 47 ? 7.345 -24.661 -22.837 1.00 26.60 47 LEU D O 1
ATOM 4890 N N . LEU D 1 48 ? 5.880 -25.365 -21.277 1.00 34.25 48 LEU D N 1
ATOM 4891 C CA . LEU D 1 48 ? 5.564 -26.625 -21.935 1.00 33.65 48 LEU D CA 1
ATOM 4892 C C . LEU D 1 48 ? 4.925 -26.400 -23.296 1.00 33.78 48 LEU D C 1
ATOM 4893 O O . LEU D 1 48 ? 5.082 -27.206 -24.219 1.00 31.52 48 LEU D O 1
ATOM 4898 N N . GLU D 1 49 ? 4.205 -25.298 -23.433 1.00 35.24 49 GLU D N 1
ATOM 4899 C CA . GLU D 1 49 ? 3.575 -25.035 -24.708 1.00 31.32 49 GLU D CA 1
ATOM 4900 C C . GLU D 1 49 ? 4.597 -24.535 -25.727 1.00 30.59 49 GLU D C 1
ATOM 4901 O O . GLU D 1 49 ? 4.478 -24.824 -26.912 1.00 28.38 49 GLU D O 1
ATOM 4907 N N . ALA D 1 50 ? 5.604 -23.791 -25.272 1.00 31.00 50 ALA D N 1
ATOM 4908 C CA . ALA D 1 50 ? 6.633 -23.288 -26.183 1.00 23.45 50 ALA D CA 1
ATOM 4909 C C . ALA D 1 50 ? 7.431 -24.452 -26.731 1.00 25.80 50 ALA D C 1
ATOM 4910 O O . ALA D 1 50 ? 7.629 -24.582 -27.944 1.00 27.14 50 ALA D O 1
ATOM 4912 N N . LYS D 1 51 ? 7.874 -25.313 -25.825 1.00 31.69 51 LYS D N 1
ATOM 4913 C CA . LYS D 1 51 ? 8.653 -26.481 -26.203 1.00 38.50 51 LYS D CA 1
ATOM 4914 C C . LYS D 1 51 ? 7.875 -27.315 -27.219 1.00 37.31 51 LYS D C 1
ATOM 4915 O O . LYS D 1 51 ? 8.364 -27.626 -28.306 1.00 37.85 51 LYS D O 1
ATOM 4921 N N . ARG D 1 52 ? 6.646 -27.646 -26.849 1.00 33.60 52 ARG D N 1
ATOM 4922 C CA . ARG D 1 52 ? 5.759 -28.440 -27.671 1.00 29.95 52 ARG D CA 1
ATOM 4923 C C . ARG D 1 52 ? 5.398 -27.845 -29.039 1.00 30.35 52 ARG D C 1
ATOM 4924 O O . ARG D 1 52 ? 5.222 -28.583 -30.009 1.00 31.23 52 ARG D O 1
ATOM 4932 N N . ASP D 1 53 ? 5.302 -26.525 -29.146 1.00 25.03 53 ASP D N 1
ATOM 4933 C CA . ASP D 1 53 ? 4.926 -25.945 -30.429 1.00 29.35 53 ASP D CA 1
ATOM 4934 C C . ASP D 1 53 ? 5.982 -25.183 -31.227 1.00 30.33 53 ASP D C 1
ATOM 4935 O O . ASP D 1 53 ? 5.767 -24.870 -32.396 1.00 27.37 53 ASP D O 1
ATOM 4940 N N . LEU D 1 54 ? 7.119 -24.885 -30.614 1.00 30.90 54 LEU D N 1
ATOM 4941 C CA . LEU D 1 54 ? 8.164 -24.151 -31.309 1.00 30.87 54 LEU D CA 1
ATOM 4942 C C . LEU D 1 54 ? 9.199 -25.064 -31.930 1.00 30.59 54 LEU D C 1
ATOM 4943 O O . LEU D 1 54 ? 9.529 -26.115 -31.379 1.00 31.88 54 LEU D O 1
ATOM 4948 N N . HIS D 1 55 ? 9.719 -24.645 -33.076 1.00 31.00 55 HIS D N 1
ATOM 4949 C CA . HIS D 1 55 ? 10.739 -25.408 -33.793 1.00 30.75 55 HIS D CA 1
ATOM 4950 C C . HIS D 1 55 ? 11.216 -24.561 -34.968 1.00 29.18 55 HIS D C 1
ATOM 4951 O O . HIS D 1 55 ? 10.451 -23.758 -35.495 1.00 33.14 55 HIS D O 1
ATOM 4958 N N . VAL D 1 56 ? 12.466 -24.760 -35.385 1.00 20.74 56 VAL D N 1
ATOM 4959 C CA . VAL D 1 56 ? 13.046 -23.992 -36.477 1.00 19.77 56 VAL D CA 1
ATOM 4960 C C . VAL D 1 56 ? 12.387 -24.233 -37.837 1.00 24.84 56 VAL D C 1
ATOM 4961 O O . VAL D 1 56 ? 12.067 -25.367 -38.183 1.00 24.23 56 VAL D O 1
ATOM 4965 N N . CYS D 1 57 ? 12.199 -23.160 -38.612 1.00 26.39 57 CYS D N 1
ATOM 4966 C CA . CYS D 1 57 ? 11.600 -23.287 -39.938 1.00 28.08 57 CYS D CA 1
ATOM 4967 C C . CYS D 1 57 ? 12.546 -24.150 -40.747 1.00 29.07 57 CYS D C 1
ATOM 4968 O O . CYS D 1 57 ? 13.709 -23.801 -40.931 1.00 38.90 57 CYS D O 1
ATOM 4971 N N . PRO D 1 58 ? 12.061 -25.292 -41.245 1.00 28.88 58 PRO D N 1
ATOM 4972 C CA . PRO D 1 58 ? 12.923 -26.176 -42.024 1.00 28.99 58 PRO D CA 1
ATOM 4973 C C . PRO D 1 58 ? 13.580 -25.520 -43.232 1.00 28.70 58 PRO D C 1
ATOM 4974 O O . PRO D 1 58 ? 14.539 -26.056 -43.788 1.00 31.54 58 PRO D O 1
ATOM 4978 N N . ILE D 1 59 ? 13.082 -24.363 -43.645 1.00 30.86 59 ILE D N 1
ATOM 4979 C CA . ILE D 1 59 ? 13.691 -23.696 -44.787 1.00 33.94 59 ILE D CA 1
ATOM 4980 C C . ILE D 1 59 ? 14.689 -22.592 -44.417 1.00 37.14 59 ILE D C 1
ATOM 4981 O O . ILE D 1 59 ? 15.755 -22.519 -45.023 1.00 41.16 59 ILE D O 1
ATOM 4986 N N . CYS D 1 60 ? 14.372 -21.762 -43.418 1.00 35.93 60 CYS D N 1
ATOM 4987 C CA . CYS D 1 60 ? 15.273 -20.665 -43.032 1.00 38.74 60 CYS D CA 1
ATOM 4988 C C . CYS D 1 60 ? 15.744 -20.672 -41.582 1.00 38.72 60 CYS D C 1
ATOM 4989 O O . CYS D 1 60 ? 16.498 -19.800 -41.174 1.00 42.97 60 CYS D O 1
ATOM 4992 N N . PHE D 1 61 ? 15.274 -21.639 -40.805 1.00 37.22 61 PHE D N 1
ATOM 4993 C CA . PHE D 1 61 ? 15.643 -21.793 -39.395 1.00 31.76 61 PHE D CA 1
ATOM 4994 C C . PHE D 1 61 ? 15.282 -20.680 -38.435 1.00 33.59 61 PHE D C 1
ATOM 4995 O O . PHE D 1 61 ? 15.900 -20.523 -37.378 1.00 26.71 61 PHE D O 1
ATOM 5003 N N . ASN D 1 62 ? 14.263 -19.913 -38.799 1.00 31.71 62 ASN D N 1
ATOM 5004 C CA . ASN D 1 62 ? 13.787 -18.873 -37.917 1.00 33.08 62 ASN D CA 1
ATOM 5005 C C . ASN D 1 62 ? 12.923 -19.678 -36.953 1.00 32.91 62 ASN D C 1
ATOM 5006 O O . ASN D 1 62 ? 12.565 -20.813 -37.264 1.00 36.23 62 ASN D O 1
ATOM 5011 N N . ILE D 1 63 ? 12.614 -19.130 -35.782 1.00 34.04 63 ILE D N 1
ATOM 5012 C CA . ILE D 1 63 ? 11.745 -19.831 -34.828 1.00 32.34 63 ILE D CA 1
ATOM 5013 C C . ILE D 1 63 ? 10.330 -19.806 -35.432 1.00 29.56 63 ILE D C 1
ATOM 5014 O O . ILE D 1 63 ? 9.979 -18.854 -36.117 1.00 21.77 63 ILE D O 1
ATOM 5019 N N . THR D 1 64 ? 9.531 -20.844 -35.190 1.00 34.35 64 THR D N 1
ATOM 5020 C CA . THR D 1 64 ? 8.156 -20.900 -35.719 1.00 35.38 64 THR D CA 1
ATOM 5021 C C . THR D 1 64 ? 7.295 -21.993 -35.091 1.00 31.12 64 THR D C 1
ATOM 5022 O O . THR D 1 64 ? 7.805 -22.896 -34.457 1.00 31.11 64 THR D O 1
ATOM 5026 N N . ASP D 1 65 ? 5.982 -21.902 -35.286 1.00 32.58 65 ASP D N 1
ATOM 5027 C CA . ASP D 1 65 ? 5.063 -22.908 -34.771 1.00 29.66 65 ASP D CA 1
ATOM 5028 C C . ASP D 1 65 ? 4.281 -23.584 -35.899 1.00 29.57 65 ASP D C 1
ATOM 5029 O O . ASP D 1 65 ? 3.218 -24.117 -35.660 1.00 30.99 65 ASP D O 1
ATOM 5034 N N . ALA D 1 66 ? 4.795 -23.539 -37.127 1.00 31.72 66 ALA D N 1
ATOM 5035 C CA . ALA D 1 66 ? 4.135 -24.181 -38.266 1.00 32.57 66 ALA D CA 1
ATOM 5036 C C . ALA D 1 66 ? 5.179 -24.846 -39.173 1.00 36.41 66 ALA D C 1
ATOM 5037 O O . ALA D 1 66 ? 6.378 -24.716 -38.946 1.00 38.49 66 ALA D O 1
ATOM 5039 N N . GLU D 1 67 ? 4.725 -25.550 -40.206 1.00 41.54 67 GLU D N 1
ATOM 5040 C CA . GLU D 1 67 ? 5.636 -26.239 -41.112 1.00 38.23 67 GLU D CA 1
ATOM 5041 C C . GLU D 1 67 ? 6.677 -25.313 -41.744 1.00 40.15 67 GLU D C 1
ATOM 5042 O O . GLU D 1 67 ? 7.868 -25.652 -41.795 1.00 40.02 67 GLU D O 1
ATOM 5048 N N . LYS D 1 68 ? 6.232 -24.165 -42.247 1.00 33.37 68 LYS D N 1
ATOM 5049 C CA . LYS D 1 68 ? 7.145 -23.185 -42.833 1.00 33.58 68 LYS D CA 1
ATOM 5050 C C . LYS D 1 68 ? 6.908 -21.939 -42.003 1.00 33.88 68 LYS D C 1
ATOM 5051 O O . LYS D 1 68 ? 5.806 -21.757 -41.490 1.00 35.65 68 LYS D O 1
ATOM 5057 N N . CYS D 1 69 ? 7.907 -21.074 -41.863 1.00 29.20 69 CYS D N 1
ATOM 5058 C CA . CYS D 1 69 ? 7.706 -19.882 -41.045 1.00 31.69 69 CYS D CA 1
ATOM 5059 C C . CYS D 1 69 ? 6.828 -18.797 -41.677 1.00 32.01 69 CYS D C 1
ATOM 5060 O O . CYS D 1 69 ? 6.540 -18.798 -42.870 1.00 34.99 69 CYS D O 1
ATOM 5063 N N . ASP D 1 70 ? 6.409 -17.859 -40.847 1.00 32.75 70 ASP D N 1
ATOM 5064 C CA . ASP D 1 70 ? 5.583 -16.765 -41.295 1.00 36.28 70 ASP D CA 1
ATOM 5065 C C . ASP D 1 70 ? 6.156 -16.168 -42.571 1.00 33.59 70 ASP D C 1
ATOM 5066 O O . ASP D 1 70 ? 5.473 -16.084 -43.580 1.00 37.87 70 ASP D O 1
ATOM 5071 N N . VAL D 1 71 ? 7.422 -15.773 -42.530 1.00 30.85 71 VAL D N 1
ATOM 5072 C CA . VAL D 1 71 ? 8.051 -15.155 -43.686 1.00 33.25 71 VAL D CA 1
ATOM 5073 C C . VAL D 1 71 ? 8.026 -16.028 -44.929 1.00 33.31 71 VAL D C 1
ATOM 5074 O O . VAL D 1 71 ? 7.534 -15.615 -45.979 1.00 36.99 71 VAL D O 1
ATOM 5078 N N . CYS D 1 72 ? 8.572 -17.231 -44.807 1.00 29.99 72 CYS D N 1
ATOM 5079 C CA . CYS D 1 72 ? 8.634 -18.152 -45.926 1.00 31.12 72 CYS D CA 1
ATOM 5080 C C . CYS D 1 72 ? 7.269 -18.441 -46.549 1.00 35.67 72 CYS D C 1
ATOM 5081 O O . CYS D 1 72 ? 7.186 -18.679 -47.749 1.00 41.94 72 CYS D O 1
ATOM 5084 N N . ALA D 1 73 ? 6.203 -18.412 -45.749 1.00 34.26 73 ALA D N 1
ATOM 5085 C CA . ALA D 1 73 ? 4.866 -18.705 -46.270 1.00 41.26 73 ALA D CA 1
ATOM 5086 C C . ALA D 1 73 ? 4.102 -17.497 -46.791 1.00 41.25 73 ALA D C 1
ATOM 5087 O O . ALA D 1 73 ? 3.087 -17.662 -47.459 1.00 38.44 73 ALA D O 1
ATOM 5089 N N . ASP D 1 74 ? 4.571 -16.292 -46.480 1.00 38.53 74 ASP D N 1
ATOM 5090 C CA . ASP D 1 74 ? 3.902 -15.081 -46.953 1.00 40.45 74 ASP D CA 1
ATOM 5091 C C . ASP D 1 74 ? 4.090 -14.857 -48.459 1.00 37.53 74 ASP D C 1
ATOM 5092 O O . ASP D 1 74 ? 5.141 -14.439 -48.903 1.00 36.61 74 ASP D O 1
ATOM 5097 N N . PRO D 1 75 ? 3.040 -15.082 -49.252 1.00 41.59 75 PRO D N 1
ATOM 5098 C CA . PRO D 1 75 ? 3.136 -14.911 -50.704 1.00 46.29 75 PRO D CA 1
ATOM 5099 C C . PRO D 1 75 ? 3.718 -13.581 -51.184 1.00 49.41 75 PRO D C 1
ATOM 5100 O O . PRO D 1 75 ? 4.503 -13.548 -52.140 1.00 51.17 75 PRO D O 1
ATOM 5104 N N . SER D 1 76 ? 3.340 -12.495 -50.515 1.00 48.62 76 SER D N 1
ATOM 5105 C CA . SER D 1 76 ? 3.789 -11.160 -50.892 1.00 49.51 76 SER D CA 1
ATOM 5106 C C . SER D 1 76 ? 5.177 -10.793 -50.376 1.00 52.31 76 SER D C 1
ATOM 5107 O O . SER D 1 76 ? 5.358 -9.714 -49.813 1.00 51.31 76 SER D O 1
ATOM 5110 N N . ARG D 1 77 ? 6.148 -11.684 -50.566 1.00 54.86 77 ARG D N 1
ATOM 5111 C CA . ARG D 1 77 ? 7.520 -11.448 -50.113 1.00 50.29 77 ARG D CA 1
ATOM 5112 C C . ARG D 1 77 ? 8.502 -11.569 -51.264 1.00 49.46 77 ARG D C 1
ATOM 5113 O O . ARG D 1 77 ? 8.305 -12.355 -52.193 1.00 45.46 77 ARG D O 1
ATOM 5121 N N . ASP D 1 78 ? 9.570 -10.786 -51.189 1.00 51.07 78 ASP D N 1
ATOM 5122 C CA . ASP D 1 78 ? 10.597 -10.793 -52.224 1.00 52.60 78 ASP D CA 1
ATOM 5123 C C . ASP D 1 78 ? 11.423 -12.086 -52.141 1.00 50.37 78 ASP D C 1
ATOM 5124 O O . ASP D 1 78 ? 12.485 -12.123 -51.519 1.00 52.75 78 ASP D O 1
ATOM 5129 N N . GLN D 1 79 ? 10.929 -13.143 -52.772 1.00 47.71 79 GLN D N 1
ATOM 5130 C CA . GLN D 1 79 ? 11.615 -14.435 -52.762 1.00 46.78 79 GLN D CA 1
ATOM 5131 C C . GLN D 1 79 ? 12.988 -14.344 -53.442 1.00 44.66 79 GLN D C 1
ATOM 5132 O O . GLN D 1 79 ? 13.715 -15.341 -53.556 1.00 37.31 79 GLN D O 1
ATOM 5138 N N . ARG D 1 80 ? 13.342 -13.146 -53.891 1.00 43.10 80 ARG D N 1
ATOM 5139 C CA . ARG D 1 80 ? 14.612 -12.952 -54.585 1.00 49.57 80 ARG D CA 1
ATOM 5140 C C . ARG D 1 80 ? 15.788 -12.679 -53.647 1.00 44.45 80 ARG D C 1
ATOM 5141 O O . ARG D 1 80 ? 16.915 -13.051 -53.939 1.00 45.06 80 ARG D O 1
ATOM 5149 N N . THR D 1 81 ? 15.525 -12.045 -52.513 1.00 45.03 81 THR D N 1
ATOM 5150 C CA . THR D 1 81 ? 16.597 -11.732 -51.581 1.00 43.89 81 THR D CA 1
ATOM 5151 C C . THR D 1 81 ? 16.515 -12.475 -50.254 1.00 42.95 81 THR D C 1
ATOM 5152 O O . THR D 1 81 ? 15.431 -12.680 -49.704 1.00 47.01 81 THR D O 1
ATOM 5156 N N . ILE D 1 82 ? 17.676 -12.867 -49.742 1.00 37.65 82 ILE D N 1
ATOM 5157 C CA . ILE D 1 82 ? 17.765 -13.567 -48.468 1.00 33.69 82 ILE D CA 1
ATOM 5158 C C . ILE D 1 82 ? 18.722 -12.832 -47.547 1.00 38.83 82 ILE D C 1
ATOM 5159 O O . ILE D 1 82 ? 19.918 -12.683 -47.848 1.00 39.34 82 ILE D O 1
ATOM 5164 N N . CYS D 1 83 ? 18.196 -12.379 -46.417 1.00 34.64 83 CYS D N 1
ATOM 5165 C CA . CYS D 1 83 ? 19.002 -11.665 -45.441 1.00 31.19 83 CYS D CA 1
ATOM 5166 C C . CYS D 1 83 ? 19.424 -12.619 -44.328 1.00 30.56 83 CYS D C 1
ATOM 5167 O O . CYS D 1 83 ? 18.596 -13.123 -43.562 1.00 27.64 83 CYS D O 1
ATOM 5170 N N . VAL D 1 84 ? 20.726 -12.868 -44.254 1.00 27.78 84 VAL D N 1
ATOM 5171 C CA . VAL D 1 84 ? 21.282 -13.761 -43.246 1.00 25.47 84 VAL D CA 1
ATOM 5172 C C . VAL D 1 84 ? 21.575 -13.049 -41.946 1.00 19.15 84 VAL D C 1
ATOM 5173 O O . VAL D 1 84 ? 22.174 -11.991 -41.948 1.00 30.39 84 VAL D O 1
ATOM 5177 N N . VAL D 1 85 ? 21.161 -13.632 -40.832 1.00 22.05 85 VAL D N 1
ATOM 5178 C CA . VAL D 1 85 ? 21.417 -13.031 -39.529 1.00 21.55 85 VAL D CA 1
ATOM 5179 C C . VAL D 1 85 ? 21.956 -14.092 -38.578 1.00 25.54 85 VAL D C 1
ATOM 5180 O O . VAL D 1 85 ? 21.974 -15.272 -38.907 1.00 30.72 85 VAL D O 1
ATOM 5184 N N . GLU D 1 86 ? 22.399 -13.680 -37.396 1.00 32.99 86 GLU D N 1
ATOM 5185 C CA . GLU D 1 86 ? 22.943 -14.638 -36.438 1.00 31.94 86 GLU D CA 1
ATOM 5186 C C . GLU D 1 86 ? 21.863 -15.276 -35.594 1.00 27.68 86 GLU D C 1
ATOM 5187 O O . GLU D 1 86 ? 21.586 -16.456 -35.718 1.00 29.93 86 GLU D O 1
ATOM 5193 N N . GLU D 1 87 ? 21.247 -14.493 -34.731 1.00 30.85 87 GLU D N 1
ATOM 5194 C CA . GLU D 1 87 ? 20.230 -15.049 -33.874 1.00 35.28 87 GLU D CA 1
ATOM 5195 C C . GLU D 1 87 ? 18.859 -14.828 -34.448 1.00 32.74 87 GLU D C 1
ATOM 5196 O O . GLU D 1 87 ? 18.687 -13.994 -35.318 1.00 29.74 87 GLU D O 1
ATOM 5202 N N . PRO D 1 88 ? 17.865 -15.613 -33.999 1.00 40.62 88 PRO D N 1
ATOM 5203 C CA . PRO D 1 88 ? 16.499 -15.447 -34.514 1.00 39.84 88 PRO D CA 1
ATOM 5204 C C . PRO D 1 88 ? 15.939 -14.096 -34.070 1.00 43.36 88 PRO D C 1
ATOM 5205 O O . PRO D 1 88 ? 15.162 -13.457 -34.783 1.00 46.68 88 PRO D O 1
ATOM 5209 N N . GLY D 1 89 ? 16.353 -13.661 -32.887 1.00 46.26 89 GLY D N 1
ATOM 5210 C CA . GLY D 1 89 ? 15.903 -12.379 -32.389 1.00 48.79 89 GLY D CA 1
ATOM 5211 C C . GLY D 1 89 ? 16.200 -11.299 -33.412 1.00 52.87 89 GLY D C 1
ATOM 5212 O O . GLY D 1 89 ? 15.581 -10.234 -33.386 1.00 56.91 89 GLY D O 1
ATOM 5213 N N . ASP D 1 90 ? 17.142 -11.572 -34.317 1.00 49.68 90 ASP D N 1
ATOM 5214 C CA . ASP D 1 90 ? 17.515 -10.611 -35.356 1.00 48.11 90 ASP D CA 1
ATOM 5215 C C . ASP D 1 90 ? 16.371 -10.386 -36.322 1.00 44.64 90 ASP D C 1
ATOM 5216 O O . ASP D 1 90 ? 16.086 -9.258 -36.704 1.00 52.02 90 ASP D O 1
ATOM 5221 N N . VAL D 1 91 ? 15.729 -11.467 -36.736 1.00 43.74 91 VAL D N 1
ATOM 5222 C CA . VAL D 1 91 ? 14.613 -11.360 -37.661 1.00 40.76 91 VAL D CA 1
ATOM 5223 C C . VAL D 1 91 ? 13.534 -10.470 -37.036 1.00 46.00 91 VAL D C 1
ATOM 5224 O O . VAL D 1 91 ? 12.792 -9.794 -37.748 1.00 44.60 91 VAL D O 1
ATOM 5228 N N . ILE D 1 92 ? 13.469 -10.477 -35.702 1.00 48.71 92 ILE D N 1
ATOM 5229 C CA . ILE D 1 92 ? 12.487 -9.694 -34.948 1.00 48.54 92 ILE D CA 1
ATOM 5230 C C . ILE D 1 92 ? 12.763 -8.213 -35.117 1.00 46.22 92 ILE D C 1
ATOM 5231 O O . ILE D 1 92 ? 11.841 -7.411 -35.266 1.00 42.88 92 ILE D O 1
ATOM 5236 N N . ALA D 1 93 ? 14.046 -7.865 -35.071 1.00 46.08 93 ALA D N 1
ATOM 5237 C CA . ALA D 1 93 ? 14.495 -6.485 -35.195 1.00 43.99 93 ALA D CA 1
ATOM 5238 C C . ALA D 1 93 ? 14.320 -5.928 -36.599 1.00 45.96 93 ALA D C 1
ATOM 5239 O O . ALA D 1 93 ? 13.687 -4.891 -36.784 1.00 50.71 93 ALA D O 1
ATOM 5241 N N . LEU D 1 94 ? 14.879 -6.614 -37.588 1.00 43.53 94 LEU D N 1
ATOM 5242 C CA . LEU D 1 94 ? 14.775 -6.155 -38.965 1.00 43.67 94 LEU D CA 1
ATOM 5243 C C . LEU D 1 94 ? 13.329 -6.147 -39.412 1.00 43.57 94 LEU D C 1
ATOM 5244 O O . LEU D 1 94 ? 12.941 -5.368 -40.282 1.00 38.41 94 LEU D O 1
ATOM 5249 N N . GLU D 1 95 ? 12.523 -7.027 -38.831 1.00 47.24 95 GLU D N 1
ATOM 5250 C CA . GLU D 1 95 ? 11.128 -7.066 -39.216 1.00 49.90 95 GLU D CA 1
ATOM 5251 C C . GLU D 1 95 ? 10.419 -5.911 -38.549 1.00 52.36 95 GLU D C 1
ATOM 5252 O O . GLU D 1 95 ? 9.629 -5.213 -39.182 1.00 52.20 95 GLU D O 1
ATOM 5258 N N . ARG D 1 96 ? 10.733 -5.694 -37.276 1.00 53.77 96 ARG D N 1
ATOM 5259 C CA . ARG D 1 96 ? 10.146 -4.603 -36.515 1.00 56.51 96 ARG D CA 1
ATOM 5260 C C . ARG D 1 96 ? 10.652 -3.298 -37.120 1.00 60.63 96 ARG D C 1
ATOM 5261 O O . ARG D 1 96 ? 10.340 -2.210 -36.640 1.00 62.14 96 ARG D O 1
ATOM 5269 N N . SER D 1 97 ? 11.426 -3.431 -38.196 1.00 63.11 97 SER D N 1
ATOM 5270 C CA . SER D 1 97 ? 11.998 -2.297 -38.913 1.00 64.01 97 SER D CA 1
ATOM 5271 C C . SER D 1 97 ? 11.124 -1.886 -40.089 1.00 65.15 97 SER D C 1
ATOM 5272 O O . SER D 1 97 ? 11.181 -0.745 -40.547 1.00 63.54 97 SER D O 1
ATOM 5275 N N . GLY D 1 98 ? 10.325 -2.828 -40.582 1.00 69.44 98 GLY D N 1
ATOM 5276 C CA . GLY D 1 98 ? 9.437 -2.546 -41.699 1.00 73.33 98 GLY D CA 1
ATOM 5277 C C . GLY D 1 98 ? 10.114 -2.119 -42.992 1.00 74.59 98 GLY D C 1
ATOM 5278 O O . GLY D 1 98 ? 9.444 -1.782 -43.971 1.00 75.68 98 GLY D O 1
ATOM 5279 N N . GLU D 1 99 ? 11.441 -2.126 -43.007 1.00 74.33 99 GLU D N 1
ATOM 5280 C CA . GLU D 1 99 ? 12.176 -1.740 -44.204 1.00 74.79 99 GLU D CA 1
ATOM 5281 C C . GLU D 1 99 ? 12.457 -2.951 -45.079 1.00 69.40 99 GLU D C 1
ATOM 5282 O O . GLU D 1 99 ? 12.801 -2.820 -46.256 1.00 66.39 99 GLU D O 1
ATOM 5288 N N . TYR D 1 100 ? 12.302 -4.133 -44.494 1.00 64.45 100 TYR D N 1
ATOM 5289 C CA . TYR D 1 100 ? 12.563 -5.369 -45.213 1.00 58.05 100 TYR D CA 1
ATOM 5290 C C . TYR D 1 100 ? 11.294 -6.162 -45.540 1.00 54.75 100 TYR D C 1
ATOM 5291 O O . TYR D 1 100 ? 10.417 -6.341 -44.691 1.00 50.23 100 TYR D O 1
ATOM 5300 N N . ARG D 1 101 ? 11.207 -6.622 -46.785 1.00 49.32 101 ARG D N 1
ATOM 5301 C CA . ARG D 1 101 ? 10.068 -7.399 -47.238 1.00 47.22 101 ARG D CA 1
ATOM 5302 C C . ARG D 1 101 ? 10.544 -8.661 -47.981 1.00 45.58 101 ARG D C 1
ATOM 5303 O O . ARG D 1 101 ? 9.807 -9.247 -48.786 1.00 44.03 101 ARG D O 1
ATOM 5311 N N . GLY D 1 102 ? 11.785 -9.063 -47.697 1.00 38.85 102 GLY D N 1
ATOM 5312 C CA . GLY D 1 102 ? 12.359 -10.250 -48.305 1.00 35.33 102 GLY D CA 1
ATOM 5313 C C . GLY D 1 102 ? 12.354 -11.433 -47.345 1.00 38.24 102 GLY D C 1
ATOM 5314 O O . GLY D 1 102 ? 11.631 -11.437 -46.349 1.00 34.03 102 GLY D O 1
ATOM 5315 N N . LEU D 1 103 ? 13.175 -12.438 -47.640 1.00 43.00 103 LEU D N 1
ATOM 5316 C CA . LEU D 1 103 ? 13.267 -13.636 -46.810 1.00 37.54 103 LEU D CA 1
ATOM 5317 C C . LEU D 1 103 ? 14.484 -13.589 -45.890 1.00 41.20 103 LEU D C 1
ATOM 5318 O O . LEU D 1 103 ? 15.283 -12.656 -45.938 1.00 40.12 103 LEU D O 1
ATOM 5323 N N . TYR D 1 104 ? 14.618 -14.612 -45.056 1.00 40.20 104 TYR D N 1
ATOM 5324 C CA . TYR D 1 104 ? 15.707 -14.691 -44.102 1.00 36.50 104 TYR D CA 1
ATOM 5325 C C . TYR D 1 104 ? 16.378 -16.053 -44.036 1.00 37.91 104 TYR D C 1
ATOM 5326 O O . TYR D 1 104 ? 15.934 -17.037 -44.620 1.00 36.69 104 TYR D O 1
ATOM 5335 N N . HIS D 1 105 ? 17.461 -16.084 -43.284 1.00 33.95 105 HIS D N 1
ATOM 5336 C CA . HIS D 1 105 ? 18.160 -17.308 -43.029 1.00 30.72 105 HIS D CA 1
ATOM 5337 C C . HIS D 1 105 ? 18.868 -17.051 -41.719 1.00 30.03 105 HIS D C 1
ATOM 5338 O O . HIS D 1 105 ? 19.718 -16.163 -41.637 1.00 28.35 105 HIS D O 1
ATOM 5345 N N . VAL D 1 106 ? 18.493 -17.809 -40.691 1.00 26.65 106 VAL D N 1
ATOM 5346 C CA . VAL D 1 106 ? 19.078 -17.656 -39.369 1.00 20.39 106 VAL D CA 1
ATOM 5347 C C . VAL D 1 106 ? 20.168 -18.696 -39.127 1.00 26.90 106 VAL D C 1
ATOM 5348 O O . VAL D 1 106 ? 19.902 -19.898 -39.047 1.00 28.33 106 VAL D O 1
ATOM 5352 N N . LEU D 1 107 ? 21.405 -18.224 -39.028 1.00 23.53 107 LEU D N 1
ATOM 5353 C CA . LEU D 1 107 ? 22.543 -19.100 -38.822 1.00 27.59 107 LEU D CA 1
ATOM 5354 C C . LEU D 1 107 ? 22.531 -19.767 -37.441 1.00 34.27 107 LEU D C 1
ATOM 5355 O O . LEU D 1 107 ? 22.990 -20.893 -37.275 1.00 39.74 107 LEU D O 1
ATOM 5360 N N . HIS D 1 108 ? 21.993 -19.056 -36.459 1.00 39.75 108 HIS D N 1
ATOM 5361 C CA . HIS D 1 108 ? 21.947 -19.504 -35.074 1.00 34.98 108 HIS D CA 1
ATOM 5362 C C . HIS D 1 108 ? 23.346 -19.505 -34.529 1.00 37.18 108 HIS D C 1
ATOM 5363 O O . HIS D 1 108 ? 23.803 -20.505 -33.982 1.00 41.95 108 HIS D O 1
ATOM 5370 N N . GLY D 1 109 ? 24.028 -18.372 -34.695 1.00 35.70 109 GLY D N 1
ATOM 5371 C CA . GLY D 1 109 ? 25.386 -18.243 -34.195 1.00 30.37 109 GLY D CA 1
ATOM 5372 C C . GLY D 1 109 ? 26.367 -17.693 -35.203 1.00 30.24 109 GLY D C 1
ATOM 5373 O O . GLY D 1 109 ? 26.015 -17.424 -36.352 1.00 32.57 109 GLY D O 1
ATOM 5374 N N . VAL D 1 110 ? 27.600 -17.496 -34.757 1.00 29.50 110 VAL D N 1
ATOM 5375 C CA . VAL D 1 110 ? 28.650 -16.999 -35.624 1.00 33.79 110 VAL D CA 1
ATOM 5376 C C . VAL D 1 110 ? 29.846 -17.906 -35.559 1.00 35.59 110 VAL D C 1
ATOM 5377 O O . VAL D 1 110 ? 29.961 -18.739 -34.669 1.00 35.89 110 VAL D O 1
ATOM 5381 N N . LEU D 1 111 ? 30.739 -17.742 -36.521 1.00 41.58 111 LEU D N 1
ATOM 5382 C CA . LEU D 1 111 ? 31.946 -18.541 -36.554 1.00 44.44 111 LEU D CA 1
ATOM 5383 C C . LEU D 1 111 ? 32.797 -18.042 -35.409 1.00 42.36 111 LEU D C 1
ATOM 5384 O O . LEU D 1 111 ? 32.893 -16.841 -35.188 1.00 44.62 111 LEU D O 1
ATOM 5389 N N . SER D 1 112 ? 33.383 -18.962 -34.660 1.00 41.57 112 SER D N 1
ATOM 5390 C CA . SER D 1 112 ? 34.221 -18.579 -33.535 1.00 39.96 112 SER D CA 1
ATOM 5391 C C . SER D 1 112 ? 35.387 -19.543 -33.420 1.00 42.02 112 SER D C 1
ATOM 5392 O O . SER D 1 112 ? 35.341 -20.521 -32.668 1.00 43.04 112 SER D O 1
ATOM 5395 N N . PRO D 1 113 ? 36.453 -19.279 -34.173 1.00 39.34 113 PRO D N 1
ATOM 5396 C CA . PRO D 1 113 ? 37.620 -20.156 -34.128 1.00 42.01 113 PRO D CA 1
ATOM 5397 C C . PRO D 1 113 ? 38.103 -20.440 -32.713 1.00 41.26 113 PRO D C 1
ATOM 5398 O O . PRO D 1 113 ? 38.306 -21.598 -32.339 1.00 38.77 113 PRO D O 1
ATOM 5402 N N . MET D 1 114 ? 38.258 -19.385 -31.917 1.00 46.95 114 MET D N 1
ATOM 5403 C CA . MET D 1 114 ? 38.746 -19.532 -30.545 1.00 44.68 114 MET D CA 1
ATOM 5404 C C . MET D 1 114 ? 37.900 -20.411 -29.645 1.00 39.31 114 MET D C 1
ATOM 5405 O O . MET D 1 114 ? 38.361 -20.838 -28.595 1.00 34.73 114 MET D O 1
ATOM 5410 N N . ASN D 1 115 ? 36.662 -20.669 -30.049 1.00 40.95 115 ASN D N 1
ATOM 5411 C CA . ASN D 1 115 ? 35.768 -21.498 -29.259 1.00 35.71 115 ASN D CA 1
ATOM 5412 C C . ASN D 1 115 ? 35.391 -22.786 -29.985 1.00 40.00 115 ASN D C 1
ATOM 5413 O O . ASN D 1 115 ? 34.425 -23.472 -29.616 1.00 40.07 115 ASN D O 1
ATOM 5418 N N . GLY D 1 116 ? 36.160 -23.102 -31.025 1.00 39.03 116 GLY D N 1
ATOM 5419 C CA . GLY D 1 116 ? 35.933 -24.316 -31.785 1.00 37.65 116 GLY D CA 1
ATOM 5420 C C . GLY D 1 116 ? 34.552 -24.380 -32.386 1.00 39.82 116 GLY D C 1
ATOM 5421 O O . GLY D 1 116 ? 33.870 -25.404 -32.314 1.00 35.46 116 GLY D O 1
ATOM 5422 N N . VAL D 1 117 ? 34.142 -23.270 -32.988 1.00 42.31 117 VAL D N 1
ATOM 5423 C CA . VAL D 1 117 ? 32.845 -23.180 -33.624 1.00 34.48 117 VAL D CA 1
ATOM 5424 C C . VAL D 1 117 ? 33.080 -22.905 -35.086 1.00 36.99 117 VAL D C 1
ATOM 5425 O O . VAL D 1 117 ? 33.419 -21.778 -35.477 1.00 33.09 117 VAL D O 1
ATOM 5429 N N . GLY D 1 118 ? 32.926 -23.956 -35.884 1.00 38.02 118 GLY D N 1
ATOM 5430 C CA . GLY D 1 118 ? 33.101 -23.848 -37.319 1.00 37.66 118 GLY D CA 1
ATOM 5431 C C . GLY D 1 118 ? 31.745 -23.821 -38.003 1.00 40.24 118 GLY D C 1
ATOM 5432 O O . GLY D 1 118 ? 30.710 -23.882 -37.335 1.00 35.58 118 GLY D O 1
ATOM 5433 N N . PRO D 1 119 ? 31.720 -23.754 -39.341 1.00 38.14 119 PRO D N 1
ATOM 5434 C CA . PRO D 1 119 ? 30.476 -23.714 -40.110 1.00 39.70 119 PRO D CA 1
ATOM 5435 C C . PRO D 1 119 ? 29.517 -24.884 -39.889 1.00 42.14 119 PRO D C 1
ATOM 5436 O O . PRO D 1 119 ? 28.302 -24.754 -40.070 1.00 38.86 119 PRO D O 1
ATOM 5440 N N . ASP D 1 120 ? 30.050 -26.020 -39.470 1.00 45.39 120 ASP D N 1
ATOM 5441 C CA . ASP D 1 120 ? 29.201 -27.179 -39.253 1.00 45.77 120 ASP D CA 1
ATOM 5442 C C . ASP D 1 120 ? 28.292 -27.022 -38.041 1.00 42.99 120 ASP D C 1
ATOM 5443 O O . ASP D 1 120 ? 27.331 -27.773 -37.892 1.00 44.33 120 ASP D O 1
ATOM 5448 N N . LYS D 1 121 ? 28.589 -26.059 -37.172 1.00 38.00 121 LYS D N 1
ATOM 5449 C CA . LYS D 1 121 ? 27.756 -25.858 -35.994 1.00 38.90 121 LYS D CA 1
ATOM 5450 C C . LYS D 1 121 ? 26.753 -24.694 -36.127 1.00 37.87 121 LYS D C 1
ATOM 5451 O O . LYS D 1 121 ? 26.118 -24.272 -35.157 1.00 35.64 121 LYS D O 1
ATOM 5457 N N . LEU D 1 122 ? 26.605 -24.200 -37.351 1.00 32.62 122 LEU D N 1
ATOM 5458 C CA . LEU D 1 122 ? 25.669 -23.129 -37.652 1.00 32.43 122 LEU D CA 1
ATOM 5459 C C . LEU D 1 122 ? 24.913 -23.638 -38.865 1.00 38.55 122 LEU D C 1
ATOM 5460 O O . LEU D 1 122 ? 25.466 -24.374 -39.678 1.00 41.29 122 LEU D O 1
ATOM 5465 N N . HIS D 1 123 ? 23.651 -23.261 -38.995 1.00 36.27 123 HIS D N 1
ATOM 5466 C CA . HIS D 1 123 ? 22.888 -23.704 -40.139 1.00 33.80 123 HIS D CA 1
ATOM 5467 C C . HIS D 1 123 ? 23.346 -23.002 -41.405 1.00 34.74 123 HIS D C 1
ATOM 5468 O O . HIS D 1 123 ? 22.609 -22.189 -41.978 1.00 32.43 123 HIS D O 1
ATOM 5475 N N . ILE D 1 124 ? 24.569 -23.305 -41.835 1.00 28.15 124 ILE D N 1
ATOM 5476 C CA . ILE D 1 124 ? 25.090 -22.698 -43.052 1.00 33.42 124 ILE D CA 1
ATOM 5477 C C . ILE D 1 124 ? 24.704 -23.555 -44.245 1.00 31.02 124 ILE D C 1
ATOM 5478 O O . ILE D 1 124 ? 24.226 -23.050 -45.258 1.00 33.40 124 ILE D O 1
ATOM 5483 N N . LYS D 1 125 ? 24.902 -24.859 -44.108 1.00 25.69 125 LYS D N 1
ATOM 5484 C CA . LYS D 1 125 ? 24.586 -25.789 -45.170 1.00 22.48 125 LYS D CA 1
ATOM 5485 C C . LYS D 1 125 ? 23.196 -25.655 -45.821 1.00 27.66 125 LYS D C 1
ATOM 5486 O O . LYS D 1 125 ? 23.096 -25.612 -47.042 1.00 36.98 125 LYS D O 1
ATOM 5492 N N . PRO D 1 126 ? 22.111 -25.589 -45.028 1.00 26.97 126 PRO D N 1
ATOM 5493 C CA . PRO D 1 126 ? 20.775 -25.476 -45.638 1.00 33.83 126 PRO D CA 1
ATOM 5494 C C . PRO D 1 126 ? 20.518 -24.137 -46.295 1.00 38.39 126 PRO D C 1
ATOM 5495 O O . PRO D 1 126 ? 19.420 -23.866 -46.767 1.00 34.46 126 PRO D O 1
ATOM 5499 N N . LEU D 1 127 ? 21.550 -23.304 -46.328 1.00 42.48 127 LEU D N 1
ATOM 5500 C CA . LEU D 1 127 ? 21.444 -21.981 -46.916 1.00 40.48 127 LEU D CA 1
ATOM 5501 C C . LEU D 1 127 ? 21.990 -21.942 -48.338 1.00 44.35 127 LEU D C 1
ATOM 5502 O O . LEU D 1 127 ? 21.619 -21.069 -49.123 1.00 48.36 127 LEU D O 1
ATOM 5507 N N . LEU D 1 128 ? 22.857 -22.896 -48.666 1.00 43.41 128 LEU D N 1
ATOM 5508 C CA . LEU D 1 128 ? 23.475 -22.950 -49.988 1.00 44.13 128 LEU D CA 1
ATOM 5509 C C . LEU D 1 128 ? 22.491 -23.297 -51.093 1.00 45.04 128 LEU D C 1
ATOM 5510 O O . LEU D 1 128 ? 22.522 -22.701 -52.168 1.00 49.16 128 LEU D O 1
ATOM 5515 N N . PRO D 1 129 ? 21.596 -24.263 -50.841 1.00 43.59 129 PRO D N 1
ATOM 5516 C CA . PRO D 1 129 ? 20.604 -24.683 -51.830 1.00 44.54 129 PRO D CA 1
ATOM 5517 C C . PRO D 1 129 ? 19.535 -23.624 -52.127 1.00 48.43 129 PRO D C 1
ATOM 5518 O O . PRO D 1 129 ? 18.734 -23.777 -53.059 1.00 50.89 129 PRO D O 1
ATOM 5522 N N . ARG D 1 130 ? 19.528 -22.555 -51.336 1.00 46.93 130 ARG D N 1
ATOM 5523 C CA . ARG D 1 130 ? 18.561 -21.470 -51.509 1.00 44.66 130 ARG D CA 1
ATOM 5524 C C . ARG D 1 130 ? 19.136 -20.390 -52.407 1.00 42.65 130 ARG D C 1
ATOM 5525 O O . ARG D 1 130 ? 18.400 -19.631 -53.028 1.00 43.27 130 ARG D O 1
ATOM 5533 N N . VAL D 1 131 ? 20.460 -20.323 -52.459 1.00 41.72 131 VAL D N 1
ATOM 5534 C CA . VAL D 1 131 ? 21.129 -19.300 -53.242 1.00 41.06 131 VAL D CA 1
ATOM 5535 C C . VAL D 1 131 ? 21.409 -19.710 -54.675 1.00 38.71 131 VAL D C 1
ATOM 5536 O O . VAL D 1 131 ? 21.944 -20.779 -54.939 1.00 45.10 131 VAL D O 1
ATOM 5540 N N . GLY D 1 132 ? 21.029 -18.834 -55.594 1.00 43.78 132 GLY D N 1
ATOM 5541 C CA . GLY D 1 132 ? 21.228 -19.072 -57.010 1.00 45.53 132 GLY D CA 1
ATOM 5542 C C . GLY D 1 132 ? 21.341 -17.732 -57.712 1.00 51.85 132 GLY D C 1
ATOM 5543 O O . GLY D 1 132 ? 21.130 -16.674 -57.095 1.00 46.45 132 GLY D O 1
ATOM 5544 N N . GLN D 1 133 ? 21.671 -17.775 -59.000 1.00 53.22 133 GLN D N 1
ATOM 5545 C CA . GLN D 1 133 ? 21.828 -16.565 -59.798 1.00 54.39 133 GLN D CA 1
ATOM 5546 C C . GLN D 1 133 ? 20.523 -15.796 -59.896 1.00 52.79 133 GLN D C 1
ATOM 5547 O O . GLN D 1 133 ? 19.447 -16.386 -59.994 1.00 47.01 133 GLN D O 1
ATOM 5553 N N . GLY D 1 134 ? 20.626 -14.474 -59.850 1.00 50.28 134 GLY D N 1
ATOM 5554 C CA . GLY D 1 134 ? 19.442 -13.646 -59.943 1.00 52.25 134 GLY D CA 1
ATOM 5555 C C . GLY D 1 134 ? 18.839 -13.332 -58.595 1.00 52.39 134 GLY D C 1
ATOM 5556 O O . GLY D 1 134 ? 17.657 -12.987 -58.504 1.00 52.64 134 GLY D O 1
ATOM 5557 N N . MET D 1 135 ? 19.651 -13.447 -57.549 1.00 49.52 135 MET D N 1
ATOM 5558 C CA . MET D 1 135 ? 19.192 -13.173 -56.192 1.00 47.42 135 MET D CA 1
ATOM 5559 C C . MET D 1 135 ? 20.194 -12.309 -55.442 1.00 47.32 135 MET D C 1
ATOM 5560 O O . MET D 1 135 ? 21.309 -12.081 -55.911 1.00 47.86 135 MET D O 1
ATOM 5565 N N . GLU D 1 136 ? 19.801 -11.836 -54.266 1.00 41.81 136 GLU D N 1
ATOM 5566 C CA . GLU D 1 136 ? 20.705 -11.025 -53.471 1.00 40.10 136 GLU D CA 1
ATOM 5567 C C . GLU D 1 136 ? 20.744 -11.531 -52.041 1.00 39.23 136 GLU D C 1
ATOM 5568 O O . GLU D 1 136 ? 19.706 -11.681 -51.403 1.00 34.13 136 GLU D O 1
ATOM 5574 N N . VAL D 1 137 ? 21.950 -11.820 -51.553 1.00 40.62 137 VAL D N 1
ATOM 5575 C CA . VAL D 1 137 ? 22.123 -12.265 -50.181 1.00 35.56 137 VAL D CA 1
ATOM 5576 C C . VAL D 1 137 ? 22.659 -11.107 -49.352 1.00 38.06 137 VAL D C 1
ATOM 5577 O O . VAL D 1 137 ? 23.788 -10.674 -49.541 1.00 44.32 137 VAL D O 1
ATOM 5581 N N . ILE D 1 138 ? 21.829 -10.596 -48.449 1.00 39.40 138 ILE D N 1
ATOM 5582 C CA . ILE D 1 138 ? 22.213 -9.490 -47.587 1.00 32.82 138 ILE D CA 1
ATOM 5583 C C . ILE D 1 138 ? 22.823 -10.058 -46.314 1.00 36.82 138 ILE D C 1
ATOM 5584 O O . ILE D 1 138 ? 22.097 -10.490 -45.412 1.00 34.99 138 ILE D O 1
ATOM 5589 N N . LEU D 1 139 ? 24.151 -10.077 -46.243 1.00 34.92 139 LEU D N 1
ATOM 5590 C CA . LEU D 1 139 ? 24.824 -10.588 -45.063 1.00 28.48 139 LEU D CA 1
ATOM 5591 C C . LEU D 1 139 ? 24.610 -9.606 -43.928 1.00 33.12 139 LEU D C 1
ATOM 5592 O O . LEU D 1 139 ? 25.365 -8.640 -43.791 1.00 36.08 139 LEU D O 1
ATOM 5597 N N . ALA D 1 140 ? 23.581 -9.844 -43.119 1.00 31.29 140 ALA D N 1
ATOM 5598 C CA . ALA D 1 140 ? 23.295 -8.968 -41.993 1.00 33.50 140 ALA D CA 1
ATOM 5599 C C . ALA D 1 140 ? 23.702 -9.630 -40.691 1.00 30.82 140 ALA D C 1
ATOM 5600 O O . ALA D 1 140 ? 22.994 -9.603 -39.696 1.00 34.21 140 ALA D O 1
ATOM 5602 N N . THR D 1 141 ? 24.854 -10.258 -40.712 1.00 34.37 141 THR D N 1
ATOM 5603 C CA . THR D 1 141 ? 25.367 -10.845 -39.504 1.00 35.38 141 THR D CA 1
ATOM 5604 C C . THR D 1 141 ? 25.830 -9.618 -38.700 1.00 35.79 141 THR D C 1
ATOM 5605 O O . THR D 1 141 ? 25.926 -8.514 -39.250 1.00 35.76 141 THR D O 1
ATOM 5609 N N . GLY D 1 142 ? 26.098 -9.791 -37.411 1.00 33.73 142 GLY D N 1
ATOM 5610 C CA . GLY D 1 142 ? 26.535 -8.666 -36.599 1.00 35.01 142 GLY D CA 1
ATOM 5611 C C . GLY D 1 142 ? 27.828 -8.016 -37.081 1.00 36.50 142 GLY D C 1
ATOM 5612 O O . GLY D 1 142 ? 28.453 -8.482 -38.042 1.00 31.97 142 GLY D O 1
ATOM 5613 N N . THR D 1 143 ? 28.245 -6.947 -36.408 1.00 35.98 143 THR D N 1
ATOM 5614 C CA . THR D 1 143 ? 29.456 -6.241 -36.809 1.00 43.76 143 THR D CA 1
ATOM 5615 C C . THR D 1 143 ? 30.628 -6.382 -35.854 1.00 44.72 143 THR D C 1
ATOM 5616 O O . THR D 1 143 ? 31.458 -5.480 -35.733 1.00 49.24 143 THR D O 1
ATOM 5620 N N . THR D 1 144 ? 30.690 -7.519 -35.176 1.00 43.75 144 THR D N 1
ATOM 5621 C CA . THR D 1 144 ? 31.779 -7.807 -34.260 1.00 42.77 144 THR D CA 1
ATOM 5622 C C . THR D 1 144 ? 32.839 -8.483 -35.117 1.00 47.09 144 THR D C 1
ATOM 5623 O O . THR D 1 144 ? 32.591 -8.774 -36.289 1.00 49.38 144 THR D O 1
ATOM 5627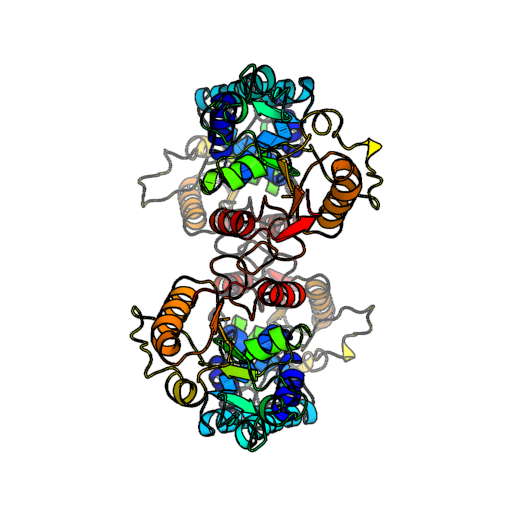 N N . VAL D 1 145 ? 34.006 -8.744 -34.540 1.00 47.27 145 VAL D N 1
ATOM 5628 C CA . VAL D 1 145 ? 35.080 -9.390 -35.284 1.00 47.65 145 VAL D CA 1
ATOM 5629 C C . VAL D 1 145 ? 34.615 -10.723 -35.868 1.00 44.87 145 VAL D C 1
ATOM 5630 O O . VAL D 1 145 ? 34.914 -11.040 -37.021 1.00 43.51 145 VAL D O 1
ATOM 5634 N N . GLU D 1 146 ? 33.885 -11.499 -35.068 1.00 45.72 146 GLU D N 1
ATOM 5635 C CA . GLU D 1 146 ? 33.373 -12.794 -35.509 1.00 41.54 146 GLU D CA 1
ATOM 5636 C C . GLU D 1 146 ? 32.269 -12.563 -36.523 1.00 42.05 146 GLU D C 1
ATOM 5637 O O . GLU D 1 146 ? 32.260 -13.165 -37.606 1.00 34.45 146 GLU D O 1
ATOM 5643 N N . GLY D 1 147 ? 31.344 -11.673 -36.161 1.00 44.83 147 GLY D N 1
ATOM 5644 C CA . GLY D 1 147 ? 30.227 -11.344 -37.033 1.00 43.89 147 GLY D CA 1
ATOM 5645 C C . GLY D 1 147 ? 30.702 -10.945 -38.416 1.00 46.59 147 GLY D C 1
ATOM 5646 O O . GLY D 1 147 ? 30.019 -11.198 -39.418 1.00 43.49 147 GLY D O 1
ATOM 5647 N N . ASP D 1 148 ? 31.875 -10.315 -38.473 1.00 42.48 148 ASP D N 1
ATOM 5648 C CA . ASP D 1 148 ? 32.458 -9.900 -39.743 1.00 40.73 148 ASP D CA 1
ATOM 5649 C C . ASP D 1 148 ? 33.073 -11.100 -40.443 1.00 38.00 148 ASP D C 1
ATOM 5650 O O . ASP D 1 148 ? 32.869 -11.307 -41.633 1.00 36.02 148 ASP D O 1
ATOM 5655 N N . ALA D 1 149 ? 33.838 -11.881 -39.687 1.00 40.12 149 ALA D N 1
ATOM 5656 C CA . ALA D 1 149 ? 34.494 -13.072 -40.210 1.00 38.16 149 ALA D CA 1
ATOM 5657 C C . ALA D 1 149 ? 33.472 -13.993 -40.860 1.00 40.98 149 ALA D C 1
ATOM 5658 O O . ALA D 1 149 ? 33.698 -14.510 -41.958 1.00 39.79 149 ALA D O 1
ATOM 5660 N N . THR D 1 150 ? 32.346 -14.197 -40.177 1.00 39.54 150 THR D N 1
ATOM 5661 C CA . THR D 1 150 ? 31.299 -15.057 -40.705 1.00 34.42 150 THR D CA 1
ATOM 5662 C C . THR D 1 150 ? 30.775 -14.476 -42.019 1.00 39.67 150 THR D C 1
ATOM 5663 O O . THR D 1 150 ? 30.574 -15.199 -43.001 1.00 41.98 150 THR D O 1
ATOM 5667 N N . ALA D 1 151 ? 30.557 -13.165 -42.037 1.00 37.97 151 ALA D N 1
ATOM 5668 C CA . ALA D 1 151 ? 30.060 -12.504 -43.236 1.00 32.67 151 ALA D CA 1
ATOM 5669 C C . ALA D 1 151 ? 31.018 -12.756 -44.386 1.00 33.75 151 ALA D C 1
ATOM 5670 O O . ALA D 1 151 ? 30.610 -13.156 -45.481 1.00 34.62 151 ALA D O 1
ATOM 5672 N N . LEU D 1 152 ? 32.302 -12.530 -44.133 1.00 32.66 152 LEU D N 1
ATOM 5673 C CA . LEU D 1 152 ? 33.290 -12.735 -45.169 1.00 33.33 152 LEU D CA 1
ATOM 5674 C C . LEU D 1 152 ? 33.184 -14.167 -45.666 1.00 34.37 152 LEU D C 1
ATOM 5675 O O . LEU D 1 152 ? 33.062 -14.409 -46.868 1.00 41.01 152 LEU D O 1
ATOM 5680 N N . TYR D 1 153 ? 33.218 -15.114 -44.735 1.00 33.11 153 TYR D N 1
ATOM 5681 C CA . TYR D 1 153 ? 33.122 -16.529 -45.071 1.00 33.19 153 TYR D CA 1
ATOM 5682 C C . TYR D 1 153 ? 31.883 -16.792 -45.921 1.00 34.05 153 TYR D C 1
ATOM 5683 O O . TYR D 1 153 ? 31.986 -17.330 -47.018 1.00 35.63 153 TYR D O 1
ATOM 5692 N N . LEU D 1 154 ? 30.712 -16.406 -45.416 1.00 36.34 154 LEU D N 1
ATOM 5693 C CA . LEU D 1 154 ? 29.475 -16.617 -46.153 1.00 40.13 154 LEU D CA 1
ATOM 5694 C C . LEU D 1 154 ? 29.541 -15.988 -47.527 1.00 39.91 154 LEU D C 1
ATOM 5695 O O . LEU D 1 154 ? 28.896 -16.465 -48.464 1.00 40.58 154 LEU D O 1
ATOM 5700 N N . GLN D 1 155 ? 30.332 -14.925 -47.645 1.00 38.48 155 GLN D N 1
ATOM 5701 C CA . GLN D 1 155 ? 30.466 -14.235 -48.912 1.00 38.07 155 GLN D CA 1
ATOM 5702 C C . GLN D 1 155 ? 31.257 -15.040 -49.912 1.00 40.48 155 GLN D C 1
ATOM 5703 O O . GLN D 1 155 ? 30.909 -15.081 -51.097 1.00 35.30 155 GLN D O 1
ATOM 5709 N N . ARG D 1 156 ? 32.340 -15.653 -49.440 1.00 41.17 156 ARG D N 1
ATOM 5710 C CA . ARG D 1 156 ? 33.188 -16.454 -50.308 1.00 42.73 156 ARG D CA 1
ATOM 5711 C C . ARG D 1 156 ? 32.458 -17.697 -50.767 1.00 43.26 156 ARG D C 1
ATOM 5712 O O . ARG D 1 156 ? 32.592 -18.118 -51.912 1.00 45.29 156 ARG D O 1
ATOM 5720 N N . LEU D 1 157 ? 31.678 -18.278 -49.866 1.00 44.34 157 LEU D N 1
ATOM 5721 C CA . LEU D 1 157 ? 30.923 -19.479 -50.178 1.00 45.55 157 LEU D CA 1
ATOM 5722 C C . LEU D 1 157 ? 29.824 -19.174 -51.191 1.00 46.12 157 LEU D C 1
ATOM 5723 O O . LEU D 1 157 ? 29.738 -19.805 -52.242 1.00 48.77 157 LEU D O 1
ATOM 5728 N N . LEU D 1 158 ? 28.994 -18.191 -50.868 1.00 45.43 158 LEU D N 1
ATOM 5729 C CA . LEU D 1 158 ? 27.876 -17.817 -51.714 1.00 48.93 158 LEU D CA 1
ATOM 5730 C C . LEU D 1 158 ? 28.192 -17.171 -53.055 1.00 51.15 158 LEU D C 1
ATOM 5731 O O . LEU D 1 158 ? 27.480 -17.397 -54.030 1.00 49.81 158 LEU D O 1
ATOM 5736 N N . GLU D 1 159 ? 29.256 -16.375 -53.102 1.00 58.58 159 GLU D N 1
ATOM 5737 C CA . GLU D 1 159 ? 29.663 -15.655 -54.314 1.00 60.74 159 GLU D CA 1
ATOM 5738 C C . GLU D 1 159 ? 29.546 -16.448 -55.620 1.00 59.19 159 GLU D C 1
ATOM 5739 O O . GLU D 1 159 ? 28.804 -16.057 -56.524 1.00 60.58 159 GLU D O 1
ATOM 5745 N N . PRO D 1 160 ? 30.262 -17.579 -55.729 1.00 55.78 160 PRO D N 1
ATOM 5746 C CA . PRO D 1 160 ? 30.247 -18.430 -56.923 1.00 55.70 160 PRO D CA 1
ATOM 5747 C C . PRO D 1 160 ? 28.877 -18.909 -57.379 1.00 52.75 160 PRO D C 1
ATOM 5748 O O . PRO D 1 160 ? 28.708 -19.293 -58.537 1.00 53.65 160 PRO D O 1
ATOM 5752 N N . LEU D 1 161 ? 27.903 -18.880 -56.476 1.00 51.91 161 LEU D N 1
ATOM 5753 C CA . LEU D 1 161 ? 26.553 -19.325 -56.799 1.00 50.41 161 LEU D CA 1
ATOM 5754 C C . LEU D 1 161 ? 25.813 -18.364 -57.725 1.00 49.48 161 LEU D C 1
ATOM 5755 O O . LEU D 1 161 ? 24.759 -18.697 -58.248 1.00 51.05 161 LEU D O 1
ATOM 5760 N N . GLY D 1 162 ? 26.344 -17.164 -57.914 1.00 48.65 162 GLY D N 1
ATOM 5761 C CA . GLY D 1 162 ? 25.692 -16.235 -58.819 1.00 47.32 162 GLY D CA 1
ATOM 5762 C C . GLY D 1 162 ? 24.843 -15.112 -58.262 1.00 49.17 162 GLY D C 1
ATOM 5763 O O . GLY D 1 162 ? 24.476 -14.200 -59.003 1.00 51.22 162 GLY D O 1
ATOM 5764 N N . ALA D 1 163 ? 24.512 -15.152 -56.977 1.00 49.03 163 ALA D N 1
ATOM 5765 C CA . ALA D 1 163 ? 23.698 -14.082 -56.411 1.00 47.71 163 ALA D CA 1
ATOM 5766 C C . ALA D 1 163 ? 24.553 -12.859 -56.091 1.00 47.17 163 ALA D C 1
ATOM 5767 O O . ALA D 1 163 ? 25.779 -12.938 -56.022 1.00 48.35 163 ALA D O 1
ATOM 5769 N N . ALA D 1 164 ? 23.902 -11.720 -55.924 1.00 43.22 164 ALA D N 1
ATOM 5770 C CA . ALA D 1 164 ? 24.614 -10.507 -55.570 1.00 46.13 164 ALA D CA 1
ATOM 5771 C C . ALA D 1 164 ? 24.638 -10.544 -54.051 1.00 48.36 164 ALA D C 1
ATOM 5772 O O . ALA D 1 164 ? 23.712 -11.063 -53.424 1.00 47.24 164 ALA D O 1
ATOM 5774 N N . ILE D 1 165 ? 25.686 -10.009 -53.447 1.00 47.12 165 ILE D N 1
ATOM 5775 C CA . ILE D 1 165 ? 25.750 -10.056 -52.005 1.00 45.38 165 ILE D CA 1
ATOM 5776 C C . ILE D 1 165 ? 26.038 -8.713 -51.387 1.00 45.94 165 ILE D C 1
ATOM 5777 O O . ILE D 1 165 ? 26.956 -8.006 -51.803 1.00 50.85 165 ILE D O 1
ATOM 5782 N N . SER D 1 166 ? 25.243 -8.357 -50.389 1.00 42.57 166 SER D N 1
ATOM 5783 C CA . SER D 1 166 ? 25.431 -7.094 -49.705 1.00 42.38 166 SER D CA 1
ATOM 5784 C C . SER D 1 166 ? 25.697 -7.322 -48.219 1.00 41.82 166 SER D C 1
ATOM 5785 O O . SER D 1 166 ? 25.519 -8.435 -47.705 1.00 42.82 166 SER D O 1
ATOM 5788 N N . ARG D 1 167 ? 26.138 -6.263 -47.546 1.00 36.68 167 ARG D N 1
ATOM 5789 C CA . ARG D 1 167 ? 26.429 -6.295 -46.118 1.00 33.65 167 ARG D CA 1
ATOM 5790 C C . ARG D 1 167 ? 25.616 -5.153 -45.510 1.00 36.53 167 ARG D C 1
ATOM 5791 O O . ARG D 1 167 ? 25.548 -4.082 -46.103 1.00 37.49 167 ARG D O 1
ATOM 5799 N N . ILE D 1 168 ? 24.980 -5.359 -44.359 1.00 37.93 168 ILE D N 1
ATOM 5800 C CA . ILE D 1 168 ? 24.241 -4.255 -43.752 1.00 41.95 168 ILE D CA 1
ATOM 5801 C C . ILE D 1 168 ? 25.208 -3.066 -43.692 1.00 48.86 168 ILE D C 1
ATOM 5802 O O . ILE D 1 168 ? 26.432 -3.248 -43.612 1.00 51.90 168 ILE D O 1
ATOM 5807 N N . ALA D 1 169 ? 24.667 -1.853 -43.729 1.00 48.24 169 ALA D N 1
ATOM 5808 C CA . ALA D 1 169 ? 25.497 -0.658 -43.714 1.00 44.75 169 ALA D CA 1
ATOM 5809 C C . ALA D 1 169 ? 26.103 -0.366 -42.362 1.00 46.26 169 ALA D C 1
ATOM 5810 O O . ALA D 1 169 ? 25.390 -0.252 -41.360 1.00 46.82 169 ALA D O 1
ATOM 5812 N N . TYR D 1 170 ? 27.428 -0.255 -42.327 1.00 46.06 170 TYR D N 1
ATOM 5813 C CA . TYR D 1 170 ? 28.095 0.079 -41.081 1.00 45.24 170 TYR D CA 1
ATOM 5814 C C . TYR D 1 170 ? 27.748 1.535 -40.864 1.00 47.28 170 TYR D C 1
ATOM 5815 O O . TYR D 1 170 ? 27.431 2.240 -41.821 1.00 49.86 170 TYR D O 1
ATOM 5824 N N . GLY D 1 171 ? 27.780 1.998 -39.625 1.00 46.42 171 GLY D N 1
ATOM 5825 C CA . GLY D 1 171 ? 27.459 3.394 -39.424 1.00 48.57 171 GLY D CA 1
ATOM 5826 C C . GLY D 1 171 ? 27.108 3.860 -38.030 1.00 50.49 171 GLY D C 1
ATOM 5827 O O . GLY D 1 171 ? 27.148 3.107 -37.053 1.00 50.16 171 GLY D O 1
ATOM 5828 N N . VAL D 1 172 ? 26.769 5.141 -37.961 1.00 50.17 172 VAL D N 1
ATOM 5829 C CA . VAL D 1 172 ? 26.380 5.792 -36.727 1.00 49.30 172 VAL D CA 1
ATOM 5830 C C . VAL D 1 172 ? 24.923 5.412 -36.474 1.00 47.36 172 VAL D C 1
ATOM 5831 O O . VAL D 1 172 ? 24.103 5.451 -37.396 1.00 44.03 172 VAL D O 1
ATOM 5835 N N . PRO D 1 173 ? 24.587 5.028 -35.232 1.00 45.57 173 PRO D N 1
ATOM 5836 C CA . PRO D 1 173 ? 23.213 4.647 -34.893 1.00 50.30 173 PRO D CA 1
ATOM 5837 C C . PRO D 1 173 ? 22.368 5.896 -34.679 1.00 52.33 173 PRO D C 1
ATOM 5838 O O . PRO D 1 173 ? 22.892 6.959 -34.343 1.00 58.18 173 PRO D O 1
ATOM 5842 N N . VAL D 1 174 ? 21.064 5.763 -34.875 1.00 48.82 174 VAL D N 1
ATOM 5843 C CA . VAL D 1 174 ? 20.147 6.879 -34.694 1.00 45.91 174 VAL D CA 1
ATOM 5844 C C . VAL D 1 174 ? 20.175 7.382 -33.255 1.00 48.60 174 VAL D C 1
ATOM 5845 O O . VAL D 1 174 ? 20.280 6.592 -32.309 1.00 50.76 174 VAL D O 1
ATOM 5849 N N . GLY D 1 175 ? 20.084 8.700 -33.099 1.00 51.29 175 GLY D N 1
ATOM 5850 C CA . GLY D 1 175 ? 20.068 9.299 -31.775 1.00 54.58 175 GLY D CA 1
ATOM 5851 C C . GLY D 1 175 ? 21.394 9.494 -31.060 1.00 57.09 175 GLY D C 1
ATOM 5852 O O . GLY D 1 175 ? 21.451 9.416 -29.828 1.00 56.34 175 GLY D O 1
ATOM 5853 N N . GLY D 1 176 ? 22.458 9.758 -31.812 1.00 58.85 176 GLY D N 1
ATOM 5854 C CA . GLY D 1 176 ? 23.750 9.964 -31.180 1.00 62.40 176 GLY D CA 1
ATOM 5855 C C . GLY D 1 176 ? 24.582 11.110 -31.737 1.00 63.88 176 GLY D C 1
ATOM 5856 O O . GLY D 1 176 ? 24.143 11.860 -32.616 1.00 61.50 176 GLY D O 1
ATOM 5857 N N . SER D 1 177 ? 25.791 11.246 -31.197 1.00 62.83 177 SER D N 1
ATOM 5858 C CA . SER D 1 177 ? 26.741 12.266 -31.623 1.00 61.03 177 SER D CA 1
ATOM 5859 C C . SER D 1 177 ? 28.106 11.583 -31.707 1.00 58.61 177 SER D C 1
ATOM 5860 O O . SER D 1 177 ? 28.401 10.688 -30.922 1.00 59.28 177 SER D O 1
ATOM 5863 N N . LEU D 1 178 ? 28.933 12.009 -32.654 1.00 57.60 178 LEU D N 1
ATOM 5864 C CA . LEU D 1 178 ? 30.251 11.417 -32.861 1.00 57.80 178 LEU D CA 1
ATOM 5865 C C . LEU D 1 178 ? 31.154 11.424 -31.632 1.00 61.97 178 LEU D C 1
ATOM 5866 O O . LEU D 1 178 ? 32.201 10.769 -31.618 1.00 61.99 178 LEU D O 1
ATOM 5871 N N . GLU D 1 179 ? 30.757 12.167 -30.602 1.00 67.79 179 GLU D N 1
ATOM 5872 C CA . GLU D 1 179 ? 31.551 12.227 -29.378 1.00 72.25 179 GLU D CA 1
ATOM 5873 C C . GLU D 1 179 ? 31.544 10.827 -28.776 1.00 74.98 179 GLU D C 1
ATOM 5874 O O . GLU D 1 179 ? 32.576 10.145 -28.740 1.00 75.73 179 GLU D O 1
ATOM 5880 N N . TYR D 1 180 ? 30.365 10.404 -28.325 1.00 74.14 180 TYR D N 1
ATOM 5881 C CA . TYR D 1 180 ? 30.196 9.092 -27.718 1.00 75.84 180 TYR D CA 1
ATOM 5882 C C . TYR D 1 180 ? 30.049 7.988 -28.763 1.00 73.45 180 TYR D C 1
ATOM 5883 O O . TYR D 1 180 ? 29.269 7.045 -28.592 1.00 75.31 180 TYR D O 1
ATOM 5892 N N . THR D 1 181 ? 30.800 8.126 -29.850 1.00 67.63 181 THR D N 1
ATOM 5893 C CA . THR D 1 181 ? 30.810 7.143 -30.921 1.00 62.89 181 THR D CA 1
ATOM 5894 C C . THR D 1 181 ? 32.272 6.851 -31.211 1.00 63.59 181 THR D C 1
ATOM 5895 O O . THR D 1 181 ? 33.070 7.772 -31.420 1.00 61.33 181 THR D O 1
ATOM 5899 N N . ASP D 1 182 ? 32.622 5.567 -31.206 1.00 64.29 182 ASP D N 1
ATOM 5900 C CA . ASP D 1 182 ? 33.998 5.146 -31.446 1.00 62.64 182 ASP D CA 1
ATOM 5901 C C . ASP D 1 182 ? 34.501 5.490 -32.847 1.00 57.84 182 ASP D C 1
ATOM 5902 O O . ASP D 1 182 ? 33.735 5.593 -33.807 1.00 49.34 182 ASP D O 1
ATOM 5907 N N . GLU D 1 183 ? 35.812 5.656 -32.935 1.00 58.34 183 GLU D N 1
ATOM 5908 C CA . GLU D 1 183 ? 36.497 6.016 -34.166 1.00 57.06 183 GLU D CA 1
ATOM 5909 C C . GLU D 1 183 ? 36.245 5.061 -35.314 1.00 53.84 183 GLU D C 1
ATOM 5910 O O . GLU D 1 183 ? 35.823 5.477 -36.393 1.00 51.97 183 GLU D O 1
ATOM 5916 N N . VAL D 1 184 ? 36.523 3.783 -35.076 1.00 55.35 184 VAL D N 1
ATOM 5917 C CA . VAL D 1 184 ? 36.355 2.741 -36.089 1.00 52.86 184 VAL D CA 1
ATOM 5918 C C . VAL D 1 184 ? 35.081 2.992 -36.871 1.00 50.55 184 VAL D C 1
ATOM 5919 O O . VAL D 1 184 ? 35.096 3.176 -38.094 1.00 46.01 184 VAL D O 1
ATOM 5923 N N . THR D 1 185 ? 33.978 2.996 -36.134 1.00 48.95 185 THR D N 1
ATOM 5924 C CA . THR D 1 185 ? 32.665 3.224 -36.703 1.00 42.84 185 THR D CA 1
ATOM 5925 C C . THR D 1 185 ? 32.673 4.494 -37.523 1.00 37.47 185 THR D C 1
ATOM 5926 O O . THR D 1 185 ? 32.489 4.450 -38.742 1.00 37.26 185 THR D O 1
ATOM 5930 N N . LEU D 1 186 ? 32.909 5.625 -36.866 1.00 38.21 186 LEU D N 1
ATOM 5931 C CA . LEU D 1 186 ? 32.930 6.907 -37.570 1.00 42.55 186 LEU D CA 1
ATOM 5932 C C . LEU D 1 186 ? 33.711 6.810 -38.870 1.00 40.64 186 LEU D C 1
ATOM 5933 O O . LEU D 1 186 ? 33.363 7.445 -39.862 1.00 46.70 186 LEU D O 1
ATOM 5938 N N . GLY D 1 187 ? 34.764 6.001 -38.867 1.00 40.34 187 GLY D N 1
ATOM 5939 C CA . GLY D 1 187 ? 35.551 5.833 -40.070 1.00 33.58 187 GLY D CA 1
ATOM 5940 C C . GLY D 1 187 ? 34.718 5.274 -41.201 1.00 34.52 187 GLY D C 1
ATOM 5941 O O . GLY D 1 187 ? 34.639 5.866 -42.267 1.00 38.46 187 GLY D O 1
ATOM 5942 N N . ARG D 1 188 ? 34.088 4.128 -40.976 1.00 41.48 188 ARG D N 1
ATOM 5943 C CA . ARG D 1 188 ? 33.257 3.524 -42.011 1.00 46.30 188 ARG D CA 1
ATOM 5944 C C . ARG D 1 188 ? 32.005 4.377 -42.263 1.00 46.24 188 ARG D C 1
ATOM 5945 O O . ARG D 1 188 ? 31.546 4.510 -43.401 1.00 38.31 188 ARG D O 1
ATOM 5953 N N . ALA D 1 189 ? 31.477 4.971 -41.195 1.00 46.61 189 ALA D N 1
ATOM 5954 C CA . ALA D 1 189 ? 30.287 5.816 -41.283 1.00 47.13 189 ALA D CA 1
ATOM 5955 C C . ALA D 1 189 ? 30.514 7.014 -42.198 1.00 46.14 189 ALA D C 1
ATOM 5956 O O . ALA D 1 189 ? 29.575 7.525 -42.818 1.00 44.81 189 ALA D O 1
ATOM 5958 N N . LEU D 1 190 ? 31.761 7.467 -42.271 1.00 44.92 190 LEU D N 1
ATOM 5959 C CA . LEU D 1 190 ? 32.103 8.601 -43.115 1.00 45.49 190 LEU D CA 1
ATOM 5960 C C . LEU D 1 190 ? 32.355 8.063 -44.518 1.00 45.99 190 LEU D C 1
ATOM 5961 O O . LEU D 1 190 ? 32.006 8.694 -45.513 1.00 42.41 190 LEU D O 1
ATOM 5966 N N . THR D 1 191 ? 32.941 6.871 -44.587 1.00 48.50 191 THR D N 1
ATOM 5967 C CA . THR D 1 191 ? 33.245 6.236 -45.866 1.00 50.93 191 THR D CA 1
ATOM 5968 C C . THR D 1 191 ? 31.999 5.796 -46.619 1.00 50.89 191 THR D C 1
ATOM 5969 O O . THR D 1 191 ? 31.933 5.900 -47.845 1.00 50.08 191 THR D O 1
ATOM 5973 N N . GLY D 1 192 ? 31.018 5.290 -45.880 1.00 49.55 192 GLY D N 1
ATOM 5974 C CA . GLY D 1 192 ? 29.783 4.841 -46.497 1.00 52.63 192 GLY D CA 1
ATOM 5975 C C . GLY D 1 192 ? 28.715 5.918 -46.594 1.00 53.03 192 GLY D C 1
ATOM 5976 O O . GLY D 1 192 ? 27.529 5.606 -46.712 1.00 50.11 192 GLY D O 1
ATOM 5977 N N . ARG D 1 193 ? 29.130 7.183 -46.548 1.00 53.25 193 ARG D N 1
ATOM 5978 C CA . ARG D 1 193 ? 28.195 8.303 -46.631 1.00 52.49 193 ARG D CA 1
ATOM 5979 C C . ARG D 1 193 ? 27.318 8.228 -47.878 1.00 55.46 193 ARG D C 1
ATOM 5980 O O . ARG D 1 193 ? 27.775 7.840 -48.952 1.00 57.07 193 ARG D O 1
ATOM 5988 N N . GLN D 1 194 ? 26.052 8.601 -47.726 1.00 57.30 194 GLN D N 1
ATOM 5989 C CA . GLN D 1 194 ? 25.115 8.580 -48.839 1.00 60.86 194 GLN D CA 1
ATOM 5990 C C . GLN D 1 194 ? 24.993 9.999 -49.346 1.00 59.69 194 GLN D C 1
ATOM 5991 O O . GLN D 1 194 ? 24.813 10.919 -48.549 1.00 61.35 194 GLN D O 1
ATOM 5997 N N . THR D 1 195 ? 25.105 10.187 -50.658 1.00 58.92 195 THR D N 1
ATOM 5998 C CA . THR D 1 195 ? 24.978 11.527 -51.228 1.00 60.29 195 THR D CA 1
ATOM 5999 C C . THR D 1 195 ? 23.506 11.933 -51.114 1.00 61.64 195 THR D C 1
ATOM 6000 O O . THR D 1 195 ? 22.621 11.133 -51.414 1.00 61.98 195 THR D O 1
ATOM 6004 N N . VAL D 1 196 ? 23.241 13.159 -50.666 1.00 60.57 196 VAL D N 1
ATOM 6005 C CA . VAL D 1 196 ? 21.860 13.615 -50.509 1.00 61.06 196 VAL D CA 1
ATOM 6006 C C . VAL D 1 196 ? 21.458 14.675 -51.517 1.00 62.58 196 VAL D C 1
ATOM 6007 O O . VAL D 1 196 ? 20.357 15.213 -51.441 1.00 61.89 196 VAL D O 1
ATOM 6011 N N . SER D 1 197 ? 22.340 14.972 -52.466 1.00 67.89 197 SER D N 1
ATOM 6012 C CA . SER D 1 197 ? 22.039 15.985 -53.473 1.00 71.20 197 SER D CA 1
ATOM 6013 C C . SER D 1 197 ? 23.135 16.143 -54.522 1.00 74.48 197 SER D C 1
ATOM 6014 O O . SER D 1 197 ? 24.298 16.393 -54.186 1.00 72.73 197 SER D O 1
ATOM 6017 N N . LYS D 1 198 ? 22.749 16.014 -55.790 1.00 77.15 198 LYS D N 1
ATOM 6018 C CA . LYS D 1 198 ? 23.670 16.157 -56.919 1.00 81.50 198 LYS D CA 1
ATOM 6019 C C . LYS D 1 198 ? 24.469 17.459 -56.803 1.00 87.14 198 LYS D C 1
ATOM 6020 O O . LYS D 1 198 ? 24.205 18.286 -55.926 1.00 89.06 198 LYS D O 1
ATOM 6026 N N . PRO D 1 199 ? 25.465 17.657 -57.683 1.00 90.94 199 PRO D N 1
ATOM 6027 C CA . PRO D 1 199 ? 26.233 18.901 -57.595 1.00 92.46 199 PRO D CA 1
ATOM 6028 C C . PRO D 1 199 ? 25.384 20.073 -58.103 1.00 92.39 199 PRO D C 1
ATOM 6029 O O . PRO D 1 199 ? 24.260 19.818 -58.584 1.00 90.48 199 PRO D O 1
#

Secondary structure (DSSP, 8-state):
----HHHHHHHHHHHTSTT--HHHHHHHHHHHSSS-HHHHHHHHHHHHHHHHH-EE-SSS--EESSSS-HHHH-SSS-TTEEEEESSHHHHHHTTTTSS--SEEEE-SS--BGGGTB-TTTSTTGGGGGG--TT-EEEE---SSHHHHHHHHHHHHHHTTSS-EEEEPPB-BPTT--GGGS-HHHHHHHHHTPEEEE--/---HHHHHHHHHHTTSTT--HHHHHHHHHHHHTS-HHHHHHHHHHHHHHHHH-EE-SSS--EESSSS-HHHH-TTS-SSEEEEESSHHHHHHHHHH----SEEEE-SS---GGGT--GGGTT-GGGGGG--TT-EEEE---SSHHHHHHHHHHHHHHTTSSSEEEE--B-B-SS--GGGS-HHHHHHHHHTPEEEE--/---HHHHHHHHHHHHSTT--HHHHHHHHHHHHTS-HHHHHHHHHHHHHHHHH-EE-TTT--EESSSS-HHHH-TTS-TTEEEEESSHHHHHHHHTTT---SEEEE-SS--BTTTTB-GGGS--TTTGGG--SSEEEEEE--SSTTHHHHHHHHHHHHTTTTEEEEEPPB-B-TT--GGGS-HHHHHHHHHT-EE--/---HHHHHHHHHHTTSTT--HHHHHHHHHHHHTS-HHHHHHHHHHHHHHHHH-EE-TTT--EESSSS-HHHH-TTSEEEEEEEESSTHHHHHHHTTT---EEEEE-SS--BGGGTB-GGGTTTGGGGGG--TT-EEEE---SSHHHHHHHHHHHHHHGGGT-EEEEPPB-BPTT--STTS-HHHHHHHHHTPEEEE--

Solvent-accessible surface area: 34728 Å² total; per-residue (Å²): 105,86,87,8,91,1,9,53,20,2,12,114,5,4,37,120,18,44,66,12,35,102,136,34,0,16,86,4,4,28,47,9,51,136,38,70,95,109,18,2,78,89,10,2,43,0,3,70,65,4,56,186,47,16,71,48,0,77,78,0,26,18,9,6,60,55,132,98,0,52,9,21,61,44,129,88,23,22,102,141,11,1,0,0,0,13,68,7,2,5,4,13,14,0,48,124,14,68,79,27,147,1,15,0,0,0,0,53,11,36,15,13,116,154,100,68,31,17,41,135,134,12,54,2,142,22,0,52,102,40,9,29,146,64,31,25,0,0,3,0,0,1,5,46,118,44,0,42,44,0,0,92,76,0,37,182,51,1,88,109,43,20,2,18,0,0,16,0,6,15,0,4,44,48,55,22,39,3,37,163,19,69,67,79,0,1,0,104,0,2,76,31,74,84,71,58,16,150,109,72,128,16,92,5,3,44,39,2,19,135,9,5,42,128,14,66,86,13,32,108,93,29,0,11,79,1,5,25,34,10,36,125,41,72,92,116,21,4,79,102,12,1,49,4,2,62,70,6,48,187,41,11,70,48,0,81,62,0,19,18,5,5,61,52,148,102,0,55,4,21,52,42,128,87,27,16,98,125,9,1,0,0,0,20,55,4,4,7,4,12,15,0,54,134,25,52,94,20,145,1,10,1,0,0,0,41,20,33,17,34,90,197,108,56,28,27,50,130,131,15,52,5,154,20,0,59,108,42,14,24,157,60,34,33,0,0,1,0,0,1,6,45,132,51,0,42,39,0,1,83,85,0,33,188,41,1,87,103,46,18,2,10,0,0,13,0,4,19,0,0,38,51,50,16,38,2,48,167,24,81,74,69,0,1,1,96,0,1,86,30,77,89,60,78,9,153,110,64,130,8,95,2,4,38,29,4,13,140,10,8,38,126,8,41,66,17,31,106,122,35,0,5,67,0,3,27,44,11,43,128,36,72,145,97,32,2,70,82,10,2,53,2,2,60,58,8,51,171,40,18,76,47,0,72,84,2,34,20,9,6,61,49,141,84,2,75,7,23,50,42,127,87,33,24,99,162,13,2,0,0,0,10,67,8,4,3,5,21,3,0,11,114,18,67,88,17,148,2,14,4,0,1,0,72,19,36,18,13,91,160,120,54,38,20,53,126,138,12,86,25,147,21,0,61,93,40,5,36,159,64,28,34,0,0,2,0,0,0,1,39,117,53,0,52,34,0,5,78,61,0,38,173,47,0,76,105,60,22,1,21,0,0,16,1,3,22,0,0,32,48,45,11,50,2,43,138,16,64,45,94,0,0,1,84,0,7,88,17,72,97,98,69,63,75,120,5,91,4,5,54,39,1,18,164,12,5,40,126,10,52,67,18,25,108,114,42,0,9,67,6,2,20,52,6,42,107,38,75,88,102,35,4,66,88,10,1,58,2,2,40,68,10,45,142,53,17,74,44,0,72,65,0,21,16,12,8,57,50,134,83,2,85,7,23,66,52,126,79,36,34,94,140,8,2,0,0,0,20,66,9,1,5,5,17,2,0,28,135,19,65,108,21,152,1,10,0,0,0,0,43,13,27,17,7,109,173,114,56,36,23,53,124,130,12,65,6,168,38,0,53,110,39,13,26,155,58,33,24,0,4,1,0,0,3,2,39,120,50,0,40,43,0,3,80,76,0,22,159,55,0,78,105,58,38,6,47,1,1,24,1,4,34,0,0,37,55,51,18,40,0,46,151,15,57,55,70,0,0,0,87,0,5,88,17,71,69,92,60,15,174,114

Organism: Deinococcus radiodurans (strain ATCC 13939 / DSM 20539 / JCM 16871 / CCUG 27074 / LMG 4051 / NBRC 15346 / NCIMB 9279 / VKM B-1422 / R1) (NCBI:txid243230)

CATH classification: 1.10.8.420 (+2 more: 3.30.60.80, 3.40.1360.10)

GO terms:
  GO:0006302 double-strand break repair (P, IMP)